Protein 8BCQ (pdb70)

Foldseek 3Di:
DWEKEKEAEPDFLLLLLLLVLLLVVVVVVPVDYDYHYHHDNVHDGWIWMDTPCDIDTGHSLPCSLVSCVVSVSCALQHPDVDPQRDPVSSVVVNVVSVVLCVVCPPHDCVVCVVVVLVVVLVCLPPALANDDPDHHSSLVVVLLVCCLLAVCPDVVSPVSCVVRVSVNNSSVVVCVVSCVRQVPVVVSVVVSVVVSD/DWEKEKEAEPEFLLLLLLLVLLLVVVVVVVVCVDHDYHYHYDNPHDGAIWMAGPGVGDIDTGHSLPCSLVSCVVSVSCALQHPVEDPDPQGYPVSSVVVNVVLVVLVVVPPPHDCVVCVPVVLVVVLVCLPPALANGDPDHHSSLVVVLLVCCLLAVCPPVVSPVSCVVRVSVNNSNVVVCVVSCVRQVPPVVSVVVSVVSND/DEKEKEAELDFLLLLLLLVLLLVVVVVVVPVDYDYHYHYDNPDDGAIWMDDDPCDIDTDHSLPCSLVSCVVSVSCALQHPDPDPCRHPVNSVVVNVVSVVLCVVPPPNDCVVCVVVVLVVVLVCQPPALANGDPDHHSSLVVVLLSCCLQQVCPDVVSPVSCVVSVSVNNSNVVVCVVSCVRQVPPVVSVVSSVVVND/DKEKEDAPDFLVLLLLLVLLLVVCCCPVPVCPDDDYHDDYDHPHDHAIWMDDDCPIDTGHSLPCSLVVCVVSVSCALDHPPDDPVDDVVSVVVNVVSVVLVVVPPPHDCVVCVVVVLVVVLVCLVPALANDDHDHHSSLVVVLLSCVVQQVCPDVVSPVSCVVRVSVNNSNVVVCVVSCVRQVPPVPSVVVSVVVD/DKEKEDAPDALLLQQLLVLLLVVVVCCVPPVVDDDYYYDYDHDDDAAMKMQPVPDTDTDHSLPCSLVSCVVSVSCAQQHPPVVCVLSVVVNVVSVVLCVVVVVDDCVVCVPVVLVVVLVCLVPALANRDPDHHSSLSVVLVSCCVQQVCPDVVNPVSCVVRVSVNSSSVVVCVVSVVRQVPPCPSVVVVVD

Nearest PDB structures (foldseek):
  8bcq-assembly1_A  TM=1.005E+00  e=3.440E-35  Plasmodium berghei ANKA
  8bcq-assembly2_B  TM=9.991E-01  e=1.972E-32  Plasmodium berghei ANKA
  8bcq-assembly2_C  TM=9.949E-01  e=1.552E-31  Plasmodium berghei ANKA
  8bhd-assembly1_C  TM=9.923E-01  e=1.843E-29  Plasmodium berghei ANKA
  8bcq-assembly3_D  TM=9.847E-01  e=3.941E-29  Plasmodium berghei ANKA

Structure (mmCIF, N/CA/C/O backbone):
data_8BCQ
#
_entry.id   8BCQ
#
_cell.length_a   129.979
_cell.length_b   88.683
_cell.length_c   169.284
_cell.angle_alpha   90.000
_cell.angle_beta   106.130
_cell.angle_gamma   90.000
#
_symmetry.space_group_name_H-M   'C 1 2 1'
#
loop_
_entity.id
_entity.type
_entity.pdbx_description
1 polymer 'Glutamate--tRNA ligase'
2 non-polymer 'SULFATE ION'
3 non-polymer GLYCEROL
4 water water
#
loop_
_atom_site.group_PDB
_atom_site.id
_atom_site.type_symbol
_atom_site.label_atom_id
_atom_site.label_alt_id
_atom_site.label_comp_id
_atom_site.label_asym_id
_atom_site.label_entity_id
_atom_site.label_seq_id
_atom_site.pdbx_PDB_ins_code
_atom_site.Cartn_x
_atom_site.Cartn_y
_atom_site.Cartn_z
_atom_site.occupancy
_atom_site.B_iso_or_equiv
_atom_site.auth_seq_id
_atom_site.auth_comp_id
_atom_site.auth_asym_id
_atom_site.auth_atom_id
_atom_site.pdbx_PDB_model_num
ATOM 1 N N . ASP A 1 5 ? 51.32472 10.49987 99.77550 1.000 149.02034 5 ASP A N 1
ATOM 2 C CA . ASP A 1 5 ? 52.68431 10.39621 99.25814 1.000 162.06582 5 ASP A CA 1
ATOM 3 C C . ASP A 1 5 ? 53.09987 11.67175 98.53256 1.000 162.95340 5 ASP A C 1
ATOM 4 O O . ASP A 1 5 ? 54.15505 12.24089 98.81224 1.000 170.45809 5 ASP A O 1
ATOM 9 N N . SER A 1 6 ? 52.26342 12.11372 97.59778 1.000 149.70285 6 SER A N 1
ATOM 10 C CA . SER A 1 6 ? 52.55581 13.30725 96.81805 1.000 127.06277 6 SER A CA 1
ATOM 11 C C . SER A 1 6 ? 52.14937 14.55929 97.58320 1.000 116.61849 6 SER A C 1
ATOM 12 O O . SER A 1 6 ? 51.10278 14.59345 98.23685 1.000 114.60844 6 SER A O 1
ATOM 15 N N . LYS A 1 7 ? 52.98245 15.59362 97.49220 1.000 103.19681 7 LYS A N 1
ATOM 16 C CA . LYS A 1 7 ? 52.79889 16.82463 98.24839 1.000 96.72749 7 LYS A CA 1
ATOM 17 C C . LYS A 1 7 ? 52.63587 17.99684 97.29002 1.000 88.88381 7 LYS A C 1
ATOM 18 O O . LYS A 1 7 ? 53.46994 18.19930 96.40060 1.000 87.89001 7 LYS A O 1
ATOM 24 N N . ILE A 1 8 ? 51.56000 18.76081 97.47250 1.000 89.96612 8 ILE A N 1
ATOM 25 C CA . ILE A 1 8 ? 51.28738 19.96411 96.69463 1.000 77.82490 8 ILE A CA 1
ATOM 26 C C . ILE A 1 8 ? 50.98705 21.09790 97.66426 1.000 73.00617 8 ILE A C 1
ATOM 27 O O . ILE A 1 8 ? 50.11002 20.96765 98.52504 1.000 73.33740 8 ILE A O 1
ATOM 32 N N . ASN A 1 9 ? 51.70856 22.20586 97.52480 1.000 73.71107 9 ASN A N 1
ATOM 33 C CA . ASN A 1 9 ? 51.55524 23.36043 98.39906 1.000 70.27484 9 ASN A CA 1
ATOM 34 C C . ASN A 1 9 ? 50.89112 24.49441 97.63424 1.000 65.42361 9 ASN A C 1
ATOM 35 O O . ASN A 1 9 ? 51.39068 24.91613 96.58585 1.000 73.04536 9 ASN A O 1
ATOM 40 N N . ILE A 1 10 ? 49.77736 24.98888 98.16541 1.000 58.56776 10 ILE A N 1
ATOM 41 C CA . ILE A 1 10 ? 49.06186 26.12535 97.60041 1.000 61.28699 10 ILE A CA 1
ATOM 42 C C . ILE A 1 10 ? 49.28380 27.30572 98.53458 1.000 66.97236 10 ILE A C 1
ATOM 43 O O . ILE A 1 10 ? 48.82488 27.29386 99.68402 1.000 62.14538 10 ILE A O 1
ATOM 48 N N . TYR A 1 11 ? 49.98273 28.32730 98.04350 1.000 63.66025 11 TYR A N 1
ATOM 49 C CA . TYR A 1 11 ? 50.28868 29.52346 98.81779 1.000 59.92180 11 TYR A CA 1
ATOM 50 C C . TYR A 1 11 ? 49.29325 30.61548 98.44908 1.000 69.63911 11 TYR A C 1
ATOM 51 O O . TYR A 1 11 ? 49.16089 30.96560 97.27157 1.000 61.15984 11 TYR A O 1
ATOM 60 N N . TYR A 1 12 ? 48.60647 31.15763 99.45146 1.000 67.30570 12 TYR A N 1
ATOM 61 C CA . TYR A 1 12 ? 47.59240 32.17654 99.23397 1.000 56.43581 12 TYR A CA 1
ATOM 62 C C . TYR A 1 12 ? 47.88342 33.38725 100.10755 1.000 69.62368 12 TYR A C 1
ATOM 63 O O . TYR A 1 12 ? 48.55347 33.29185 101.13960 1.000 70.44262 12 TYR A O 1
ATOM 72 N N . GLY A 1 13 ? 47.37229 34.53537 99.67093 1.000 73.66801 13 GLY A N 1
ATOM 73 C CA . GLY A 1 13 ? 47.50420 35.76430 100.42640 1.000 62.70802 13 GLY A CA 1
ATOM 74 C C . GLY A 1 13 ? 46.16943 36.33801 100.85494 1.000 66.01273 13 GLY A C 1
ATOM 75 O O . GLY A 1 13 ? 45.49535 35.78550 101.72980 1.000 80.94000 13 GLY A O 1
ATOM 76 N N . LYS A 1 14 ? 45.77467 37.44873 100.22849 1.000 72.51609 14 LYS A N 1
ATOM 77 C CA . LYS A 1 14 ? 44.52343 38.10840 100.59037 1.000 84.46922 14 LYS A CA 1
ATOM 78 C C . LYS A 1 14 ? 43.31935 37.21328 100.32208 1.000 75.88577 14 LYS A C 1
ATOM 79 O O . LYS A 1 14 ? 42.38398 37.16263 101.12937 1.000 86.92449 14 LYS A O 1
ATOM 85 N N . ASN A 1 15 ? 43.32677 36.49217 99.20235 1.000 79.25003 15 ASN A N 1
ATOM 86 C CA . ASN A 1 15 ? 42.17001 35.72360 98.75302 1.000 65.22482 15 ASN A CA 1
ATOM 87 C C . ASN A 1 15 ? 42.38451 34.24418 99.05774 1.000 69.26210 15 ASN A C 1
ATOM 88 O O . ASN A 1 15 ? 43.24163 33.59288 98.45126 1.000 76.50593 15 ASN A O 1
ATOM 93 N N . TYR A 1 16 ? 41.59440 33.71770 99.98728 1.000 70.87184 16 TYR A N 1
ATOM 94 C CA . TYR A 1 16 ? 41.66248 32.30229 100.31693 1.000 58.32685 16 TYR A CA 1
ATOM 95 C C . TYR A 1 16 ? 41.04854 31.46980 99.19196 1.000 73.04375 16 TYR A C 1
ATOM 96 O O . TYR A 1 16 ? 39.98063 31.81379 98.67451 1.000 74.02280 16 TYR A O 1
ATOM 105 N N . PRO A 1 17 ? 41.69662 30.37379 98.78887 1.000 69.32229 17 PRO A N 1
ATOM 106 C CA . PRO A 1 17 ? 41.18184 29.54176 97.67752 1.000 67.31766 17 PRO A CA 1
ATOM 107 C C . PRO A 1 17 ? 40.05758 28.59581 98.09874 1.000 65.51170 17 PRO A C 1
ATOM 108 O O . PRO A 1 17 ? 40.24244 27.40411 98.35009 1.000 67.62349 17 PRO A O 1
ATOM 112 N N . PHE A 1 18 ? 38.84186 29.14779 98.17375 1.000 66.50183 18 PHE A N 1
ATOM 113 C CA . PHE A 1 18 ? 37.69178 28.36180 98.61605 1.000 66.95350 18 PHE A CA 1
ATOM 114 C C . PHE A 1 18 ? 37.38982 27.22305 97.65250 1.000 62.73930 18 PHE A C 1
ATOM 115 O O . PHE A 1 18 ? 37.02599 26.12021 98.07695 1.000 65.55240 18 PHE A O 1
ATOM 123 N N . LEU A 1 19 ? 37.51322 27.47726 96.34963 1.000 65.55849 19 LEU A N 1
ATOM 124 C CA . LEU A 1 19 ? 37.20849 26.44695 95.36385 1.000 62.38355 19 LEU A CA 1
ATOM 125 C C . LEU A 1 19 ? 38.17999 25.27705 95.47488 1.000 54.05920 19 LEU A C 1
ATOM 126 O O . LEU A 1 19 ? 37.76052 24.11887 95.58737 1.000 73.46834 19 LEU A O 1
ATOM 131 N N . CYS A 1 20 ? 39.48422 25.56147 95.47576 1.000 78.26142 20 CYS A N 1
ATOM 132 C CA . CYS A 1 20 ? 40.46998 24.49170 95.59804 1.000 66.30120 20 CYS A CA 1
ATOM 133 C C . CYS A 1 20 ? 40.33839 23.77046 96.93351 1.000 74.76025 20 CYS A C 1
ATOM 134 O O . CYS A 1 20 ? 40.50297 22.54698 97.00644 1.000 76.97233 20 CYS A O 1
ATOM 137 N N . ARG A 1 21 ? 40.05893 24.51488 98.00530 1.000 72.11083 21 ARG A N 1
ATOM 138 C CA . ARG A 1 21 ? 39.85825 23.88827 99.30743 1.000 64.53537 21 ARG A CA 1
ATOM 139 C C . ARG A 1 21 ? 38.64904 22.96193 99.29228 1.000 68.15319 21 ARG A C 1
ATOM 140 O O . ARG A 1 21 ? 38.70497 21.84712 99.82508 1.000 66.74258 21 ARG A O 1
ATOM 148 N N . THR A 1 22 ? 37.54573 23.40467 98.68201 1.000 68.64691 22 THR A N 1
ATOM 149 C CA . THR A 1 22 ? 36.35074 22.56899 98.61925 1.000 59.36076 22 THR A CA 1
ATOM 150 C C . THR A 1 22 ? 36.59354 21.31593 97.78649 1.000 65.37212 22 THR A C 1
ATOM 151 O O . THR A 1 22 ? 36.15723 20.22186 98.16259 1.000 72.26842 22 THR A O 1
ATOM 155 N N . VAL A 1 23 ? 37.29395 21.45313 96.65735 1.000 67.77788 23 VAL A N 1
ATOM 156 C CA . VAL A 1 23 ? 37.60310 20.29047 95.82783 1.000 60.36087 23 VAL A CA 1
ATOM 157 C C . VAL A 1 23 ? 38.44203 19.28834 96.60825 1.000 59.09835 23 VAL A C 1
ATOM 158 O O . VAL A 1 23 ? 38.18704 18.07849 96.57127 1.000 75.30926 23 VAL A O 1
ATOM 162 N N . PHE A 1 24 ? 39.45311 19.77402 97.32937 1.000 68.38956 24 PHE A N 1
ATOM 163 C CA . PHE A 1 24 ? 40.31631 18.87463 98.08833 1.000 66.03042 24 PHE A CA 1
ATOM 164 C C . PHE A 1 24 ? 39.55895 18.20694 99.22994 1.000 70.03904 24 PHE A C 1
ATOM 165 O O . PHE A 1 24 ? 39.79938 17.03324 99.53635 1.000 74.21974 24 PHE A O 1
ATOM 173 N N . ASN A 1 25 ? 38.64557 18.93840 99.87493 1.000 67.91548 25 ASN A N 1
ATOM 174 C CA . ASN A 1 25 ? 37.83376 18.33981 100.93018 1.000 60.58945 25 ASN A CA 1
ATOM 175 C C . ASN A 1 25 ? 36.97366 17.20695 100.38713 1.000 77.18850 25 ASN A C 1
ATOM 176 O O . ASN A 1 25 ? 36.85593 16.15036 101.01839 1.000 78.64257 25 ASN A O 1
ATOM 181 N N . ILE A 1 26 ? 36.36676 17.40864 99.21486 1.000 67.03670 26 ILE A N 1
ATOM 182 C CA . ILE A 1 26 ? 35.56328 16.35686 98.59786 1.000 71.04132 26 ILE A CA 1
ATOM 183 C C . ILE A 1 26 ? 36.43280 15.14940 98.27144 1.000 67.31760 26 ILE A C 1
ATOM 184 O O . ILE A 1 26 ? 36.01238 13.99845 98.43948 1.000 82.04910 26 ILE A O 1
ATOM 189 N N . TYR A 1 27 ? 37.66281 15.39247 97.81293 1.000 71.43707 27 TYR A N 1
ATOM 190 C CA . TYR A 1 27 ? 38.58651 14.29618 97.53553 1.000 80.52635 27 TYR A CA 1
ATOM 191 C C . TYR A 1 27 ? 38.89137 13.49248 98.79346 1.000 87.65635 27 TYR A C 1
ATOM 192 O O . TYR A 1 27 ? 38.93488 12.25718 98.75385 1.000 101.43526 27 TYR A O 1
ATOM 201 N N . GLN A 1 28 ? 39.11828 14.17510 99.91795 1.000 73.59717 28 GLN A N 1
ATOM 202 C CA . GLN A 1 28 ? 39.39112 13.46722 101.16463 1.000 75.47620 28 GLN A CA 1
ATOM 203 C C . GLN A 1 28 ? 38.18504 12.65609 101.62075 1.000 82.15592 28 GLN A C 1
ATOM 204 O O . GLN A 1 28 ? 38.33645 11.52377 102.09264 1.000 93.27420 28 GLN A O 1
ATOM 210 N N . ASN A 1 29 ? 36.98039 13.21824 101.49331 1.000 85.14469 29 ASN A N 1
ATOM 211 C CA . ASN A 1 29 ? 35.78160 12.49174 101.89905 1.000 98.79784 29 ASN A CA 1
ATOM 212 C C . ASN A 1 29 ? 35.51822 11.28750 101.00354 1.000 94.79479 29 ASN A C 1
ATOM 213 O O . ASN A 1 29 ? 34.98266 10.27709 101.47261 1.000 98.73870 29 ASN A O 1
ATOM 218 N N . ASN A 1 30 ? 35.87480 11.37467 99.71942 1.000 85.76193 30 ASN A N 1
ATOM 219 C CA . ASN A 1 30 ? 35.69660 10.23298 98.82741 1.000 91.23599 30 ASN A CA 1
ATOM 220 C C . ASN A 1 30 ? 36.58392 9.06469 99.23766 1.000 101.49181 30 ASN A C 1
ATOM 221 O O . ASN A 1 30 ? 36.15670 7.90619 99.18098 1.000 116.73814 30 ASN A O 1
ATOM 226 N N . ILE A 1 31 ? 37.82133 9.34863 99.65150 1.000 105.87453 31 ILE A N 1
ATOM 227 C CA . ILE A 1 31 ? 38.73314 8.28571 100.06825 1.000 101.76985 31 ILE A CA 1
ATOM 228 C C . ILE A 1 31 ? 38.18999 7.56501 101.29566 1.000 107.22541 31 ILE A C 1
ATOM 229 O O . ILE A 1 31 ? 38.30474 6.33846 101.41553 1.000 122.56353 31 ILE A O 1
ATOM 234 N N . LYS A 1 32 ? 37.58445 8.31115 102.22291 1.000 103.23950 32 LYS A N 1
ATOM 235 C CA . LYS A 1 32 ? 36.97223 7.68361 103.38985 1.000 111.32778 32 LYS A CA 1
ATOM 236 C C . LYS A 1 32 ? 35.86163 6.72456 102.97683 1.000 129.13863 32 LYS A C 1
ATOM 237 O O . LYS A 1 32 ? 35.72426 5.63752 103.55048 1.000 137.89590 32 LYS A O 1
ATOM 243 N N . LYS A 1 33 ? 35.05709 7.11057 101.98195 1.000 138.65640 33 LYS A N 1
ATOM 244 C CA . LYS A 1 33 ? 34.04076 6.20397 101.45743 1.000 136.81034 33 LYS A CA 1
ATOM 245 C C . LYS A 1 33 ? 34.66433 4.98847 100.78224 1.000 140.83943 33 LYS A C 1
ATOM 246 O O . LYS A 1 33 ? 34.03089 3.92938 100.71016 1.000 148.33089 33 LYS A O 1
ATOM 252 N N . LYS A 1 34 ? 35.89027 5.11941 100.28336 1.000 154.53201 34 LYS A N 1
ATOM 253 C CA . LYS A 1 34 ? 36.57199 4.02350 99.60229 1.000 158.20234 34 LYS A CA 1
ATOM 254 C C . LYS A 1 34 ? 37.40749 3.20178 100.57967 1.000 164.14190 34 LYS A C 1
ATOM 255 O O . LYS A 1 34 ? 36.88406 2.64300 101.54374 1.000 161.75688 34 LYS A O 1
ATOM 261 N N . LYS A 1 45 ? 48.24710 5.21387 96.70062 1.000 121.02906 45 LYS A N 1
ATOM 262 C CA . LYS A 1 45 ? 48.89739 6.34815 97.34658 1.000 133.74453 45 LYS A CA 1
ATOM 263 C C . LYS A 1 45 ? 48.06175 7.61146 97.18378 1.000 114.27946 45 LYS A C 1
ATOM 264 O O . LYS A 1 45 ? 47.76781 8.02921 96.06413 1.000 115.02562 45 LYS A O 1
ATOM 270 N N . GLU A 1 46 ? 47.68311 8.21940 98.30506 1.000 105.93388 46 GLU A N 1
ATOM 271 C CA . GLU A 1 46 ? 46.85934 9.41592 98.27008 1.000 103.10967 46 GLU A CA 1
ATOM 272 C C . GLU A 1 46 ? 47.72993 10.65669 98.07753 1.000 86.19646 46 GLU A C 1
ATOM 273 O O . GLU A 1 46 ? 48.95950 10.58701 98.00221 1.000 109.37317 46 GLU A O 1
ATOM 279 N N . ILE A 1 47 ? 47.07620 11.81240 97.99266 1.000 93.44671 47 ILE A N 1
ATOM 280 C CA . ILE A 1 47 ? 47.72478 13.07408 97.65950 1.000 92.87793 47 ILE A CA 1
ATOM 281 C C . ILE A 1 47 ? 47.36459 14.10048 98.72259 1.000 88.02541 47 ILE A C 1
ATOM 282 O O . ILE A 1 47 ? 46.18739 14.26031 99.06353 1.000 89.69105 47 ILE A O 1
ATOM 287 N N . CYS A 1 48 ? 48.37307 14.79326 99.24269 1.000 83.56735 48 CYS A N 1
ATOM 288 C CA . CYS A 1 48 ? 48.18551 15.81112 100.26653 1.000 83.86688 48 CYS A CA 1
ATOM 289 C C . CYS A 1 48 ? 48.34182 17.19254 99.64691 1.000 82.42640 48 CYS A C 1
ATOM 290 O O . CYS A 1 48 ? 49.32278 17.45558 98.94341 1.000 81.82880 48 CYS A O 1
ATOM 293 N N . VAL A 1 49 ? 47.37231 18.06591 99.90540 1.000 72.53220 49 VAL A N 1
ATOM 294 C CA . VAL A 1 49 ? 47.39094 19.44429 99.43297 1.000 71.35649 49 VAL A CA 1
ATOM 295 C C . VAL A 1 49 ? 47.40765 20.35824 100.65010 1.000 77.15381 49 VAL A C 1
ATOM 296 O O . VAL A 1 49 ? 46.53990 20.25127 101.52474 1.000 80.32030 49 VAL A O 1
ATOM 300 N N . ASN A 1 50 ? 48.39210 21.25011 100.70604 1.000 66.06939 50 ASN A N 1
ATOM 301 C CA . ASN A 1 50 ? 48.55921 22.17507 101.81753 1.000 69.78915 50 ASN A CA 1
ATOM 302 C C . ASN A 1 50 ? 48.16678 23.58252 101.38984 1.000 74.98385 50 ASN A C 1
ATOM 303 O O . ASN A 1 50 ? 48.48261 24.01581 100.27670 1.000 80.88471 50 ASN A O 1
ATOM 308 N N . PHE A 1 51 ? 47.47760 24.29260 102.27992 1.000 66.55002 51 PHE A N 1
ATOM 309 C CA . PHE A 1 51 ? 47.04459 25.66558 102.03963 1.000 72.12701 51 PHE A CA 1
ATOM 310 C C . PHE A 1 51 ? 47.76345 26.56429 103.03646 1.000 77.79273 51 PHE A C 1
ATOM 311 O O . PHE A 1 51 ? 47.49318 26.50453 104.24091 1.000 70.74191 51 PHE A O 1
ATOM 319 N N . ILE A 1 52 ? 48.66993 27.39852 102.53330 1.000 72.06946 52 ILE A N 1
ATOM 320 C CA . ILE A 1 52 ? 49.61176 28.14502 103.35850 1.000 61.77603 52 ILE A CA 1
ATOM 321 C C . ILE A 1 52 ? 49.34921 29.63510 103.18918 1.000 73.52882 52 ILE A C 1
ATOM 322 O O . ILE A 1 52 ? 49.31007 30.14070 102.06081 1.000 74.33472 52 ILE A O 1
ATOM 327 N N . ASN A 1 53 ? 49.17436 30.33343 104.31033 1.000 61.32537 53 ASN A N 1
ATOM 328 C CA . ASN A 1 53 ? 48.97728 31.78233 104.31015 1.000 72.92922 53 ASN A CA 1
ATOM 329 C C . ASN A 1 53 ? 50.33964 32.44656 104.14423 1.000 65.65599 53 ASN A C 1
ATOM 330 O O . ASN A 1 53 ? 51.11226 32.55681 105.09790 1.000 71.00736 53 ASN A O 1
ATOM 335 N N . ASP A 1 54 ? 50.63234 32.89803 102.92802 1.000 74.15095 54 ASP A N 1
ATOM 336 C CA . ASP A 1 54 ? 51.89243 33.55462 102.60450 1.000 68.23542 54 ASP A CA 1
ATOM 337 C C . ASP A 1 54 ? 51.66043 35.06085 102.55082 1.000 73.96613 54 ASP A C 1
ATOM 338 O O . ASP A 1 54 ? 50.86780 35.54163 101.73382 1.000 85.10314 54 ASP A O 1
ATOM 343 N N . LYS A 1 55 ? 52.36291 35.80325 103.40958 1.000 74.11547 55 LYS A N 1
ATOM 344 C CA . LYS A 1 55 ? 52.19019 37.25013 103.45962 1.000 69.31998 55 LYS A CA 1
ATOM 345 C C . LYS A 1 55 ? 52.75840 37.96207 102.23822 1.000 80.01503 55 LYS A C 1
ATOM 346 O O . LYS A 1 55 ? 52.46518 39.14648 102.04641 1.000 65.43717 55 LYS A O 1
ATOM 352 N N . THR A 1 56 ? 53.55806 37.28434 101.41578 1.000 75.77358 56 THR A N 1
ATOM 353 C CA . THR A 1 56 ? 54.11772 37.89650 100.21825 1.000 63.00946 56 THR A CA 1
ATOM 354 C C . THR A 1 56 ? 53.23037 37.74179 98.98994 1.000 69.68830 56 THR A C 1
ATOM 355 O O . THR A 1 56 ? 53.52059 38.35680 97.95799 1.000 75.07973 56 THR A O 1
ATOM 359 N N . VAL A 1 57 ? 52.17115 36.93891 99.06903 1.000 68.26165 57 VAL A N 1
ATOM 360 C CA . VAL A 1 57 ? 51.23152 36.76299 97.96670 1.000 70.66292 57 VAL A CA 1
ATOM 361 C C . VAL A 1 57 ? 50.16674 37.84388 98.06509 1.000 70.92841 57 VAL A C 1
ATOM 362 O O . VAL A 1 57 ? 49.69870 38.17279 99.16142 1.000 78.31556 57 VAL A O 1
ATOM 366 N N . VAL A 1 58 ? 49.77778 38.40791 96.92296 1.000 70.85461 58 VAL A N 1
ATOM 367 C CA . VAL A 1 58 ? 48.85463 39.53591 96.95170 1.000 85.57921 58 VAL A CA 1
ATOM 368 C C . VAL A 1 58 ? 47.41281 39.07185 96.77364 1.000 84.92305 58 VAL A C 1
ATOM 369 O O . VAL A 1 58 ? 46.60378 39.17008 97.70188 1.000 96.18830 58 VAL A O 1
ATOM 373 N N . GLU A 1 59 ? 47.08020 38.53813 95.59858 1.000 67.50181 59 GLU A N 1
ATOM 374 C CA . GLU A 1 59 ? 45.69723 38.15458 95.31898 1.000 89.61324 59 GLU A CA 1
ATOM 375 C C . GLU A 1 59 ? 45.56070 36.87216 94.51865 1.000 83.79304 59 GLU A C 1
ATOM 376 O O . GLU A 1 59 ? 44.45922 36.31753 94.47039 1.000 78.64519 59 GLU A O 1
ATOM 382 N N . ASP A 1 60 ? 46.62279 36.38582 93.89500 1.000 83.51285 60 ASP A N 1
ATOM 383 C CA . ASP A 1 60 ? 46.57724 35.18415 93.07905 1.000 61.23782 60 ASP A CA 1
ATOM 384 C C . ASP A 1 60 ? 46.89256 33.97588 93.96222 1.000 70.50224 60 ASP A C 1
ATOM 385 O O . ASP A 1 60 ? 46.82868 34.05464 95.19187 1.000 67.94097 60 ASP A O 1
ATOM 390 N N . ILE A 1 61 ? 47.19240 32.83858 93.34727 1.000 66.61712 61 ILE A N 1
ATOM 391 C CA . ILE A 1 61 ? 47.58034 31.62793 94.05636 1.000 63.72406 61 ILE A CA 1
ATOM 392 C C . ILE A 1 61 ? 48.93884 31.18763 93.52631 1.000 66.30033 61 ILE A C 1
ATOM 393 O O . ILE A 1 61 ? 49.24444 31.37835 92.34359 1.000 68.01167 61 ILE A O 1
ATOM 398 N N . LYS A 1 62 ? 49.77179 30.64325 94.41036 1.000 54.07099 62 LYS A N 1
ATOM 399 C CA . LYS A 1 62 ? 51.09092 30.14334 94.04123 1.000 66.43720 62 LYS A CA 1
ATOM 400 C C . LYS A 1 62 ? 51.16725 28.67793 94.43833 1.000 65.87602 62 LYS A C 1
ATOM 401 O O . LYS A 1 62 ? 50.98174 28.34137 95.61271 1.000 69.93439 62 LYS A O 1
ATOM 407 N N . VAL A 1 63 ? 51.44157 27.81199 93.46575 1.000 62.21521 63 VAL A N 1
ATOM 408 C CA . VAL A 1 63 ? 51.38534 26.36740 93.65525 1.000 67.21287 63 VAL A CA 1
ATOM 409 C C . VAL A 1 63 ? 52.78466 25.79585 93.49260 1.000 63.10599 63 VAL A C 1
ATOM 410 O O . VAL A 1 63 ? 53.43972 26.02403 92.46967 1.000 68.83931 63 VAL A O 1
ATOM 414 N N . GLU A 1 64 ? 53.23023 25.04197 94.49212 1.000 68.12658 64 GLU A N 1
ATOM 415 C CA . GLU A 1 64 ? 54.54622 24.42079 94.49119 1.000 73.45010 64 GLU A CA 1
ATOM 416 C C . GLU A 1 64 ? 54.38401 22.90850 94.46907 1.000 69.64671 64 GLU A C 1
ATOM 417 O O . GLU A 1 64 ? 53.64847 22.34617 95.28834 1.000 67.59744 64 GLU A O 1
ATOM 423 N N . PHE A 1 65 ? 55.06775 22.25612 93.53446 1.000 67.50662 65 PHE A N 1
ATOM 424 C CA . PHE A 1 65 ? 55.02592 20.80619 93.39823 1.000 75.69076 65 PHE A CA 1
ATOM 425 C C . PHE A 1 65 ? 56.28271 20.21493 94.02539 1.000 82.80421 65 PHE A C 1
ATOM 426 O O . PHE A 1 65 ? 57.40105 20.54609 93.61690 1.000 81.37322 65 PHE A O 1
ATOM 434 N N . VAL A 1 66 ? 56.09583 19.34224 95.01160 1.000 99.31514 66 VAL A N 1
ATOM 435 C CA . VAL A 1 66 ? 57.19060 18.73590 95.76002 1.000 95.36411 66 VAL A CA 1
ATOM 436 C C . VAL A 1 66 ? 57.29456 17.27205 95.35823 1.000 106.54698 66 VAL A C 1
ATOM 437 O O . VAL A 1 66 ? 56.31017 16.52680 95.44020 1.000 117.44663 66 VAL A O 1
ATOM 441 N N . ARG A 1 67 ? 58.48257 16.86327 94.92358 1.000 123.73362 67 ARG A N 1
ATOM 442 C CA . ARG A 1 67 ? 58.70953 15.49130 94.48119 1.000 135.58644 67 ARG A CA 1
ATOM 443 C C . ARG A 1 67 ? 59.94834 14.89774 95.14354 1.000 116.66613 67 ARG A C 1
ATOM 444 O O . ARG A 1 67 ? 60.64779 15.57673 95.89554 1.000 135.93544 67 ARG A O 1
ATOM 452 N N . ASN A 1 82 ? 59.67147 23.09380 91.80741 1.000 75.21447 82 ASN A N 1
ATOM 453 C CA . ASN A 1 82 ? 58.96747 23.69821 90.68066 1.000 86.15880 82 ASN A CA 1
ATOM 454 C C . ASN A 1 82 ? 57.63644 24.30490 91.11281 1.000 80.90979 82 ASN A C 1
ATOM 455 O O . ASN A 1 82 ? 56.80536 23.63598 91.72819 1.000 69.24843 82 ASN A O 1
ATOM 460 N N . SER A 1 83 ? 57.43621 25.57600 90.77765 1.000 76.02698 83 SER A N 1
ATOM 461 C CA . SER A 1 83 ? 56.24707 26.30551 91.18182 1.000 80.98618 83 SER A CA 1
ATOM 462 C C . SER A 1 83 ? 55.60115 26.96007 89.96850 1.000 76.75581 83 SER A C 1
ATOM 463 O O . SER A 1 83 ? 56.24550 27.20043 88.94420 1.000 84.96096 83 SER A O 1
ATOM 466 N N . VAL A 1 84 ? 54.30314 27.23556 90.09579 1.000 66.52367 84 VAL A N 1
ATOM 467 C CA . VAL A 1 84 ? 53.53855 27.92878 89.06947 1.000 67.54610 84 VAL A CA 1
ATOM 468 C C . VAL A 1 84 ? 52.70286 29.01348 89.73246 1.000 64.52014 84 VAL A C 1
ATOM 469 O O . VAL A 1 84 ? 52.45960 28.99827 90.94185 1.000 63.72172 84 VAL A O 1
ATOM 473 N N . THR A 1 85 ? 52.26439 29.96391 88.91498 1.000 60.56414 85 THR A N 1
ATOM 474 C CA . THR A 1 85 ? 51.32055 30.99250 89.32534 1.000 59.14737 85 THR A CA 1
ATOM 475 C C . THR A 1 85 ? 49.96889 30.68714 88.69753 1.000 65.44416 85 THR A C 1
ATOM 476 O O . THR A 1 85 ? 49.87698 30.47953 87.48268 1.000 64.31640 85 THR A O 1
ATOM 480 N N . SER A 1 86 ? 48.92913 30.64740 89.52335 1.000 54.94917 86 SER A N 1
ATOM 481 C CA . SER A 1 86 ? 47.58924 30.33556 89.04974 1.000 64.48193 86 SER A CA 1
ATOM 482 C C . SER A 1 86 ? 46.58731 31.11089 89.89909 1.000 67.69299 86 SER A C 1
ATOM 483 O O . SER A 1 86 ? 46.95795 31.99931 90.67282 1.000 62.91201 86 SER A O 1
ATOM 486 N N . SER A 1 87 ? 45.30826 30.78234 89.73890 1.000 67.16814 87 SER A N 1
ATOM 487 C CA . SER A 1 87 ? 44.23923 31.35178 90.54348 1.000 51.58888 87 SER A CA 1
ATOM 488 C C . SER A 1 87 ? 43.32345 30.22900 91.00657 1.000 64.82737 87 SER A C 1
ATOM 489 O O . SER A 1 87 ? 43.33195 29.12582 90.45248 1.000 68.61791 87 SER A O 1
ATOM 492 N N . ASP A 1 88 ? 42.53692 30.52301 92.04441 1.000 67.37161 88 ASP A N 1
ATOM 493 C CA . ASP A 1 88 ? 41.66451 29.50945 92.62981 1.000 59.83218 88 ASP A CA 1
ATOM 494 C C . ASP A 1 88 ? 40.70961 28.93639 91.59037 1.000 65.79261 88 ASP A C 1
ATOM 495 O O . ASP A 1 88 ? 40.58279 27.71389 91.45439 1.000 57.54505 88 ASP A O 1
ATOM 500 N N . LYS A 1 89 ? 40.04607 29.81086 90.82855 1.000 56.28903 89 LYS A N 1
ATOM 501 C CA . LYS A 1 89 ? 39.05327 29.37095 89.85505 1.000 65.05009 89 LYS A CA 1
ATOM 502 C C . LYS A 1 89 ? 39.65519 28.53552 88.73387 1.000 69.61725 89 LYS A C 1
ATOM 503 O O . LYS A 1 89 ? 38.93422 27.74945 88.11111 1.000 68.82736 89 LYS A O 1
ATOM 509 N N . ILE A 1 90 ? 40.94769 28.68315 88.46252 1.000 60.06488 90 ILE A N 1
ATOM 510 C CA . ILE A 1 90 ? 41.59135 27.99367 87.35433 1.000 57.42919 90 ILE A CA 1
ATOM 511 C C . ILE A 1 90 ? 42.32743 26.74255 87.81484 1.000 58.40956 90 ILE A C 1
ATOM 512 O O . ILE A 1 90 ? 42.23755 25.69741 87.16996 1.000 67.64101 90 ILE A O 1
ATOM 517 N N . PHE A 1 91 ? 43.05993 26.82288 88.92657 1.000 58.67227 91 PHE A N 1
ATOM 518 C CA . PHE A 1 91 ? 43.79990 25.65363 89.38694 1.000 69.34548 91 PHE A CA 1
ATOM 519 C C . PHE A 1 91 ? 42.88173 24.57678 89.95188 1.000 60.82040 91 PHE A C 1
ATOM 520 O O . PHE A 1 91 ? 43.29406 23.41479 90.03851 1.000 77.99740 91 PHE A O 1
ATOM 528 N N . ALA A 1 92 ? 41.64980 24.92835 90.33155 1.000 66.86253 92 ALA A N 1
ATOM 529 C CA . ALA A 1 92 ? 40.71100 23.91147 90.79667 1.000 70.12674 92 ALA A CA 1
ATOM 530 C C . ALA A 1 92 ? 40.38304 22.91511 89.69328 1.000 67.08358 92 ALA A C 1
ATOM 531 O O . ALA A 1 92 ? 40.03710 21.76201 89.97709 1.000 64.94102 92 ALA A O 1
ATOM 533 N N . ILE A 1 93 ? 40.47868 23.34468 88.43314 1.000 56.78097 93 ILE A N 1
ATOM 534 C CA . ILE A 1 93 ? 40.36076 22.41758 87.31346 1.000 62.51734 93 ILE A CA 1
ATOM 535 C C . ILE A 1 93 ? 41.46562 21.37264 87.37717 1.000 63.71490 93 ILE A C 1
ATOM 536 O O . ILE A 1 93 ? 41.22576 20.17859 87.16026 1.000 71.33033 93 ILE A O 1
ATOM 541 N N . ASN A 1 94 ? 42.69478 21.80672 87.67064 1.000 72.89710 94 ASN A N 1
ATOM 542 C CA . ASN A 1 94 ? 43.80413 20.86863 87.79893 1.000 53.18907 94 ASN A CA 1
ATOM 543 C C . ASN A 1 94 ? 43.57840 19.90261 88.95373 1.000 65.67708 94 ASN A C 1
ATOM 544 O O . ASN A 1 94 ? 43.84058 18.70023 88.82674 1.000 65.91280 94 ASN A O 1
ATOM 549 N N . LEU A 1 95 ? 43.09312 20.40929 90.09102 1.000 61.42733 95 LEU A N 1
ATOM 550 C CA . LEU A 1 95 ? 42.84179 19.53814 91.23559 1.000 61.90076 95 LEU A CA 1
ATOM 551 C C . LEU A 1 95 ? 41.77849 18.49319 90.91546 1.000 66.62818 95 LEU A C 1
ATOM 552 O O . LEU A 1 95 ? 41.92457 17.31991 91.27633 1.000 69.64347 95 LEU A O 1
ATOM 557 N N . ASP A 1 96 ? 40.70243 18.89748 90.23590 1.000 64.70712 96 ASP A N 1
ATOM 558 C CA . ASP A 1 96 ? 39.67509 17.93556 89.84737 1.000 66.08789 96 ASP A CA 1
ATOM 559 C C . ASP A 1 96 ? 40.25009 16.86595 88.92758 1.000 62.75484 96 ASP A C 1
ATOM 560 O O . ASP A 1 96 ? 39.90350 15.68472 89.04135 1.000 74.97020 96 ASP A O 1
ATOM 565 N N . PHE A 1 97 ? 41.13517 17.26489 88.01145 1.000 67.64745 97 PHE A N 1
ATOM 566 C CA . PHE A 1 97 ? 41.82829 16.30077 87.16302 1.000 63.48937 97 PHE A CA 1
ATOM 567 C C . PHE A 1 97 ? 42.68571 15.35434 87.99378 1.000 69.81073 97 PHE A C 1
ATOM 568 O O . PHE A 1 97 ? 42.66940 14.13598 87.78632 1.000 76.52829 97 PHE A O 1
ATOM 576 N N . LEU A 1 98 ? 43.44508 15.90328 88.94448 1.000 72.93969 98 LEU A N 1
ATOM 577 C CA . LEU A 1 98 ? 44.35647 15.08285 89.73624 1.000 66.98031 98 LEU A CA 1
ATOM 578 C C . LEU A 1 98 ? 43.60793 14.24905 90.76951 1.000 68.70199 98 LEU A C 1
ATOM 579 O O . LEU A 1 98 ? 43.91406 13.06661 90.96015 1.000 66.93779 98 LEU A O 1
ATOM 584 N N . LEU A 1 99 ? 42.62447 14.84309 91.44316 1.000 70.30233 99 LEU A N 1
ATOM 585 C CA . LEU A 1 99 ? 41.93379 14.18025 92.54072 1.000 69.09428 99 LEU A CA 1
ATOM 586 C C . LEU A 1 99 ? 40.70528 13.39360 92.09801 1.000 79.32902 99 LEU A C 1
ATOM 587 O O . LEU A 1 99 ? 40.10132 12.70761 92.93042 1.000 70.92345 99 LEU A O 1
ATOM 592 N N . LYS A 1 100 ? 40.32811 13.47226 90.82090 1.000 74.41227 100 LYS A N 1
ATOM 593 C CA . LYS A 1 100 ? 39.19121 12.72810 90.27743 1.000 73.46093 100 LYS A CA 1
ATOM 594 C C . LYS A 1 100 ? 37.92411 12.97569 91.09474 1.000 73.89091 100 LYS A C 1
ATOM 595 O O . LYS A 1 100 ? 37.19188 12.05235 91.45598 1.000 78.04952 100 LYS A O 1
ATOM 601 N N . THR A 1 101 ? 37.67032 14.24757 91.39507 1.000 71.46435 101 THR A N 1
ATOM 602 C CA . THR A 1 101 ? 36.51198 14.61210 92.19984 1.000 78.01508 101 THR A CA 1
ATOM 603 C C . THR A 1 101 ? 35.21704 14.67138 91.39794 1.000 83.51444 101 THR A C 1
ATOM 604 O O . THR A 1 101 ? 34.15463 14.88010 91.99467 1.000 79.98015 101 THR A O 1
ATOM 608 N N . ASN A 1 102 ? 35.28040 14.50093 90.07443 1.000 79.46161 102 ASN A N 1
ATOM 609 C CA . ASN A 1 102 ? 34.09060 14.39115 89.22506 1.000 72.03632 102 ASN A CA 1
ATOM 610 C C . ASN A 1 102 ? 33.25655 15.67327 89.26688 1.000 74.62655 102 ASN A C 1
ATOM 611 O O . ASN A 1 102 ? 32.04875 15.65223 89.51125 1.000 84.16451 102 ASN A O 1
ATOM 616 N N . LEU A 1 103 ? 33.91803 16.80486 89.02404 1.000 71.23933 103 LEU A N 1
ATOM 617 C CA . LEU A 1 103 ? 33.24101 18.09648 89.00686 1.000 54.50405 103 LEU A CA 1
ATOM 618 C C . LEU A 1 103 ? 33.54611 18.84415 87.71613 1.000 61.64176 103 LEU A C 1
ATOM 619 O O . LEU A 1 103 ? 32.76927 19.70408 87.28724 1.000 59.86091 103 LEU A O 1
ATOM 624 N N . TYR A 1 104 ? 34.69201 18.54827 87.11548 1.000 63.30035 104 TYR A N 1
ATOM 625 C CA . TYR A 1 104 ? 35.08036 19.08593 85.81765 1.000 66.03878 104 TYR A CA 1
ATOM 626 C C . TYR A 1 104 ? 35.42956 17.99820 84.81962 1.000 61.98802 104 TYR A C 1
ATOM 627 O O . TYR A 1 104 ? 35.02160 18.07523 83.65785 1.000 75.57677 104 TYR A O 1
ATOM 636 N N . TYR A 1 105 ? 36.17132 16.98277 85.24945 1.000 69.10050 105 TYR A N 1
ATOM 637 C CA . TYR A 1 105 ? 36.45240 15.80645 84.43986 1.000 68.19608 105 TYR A CA 1
ATOM 638 C C . TYR A 1 105 ? 35.56175 14.67670 84.93825 1.000 62.72761 105 TYR A C 1
ATOM 639 O O . TYR A 1 105 ? 35.65560 14.27495 86.10292 1.000 80.43512 105 TYR A O 1
ATOM 648 N N . PHE A 1 106 ? 34.69800 14.17495 84.06114 1.000 75.89808 106 PHE A N 1
ATOM 649 C CA . PHE A 1 106 ? 33.62808 13.26906 84.46523 1.000 79.26195 106 PHE A CA 1
ATOM 650 C C . PHE A 1 106 ? 34.16951 11.84929 84.57047 1.000 86.00104 106 PHE A C 1
ATOM 651 O O . PHE A 1 106 ? 34.50472 11.22497 83.55848 1.000 79.91229 106 PHE A O 1
ATOM 659 N N . THR A 1 107 ? 34.25144 11.33943 85.79703 1.000 102.92501 107 THR A N 1
ATOM 660 C CA . THR A 1 107 ? 34.68173 9.97284 86.05554 1.000 111.06030 107 THR A CA 1
ATOM 661 C C . THR A 1 107 ? 33.52527 8.98134 86.05541 1.000 125.28603 107 THR A C 1
ATOM 662 O O . THR A 1 107 ? 33.76203 7.77558 86.17943 1.000 134.52264 107 THR A O 1
ATOM 666 N N . SER A 1 108 ? 32.29073 9.45513 85.91772 1.000 157.98025 108 SER A N 1
ATOM 667 C CA . SER A 1 108 ? 31.12437 8.57993 85.90221 1.000 177.33929 108 SER A CA 1
ATOM 668 C C . SER A 1 108 ? 31.02080 7.81982 84.58379 1.000 180.58643 108 SER A C 1
ATOM 669 O O . SER A 1 108 ? 31.63757 8.19755 83.58783 1.000 181.16015 108 SER A O 1
ATOM 672 N N . GLU A 1 111 ? 27.74108 5.90059 79.53737 1.000 154.34541 111 GLU A N 1
ATOM 673 C CA . GLU A 1 111 ? 26.54889 6.04099 78.70941 1.000 161.21695 111 GLU A CA 1
ATOM 674 C C . GLU A 1 111 ? 25.38941 6.63997 79.49721 1.000 162.83988 111 GLU A C 1
ATOM 675 O O . GLU A 1 111 ? 24.22440 6.38505 79.19122 1.000 164.24603 111 GLU A O 1
ATOM 681 N N . ASN A 1 112 ? 25.71246 7.44029 80.51034 1.000 161.04091 112 ASN A N 1
ATOM 682 C CA . ASN A 1 112 ? 24.68700 8.12380 81.28258 1.000 154.25228 112 ASN A CA 1
ATOM 683 C C . ASN A 1 112 ? 24.00855 9.19114 80.42379 1.000 167.71262 112 ASN A C 1
ATOM 684 O O . ASN A 1 112 ? 24.34998 9.40593 79.25669 1.000 177.38763 112 ASN A O 1
ATOM 689 N N . ILE A 1 113 ? 23.02528 9.86941 81.01860 1.000 181.73373 113 ILE A N 1
ATOM 690 C CA . ILE A 1 113 ? 22.20903 10.81783 80.26376 1.000 172.48864 113 ILE A CA 1
ATOM 691 C C . ILE A 1 113 ? 23.06405 11.96639 79.73757 1.000 173.48150 113 ILE A C 1
ATOM 692 O O . ILE A 1 113 ? 22.96610 12.34872 78.56535 1.000 184.94241 113 ILE A O 1
ATOM 697 N N . ASN A 1 114 ? 23.92250 12.52443 80.58733 1.000 145.16046 114 ASN A N 1
ATOM 698 C CA . ASN A 1 114 ? 24.75523 13.66631 80.21479 1.000 138.52379 114 ASN A CA 1
ATOM 699 C C . ASN A 1 114 ? 26.18880 13.46250 80.69708 1.000 137.31622 114 ASN A C 1
ATOM 700 O O . ASN A 1 114 ? 26.79641 14.34627 81.30228 1.000 119.11986 114 ASN A O 1
ATOM 705 N N . ARG A 1 115 ? 26.75200 12.27846 80.43333 1.000 155.79783 115 ARG A N 1
ATOM 706 C CA . ARG A 1 115 ? 28.11670 11.97940 80.85532 1.000 147.76904 115 ARG A CA 1
ATOM 707 C C . ARG A 1 115 ? 28.98593 11.48563 79.70180 1.000 152.20706 115 ARG A C 1
ATOM 708 O O . ARG A 1 115 ? 29.97670 10.78588 79.93536 1.000 152.42889 115 ARG A O 1
ATOM 716 N N . ASN A 1 116 ? 28.64159 11.84092 78.46707 1.000 148.58899 116 ASN A N 1
ATOM 717 C CA . ASN A 1 116 ? 29.44972 11.48159 77.31201 1.000 122.43493 116 ASN A CA 1
ATOM 718 C C . ASN A 1 116 ? 30.72968 12.31949 77.27581 1.000 110.70278 116 ASN A C 1
ATOM 719 O O . ASN A 1 116 ? 30.84159 13.36119 77.92854 1.000 109.69658 116 ASN A O 1
ATOM 724 N N . ILE A 1 117 ? 31.71465 11.83663 76.51271 1.000 89.75085 117 ILE A N 1
ATOM 725 C CA . ILE A 1 117 ? 32.97402 12.56516 76.36563 1.000 79.09740 117 ILE A CA 1
ATOM 726 C C . ILE A 1 117 ? 32.73003 13.92864 75.72757 1.000 77.82482 117 ILE A C 1
ATOM 727 O O . ILE A 1 117 ? 33.23440 14.95450 76.19887 1.000 79.77475 117 ILE A O 1
ATOM 732 N N . ILE A 1 118 ? 31.94912 13.95978 74.64592 1.000 81.38447 118 ILE A N 1
ATOM 733 C CA . ILE A 1 118 ? 31.59537 15.22926 74.01690 1.000 72.75571 118 ILE A CA 1
ATOM 734 C C . ILE A 1 118 ? 30.72296 16.05982 74.94876 1.000 74.27156 118 ILE A C 1
ATOM 735 O O . ILE A 1 118 ? 30.81733 17.29288 74.97897 1.000 71.59099 118 ILE A O 1
ATOM 740 N N . THR A 1 119 ? 29.85467 15.40295 75.71768 1.000 78.86064 119 THR A N 1
ATOM 741 C CA . THR A 1 119 ? 29.10460 16.11873 76.74169 1.000 81.77598 119 THR A CA 1
ATOM 742 C C . THR A 1 119 ? 30.04412 16.69494 77.79192 1.000 72.37119 119 THR A C 1
ATOM 743 O O . THR A 1 119 ? 29.84612 17.82119 78.26342 1.000 79.69674 119 THR A O 1
ATOM 747 N N . ASN A 1 120 ? 31.07914 15.93570 78.16385 1.000 80.78110 120 ASN A N 1
ATOM 748 C CA . ASN A 1 120 ? 32.08425 16.43820 79.09600 1.000 76.40473 120 ASN A CA 1
ATOM 749 C C . ASN A 1 120 ? 32.78939 17.66359 78.52783 1.000 70.06189 120 ASN A C 1
ATOM 750 O O . ASN A 1 120 ? 32.94770 18.67855 79.21591 1.000 64.46408 120 ASN A O 1
ATOM 755 N N . VAL A 1 121 ? 33.20972 17.58744 77.26249 1.000 61.92197 121 VAL A N 1
ATOM 756 C CA . VAL A 1 121 ? 33.88234 18.71588 76.62495 1.000 58.82084 121 VAL A CA 1
ATOM 757 C C . VAL A 1 121 ? 32.96731 19.93228 76.58956 1.000 63.96019 121 VAL A C 1
ATOM 758 O O . VAL A 1 121 ? 33.40063 21.06224 76.84749 1.000 66.34872 121 VAL A O 1
ATOM 762 N N . PHE A 1 122 ? 31.68628 19.71933 76.27920 1.000 68.92294 122 PHE A N 1
ATOM 763 C CA . PHE A 1 122 ? 30.73950 20.82810 76.22503 1.000 62.47373 122 PHE A CA 1
ATOM 764 C C . PHE A 1 122 ? 30.62043 21.52121 77.57738 1.000 67.18257 122 PHE A C 1
ATOM 765 O O . PHE A 1 122 ? 30.56126 22.75454 77.64554 1.000 64.46546 122 PHE A O 1
ATOM 773 N N . PHE A 1 123 ? 30.58750 20.74805 78.66704 1.000 65.22520 123 PHE A N 1
ATOM 774 C CA . PHE A 1 123 ? 30.51993 21.35961 79.99088 1.000 75.91124 123 PHE A CA 1
ATOM 775 C C . PHE A 1 123 ? 31.75523 22.20158 80.28029 1.000 70.72268 123 PHE A C 1
ATOM 776 O O . PHE A 1 123 ? 31.65306 23.28504 80.86802 1.000 75.17560 123 PHE A O 1
ATOM 784 N N . GLN A 1 124 ? 32.93434 21.70746 79.89749 1.000 63.20213 124 GLN A N 1
ATOM 785 C CA . GLN A 1 124 ? 34.16670 22.43186 80.18611 1.000 60.50050 124 GLN A CA 1
ATOM 786 C C . GLN A 1 124 ? 34.15522 23.80938 79.53773 1.000 64.67628 124 GLN A C 1
ATOM 787 O O . GLN A 1 124 ? 34.56140 24.79880 80.15840 1.000 72.49610 124 GLN A O 1
ATOM 793 N N . ALA A 1 125 ? 33.67217 23.89842 78.29539 1.000 61.16888 125 ALA A N 1
ATOM 794 C CA . ALA A 1 125 ? 33.53606 25.20269 77.65703 1.000 62.98980 125 ALA A CA 1
ATOM 795 C C . ALA A 1 125 ? 32.51408 26.07442 78.37580 1.000 55.04117 125 ALA A C 1
ATOM 796 O O . ALA A 1 125 ? 32.62876 27.30545 78.35765 1.000 63.87364 125 ALA A O 1
ATOM 798 N N . GLN A 1 126 ? 31.51331 25.46109 79.01117 1.000 60.70638 126 GLN A N 1
ATOM 799 C CA . GLN A 1 126 ? 30.54486 26.23762 79.77683 1.000 66.49326 126 GLN A CA 1
ATOM 800 C C . GLN A 1 126 ? 31.16152 26.79352 81.05298 1.000 55.55469 126 GLN A C 1
ATOM 801 O O . GLN A 1 126 ? 30.84517 27.91795 81.45939 1.000 67.16707 126 GLN A O 1
ATOM 807 N N . TYR A 1 127 ? 32.03526 26.02126 81.70525 1.000 67.27724 127 TYR A N 1
ATOM 808 C CA . TYR A 1 127 ? 32.74424 26.54482 82.86896 1.000 52.07898 127 TYR A CA 1
ATOM 809 C C . TYR A 1 127 ? 33.61562 27.73082 82.48029 1.000 62.78803 127 TYR A C 1
ATOM 810 O O . TYR A 1 127 ? 33.68247 28.72922 83.20783 1.000 56.10942 127 TYR A O 1
ATOM 819 N N . ASN A 1 128 ? 34.28208 27.64278 81.32616 1.000 55.30140 128 ASN A N 1
ATOM 820 C CA . ASN A 1 128 ? 35.08215 28.76241 80.84451 1.000 58.13336 128 ASN A CA 1
ATOM 821 C C . ASN A 1 128 ? 34.22297 29.99238 80.58146 1.000 49.83764 128 ASN A C 1
ATOM 822 O O . ASN A 1 128 ? 34.70509 31.12321 80.70816 1.000 63.74671 128 ASN A O 1
ATOM 827 N N . GLU A 1 129 ? 32.95488 29.79786 80.21174 1.000 61.97975 129 GLU A N 1
ATOM 828 C CA . GLU A 1 129 ? 32.06706 30.93898 80.00813 1.000 65.00050 129 GLU A CA 1
ATOM 829 C C . GLU A 1 129 ? 31.80175 31.67798 81.31327 1.000 63.88050 129 GLU A C 1
ATOM 830 O O . GLU A 1 129 ? 31.78585 32.91421 81.33985 1.000 66.33532 129 GLU A O 1
ATOM 836 N N . TRP A 1 130 ? 31.58754 30.94127 82.40533 1.000 52.30973 130 TRP A N 1
ATOM 837 C CA . TRP A 1 130 ? 31.41279 31.58982 83.70007 1.000 60.94252 130 TRP A CA 1
ATOM 838 C C . TRP A 1 130 ? 32.67912 32.32675 84.11680 1.000 68.29385 130 TRP A C 1
ATOM 839 O O . TRP A 1 130 ? 32.61024 33.40578 84.71781 1.000 66.75085 130 TRP A O 1
ATOM 850 N N . ILE A 1 131 ? 33.84624 31.75977 83.80379 1.000 55.85393 131 ILE A N 1
ATOM 851 C CA . ILE A 1 131 ? 35.10369 32.44862 84.07797 1.000 64.58261 131 ILE A CA 1
ATOM 852 C C . ILE A 1 131 ? 35.17450 33.75237 83.29096 1.000 63.34243 131 ILE A C 1
ATOM 853 O O . ILE A 1 131 ? 35.51198 34.80976 83.83582 1.000 67.90697 131 ILE A O 1
ATOM 858 N N . ASP A 1 132 ? 34.84144 33.69919 81.99810 1.000 63.74895 132 ASP A N 1
ATOM 859 C CA . ASP A 1 132 ? 34.86292 34.90823 81.17991 1.000 74.93342 132 ASP A CA 1
ATOM 860 C C . ASP A 1 132 ? 33.80389 35.90758 81.62270 1.000 58.78434 132 ASP A C 1
ATOM 861 O O . ASP A 1 132 ? 34.00740 37.12020 81.49645 1.000 60.81095 132 ASP A O 1
ATOM 866 N N . PHE A 1 133 ? 32.67565 35.42122 82.14339 1.000 55.23084 133 PHE A N 1
ATOM 867 C CA . PHE A 1 133 ? 31.60122 36.31621 82.55869 1.000 69.93071 133 PHE A CA 1
ATOM 868 C C . PHE A 1 133 ? 31.99781 37.15498 83.76737 1.000 69.50373 133 PHE A C 1
ATOM 869 O O . PHE A 1 133 ? 31.52070 38.28534 83.91665 1.000 80.39081 133 PHE A O 1
ATOM 877 N N . LEU A 1 134 ? 32.85748 36.62731 84.63743 1.000 63.89713 134 LEU A N 1
ATOM 878 C CA . LEU A 1 134 ? 33.32269 37.35788 85.80795 1.000 57.49457 134 LEU A CA 1
ATOM 879 C C . LEU A 1 134 ? 34.77465 37.80139 85.69700 1.000 65.54822 134 LEU A C 1
ATOM 880 O O . LEU A 1 134 ? 35.30705 38.37253 86.65429 1.000 68.95478 134 LEU A O 1
ATOM 885 N N . ARG A 1 135 ? 35.42514 37.56185 84.56093 1.000 69.53553 135 ARG A N 1
ATOM 886 C CA . ARG A 1 135 ? 36.82819 37.92215 84.40503 1.000 63.04233 135 ARG A CA 1
ATOM 887 C C . ARG A 1 135 ? 36.98449 39.43629 84.33194 1.000 75.18540 135 ARG A C 1
ATOM 888 O O . ARG A 1 135 ? 36.30990 40.10202 83.54007 1.000 80.29662 135 ARG A O 1
ATOM 896 N N . ASN A 1 136 ? 37.88187 39.97468 85.16136 1.000 84.83214 136 ASN A N 1
ATOM 897 C CA . ASN A 1 136 ? 38.19588 41.40607 85.17889 1.000 83.36843 136 ASN A CA 1
ATOM 898 C C . ASN A 1 136 ? 36.93976 42.25097 85.37356 1.000 91.51436 136 ASN A C 1
ATOM 899 O O . ASN A 1 136 ? 36.77986 43.31654 84.77434 1.000 102.44645 136 ASN A O 1
ATOM 904 N N . LYS A 1 137 ? 36.03598 41.76985 86.22305 1.000 90.81603 137 LYS A N 1
ATOM 905 C CA . LYS A 1 137 ? 34.76338 42.43598 86.46996 1.000 89.81770 137 LYS A CA 1
ATOM 906 C C . LYS A 1 137 ? 34.59702 42.64014 87.96674 1.000 77.39770 137 LYS A C 1
ATOM 907 O O . LYS A 1 137 ? 34.65045 41.67529 88.73597 1.000 97.26457 137 LYS A O 1
ATOM 913 N N . ASP A 1 138 ? 34.40100 43.89036 88.37748 1.000 81.91734 138 ASP A N 1
ATOM 914 C CA . ASP A 1 138 ? 34.12851 44.19359 89.77778 1.000 84.95980 138 ASP A CA 1
ATOM 915 C C . ASP A 1 138 ? 32.76135 43.62891 90.14142 1.000 88.16267 138 ASP A C 1
ATOM 916 O O . ASP A 1 138 ? 31.72880 44.15325 89.71094 1.000 85.97460 138 ASP A O 1
ATOM 921 N N . ILE A 1 139 ? 32.75414 42.55328 90.93030 1.000 81.64383 139 ILE A N 1
ATOM 922 C CA . ILE A 1 139 ? 31.50303 41.87345 91.24822 1.000 81.42120 139 ILE A CA 1
ATOM 923 C C . ILE A 1 139 ? 30.60760 42.76153 92.10393 1.000 73.89661 139 ILE A C 1
ATOM 924 O O . ILE A 1 139 ? 29.38525 42.78669 91.92273 1.000 94.23856 139 ILE A O 1
ATOM 929 N N . GLU A 1 140 ? 31.19475 43.50618 93.04398 1.000 83.98377 140 GLU A N 1
ATOM 930 C CA . GLU A 1 140 ? 30.40082 44.41992 93.86050 1.000 76.91385 140 GLU A CA 1
ATOM 931 C C . GLU A 1 140 ? 29.76125 45.50731 93.00658 1.000 82.53955 140 GLU A C 1
ATOM 932 O O . GLU A 1 140 ? 28.62469 45.92223 93.26335 1.000 80.08184 140 GLU A O 1
ATOM 938 N N . LYS A 1 141 ? 30.47972 45.98439 91.98777 1.000 82.82650 141 LYS A N 1
ATOM 939 C CA . LYS A 1 141 ? 29.94477 47.03424 91.12678 1.000 76.89795 141 LYS A CA 1
ATOM 940 C C . LYS A 1 141 ? 28.87357 46.49395 90.18441 1.000 81.96782 141 LYS A C 1
ATOM 941 O O . LYS A 1 141 ? 27.89481 47.18846 89.88640 1.000 95.70177 141 LYS A O 1
ATOM 947 N N . ASN A 1 142 ? 29.03216 45.25648 89.71296 1.000 80.78606 142 ASN A N 1
ATOM 948 C CA . ASN A 1 142 ? 28.12918 44.66496 88.73176 1.000 75.72353 142 ASN A CA 1
ATOM 949 C C . ASN A 1 142 ? 27.24136 43.57957 89.33490 1.000 78.79569 142 ASN A C 1
ATOM 950 O O . ASN A 1 142 ? 26.78193 42.68414 88.62340 1.000 75.01138 142 ASN A O 1
ATOM 955 N N . ILE A 1 143 ? 26.97765 43.65179 90.64047 1.000 77.18320 143 ILE A N 1
ATOM 956 C CA . ILE A 1 143 ? 26.24674 42.57177 91.29923 1.000 66.33501 143 ILE A CA 1
ATOM 957 C C . ILE A 1 143 ? 24.83586 42.45131 90.73986 1.000 80.46524 143 ILE A C 1
ATOM 958 O O . ILE A 1 143 ? 24.33033 41.33922 90.53484 1.000 70.55298 143 ILE A O 1
ATOM 963 N N . ILE A 1 144 ? 24.17372 43.58554 90.49092 1.000 80.93418 144 ILE A N 1
ATOM 964 C CA . ILE A 1 144 ? 22.81631 43.53982 89.94019 1.000 67.81768 144 ILE A CA 1
ATOM 965 C C . ILE A 1 144 ? 22.79705 42.91159 88.55077 1.000 67.86715 144 ILE A C 1
ATOM 966 O O . ILE A 1 144 ? 22.06236 41.92916 88.35286 1.000 74.28922 144 ILE A O 1
ATOM 971 N N . PRO A 1 145 ? 23.58143 43.37839 87.56964 1.000 62.81276 145 PRO A N 1
ATOM 972 C CA . PRO A 1 145 ? 23.56567 42.70192 86.26252 1.000 65.16841 145 PRO A CA 1
ATOM 973 C C . PRO A 1 145 ? 23.96889 41.24082 86.32870 1.000 67.59626 145 PRO A C 1
ATOM 974 O O . PRO A 1 145 ? 23.43663 40.43047 85.56068 1.000 80.35968 145 PRO A O 1
ATOM 978 N N . ILE A 1 146 ? 24.90432 40.88017 87.20992 1.000 76.98887 146 ILE A N 1
ATOM 979 C CA . ILE A 1 146 ? 25.26899 39.47464 87.37312 1.000 75.75542 146 ILE A CA 1
ATOM 980 C C . ILE A 1 146 ? 24.07519 38.67625 87.88346 1.000 62.18593 146 ILE A C 1
ATOM 981 O O . ILE A 1 146 ? 23.76535 37.59311 87.37376 1.000 74.08365 146 ILE A O 1
ATOM 986 N N . CYS A 1 147 ? 23.37516 39.20837 88.88933 1.000 71.19657 147 CYS A N 1
ATOM 987 C CA . CYS A 1 147 ? 22.18874 38.52705 89.40136 1.000 74.09964 147 CYS A CA 1
ATOM 988 C C . CYS A 1 147 ? 21.05525 38.51901 88.38350 1.000 76.09469 147 CYS A C 1
ATOM 989 O O . CYS A 1 147 ? 20.27116 37.56451 88.34186 1.000 73.83244 147 CYS A O 1
ATOM 992 N N . GLU A 1 148 ? 20.94894 39.56663 87.56140 1.000 73.93140 148 GLU A N 1
ATOM 993 C CA . GLU A 1 148 ? 19.90650 39.60183 86.54115 1.000 59.08732 148 GLU A CA 1
ATOM 994 C C . GLU A 1 148 ? 20.04553 38.45107 85.55417 1.000 69.54162 148 GLU A C 1
ATOM 995 O O . GLU A 1 148 ? 19.04700 38.00925 84.97459 1.000 80.14595 148 GLU A O 1
ATOM 1001 N N . HIS A 1 149 ? 21.26423 37.95160 85.34691 1.000 69.44508 149 HIS A N 1
ATOM 1002 C CA . HIS A 1 149 ? 21.45297 36.82415 84.44276 1.000 68.72597 149 HIS A CA 1
ATOM 1003 C C . HIS A 1 149 ? 21.30630 35.48601 85.15667 1.000 63.47828 149 HIS A C 1
ATOM 1004 O O . HIS A 1 149 ? 20.63505 34.58044 84.65206 1.000 72.68552 149 HIS A O 1
ATOM 1011 N N . ILE A 1 150 ? 21.93412 35.34670 86.32491 1.000 65.92980 150 ILE A N 1
ATOM 1012 C CA . ILE A 1 150 ? 21.92180 34.06774 87.02769 1.000 64.94946 150 ILE A CA 1
ATOM 1013 C C . ILE A 1 150 ? 20.50782 33.71374 87.47197 1.000 68.57288 150 ILE A C 1
ATOM 1014 O O . ILE A 1 150 ? 20.09032 32.55228 87.39121 1.000 76.75532 150 ILE A O 1
ATOM 1019 N N . ASN A 1 151 ? 19.74381 34.70699 87.93347 1.000 76.34839 151 ASN A N 1
ATOM 1020 C CA . ASN A 1 151 ? 18.37407 34.44643 88.36495 1.000 69.79327 151 ASN A CA 1
ATOM 1021 C C . ASN A 1 151 ? 17.49807 34.00319 87.19830 1.000 69.33991 151 ASN A C 1
ATOM 1022 O O . ASN A 1 151 ? 16.63947 33.12824 87.35884 1.000 75.66444 151 ASN A O 1
ATOM 1027 N N . LYS A 1 152 ? 17.68941 34.59973 86.01910 1.000 65.75752 152 LYS A N 1
ATOM 1028 C CA . LYS A 1 152 ? 16.95410 34.14324 84.84394 1.000 63.13285 152 LYS A CA 1
ATOM 1029 C C . LYS A 1 152 ? 17.47625 32.80436 84.33920 1.000 74.31816 152 LYS A C 1
ATOM 1030 O O . LYS A 1 152 ? 16.69810 31.99339 83.82435 1.000 73.56879 152 LYS A O 1
ATOM 1036 N N . HIS A 1 153 ? 18.78235 32.55640 84.46983 1.000 70.48453 153 HIS A N 1
ATOM 1037 C CA . HIS A 1 153 ? 19.33015 31.26282 84.07258 1.000 61.44618 153 HIS A CA 1
ATOM 1038 C C . HIS A 1 153 ? 18.78529 30.14411 84.94968 1.000 68.07862 153 HIS A C 1
ATOM 1039 O O . HIS A 1 153 ? 18.54554 29.02866 84.47274 1.000 69.35437 153 HIS A O 1
ATOM 1046 N N . LEU A 1 154 ? 18.58801 30.42214 86.23543 1.000 60.22056 154 LEU A N 1
ATOM 1047 C CA . LEU A 1 154 ? 18.07632 29.43167 87.17089 1.000 68.40064 154 LEU A CA 1
ATOM 1048 C C . LEU A 1 154 ? 16.55873 29.32613 87.15085 1.000 72.50571 154 LEU A C 1
ATOM 1049 O O . LEU A 1 154 ? 16.00046 28.52556 87.90961 1.000 73.79101 154 LEU A O 1
ATOM 1054 N N . TYR A 1 155 ? 15.88340 30.11351 86.31053 1.000 80.81025 155 TYR A N 1
ATOM 1055 C CA . TYR A 1 155 ? 14.42920 30.03466 86.22689 1.000 75.43688 155 TYR A CA 1
ATOM 1056 C C . TYR A 1 155 ? 13.98088 28.65067 85.77501 1.000 73.06291 155 TYR A C 1
ATOM 1057 O O . TYR A 1 155 ? 13.03659 28.08162 86.33495 1.000 70.75870 155 TYR A O 1
ATOM 1066 N N . LEU A 1 156 ? 14.65793 28.08322 84.77649 1.000 78.96925 156 LEU A N 1
ATOM 1067 C CA . LEU A 1 156 ? 14.32196 26.75769 84.27287 1.000 79.26973 156 LEU A CA 1
ATOM 1068 C C . LEU A 1 156 ? 15.45539 25.75240 84.44497 1.000 82.06858 156 LEU A C 1
ATOM 1069 O O . LEU A 1 156 ? 15.40026 24.66819 83.85221 1.000 94.52396 156 LEU A O 1
ATOM 1074 N N . ASN A 1 157 ? 16.47774 26.07447 85.23612 1.000 78.58482 157 ASN A N 1
ATOM 1075 C CA . ASN A 1 157 ? 17.58199 25.16092 85.49487 1.000 63.41962 157 ASN A CA 1
ATOM 1076 C C . ASN A 1 157 ? 17.76265 24.97662 86.99391 1.000 63.41139 157 ASN A C 1
ATOM 1077 O O . ASN A 1 157 ? 17.69103 25.94025 87.76262 1.000 70.03249 157 ASN A O 1
ATOM 1082 N N . THR A 1 158 ? 17.99174 23.72831 87.40321 1.000 72.79893 158 THR A N 1
ATOM 1083 C CA . THR A 1 158 ? 18.26504 23.43663 88.80581 1.000 71.96219 158 THR A CA 1
ATOM 1084 C C . THR A 1 158 ? 19.72655 23.70662 89.14576 1.000 75.17727 158 THR A C 1
ATOM 1085 O O . THR A 1 158 ? 20.03012 24.35243 90.15419 1.000 71.67083 158 THR A O 1
ATOM 1089 N N . PHE A 1 159 ? 20.64042 23.22004 88.31383 1.000 78.49422 159 PHE A N 1
ATOM 1090 C CA . PHE A 1 159 ? 22.06121 23.50389 88.42786 1.000 58.40412 159 PHE A CA 1
ATOM 1091 C C . PHE A 1 159 ? 22.49517 24.37919 87.26064 1.000 64.16310 159 PHE A C 1
ATOM 1092 O O . PHE A 1 159 ? 21.79455 24.49444 86.25132 1.000 71.28945 159 PHE A O 1
ATOM 1100 N N . LEU A 1 160 ? 23.66577 25.00376 87.40792 1.000 67.45978 160 LEU A N 1
ATOM 1101 C CA . LEU A 1 160 ? 24.14909 25.89349 86.35695 1.000 66.86962 160 LEU A CA 1
ATOM 1102 C C . LEU A 1 160 ? 24.39168 25.13311 85.05964 1.000 63.34248 160 LEU A C 1
ATOM 1103 O O . LEU A 1 160 ? 24.10611 25.64362 83.97025 1.000 68.62905 160 LEU A O 1
ATOM 1108 N N . SER A 1 161 ? 24.91834 23.91410 85.15381 1.000 65.01286 161 SER A N 1
ATOM 1109 C CA . SER A 1 161 ? 25.14768 23.06927 83.98975 1.000 61.49709 161 SER A CA 1
ATOM 1110 C C . SER A 1 161 ? 24.49168 21.71636 84.21602 1.000 74.29573 161 SER A C 1
ATOM 1111 O O . SER A 1 161 ? 24.67771 21.10179 85.27155 1.000 84.77124 161 SER A O 1
ATOM 1114 N N . PHE A 1 162 ? 23.72125 21.26867 83.23164 1.000 82.43111 162 PHE A N 1
ATOM 1115 C CA . PHE A 1 162 ? 23.10319 19.93116 83.21508 1.000 81.34775 162 PHE A CA 1
ATOM 1116 C C . PHE A 1 162 ? 22.17783 19.81301 84.43082 1.000 79.35856 162 PHE A C 1
ATOM 1117 O O . PHE A 1 162 ? 21.41255 20.74569 84.71996 1.000 81.88275 162 PHE A O 1
ATOM 1125 N N . HIS A 1 163 ? 22.22124 18.69567 85.15672 1.000 73.27434 163 HIS A N 1
ATOM 1126 C CA . HIS A 1 163 ? 21.28738 18.41889 86.24106 1.000 69.53747 163 HIS A CA 1
ATOM 1127 C C . HIS A 1 163 ? 22.00982 17.87514 87.46785 1.000 75.17708 163 HIS A C 1
ATOM 1128 O O . HIS A 1 163 ? 21.43133 17.11821 88.25224 1.000 76.29084 163 HIS A O 1
ATOM 1135 N N . TYR A 1 164 ? 23.27198 18.25072 87.65271 1.000 79.55718 164 TYR A N 1
ATOM 1136 C CA . TYR A 1 164 ? 24.04346 17.74813 88.77815 1.000 85.53181 164 TYR A CA 1
ATOM 1137 C C . TYR A 1 164 ? 25.08971 18.77629 89.17818 1.000 75.07508 164 TYR A C 1
ATOM 1138 O O . TYR A 1 164 ? 25.41386 19.69294 88.41911 1.000 78.85588 164 TYR A O 1
ATOM 1147 N N . LEU A 1 165 ? 25.60537 18.61086 90.39436 1.000 78.22229 165 LEU A N 1
ATOM 1148 C CA . LEU A 1 165 ? 26.64042 19.49660 90.90743 1.000 72.19283 165 LEU A CA 1
ATOM 1149 C C . LEU A 1 165 ? 27.87915 19.43788 90.02393 1.000 71.78200 165 LEU A C 1
ATOM 1150 O O . LEU A 1 165 ? 28.33938 18.35532 89.65010 1.000 64.90397 165 LEU A O 1
ATOM 1155 N N . THR A 1 166 ? 28.41326 20.61146 89.68525 1.000 74.20138 166 THR A N 1
ATOM 1156 C CA . THR A 1 166 ? 29.61989 20.72882 88.87855 1.000 71.95832 166 THR A CA 1
ATOM 1157 C C . THR A 1 166 ? 30.48938 21.84043 89.45362 1.000 67.22992 166 THR A C 1
ATOM 1158 O O . THR A 1 166 ? 30.09463 22.55213 90.38399 1.000 67.02642 166 THR A O 1
ATOM 1162 N N . LEU A 1 167 ? 31.68755 21.99421 88.88230 1.000 70.41144 167 LEU A N 1
ATOM 1163 C CA . LEU A 1 167 ? 32.59366 23.04561 89.33491 1.000 55.17467 167 LEU A CA 1
ATOM 1164 C C . LEU A 1 167 ? 32.01718 24.43199 89.07910 1.000 62.59658 167 LEU A C 1
ATOM 1165 O O . LEU A 1 167 ? 32.38049 25.39153 89.76853 1.000 62.82608 167 LEU A O 1
ATOM 1170 N N . SER A 1 168 ? 31.12604 24.55901 88.09186 1.000 72.17303 168 SER A N 1
ATOM 1171 C CA . SER A 1 168 ? 30.46589 25.83728 87.84780 1.000 58.01452 168 SER A CA 1
ATOM 1172 C C . SER A 1 168 ? 29.60142 26.24807 89.03371 1.000 68.07477 168 SER A C 1
ATOM 1173 O O . SER A 1 168 ? 29.59620 27.41884 89.43173 1.000 58.34719 168 SER A O 1
ATOM 1176 N N . ASP A 1 169 ? 28.86139 25.29825 89.60993 1.000 56.32407 169 ASP A N 1
ATOM 1177 C CA . ASP A 1 169 ? 28.01970 25.60986 90.76092 1.000 59.74847 169 ASP A CA 1
ATOM 1178 C C . ASP A 1 169 ? 28.85732 26.09003 91.93879 1.000 67.69768 169 ASP A C 1
ATOM 1179 O O . ASP A 1 169 ? 28.53816 27.10412 92.56965 1.000 60.01795 169 ASP A O 1
ATOM 1184 N N . ILE A 1 170 ? 29.94474 25.37548 92.24169 1.000 64.82706 170 ILE A N 1
ATOM 1185 C CA . ILE A 1 170 ? 30.74688 25.69411 93.41996 1.000 55.05622 170 ILE A CA 1
ATOM 1186 C C . ILE A 1 170 ? 31.50243 27.00338 93.22527 1.000 63.15618 170 ILE A C 1
ATOM 1187 O O . ILE A 1 170 ? 31.63887 27.80062 94.16242 1.000 63.27861 170 ILE A O 1
ATOM 1192 N N . TYR A 1 171 ? 32.01678 27.24314 92.01562 1.000 60.55801 171 TYR A N 1
ATOM 1193 C CA . TYR A 1 171 ? 32.72758 28.49108 91.74853 1.000 50.06249 171 TYR A CA 1
ATOM 1194 C C . TYR A 1 171 ? 31.81443 29.69545 91.93778 1.000 59.87881 171 TYR A C 1
ATOM 1195 O O . TYR A 1 171 ? 32.15730 30.64243 92.65486 1.000 65.12969 171 TYR A O 1
ATOM 1204 N N . ILE A 1 172 ? 30.64014 29.67360 91.30233 1.000 60.71861 172 ILE A N 1
ATOM 1205 C CA . ILE A 1 172 ? 29.69933 30.78120 91.43849 1.000 63.59167 172 ILE A CA 1
ATOM 1206 C C . ILE A 1 172 ? 29.15352 30.85693 92.86246 1.000 73.07568 172 ILE A C 1
ATOM 1207 O O . ILE A 1 172 ? 28.80256 31.94284 93.34402 1.000 63.11032 172 ILE A O 1
ATOM 1212 N N . TYR A 1 173 ? 29.08840 29.72023 93.56394 1.000 59.20714 173 TYR A N 1
ATOM 1213 C CA . TYR A 1 173 ? 28.58254 29.71702 94.93464 1.000 63.48702 173 TYR A CA 1
ATOM 1214 C C . TYR A 1 173 ? 29.43074 30.59859 95.84601 1.000 69.85637 173 TYR A C 1
ATOM 1215 O O . TYR A 1 173 ? 28.89444 31.38067 96.64131 1.000 62.92539 173 TYR A O 1
ATOM 1224 N N . TYR A 1 174 ? 30.75735 30.49129 95.74682 1.000 57.26239 174 TYR A N 1
ATOM 1225 C CA . TYR A 1 174 ? 31.61575 31.30039 96.60524 1.000 65.12604 174 TYR A CA 1
ATOM 1226 C C . TYR A 1 174 ? 31.69742 32.74716 96.13533 1.000 63.56440 174 TYR A C 1
ATOM 1227 O O . TYR A 1 174 ? 31.93161 33.64438 96.95199 1.000 66.65268 174 TYR A O 1
ATOM 1236 N N . GLU A 1 175 ? 31.50759 32.99864 94.83836 1.000 62.11424 175 GLU A N 1
ATOM 1237 C CA . GLU A 1 175 ? 31.43779 34.37842 94.36974 1.000 67.90177 175 GLU A CA 1
ATOM 1238 C C . GLU A 1 175 ? 30.16398 35.06885 94.84239 1.000 66.09837 175 GLU A C 1
ATOM 1239 O O . GLU A 1 175 ? 30.16400 36.28631 95.05520 1.000 81.32765 175 GLU A O 1
ATOM 1245 N N . MET A 1 176 ? 29.07484 34.31759 95.00475 1.000 62.82190 176 MET A N 1
ATOM 1246 C CA . MET A 1 176 ? 27.80698 34.86426 95.47086 1.000 70.02816 176 MET A CA 1
ATOM 1247 C C . MET A 1 176 ? 27.63030 34.77237 96.97998 1.000 67.35059 176 MET A C 1
ATOM 1248 O O . MET A 1 176 ? 26.64763 35.30973 97.50326 1.000 66.99058 176 MET A O 1
ATOM 1253 N N . HIS A 1 177 ? 28.56160 34.12545 97.68602 1.000 66.04290 177 HIS A N 1
ATOM 1254 C CA . HIS A 1 177 ? 28.32082 33.75207 99.07691 1.000 65.61652 177 HIS A CA 1
ATOM 1255 C C . HIS A 1 177 ? 28.06641 34.97084 99.95541 1.000 70.54011 177 HIS A C 1
ATOM 1256 O O . HIS A 1 177 ? 27.15999 34.95752 100.79498 1.000 80.47793 177 HIS A O 1
ATOM 1263 N N . LYS A 1 178 ? 28.84925 36.03626 99.77485 1.000 71.26066 178 LYS A N 1
ATOM 1264 C CA . LYS A 1 178 ? 28.69019 37.21734 100.61733 1.000 69.00452 178 LYS A CA 1
ATOM 1265 C C . LYS A 1 178 ? 27.33014 37.87486 100.41984 1.000 73.91107 178 LYS A C 1
ATOM 1266 O O . LYS A 1 178 ? 26.82178 38.53476 101.33346 1.000 82.58293 178 LYS A O 1
ATOM 1272 N N . TYR A 1 179 ? 26.72341 37.70397 99.24600 1.000 78.40664 179 TYR A N 1
ATOM 1273 C CA . TYR A 1 179 ? 25.45889 38.35838 98.94242 1.000 70.35318 179 TYR A CA 1
ATOM 1274 C C . TYR A 1 179 ? 24.24146 37.52519 99.31703 1.000 79.83460 179 TYR A C 1
ATOM 1275 O O . TYR A 1 179 ? 23.14944 38.08562 99.46712 1.000 83.38764 179 TYR A O 1
ATOM 1284 N N . PHE A 1 180 ? 24.39689 36.21140 99.48279 1.000 75.03175 180 PHE A N 1
ATOM 1285 C CA . PHE A 1 180 ? 23.25822 35.33711 99.71744 1.000 76.98873 180 PHE A CA 1
ATOM 1286 C C . PHE A 1 180 ? 23.36960 34.48511 100.97498 1.000 75.67776 180 PHE A C 1
ATOM 1287 O O . PHE A 1 180 ? 22.42602 33.75023 101.28379 1.000 86.41801 180 PHE A O 1
ATOM 1295 N N . SER A 1 181 ? 24.48184 34.55793 101.70924 1.000 83.28767 181 SER A N 1
ATOM 1296 C CA . SER A 1 181 ? 24.60347 33.76603 102.92906 1.000 75.77641 181 SER A CA 1
ATOM 1297 C C . SER A 1 181 ? 23.70254 34.29241 104.03673 1.000 83.81539 181 SER A C 1
ATOM 1298 O O . SER A 1 181 ? 23.26148 33.51870 104.89393 1.000 88.96479 181 SER A O 1
ATOM 1301 N N . GLY A 1 182 ? 23.41902 35.59256 104.03764 1.000 97.72303 182 GLY A N 1
ATOM 1302 C CA . GLY A 1 182 ? 22.66897 36.21244 105.10633 1.000 93.77668 182 GLY A CA 1
ATOM 1303 C C . GLY A 1 182 ? 23.50372 36.73721 106.25375 1.000 103.77281 182 GLY A C 1
ATOM 1304 O O . GLY A 1 182 ? 22.94394 37.35054 107.17210 1.000 111.33151 182 GLY A O 1
ATOM 1305 N N . ASN A 1 183 ? 24.82142 36.51211 106.23764 1.000 101.11954 183 ASN A N 1
ATOM 1306 C CA . ASN A 1 183 ? 25.67685 37.04299 107.29534 1.000 106.07335 183 ASN A CA 1
ATOM 1307 C C . ASN A 1 183 ? 25.66398 38.56539 107.30064 1.000 107.68490 183 ASN A C 1
ATOM 1308 O O . ASN A 1 183 ? 25.57605 39.19071 108.36387 1.000 115.16459 183 ASN A O 1
ATOM 1313 N N . ILE A 1 184 ? 25.75013 39.17722 106.12402 1.000 107.92074 184 ILE A N 1
ATOM 1314 C CA . ILE A 1 184 ? 25.71883 40.62849 105.99174 1.000 104.54165 184 ILE A CA 1
ATOM 1315 C C . ILE A 1 184 ? 24.25734 41.04948 105.89329 1.000 119.26355 184 ILE A C 1
ATOM 1316 O O . ILE A 1 184 ? 23.58131 40.75447 104.90392 1.000 113.51554 184 ILE A O 1
ATOM 1321 N N . THR A 1 185 ? 23.76679 41.73951 106.92579 1.000 134.01757 185 THR A N 1
ATOM 1322 C CA . THR A 1 185 ? 22.36250 42.13485 106.94857 1.000 140.00273 185 THR A CA 1
ATOM 1323 C C . THR A 1 185 ? 22.04089 43.15227 105.86083 1.000 133.13613 185 THR A C 1
ATOM 1324 O O . THR A 1 185 ? 20.88873 43.24212 105.42222 1.000 136.32345 185 THR A O 1
ATOM 1328 N N . THR A 1 186 ? 23.03446 43.92163 105.41160 1.000 123.62570 186 THR A N 1
ATOM 1329 C CA . THR A 1 186 ? 22.80563 44.87591 104.33361 1.000 117.86881 186 THR A CA 1
ATOM 1330 C C . THR A 1 186 ? 22.65717 44.20207 102.97595 1.000 113.87326 186 THR A C 1
ATOM 1331 O O . THR A 1 186 ? 22.22939 44.86006 102.02142 1.000 108.40938 186 THR A O 1
ATOM 1335 N N . ASN A 1 187 ? 22.99981 42.91943 102.86617 1.000 109.30809 187 ASN A N 1
ATOM 1336 C CA . ASN A 1 187 ? 22.87724 42.17121 101.62381 1.000 94.73646 187 ASN A CA 1
ATOM 1337 C C . ASN A 1 187 ? 21.66353 41.25085 101.60937 1.000 99.19510 187 ASN A C 1
ATOM 1338 O O . ASN A 1 187 ? 21.56579 40.38533 100.73365 1.000 90.77643 187 ASN A O 1
ATOM 1343 N N . LEU A 1 188 ? 20.73953 41.41162 102.55977 1.000 104.41760 188 LEU A N 1
ATOM 1344 C CA . LEU A 1 188 ? 19.54261 40.57949 102.57642 1.000 96.70041 188 LEU A CA 1
ATOM 1345 C C . LEU A 1 188 ? 18.59913 40.89988 101.42495 1.000 91.93734 188 LEU A C 1
ATOM 1346 O O . LEU A 1 188 ? 17.69331 40.10741 101.14443 1.000 100.84834 188 LEU A O 1
ATOM 1351 N N . LYS A 1 189 ? 18.78536 42.04120 100.75698 1.000 89.14243 189 LYS A N 1
ATOM 1352 C CA . LYS A 1 189 ? 17.93510 42.39244 99.62607 1.000 87.27620 189 LYS A CA 1
ATOM 1353 C C . LYS A 1 189 ? 18.15852 41.48210 98.42496 1.000 94.49697 189 LYS A C 1
ATOM 1354 O O . LYS A 1 189 ? 17.25811 41.34781 97.58881 1.000 98.56056 189 LYS A O 1
ATOM 1360 N N . TYR A 1 190 ? 19.33515 40.85452 98.31962 1.000 89.20017 190 TYR A N 1
ATOM 1361 C CA . TYR A 1 190 ? 19.60746 40.00823 97.15826 1.000 84.88790 190 TYR A CA 1
ATOM 1362 C C . TYR A 1 190 ? 18.82265 38.70231 97.19782 1.000 84.35994 190 TYR A C 1
ATOM 1363 O O . TYR A 1 190 ? 18.24126 38.32857 96.16335 1.000 80.62279 190 TYR A O 1
ATOM 1372 N N . PRO A 1 191 ? 18.76570 37.95801 98.31088 1.000 84.14667 191 PRO A N 1
ATOM 1373 C CA . PRO A 1 191 ? 17.85526 36.80074 98.34793 1.000 82.88267 191 PRO A CA 1
ATOM 1374 C C . PRO A 1 191 ? 16.39858 37.18034 98.14962 1.000 91.53782 191 PRO A C 1
ATOM 1375 O O . PRO A 1 191 ? 15.63315 36.39324 97.57885 1.000 90.34393 191 PRO A O 1
ATOM 1379 N N . LYS A 1 192 ? 15.99020 38.36342 98.61386 1.000 94.12706 192 LYS A N 1
ATOM 1380 C CA . LYS A 1 192 ? 14.61459 38.80916 98.41673 1.000 90.08715 192 LYS A CA 1
ATOM 1381 C C . LYS A 1 192 ? 14.32490 39.07360 96.94403 1.000 94.05215 192 LYS A C 1
ATOM 1382 O O . LYS A 1 192 ? 13.31274 38.60918 96.40632 1.000 88.54021 192 LYS A O 1
ATOM 1388 N N . GLN A 1 193 ? 15.21268 39.81066 96.27259 1.000 94.70406 193 GLN A N 1
ATOM 1389 C CA . GLN A 1 193 ? 14.97593 40.20808 94.88890 1.000 88.30833 193 GLN A CA 1
ATOM 1390 C C . GLN A 1 193 ? 15.16242 39.05562 93.90991 1.000 81.89722 193 GLN A C 1
ATOM 1391 O O . GLN A 1 193 ? 14.48888 39.01580 92.87435 1.000 85.36203 193 GLN A O 1
ATOM 1397 N N . TYR A 1 194 ? 16.05370 38.11477 94.21120 1.000 77.80067 194 TYR A N 1
ATOM 1398 C CA . TYR A 1 194 ? 16.40189 37.03456 93.29032 1.000 76.04389 194 TYR A CA 1
ATOM 1399 C C . TYR A 1 194 ? 16.10495 35.69714 93.96553 1.000 77.89133 194 TYR A C 1
ATOM 1400 O O . TYR A 1 194 ? 16.98408 35.08202 94.57405 1.000 81.43547 194 TYR A O 1
ATOM 1409 N N . LYS A 1 195 ? 14.85340 35.24605 93.83729 1.000 86.86988 195 LYS A N 1
ATOM 1410 C CA . LYS A 1 195 ? 14.43193 34.00454 94.47851 1.000 69.38655 195 LYS A CA 1
ATOM 1411 C C . LYS A 1 195 ? 15.12349 32.79399 93.86359 1.000 77.16739 195 LYS A C 1
ATOM 1412 O O . LYS A 1 195 ? 15.48160 31.84885 94.57650 1.000 71.34334 195 LYS A O 1
ATOM 1418 N N . ASN A 1 196 ? 15.30055 32.79453 92.53970 1.000 67.13764 196 ASN A N 1
ATOM 1419 C CA . ASN A 1 196 ? 15.88129 31.63418 91.87134 1.000 68.84847 196 ASN A CA 1
ATOM 1420 C C . ASN A 1 196 ? 17.31445 31.39232 92.32303 1.000 75.45963 196 ASN A C 1
ATOM 1421 O O . ASN A 1 196 ? 17.71105 30.24503 92.55843 1.000 73.93445 196 ASN A O 1
ATOM 1426 N N . ILE A 1 197 ? 18.10898 32.45924 92.44491 1.000 77.23782 197 ILE A N 1
ATOM 1427 C CA . ILE A 1 197 ? 19.46500 32.31149 92.96570 1.000 60.43916 197 ILE A CA 1
ATOM 1428 C C . ILE A 1 197 ? 19.42507 31.81851 94.40423 1.000 69.29811 197 ILE A C 1
ATOM 1429 O O . ILE A 1 197 ? 20.19379 30.93175 94.79435 1.000 67.82231 197 ILE A O 1
ATOM 1434 N N . ASN A 1 198 ? 18.51873 32.37605 95.21087 1.000 67.62652 198 ASN A N 1
ATOM 1435 C CA . ASN A 1 198 ? 18.40861 31.96066 96.60488 1.000 69.31132 198 ASN A CA 1
ATOM 1436 C C . ASN A 1 198 ? 18.06801 30.47930 96.71368 1.000 69.21556 198 ASN A C 1
ATOM 1437 O O . ASN A 1 198 ? 18.61978 29.76900 97.56219 1.000 76.87537 198 ASN A O 1
ATOM 1442 N N . ARG A 1 199 ? 17.15940 29.99508 95.86400 1.000 68.15613 199 ARG A N 1
ATOM 1443 C CA . ARG A 1 199 ? 16.81910 28.57589 95.87420 1.000 73.91612 199 ARG A CA 1
ATOM 1444 C C . ARG A 1 199 ? 18.02617 27.72026 95.50879 1.000 66.53119 199 ARG A C 1
ATOM 1445 O O . ARG A 1 199 ? 18.32675 26.72628 96.18045 1.000 60.50072 199 ARG A O 1
ATOM 1453 N N . TRP A 1 200 ? 18.73123 28.09510 94.43986 1.000 66.40967 200 TRP A N 1
ATOM 1454 C CA . TRP A 1 200 ? 19.91693 27.35011 94.02979 1.000 67.97335 200 TRP A CA 1
ATOM 1455 C C . TRP A 1 200 ? 21.02626 27.45768 95.06826 1.000 66.30234 200 TRP A C 1
ATOM 1456 O O . TRP A 1 200 ? 21.72005 26.47314 95.34552 1.000 62.43260 200 TRP A O 1
ATOM 1467 N N . PHE A 1 201 ? 21.20303 28.64422 95.65584 1.000 64.49066 201 PHE A N 1
ATOM 1468 C CA . PHE A 1 201 ? 22.23695 28.82864 96.66976 1.000 62.60570 201 PHE A CA 1
ATOM 1469 C C . PHE A 1 201 ? 21.99026 27.93164 97.87597 1.000 72.72370 201 PHE A C 1
ATOM 1470 O O . PHE A 1 201 ? 22.92887 27.34040 98.42367 1.000 69.83425 201 PHE A O 1
ATOM 1478 N N . ARG A 1 202 ? 20.73222 27.82043 98.30759 1.000 64.97176 202 ARG A N 1
ATOM 1479 C CA . ARG A 1 202 ? 20.41322 26.93285 99.41971 1.000 69.27911 202 ARG A CA 1
ATOM 1480 C C . ARG A 1 202 ? 20.63829 25.47115 99.05085 1.000 71.00878 202 ARG A C 1
ATOM 1481 O O . ARG A 1 202 ? 20.97968 24.65944 99.91929 1.000 67.45221 202 ARG A O 1
ATOM 1489 N N . LEU A 1 203 ? 20.46219 25.11933 97.77536 1.000 61.43045 203 LEU A N 1
ATOM 1490 C CA . LEU A 1 203 ? 20.74129 23.75549 97.33724 1.000 63.02839 203 LEU A CA 1
ATOM 1491 C C . LEU A 1 203 ? 22.23139 23.44618 97.41268 1.000 62.31906 203 LEU A C 1
ATOM 1492 O O . LEU A 1 203 ? 22.63555 22.42067 97.97311 1.000 74.46390 203 LEU A O 1
ATOM 1497 N N . ILE A 1 204 ? 23.06517 24.32833 96.85657 1.000 67.18194 204 ILE A N 1
ATOM 1498 C CA . ILE A 1 204 ? 24.50384 24.08471 96.83779 1.000 64.85820 204 ILE A CA 1
ATOM 1499 C C . ILE A 1 204 ? 25.05978 24.06409 98.25460 1.000 64.76919 204 ILE A C 1
ATOM 1500 O O . ILE A 1 204 ? 25.95866 23.27611 98.57229 1.000 72.19584 204 ILE A O 1
ATOM 1505 N N . LYS A 1 205 ? 24.53007 24.92271 99.12888 1.000 69.34393 205 LYS A N 1
ATOM 1506 C CA . LYS A 1 205 ? 24.97752 24.93967 100.51727 1.000 63.65926 205 LYS A CA 1
ATOM 1507 C C . LYS A 1 205 ? 24.73829 23.59219 101.18582 1.000 77.03370 205 LYS A C 1
ATOM 1508 O O . LYS A 1 205 ? 25.61451 23.07470 101.88880 1.000 78.55291 205 LYS A O 1
ATOM 1514 N N . ALA A 1 206 ? 23.55802 23.00491 100.96969 1.000 69.93928 206 ALA A N 1
ATOM 1515 C CA . ALA A 1 206 ? 23.25840 21.70028 101.55053 1.000 69.91122 206 ALA A CA 1
ATOM 1516 C C . ALA A 1 206 ? 24.12816 20.60675 100.94140 1.000 69.36741 206 ALA A C 1
ATOM 1517 O O . ALA A 1 206 ? 24.57822 19.69827 101.64921 1.000 67.91082 206 ALA A O 1
ATOM 1519 N N . LEU A 1 207 ? 24.36976 20.67355 99.62957 1.000 63.97244 207 LEU A N 1
ATOM 1520 C CA . LEU A 1 207 ? 25.20079 19.66768 98.97465 1.000 57.50252 207 LEU A CA 1
ATOM 1521 C C . LEU A 1 207 ? 26.63930 19.72232 99.47326 1.000 68.69673 207 LEU A C 1
ATOM 1522 O O . LEU A 1 207 ? 27.29356 18.68249 99.61043 1.000 76.71580 207 LEU A O 1
ATOM 1527 N N . LEU A 1 208 ? 27.14928 20.92191 99.74000 1.000 62.03159 208 LEU A N 1
ATOM 1528 C CA . LEU A 1 208 ? 28.50773 21.11013 100.22660 1.000 65.62924 208 LEU A CA 1
ATOM 1529 C C . LEU A 1 208 ? 28.61817 21.01923 101.74224 1.000 70.40623 208 LEU A C 1
ATOM 1530 O O . LEU A 1 208 ? 29.72848 21.12941 102.27151 1.000 81.10946 208 LEU A O 1
ATOM 1535 N N . HIS A 1 209 ? 27.50351 20.81947 102.44936 1.000 69.13507 209 HIS A N 1
ATOM 1536 C CA . HIS A 1 209 ? 27.53380 20.86475 103.90808 1.000 75.14587 209 HIS A CA 1
ATOM 1537 C C . HIS A 1 209 ? 28.43657 19.78145 104.48379 1.000 82.17515 209 HIS A C 1
ATOM 1538 O O . HIS A 1 209 ? 29.21707 20.03940 105.40605 1.000 85.72571 209 HIS A O 1
ATOM 1545 N N . ASP A 1 210 ? 28.35791 18.56550 103.94722 1.000 91.35481 210 ASP A N 1
ATOM 1546 C CA . ASP A 1 210 ? 29.17620 17.48052 104.47201 1.000 92.59196 210 ASP A CA 1
ATOM 1547 C C . ASP A 1 210 ? 30.66047 17.65687 104.17272 1.000 86.86814 210 ASP A C 1
ATOM 1548 O O . ASP A 1 210 ? 31.47696 16.91505 104.72787 1.000 88.96141 210 ASP A O 1
ATOM 1553 N N . HIS A 1 211 ? 31.03314 18.61784 103.32558 1.000 81.35286 211 HIS A N 1
ATOM 1554 C CA . HIS A 1 211 ? 32.41854 18.77996 102.91372 1.000 74.17585 211 HIS A CA 1
ATOM 1555 C C . HIS A 1 211 ? 33.09464 20.03060 103.45778 1.000 77.24011 211 HIS A C 1
ATOM 1556 O O . HIS A 1 211 ? 34.32509 20.05148 103.54096 1.000 87.81482 211 HIS A O 1
ATOM 1563 N N . VAL A 1 212 ? 32.34135 21.07024 103.81879 1.000 75.76242 212 VAL A N 1
ATOM 1564 C CA . VAL A 1 212 ? 32.95362 22.34700 104.17444 1.000 78.35182 212 VAL A CA 1
ATOM 1565 C C . VAL A 1 212 ? 32.49050 22.84068 105.54096 1.000 87.80309 212 VAL A C 1
ATOM 1566 O O . VAL A 1 212 ? 33.09741 23.75381 106.11092 1.000 91.77510 212 VAL A O 1
ATOM 1570 N N . ALA A 1 213 ? 31.41635 22.25628 106.08033 1.000 86.52711 213 ALA A N 1
ATOM 1571 C CA . ALA A 1 213 ? 30.86664 22.77290 107.33204 1.000 93.96177 213 ALA A CA 1
ATOM 1572 C C . ALA A 1 213 ? 31.77829 22.48772 108.51835 1.000 98.13445 213 ALA A C 1
ATOM 1573 O O . ALA A 1 213 ? 31.80257 23.26748 109.47655 1.000 108.01903 213 ALA A O 1
ATOM 1575 N N . THR A 1 214 ? 32.52549 21.38649 108.48196 1.000 102.72000 214 THR A N 1
ATOM 1576 C CA . THR A 1 214 ? 33.41373 21.01230 109.57398 1.000 104.24357 214 THR A CA 1
ATOM 1577 C C . THR A 1 214 ? 34.85660 21.44114 109.33642 1.000 102.61817 214 THR A C 1
ATOM 1578 O O . THR A 1 214 ? 35.73601 21.07493 110.12219 1.000 124.23037 214 THR A O 1
ATOM 1582 N N . ASP A 1 215 ? 35.11990 22.19957 108.26959 1.000 99.33630 215 ASP A N 1
ATOM 1583 C CA . ASP A 1 215 ? 36.48866 22.59785 107.95283 1.000 96.71802 215 ASP A CA 1
ATOM 1584 C C . ASP A 1 215 ? 37.05799 23.52137 109.02420 1.000 107.75732 215 ASP A C 1
ATOM 1585 O O . ASP A 1 215 ? 38.20223 23.34742 109.46258 1.000 119.86729 215 ASP A O 1
ATOM 1590 N N . ALA A 1 216 ? 36.28521 24.53558 109.42109 1.000 87.50471 216 ALA A N 1
ATOM 1591 C CA . ALA A 1 216 ? 36.61794 25.47444 110.49198 1.000 96.76926 216 ALA A CA 1
ATOM 1592 C C . ALA A 1 216 ? 37.74019 26.42485 110.09047 1.000 75.55914 216 ALA A C 1
ATOM 1593 O O . ALA A 1 216 ? 38.01009 27.40134 110.79532 1.000 118.43871 216 ALA A O 1
ATOM 1595 N N . GLU A 1 217 ? 38.38148 26.16715 108.95423 1.000 87.81261 217 GLU A N 1
ATOM 1596 C CA . GLU A 1 217 ? 39.29965 27.11383 108.33423 1.000 78.40581 217 GLU A CA 1
ATOM 1597 C C . GLU A 1 217 ? 38.69661 27.76376 107.10606 1.000 78.80862 217 GLU A C 1
ATOM 1598 O O . GLU A 1 217 ? 38.83913 28.97323 106.91573 1.000 84.06949 217 GLU A O 1
ATOM 1604 N N . LEU A 1 218 ? 38.01981 26.97275 106.27180 1.000 82.53899 218 LEU A N 1
ATOM 1605 C CA . LEU A 1 218 ? 37.16666 27.54331 105.23893 1.000 80.85347 218 LEU A CA 1
ATOM 1606 C C . LEU A 1 218 ? 36.05005 28.36816 105.86558 1.000 72.70974 218 LEU A C 1
ATOM 1607 O O . LEU A 1 218 ? 35.74916 29.47545 105.40399 1.000 82.41891 218 LEU A O 1
ATOM 1612 N N . ILE A 1 219 ? 35.43497 27.84670 106.93043 1.000 73.44577 219 ILE A N 1
ATOM 1613 C CA . ILE A 1 219 ? 34.37151 28.57453 107.61754 1.000 78.88722 219 ILE A CA 1
ATOM 1614 C C . ILE A 1 219 ? 34.90815 29.87162 108.20707 1.000 80.68186 219 ILE A C 1
ATOM 1615 O O . ILE A 1 219 ? 34.27605 30.92935 108.09599 1.000 84.16419 219 ILE A O 1
ATOM 1620 N N . GLN A 1 220 ? 36.08234 29.81250 108.84157 1.000 91.61321 220 GLN A N 1
ATOM 1621 C CA . GLN A 1 220 ? 36.66721 31.01389 109.42877 1.000 88.87021 220 GLN A CA 1
ATOM 1622 C C . GLN A 1 220 ? 36.98945 32.05228 108.36147 1.000 88.51006 220 GLN A C 1
ATOM 1623 O O . GLN A 1 220 ? 36.71484 33.24471 108.54248 1.000 86.10197 220 GLN A O 1
ATOM 1629 N N . ASN A 1 221 ? 37.56288 31.61908 107.23616 1.000 77.60367 221 ASN A N 1
ATOM 1630 C CA . ASN A 1 221 ? 37.91122 32.56670 106.18290 1.000 83.23415 221 ASN A CA 1
ATOM 1631 C C . ASN A 1 221 ? 36.67286 33.16534 105.52787 1.000 79.74522 221 ASN A C 1
ATOM 1632 O O . ASN A 1 221 ? 36.71501 34.30890 105.05951 1.000 82.87183 221 ASN A O 1
ATOM 1637 N N . LEU A 1 222 ? 35.56779 32.41744 105.48034 1.000 77.49839 222 LEU A N 1
ATOM 1638 C CA . LEU A 1 222 ? 34.31326 33.00328 105.02033 1.000 78.54917 222 LEU A CA 1
ATOM 1639 C C . LEU A 1 222 ? 33.88670 34.15156 105.92435 1.000 79.75872 222 LEU A C 1
ATOM 1640 O O . LEU A 1 222 ? 33.46005 35.20741 105.44236 1.000 82.79968 222 LEU A O 1
ATOM 1645 N N . LYS A 1 223 ? 34.00294 33.96502 107.24101 1.000 83.25250 223 LYS A N 1
ATOM 1646 C CA . LYS A 1 223 ? 33.63221 35.02137 108.17642 1.000 85.84033 223 LYS A CA 1
ATOM 1647 C C . LYS A 1 223 ? 34.58701 36.20411 108.08215 1.000 93.65071 223 LYS A C 1
ATOM 1648 O O . LYS A 1 223 ? 34.16106 37.36072 108.17950 1.000 100.58754 223 LYS A O 1
ATOM 1654 N N . VAL A 1 224 ? 35.88106 35.93536 107.89799 1.000 91.67968 224 VAL A N 1
ATOM 1655 C CA . VAL A 1 224 ? 36.85318 37.01676 107.75477 1.000 88.77262 224 VAL A CA 1
ATOM 1656 C C . VAL A 1 224 ? 36.56926 37.81938 106.49109 1.000 84.93980 224 VAL A C 1
ATOM 1657 O O . VAL A 1 224 ? 36.57569 39.05628 106.50376 1.000 95.78756 224 VAL A O 1
ATOM 1661 N N . LYS A 1 225 ? 36.31255 37.12475 105.37956 1.000 83.56174 225 LYS A N 1
ATOM 1662 C CA . LYS A 1 225 ? 35.99546 37.81406 104.13262 1.000 90.68011 225 LYS A CA 1
ATOM 1663 C C . LYS A 1 225 ? 34.69707 38.60273 104.25607 1.000 104.81572 225 LYS A C 1
ATOM 1664 O O . LYS A 1 225 ? 34.58973 39.72297 103.74301 1.000 102.66974 225 LYS A O 1
ATOM 1670 N N . GLU A 1 226 ? 33.69956 38.03385 104.93406 1.000 103.00026 226 GLU A N 1
ATOM 1671 C CA . GLU A 1 226 ? 32.44175 38.72590 105.18044 1.000 95.27786 226 GLU A CA 1
ATOM 1672 C C . GLU A 1 226 ? 32.52561 39.72587 106.32626 1.000 109.03759 226 GLU A C 1
ATOM 1673 O O . GLU A 1 226 ? 31.57969 40.49923 106.51420 1.000 122.52278 226 GLU A O 1
ATOM 1679 N N . LYS A 1 227 ? 33.62090 39.72677 107.08457 1.000 95.21974 227 LYS A N 1
ATOM 1680 C CA . LYS A 1 227 ? 33.78133 40.58756 108.25846 1.000 112.14259 227 LYS A CA 1
ATOM 1681 C C . LYS A 1 227 ? 32.64905 40.38202 109.26262 1.000 109.99728 227 LYS A C 1
ATOM 1682 O O . LYS A 1 227 ? 32.61614 39.38197 109.98145 1.000 103.47003 227 LYS A O 1
ATOM 1688 N N . ASP B 1 5 ? 2.20738 27.52233 68.09884 1.000 134.37862 5 ASP B N 1
ATOM 1689 C CA . ASP B 1 5 ? 2.54365 28.92408 67.87803 1.000 145.52115 5 ASP B CA 1
ATOM 1690 C C . ASP B 1 5 ? 3.98357 29.07339 67.39818 1.000 147.41198 5 ASP B C 1
ATOM 1691 O O . ASP B 1 5 ? 4.86241 28.31393 67.80548 1.000 150.40480 5 ASP B O 1
ATOM 1696 N N . SER B 1 6 ? 4.21835 30.05389 66.52951 1.000 139.81800 6 SER B N 1
ATOM 1697 C CA . SER B 1 6 ? 5.56900 30.32674 66.05896 1.000 126.76824 6 SER B CA 1
ATOM 1698 C C . SER B 1 6 ? 6.43421 30.83306 67.20578 1.000 124.26354 6 SER B C 1
ATOM 1699 O O . SER B 1 6 ? 5.96726 31.56820 68.08054 1.000 127.85339 6 SER B O 1
ATOM 1702 N N . LYS B 1 7 ? 7.70378 30.43342 67.20005 1.000 105.30678 7 LYS B N 1
ATOM 1703 C CA . LYS B 1 7 ? 8.62979 30.73968 68.28313 1.000 93.46939 7 LYS B CA 1
ATOM 1704 C C . LYS B 1 7 ? 9.83267 31.48619 67.72380 1.000 95.15051 7 LYS B C 1
ATOM 1705 O O . LYS B 1 7 ? 10.50836 30.99221 66.81459 1.000 95.07703 7 LYS B O 1
ATOM 1711 N N . ILE B 1 8 ? 10.09438 32.67300 68.26638 1.000 94.50886 8 ILE B N 1
ATOM 1712 C CA . ILE B 1 8 ? 11.27296 33.46343 67.93195 1.000 79.90792 8 ILE B CA 1
ATOM 1713 C C . ILE B 1 8 ? 11.97745 33.82833 69.23002 1.000 76.53819 8 ILE B C 1
ATOM 1714 O O . ILE B 1 8 ? 11.34959 34.35860 70.15292 1.000 81.35958 8 ILE B O 1
ATOM 1719 N N . ASN B 1 9 ? 13.27388 33.54258 69.30332 1.000 80.05862 9 ASN B N 1
ATOM 1720 C CA . ASN B 1 9 ? 14.06526 33.77148 70.50517 1.000 69.29918 9 ASN B CA 1
ATOM 1721 C C . ASN B 1 9 ? 15.01852 34.93466 70.26625 1.000 75.66281 9 ASN B C 1
ATOM 1722 O O . ASN B 1 9 ? 15.82041 34.90230 69.32612 1.000 66.00072 9 ASN B O 1
ATOM 1727 N N . ILE B 1 10 ? 14.93097 35.95305 71.11754 1.000 67.99176 10 ILE B N 1
ATOM 1728 C CA . ILE B 1 10 ? 15.80408 37.11937 71.05924 1.000 74.42859 10 ILE B CA 1
ATOM 1729 C C . ILE B 1 10 ? 16.77524 37.02164 72.22705 1.000 74.20895 10 ILE B C 1
ATOM 1730 O O . ILE B 1 10 ? 16.37141 37.10561 73.39401 1.000 75.39678 10 ILE B O 1
ATOM 1735 N N . TYR B 1 11 ? 18.05532 36.84613 71.91698 1.000 75.42898 11 TYR B N 1
ATOM 1736 C CA . TYR B 1 11 ? 19.10331 36.75353 72.92300 1.000 65.81158 11 TYR B CA 1
ATOM 1737 C C . TYR B 1 11 ? 19.77808 38.10990 73.06791 1.000 65.89670 11 TYR B C 1
ATOM 1738 O O . TYR B 1 11 ? 20.19403 38.71121 72.07200 1.000 67.75595 11 TYR B O 1
ATOM 1747 N N . TYR B 1 12 ? 19.88186 38.58714 74.30509 1.000 57.37747 12 TYR B N 1
ATOM 1748 C CA . TYR B 1 12 ? 20.44301 39.89685 74.59165 1.000 64.14594 12 TYR B CA 1
ATOM 1749 C C . TYR B 1 12 ? 21.43502 39.78811 75.73920 1.000 67.51604 12 TYR B C 1
ATOM 1750 O O . TYR B 1 12 ? 21.36052 38.87996 76.57098 1.000 66.18893 12 TYR B O 1
ATOM 1759 N N . GLY B 1 13 ? 22.36702 40.73624 75.77300 1.000 76.34061 13 GLY B N 1
ATOM 1760 C CA . GLY B 1 13 ? 23.26942 40.88247 76.89709 1.000 64.26923 13 GLY B CA 1
ATOM 1761 C C . GLY B 1 13 ? 23.60109 42.33628 77.16289 1.000 78.84466 13 GLY B C 1
ATOM 1762 O O . GLY B 1 13 ? 24.03962 43.05057 76.25703 1.000 107.78006 13 GLY B O 1
ATOM 1763 N N . LYS B 1 14 ? 23.33701 42.79463 78.38787 1.000 68.39184 14 LYS B N 1
ATOM 1764 C CA . LYS B 1 14 ? 23.71202 44.12104 78.88037 1.000 95.55619 14 LYS B CA 1
ATOM 1765 C C . LYS B 1 14 ? 22.96049 45.24585 78.17090 1.000 62.94442 14 LYS B C 1
ATOM 1766 O O . LYS B 1 14 ? 23.03774 46.40619 78.58765 1.000 89.26284 14 LYS B O 1
ATOM 1772 N N . ASN B 1 15 ? 22.18836 44.91347 77.13541 1.000 82.08874 15 ASN B N 1
ATOM 1773 C CA . ASN B 1 15 ? 21.36541 45.88996 76.41276 1.000 75.96277 15 ASN B CA 1
ATOM 1774 C C . ASN B 1 15 ? 20.00388 45.23917 76.18458 1.000 77.64193 15 ASN B C 1
ATOM 1775 O O . ASN B 1 15 ? 19.79261 44.54885 75.18382 1.000 84.81966 15 ASN B O 1
ATOM 1780 N N . TYR B 1 16 ? 19.08932 45.46006 77.11724 1.000 75.53465 16 TYR B N 1
ATOM 1781 C CA . TYR B 1 16 ? 17.75528 44.89982 76.98380 1.000 68.52051 16 TYR B CA 1
ATOM 1782 C C . TYR B 1 16 ? 17.07165 45.51100 75.76446 1.000 66.00086 16 TYR B C 1
ATOM 1783 O O . TYR B 1 16 ? 17.06889 46.74132 75.61265 1.000 65.96449 16 TYR B O 1
ATOM 1792 N N . PRO B 1 17 ? 16.50342 44.70235 74.87228 1.000 60.16917 17 PRO B N 1
ATOM 1793 C CA . PRO B 1 17 ? 15.85382 45.24841 73.66166 1.000 67.60515 17 PRO B CA 1
ATOM 1794 C C . PRO B 1 17 ? 14.48336 45.85144 73.96415 1.000 68.19998 17 PRO B C 1
ATOM 1795 O O . PRO B 1 17 ? 13.42865 45.24452 73.77686 1.000 65.55123 17 PRO B O 1
ATOM 1799 N N . PHE B 1 18 ? 14.50495 47.09595 74.45268 1.000 63.10855 18 PHE B N 1
ATOM 1800 C CA . PHE B 1 18 ? 13.26958 47.75825 74.86271 1.000 70.43364 18 PHE B CA 1
ATOM 1801 C C . PHE B 1 18 ? 12.31614 47.93595 73.68825 1.000 70.18889 18 PHE B C 1
ATOM 1802 O O . PHE B 1 18 ? 11.10427 47.73537 73.82737 1.000 80.09406 18 PHE B O 1
ATOM 1810 N N . LEU B 1 19 ? 12.84462 48.31898 72.52458 1.000 69.09980 19 LEU B N 1
ATOM 1811 C CA . LEU B 1 19 ? 11.99134 48.57236 71.36901 1.000 64.83698 19 LEU B CA 1
ATOM 1812 C C . LEU B 1 19 ? 11.26898 47.30358 70.92908 1.000 67.79020 19 LEU B C 1
ATOM 1813 O O . LEU B 1 19 ? 10.04992 47.30974 70.72298 1.000 81.44523 19 LEU B O 1
ATOM 1818 N N . CYS B 1 20 ? 12.00543 46.19870 70.79089 1.000 68.43076 20 CYS B N 1
ATOM 1819 C CA . CYS B 1 20 ? 11.37899 44.93755 70.40388 1.000 72.57913 20 CYS B CA 1
ATOM 1820 C C . CYS B 1 20 ? 10.40994 44.45005 71.47336 1.000 67.03871 20 CYS B C 1
ATOM 1821 O O . CYS B 1 20 ? 9.33671 43.92572 71.15399 1.000 77.52067 20 CYS B O 1
ATOM 1824 N N . ARG B 1 21 ? 10.77500 44.60600 72.74738 1.000 67.25188 21 ARG B N 1
ATOM 1825 C CA . ARG B 1 21 ? 9.88257 44.20118 73.82803 1.000 67.66824 21 ARG B CA 1
ATOM 1826 C C . ARG B 1 21 ? 8.58911 45.00581 73.80149 1.000 72.51566 21 ARG B C 1
ATOM 1827 O O . ARG B 1 21 ? 7.49879 44.45111 73.98836 1.000 67.95048 21 ARG B O 1
ATOM 1835 N N . THR B 1 22 ? 8.69138 46.31702 73.56709 1.000 66.42647 22 THR B N 1
ATOM 1836 C CA . THR B 1 22 ? 7.49887 47.15607 73.50141 1.000 67.60647 22 THR B CA 1
ATOM 1837 C C . THR B 1 22 ? 6.61667 46.77696 72.31631 1.000 68.08522 22 THR B C 1
ATOM 1838 O O . THR B 1 22 ? 5.38968 46.70444 72.44676 1.000 68.83960 22 THR B O 1
ATOM 1842 N N . VAL B 1 23 ? 7.22423 46.52070 71.15443 1.000 72.53004 23 VAL B N 1
ATOM 1843 C CA . VAL B 1 23 ? 6.45137 46.12455 69.97941 1.000 60.20642 23 VAL B CA 1
ATOM 1844 C C . VAL B 1 23 ? 5.71293 44.81978 70.24339 1.000 69.81659 23 VAL B C 1
ATOM 1845 O O . VAL B 1 23 ? 4.53759 44.67066 69.88774 1.000 74.45016 23 VAL B O 1
ATOM 1849 N N . PHE B 1 24 ? 6.38868 43.85405 70.86865 1.000 69.53859 24 PHE B N 1
ATOM 1850 C CA . PHE B 1 24 ? 5.74787 42.57603 71.16078 1.000 70.76936 24 PHE B CA 1
ATOM 1851 C C . PHE B 1 24 ? 4.60920 42.74061 72.16029 1.000 75.97688 24 PHE B C 1
ATOM 1852 O O . PHE B 1 24 ? 3.57407 42.07484 72.04288 1.000 74.34676 24 PHE B O 1
ATOM 1860 N N . ASN B 1 25 ? 4.78714 43.60964 73.15918 1.000 70.77835 25 ASN B N 1
ATOM 1861 C CA . ASN B 1 25 ? 3.71785 43.85703 74.12226 1.000 71.50241 25 ASN B CA 1
ATOM 1862 C C . ASN B 1 25 ? 2.50141 44.48226 73.45128 1.000 81.50505 25 ASN B C 1
ATOM 1863 O O . ASN B 1 25 ? 1.35948 44.11649 73.75484 1.000 81.34290 25 ASN B O 1
ATOM 1868 N N . ILE B 1 26 ? 2.72651 45.43035 72.53843 1.000 76.19250 26 ILE B N 1
ATOM 1869 C CA . ILE B 1 26 ? 1.62101 46.02739 71.79483 1.000 69.61516 26 ILE B CA 1
ATOM 1870 C C . ILE B 1 26 ? 0.91187 44.96763 70.96344 1.000 75.76904 26 ILE B C 1
ATOM 1871 O O . ILE B 1 26 ? -0.32187 44.94187 70.88170 1.000 79.75405 26 ILE B O 1
ATOM 1876 N N . TYR B 1 27 ? 1.68102 44.07432 70.33737 1.000 74.64858 27 TYR B N 1
ATOM 1877 C CA . TYR B 1 27 ? 1.08552 42.98790 69.56727 1.000 75.11831 27 TYR B CA 1
ATOM 1878 C C . TYR B 1 27 ? 0.22899 42.08871 70.44967 1.000 83.48938 27 TYR B C 1
ATOM 1879 O O . TYR B 1 27 ? -0.87413 41.69135 70.05730 1.000 92.74951 27 TYR B O 1
ATOM 1888 N N . GLN B 1 28 ? 0.72018 41.75588 71.64547 1.000 82.47146 28 GLN B N 1
ATOM 1889 C CA . GLN B 1 28 ? -0.05278 40.91391 72.55284 1.000 81.22967 28 GLN B CA 1
ATOM 1890 C C . GLN B 1 28 ? -1.32306 41.61353 73.01938 1.000 93.04624 28 GLN B C 1
ATOM 1891 O O . GLN B 1 28 ? -2.38197 40.98349 73.12183 1.000 105.36641 28 GLN B O 1
ATOM 1897 N N . ASN B 1 29 ? -1.23702 42.91124 73.31937 1.000 80.94892 29 ASN B N 1
ATOM 1898 C CA . ASN B 1 29 ? -2.42775 43.64632 73.72954 1.000 90.67280 29 ASN B CA 1
ATOM 1899 C C . ASN B 1 29 ? -3.42673 43.78143 72.58740 1.000 94.40056 29 ASN B C 1
ATOM 1900 O O . ASN B 1 29 ? -4.63472 43.87000 72.83310 1.000 87.62956 29 ASN B O 1
ATOM 1905 N N . ASN B 1 30 ? -2.94920 43.80163 71.34032 1.000 89.35030 30 ASN B N 1
ATOM 1906 C CA . ASN B 1 30 ? -3.86490 43.76524 70.20483 1.000 95.82222 30 ASN B CA 1
ATOM 1907 C C . ASN B 1 30 ? -4.59962 42.43267 70.13670 1.000 110.73883 30 ASN B C 1
ATOM 1908 O O . ASN B 1 30 ? -5.78140 42.38751 69.77739 1.000 132.61774 30 ASN B O 1
ATOM 1913 N N . ILE B 1 31 ? -3.91380 41.33706 70.47288 1.000 110.28847 31 ILE B N 1
ATOM 1914 C CA . ILE B 1 31 ? -4.55204 40.02313 70.46608 1.000 110.52556 31 ILE B CA 1
ATOM 1915 C C . ILE B 1 31 ? -5.66638 39.96391 71.50379 1.000 119.96540 31 ILE B C 1
ATOM 1916 O O . ILE B 1 31 ? -6.75265 39.43522 71.23787 1.000 147.05540 31 ILE B O 1
ATOM 1921 N N . LYS B 1 32 ? -5.41896 40.50650 72.70026 1.000 111.50660 32 LYS B N 1
ATOM 1922 C CA . LYS B 1 32 ? -6.44205 40.49656 73.74284 1.000 117.20040 32 LYS B CA 1
ATOM 1923 C C . LYS B 1 32 ? -7.67125 41.29281 73.32140 1.000 135.73640 32 LYS B C 1
ATOM 1924 O O . LYS B 1 32 ? -8.80676 40.87925 73.58310 1.000 153.22923 32 LYS B O 1
ATOM 1930 N N . LYS B 1 33 ? -7.46451 42.44496 72.67823 1.000 129.70560 33 LYS B N 1
ATOM 1931 C CA . LYS B 1 33 ? -8.59187 43.24129 72.20230 1.000 137.43485 33 LYS B CA 1
ATOM 1932 C C . LYS B 1 33 ? -9.40334 42.48466 71.15775 1.000 145.47349 33 LYS B C 1
ATOM 1933 O O . LYS B 1 33 ? -10.63929 42.49686 71.19197 1.000 148.36982 33 LYS B O 1
ATOM 1939 N N . LYS B 1 34 ? -8.72481 41.82160 70.21841 1.000 156.29529 34 LYS B N 1
ATOM 1940 C CA . LYS B 1 34 ? -9.43054 41.11122 69.15653 1.000 164.88000 34 LYS B CA 1
ATOM 1941 C C . LYS B 1 34 ? -10.16177 39.88551 69.69243 1.000 179.45879 34 LYS B C 1
ATOM 1942 O O . LYS B 1 34 ? -11.31356 39.63263 69.32001 1.000 194.17915 34 LYS B O 1
ATOM 1948 N N . THR B 1 35 ? -9.51396 39.11325 70.56899 1.000 168.19186 35 THR B N 1
ATOM 1949 C CA . THR B 1 35 ? -10.12318 37.88350 71.06426 1.000 171.88325 35 THR B CA 1
ATOM 1950 C C . THR B 1 35 ? -11.24567 38.14740 72.05976 1.000 180.41579 35 THR B C 1
ATOM 1951 O O . THR B 1 35 ? -12.05417 37.24753 72.31301 1.000 190.03867 35 THR B O 1
ATOM 1955 N N . ALA B 1 36 ? -11.31771 39.34981 72.62266 1.000 174.74692 36 ALA B N 1
ATOM 1956 C CA . ALA B 1 36 ? -12.35425 39.67858 73.59385 1.000 177.04297 36 ALA B CA 1
ATOM 1957 C C . ALA B 1 36 ? -13.70507 39.86308 72.91008 1.000 174.20308 36 ALA B C 1
ATOM 1958 O O . ALA B 1 36 ? -14.71477 39.31372 73.35164 1.000 177.18296 36 ALA B O 1
ATOM 1960 N N . LYS B 1 45 ? -3.30995 32.67018 64.82138 1.000 152.17459 45 LYS B N 1
ATOM 1961 C CA . LYS B 1 45 ? -1.98238 32.17583 64.47373 1.000 144.40024 45 LYS B CA 1
ATOM 1962 C C . LYS B 1 45 ? -0.91602 32.91457 65.27852 1.000 132.02301 45 LYS B C 1
ATOM 1963 O O . LYS B 1 45 ? -0.09908 33.65029 64.72343 1.000 139.96315 45 LYS B O 1
ATOM 1969 N N . GLU B 1 46 ? -0.93012 32.69780 66.59162 1.000 119.08288 46 GLU B N 1
ATOM 1970 C CA . GLU B 1 46 ? -0.10007 33.47427 67.50088 1.000 121.46905 46 GLU B CA 1
ATOM 1971 C C . GLU B 1 46 ? 1.38373 33.18850 67.29905 1.000 114.05766 46 GLU B C 1
ATOM 1972 O O . GLU B 1 46 ? 1.78815 32.09304 66.89978 1.000 110.01724 46 GLU B O 1
ATOM 1978 N N . ILE B 1 47 ? 2.19520 34.19976 67.59163 1.000 94.61084 47 ILE B N 1
ATOM 1979 C CA . ILE B 1 47 ? 3.64747 34.11234 67.53434 1.000 95.72891 47 ILE B CA 1
ATOM 1980 C C . ILE B 1 47 ? 4.18305 34.52254 68.89713 1.000 80.95675 47 ILE B C 1
ATOM 1981 O O . ILE B 1 47 ? 3.88687 35.62251 69.37984 1.000 86.16775 47 ILE B O 1
ATOM 1986 N N . CYS B 1 48 ? 4.96047 33.64422 69.51971 1.000 85.81070 48 CYS B N 1
ATOM 1987 C CA . CYS B 1 48 ? 5.55188 33.92389 70.81994 1.000 101.63961 48 CYS B CA 1
ATOM 1988 C C . CYS B 1 48 ? 7.00884 34.32269 70.63811 1.000 87.93265 48 CYS B C 1
ATOM 1989 O O . CYS B 1 48 ? 7.78465 33.59407 70.01080 1.000 88.39490 48 CYS B O 1
ATOM 1992 N N . VAL B 1 49 ? 7.37148 35.47962 71.18271 1.000 76.66341 49 VAL B N 1
ATOM 1993 C CA . VAL B 1 49 ? 8.72963 36.00293 71.11195 1.000 76.50982 49 VAL B CA 1
ATOM 1994 C C . VAL B 1 49 ? 9.30928 35.98082 72.51931 1.000 77.97855 49 VAL B C 1
ATOM 1995 O O . VAL B 1 49 ? 8.75086 36.59320 73.43851 1.000 90.50735 49 VAL B O 1
ATOM 1999 N N . ASN B 1 50 ? 10.42286 35.27464 72.68939 1.000 69.05631 50 ASN B N 1
ATOM 2000 C CA . ASN B 1 50 ? 11.07962 35.14470 73.98228 1.000 76.90685 50 ASN B CA 1
ATOM 2001 C C . ASN B 1 50 ? 12.31441 36.03278 74.03991 1.000 69.35738 50 ASN B C 1
ATOM 2002 O O . ASN B 1 50 ? 13.03805 36.17661 73.04995 1.000 81.26511 50 ASN B O 1
ATOM 2007 N N . PHE B 1 51 ? 12.55092 36.62279 75.20763 1.000 70.00164 51 PHE B N 1
ATOM 2008 C CA . PHE B 1 51 ? 13.70239 37.48594 75.44774 1.000 69.15485 51 PHE B CA 1
ATOM 2009 C C . PHE B 1 51 ? 14.59059 36.80115 76.47905 1.000 72.03904 51 PHE B C 1
ATOM 2010 O O . PHE B 1 51 ? 14.21204 36.67598 77.64889 1.000 72.30464 51 PHE B O 1
ATOM 2018 N N . ILE B 1 52 ? 15.76904 36.36190 76.04465 1.000 68.32460 52 ILE B N 1
ATOM 2019 C CA . ILE B 1 52 ? 16.64181 35.50748 76.84012 1.000 65.44323 52 ILE B CA 1
ATOM 2020 C C . ILE B 1 52 ? 17.92685 36.26267 77.15180 1.000 69.65249 52 ILE B C 1
ATOM 2021 O O . ILE B 1 52 ? 18.61385 36.73687 76.23884 1.000 67.99131 52 ILE B O 1
ATOM 2026 N N . ASN B 1 53 ? 18.24920 36.36634 78.44011 1.000 66.31968 53 ASN B N 1
ATOM 2027 C CA . ASN B 1 53 ? 19.48279 37.00414 78.89066 1.000 63.20908 53 ASN B CA 1
ATOM 2028 C C . ASN B 1 53 ? 20.63983 36.04043 78.65432 1.000 69.52261 53 ASN B C 1
ATOM 2029 O O . ASN B 1 53 ? 20.75852 35.01968 79.34063 1.000 62.16543 53 ASN B O 1
ATOM 2034 N N . ASP B 1 54 ? 21.49404 36.36672 77.68801 1.000 66.40369 54 ASP B N 1
ATOM 2035 C CA . ASP B 1 54 ? 22.63497 35.54098 77.31256 1.000 64.59533 54 ASP B CA 1
ATOM 2036 C C . ASP B 1 54 ? 23.90983 36.24514 77.75804 1.000 67.87499 54 ASP B C 1
ATOM 2037 O O . ASP B 1 54 ? 24.21453 37.34412 77.28133 1.000 71.01424 54 ASP B O 1
ATOM 2042 N N . LYS B 1 55 ? 24.66140 35.60503 78.65581 1.000 56.61023 55 LYS B N 1
ATOM 2043 C CA . LYS B 1 55 ? 25.87822 36.21980 79.17078 1.000 56.20682 55 LYS B CA 1
ATOM 2044 C C . LYS B 1 55 ? 26.98779 36.30208 78.12962 1.000 64.66873 55 LYS B C 1
ATOM 2045 O O . LYS B 1 55 ? 27.96431 37.02422 78.35273 1.000 70.05080 55 LYS B O 1
ATOM 2051 N N . THR B 1 56 ? 26.86485 35.59779 77.00421 1.000 71.32076 56 THR B N 1
ATOM 2052 C CA . THR B 1 56 ? 27.87530 35.67002 75.95536 1.000 62.00154 56 THR B CA 1
ATOM 2053 C C . THR B 1 56 ? 27.63643 36.81314 74.97850 1.000 80.55401 56 THR B C 1
ATOM 2054 O O . THR B 1 56 ? 28.59438 37.30523 74.37133 1.000 75.52823 56 THR B O 1
ATOM 2058 N N . VAL B 1 57 ? 26.38374 37.23780 74.80166 1.000 71.80492 57 VAL B N 1
ATOM 2059 C CA . VAL B 1 57 ? 26.08429 38.35483 73.91219 1.000 65.32054 57 VAL B CA 1
ATOM 2060 C C . VAL B 1 57 ? 26.62510 39.63965 74.52336 1.000 65.27503 57 VAL B C 1
ATOM 2061 O O . VAL B 1 57 ? 26.45870 39.89198 75.72366 1.000 66.09682 57 VAL B O 1
ATOM 2065 N N . VAL B 1 58 ? 27.28362 40.46052 73.70608 1.000 67.23515 58 VAL B N 1
ATOM 2066 C CA . VAL B 1 58 ? 27.96107 41.62759 74.25734 1.000 81.57393 58 VAL B CA 1
ATOM 2067 C C . VAL B 1 58 ? 27.02592 42.83302 74.29646 1.000 82.42711 58 VAL B C 1
ATOM 2068 O O . VAL B 1 58 ? 26.64619 43.29377 75.37798 1.000 93.69976 58 VAL B O 1
ATOM 2072 N N . GLU B 1 59 ? 26.61519 43.33086 73.12535 1.000 72.48975 59 GLU B N 1
ATOM 2073 C CA . GLU B 1 59 ? 25.81644 44.55546 73.03789 1.000 80.76035 59 GLU B CA 1
ATOM 2074 C C . GLU B 1 59 ? 24.72357 44.52839 71.97955 1.000 85.60766 59 GLU B C 1
ATOM 2075 O O . GLU B 1 59 ? 23.72602 45.24180 72.13999 1.000 82.46301 59 GLU B O 1
ATOM 2081 N N . ASP B 1 60 ? 24.86669 43.73655 70.92019 1.000 72.55322 60 ASP B N 1
ATOM 2082 C CA . ASP B 1 60 ? 23.81393 43.55749 69.93253 1.000 62.64403 60 ASP B CA 1
ATOM 2083 C C . ASP B 1 60 ? 22.81448 42.53503 70.44385 1.000 66.03689 60 ASP B C 1
ATOM 2084 O O . ASP B 1 60 ? 22.79264 42.22679 71.63740 1.000 77.80769 60 ASP B O 1
ATOM 2089 N N . ILE B 1 61 ? 21.95351 42.04107 69.56433 1.000 62.68121 61 ILE B N 1
ATOM 2090 C CA . ILE B 1 61 ? 21.06486 40.93680 69.89181 1.000 68.70471 61 ILE B CA 1
ATOM 2091 C C . ILE B 1 61 ? 21.28441 39.81968 68.88360 1.000 64.94941 61 ILE B C 1
ATOM 2092 O O . ILE B 1 61 ? 21.69453 40.05438 67.74184 1.000 66.13937 61 ILE B O 1
ATOM 2097 N N . LYS B 1 62 ? 21.02397 38.59293 69.32339 1.000 60.13258 62 LYS B N 1
ATOM 2098 C CA . LYS B 1 62 ? 21.01379 37.42277 68.45754 1.000 73.62294 62 LYS B CA 1
ATOM 2099 C C . LYS B 1 62 ? 19.59071 36.89103 68.39501 1.000 71.16691 62 LYS B C 1
ATOM 2100 O O . LYS B 1 62 ? 18.97652 36.63233 69.43580 1.000 83.94038 62 LYS B O 1
ATOM 2106 N N . VAL B 1 63 ? 19.06781 36.73618 67.18348 1.000 69.48350 63 VAL B N 1
ATOM 2107 C CA . VAL B 1 63 ? 17.69335 36.30145 66.97062 1.000 74.94240 63 VAL B CA 1
ATOM 2108 C C . VAL B 1 63 ? 17.72233 34.90405 66.37165 1.000 71.58724 63 VAL B C 1
ATOM 2109 O O . VAL B 1 63 ? 18.35808 34.67645 65.33513 1.000 67.11745 63 VAL B O 1
ATOM 2113 N N . GLU B 1 64 ? 17.02975 33.97396 67.01989 1.000 73.81668 64 GLU B N 1
ATOM 2114 C CA . GLU B 1 64 ? 16.95155 32.58875 66.58209 1.000 76.29471 64 GLU B CA 1
ATOM 2115 C C . GLU B 1 64 ? 15.51635 32.27210 66.18992 1.000 77.59351 64 GLU B C 1
ATOM 2116 O O . GLU B 1 64 ? 14.58751 32.53365 66.96148 1.000 84.97125 64 GLU B O 1
ATOM 2122 N N . PHE B 1 65 ? 15.33774 31.71722 64.99381 1.000 84.97829 65 PHE B N 1
ATOM 2123 C CA . PHE B 1 65 ? 14.01848 31.37017 64.47555 1.000 91.89492 65 PHE B CA 1
ATOM 2124 C C . PHE B 1 65 ? 13.79567 29.87616 64.67634 1.000 94.45318 65 PHE B C 1
ATOM 2125 O O . PHE B 1 65 ? 14.39577 29.05318 63.97838 1.000 108.87200 65 PHE B O 1
ATOM 2133 N N . VAL B 1 66 ? 12.92938 29.52657 65.62500 1.000 105.72492 66 VAL B N 1
ATOM 2134 C CA . VAL B 1 66 ? 12.61101 28.12663 65.88105 1.000 99.28557 66 VAL B CA 1
ATOM 2135 C C . VAL B 1 66 ? 11.39910 27.72761 65.04936 1.000 118.82864 66 VAL B C 1
ATOM 2136 O O . VAL B 1 66 ? 11.48035 26.81827 64.21473 1.000 137.86843 66 VAL B O 1
ATOM 2140 N N . ARG B 1 67 ? 10.26626 28.39599 65.28113 1.000 141.06767 67 ARG B N 1
ATOM 2141 C CA . ARG B 1 67 ? 9.00626 28.17788 64.56918 1.000 149.72830 67 ARG B CA 1
ATOM 2142 C C . ARG B 1 67 ? 8.46214 26.76147 64.75692 1.000 174.20116 67 ARG B C 1
ATOM 2143 O O . ARG B 1 67 ? 7.44038 26.40896 64.15552 1.000 177.09764 67 ARG B O 1
ATOM 2151 N N . ASN B 1 68 ? 9.11044 25.95205 65.59527 1.000 169.37580 68 ASN B N 1
ATOM 2152 C CA . ASN B 1 68 ? 8.72053 24.55958 65.83181 1.000 172.83245 68 ASN B CA 1
ATOM 2153 C C . ASN B 1 68 ? 8.61929 23.75458 64.53271 1.000 160.54827 68 ASN B C 1
ATOM 2154 O O . ASN B 1 68 ? 7.52315 23.45499 64.05337 1.000 167.93533 68 ASN B O 1
ATOM 2159 N N . ASN B 1 81 ? 18.96100 25.81719 63.11252 1.000 137.06281 81 ASN B N 1
ATOM 2160 C CA . ASN B 1 81 ? 18.40487 26.84705 63.98273 1.000 125.23659 81 ASN B CA 1
ATOM 2161 C C . ASN B 1 81 ? 18.26540 28.17388 63.24190 1.000 115.90865 81 ASN B C 1
ATOM 2162 O O . ASN B 1 81 ? 17.28442 28.89397 63.42948 1.000 114.87576 81 ASN B O 1
ATOM 2167 N N . ASN B 1 82 ? 19.25536 28.48832 62.40308 1.000 123.10737 82 ASN B N 1
ATOM 2168 C CA . ASN B 1 82 ? 19.23463 29.66753 61.53601 1.000 115.43026 82 ASN B CA 1
ATOM 2169 C C . ASN B 1 82 ? 19.05873 30.95199 62.35380 1.000 100.34773 82 ASN B C 1
ATOM 2170 O O . ASN B 1 82 ? 18.03641 31.63544 62.29644 1.000 100.97081 82 ASN B O 1
ATOM 2175 N N . SER B 1 83 ? 20.08541 31.24391 63.14477 1.000 107.54265 83 SER B N 1
ATOM 2176 C CA . SER B 1 83 ? 20.11489 32.48738 63.89540 1.000 89.01611 83 SER B CA 1
ATOM 2177 C C . SER B 1 83 ? 20.64945 33.62719 63.03005 1.000 85.33287 83 SER B C 1
ATOM 2178 O O . SER B 1 83 ? 21.31168 33.41376 62.01110 1.000 93.24299 83 SER B O 1
ATOM 2181 N N . VAL B 1 84 ? 20.34257 34.85688 63.44818 1.000 76.77339 84 VAL B N 1
ATOM 2182 C CA . VAL B 1 84 ? 20.83946 36.05809 62.79172 1.000 67.73965 84 VAL B CA 1
ATOM 2183 C C . VAL B 1 84 ? 21.36204 37.01894 63.84946 1.000 76.31746 84 VAL B C 1
ATOM 2184 O O . VAL B 1 84 ? 21.00904 36.93900 65.02825 1.000 69.65867 84 VAL B O 1
ATOM 2188 N N . THR B 1 85 ? 22.21279 37.94035 63.40587 1.000 65.31703 85 THR B N 1
ATOM 2189 C CA . THR B 1 85 ? 22.75487 38.99546 64.25048 1.000 65.35737 85 THR B CA 1
ATOM 2190 C C . THR B 1 85 ? 22.13775 40.32475 63.83887 1.000 77.09050 85 THR B C 1
ATOM 2191 O O . THR B 1 85 ? 22.19833 40.70542 62.66503 1.000 81.99676 85 THR B O 1
ATOM 2195 N N . SER B 1 86 ? 21.55094 41.02670 64.80227 1.000 66.20496 86 SER B N 1
ATOM 2196 C CA . SER B 1 86 ? 20.88095 42.29001 64.53206 1.000 73.18053 86 SER B CA 1
ATOM 2197 C C . SER B 1 86 ? 21.04613 43.19287 65.74970 1.000 74.16154 86 SER B C 1
ATOM 2198 O O . SER B 1 86 ? 21.87698 42.93755 66.62694 1.000 71.47105 86 SER B O 1
ATOM 2201 N N . SER B 1 87 ? 20.25637 44.26311 65.79427 1.000 68.01388 87 SER B N 1
ATOM 2202 C CA . SER B 1 87 ? 20.22178 45.16153 66.93801 1.000 62.01517 87 SER B CA 1
ATOM 2203 C C . SER B 1 87 ? 18.77441 45.52073 67.23406 1.000 72.61539 87 SER B C 1
ATOM 2204 O O . SER B 1 87 ? 17.88775 45.36289 66.39002 1.000 71.98565 87 SER B O 1
ATOM 2207 N N . ASP B 1 88 ? 18.54897 46.01226 68.45436 1.000 75.83533 88 ASP B N 1
ATOM 2208 C CA . ASP B 1 88 ? 17.18919 46.28559 68.90900 1.000 66.72520 88 ASP B CA 1
ATOM 2209 C C . ASP B 1 88 ? 16.49522 47.30937 68.01918 1.000 62.90565 88 ASP B C 1
ATOM 2210 O O . ASP B 1 88 ? 15.33074 47.12751 67.64662 1.000 64.23750 88 ASP B O 1
ATOM 2215 N N . LYS B 1 89 ? 17.19876 48.38329 67.65211 1.000 67.35647 89 LYS B N 1
ATOM 2216 C CA . LYS B 1 89 ? 16.59229 49.43633 66.84537 1.000 70.35073 89 LYS B CA 1
ATOM 2217 C C . LYS B 1 89 ? 16.30954 48.99825 65.41323 1.000 70.24046 89 LYS B C 1
ATOM 2218 O O . LYS B 1 89 ? 15.50764 49.64397 64.73098 1.000 74.68864 89 LYS B O 1
ATOM 2224 N N . ILE B 1 90 ? 16.94310 47.92935 64.94162 1.000 72.92594 90 ILE B N 1
ATOM 2225 C CA . ILE B 1 90 ? 16.78226 47.47368 63.56759 1.000 55.96284 90 ILE B CA 1
ATOM 2226 C C . ILE B 1 90 ? 15.82929 46.28824 63.47208 1.000 73.95598 90 ILE B C 1
ATOM 2227 O O . ILE B 1 90 ? 14.98041 46.24352 62.58108 1.000 78.80465 90 ILE B O 1
ATOM 2232 N N . PHE B 1 91 ? 15.95054 45.31556 64.37837 1.000 65.35086 91 PHE B N 1
ATOM 2233 C CA . PHE B 1 91 ? 15.08219 44.14591 64.31067 1.000 65.93407 91 PHE B CA 1
ATOM 2234 C C . PHE B 1 91 ? 13.64270 44.46810 64.69529 1.000 68.65178 91 PHE B C 1
ATOM 2235 O O . PHE B 1 91 ? 12.73486 43.70575 64.34497 1.000 79.01086 91 PHE B O 1
ATOM 2243 N N . ALA B 1 92 ? 13.41055 45.57829 65.39921 1.000 65.11559 92 ALA B N 1
ATOM 2244 C CA . ALA B 1 92 ? 12.04269 45.96958 65.72278 1.000 72.79385 92 ALA B CA 1
ATOM 2245 C C . ALA B 1 92 ? 11.23516 46.26575 64.46672 1.000 68.64393 92 ALA B C 1
ATOM 2246 O O . ALA B 1 92 ? 10.00293 46.16897 64.48318 1.000 73.60829 92 ALA B O 1
ATOM 2248 N N . ILE B 1 93 ? 11.90876 46.63884 63.37643 1.000 75.48849 93 ILE B N 1
ATOM 2249 C CA . ILE B 1 93 ? 11.23376 46.77750 62.09008 1.000 62.20886 93 ILE B CA 1
ATOM 2250 C C . ILE B 1 93 ? 10.68560 45.43209 61.63521 1.000 72.31008 93 ILE B C 1
ATOM 2251 O O . ILE B 1 93 ? 9.54709 45.33530 61.16157 1.000 81.52272 93 ILE B O 1
ATOM 2256 N N . ASN B 1 94 ? 11.48600 44.37194 61.77784 1.000 71.88676 94 ASN B N 1
ATOM 2257 C CA . ASN B 1 94 ? 11.03630 43.03855 61.39089 1.000 65.77495 94 ASN B CA 1
ATOM 2258 C C . ASN B 1 94 ? 9.83190 42.60222 62.21465 1.000 76.20104 94 ASN B C 1
ATOM 2259 O O . ASN B 1 94 ? 8.87788 42.02661 61.67780 1.000 77.77844 94 ASN B O 1
ATOM 2264 N N . LEU B 1 95 ? 9.86047 42.86336 63.52386 1.000 80.64165 95 LEU B N 1
ATOM 2265 C CA . LEU B 1 95 ? 8.74299 42.47672 64.37885 1.000 73.25122 95 LEU B CA 1
ATOM 2266 C C . LEU B 1 95 ? 7.46737 43.21137 63.99102 1.000 72.65139 95 LEU B C 1
ATOM 2267 O O . LEU B 1 95 ? 6.38470 42.61482 63.96558 1.000 83.98015 95 LEU B O 1
ATOM 2272 N N . ASP B 1 96 ? 7.57243 44.50796 63.68760 1.000 71.12193 96 ASP B N 1
ATOM 2273 C CA . ASP B 1 96 ? 6.39843 45.25519 63.24788 1.000 70.47428 96 ASP B CA 1
ATOM 2274 C C . ASP B 1 96 ? 5.83773 44.67737 61.95562 1.000 65.31916 96 ASP B C 1
ATOM 2275 O O . ASP B 1 96 ? 4.61870 44.55657 61.79771 1.000 78.94029 96 ASP B O 1
ATOM 2280 N N . PHE B 1 97 ? 6.71640 44.30889 61.02242 1.000 74.17402 97 PHE B N 1
ATOM 2281 C CA . PHE B 1 97 ? 6.27945 43.62908 59.80819 1.000 66.94771 97 PHE B CA 1
ATOM 2282 C C . PHE B 1 97 ? 5.59493 42.30854 60.13754 1.000 66.72446 97 PHE B C 1
ATOM 2283 O O . PHE B 1 97 ? 4.53498 41.98952 59.58791 1.000 79.47432 97 PHE B O 1
ATOM 2291 N N . LEU B 1 98 ? 6.19172 41.52648 61.03937 1.000 78.78073 98 LEU B N 1
ATOM 2292 C CA . LEU B 1 98 ? 5.65305 40.20877 61.35882 1.000 66.58274 98 LEU B CA 1
ATOM 2293 C C . LEU B 1 98 ? 4.37902 40.30716 62.18923 1.000 70.02531 98 LEU B C 1
ATOM 2294 O O . LEU B 1 98 ? 3.39729 39.60823 61.91408 1.000 86.47796 98 LEU B O 1
ATOM 2299 N N . LEU B 1 99 ? 4.37196 41.16653 63.20362 1.000 80.13137 99 LEU B N 1
ATOM 2300 C CA . LEU B 1 99 ? 3.27481 41.22610 64.15908 1.000 75.37934 99 LEU B CA 1
ATOM 2301 C C . LEU B 1 99 ? 2.17990 42.20753 63.76296 1.000 77.62296 99 LEU B C 1
ATOM 2302 O O . LEU B 1 99 ? 1.15293 42.26572 64.44721 1.000 80.95264 99 LEU B O 1
ATOM 2307 N N . LYS B 1 100 ? 2.36968 42.96826 62.68389 1.000 85.75152 100 LYS B N 1
ATOM 2308 C CA . LYS B 1 100 ? 1.36506 43.91027 62.18523 1.000 83.30698 100 LYS B CA 1
ATOM 2309 C C . LYS B 1 100 ? 0.92726 44.88568 63.27682 1.000 82.17767 100 LYS B C 1
ATOM 2310 O O . LYS B 1 100 ? -0.26171 45.07242 63.54166 1.000 81.98157 100 LYS B O 1
ATOM 2316 N N . THR B 1 101 ? 1.90762 45.51136 63.92136 1.000 77.47069 101 THR B N 1
ATOM 2317 C CA . THR B 1 101 ? 1.63363 46.43952 65.00950 1.000 80.79477 101 THR B CA 1
ATOM 2318 C C . THR B 1 101 ? 1.36925 47.86229 64.53243 1.000 76.82762 101 THR B C 1
ATOM 2319 O O . THR B 1 101 ? 1.08465 48.73091 65.36329 1.000 85.78225 101 THR B O 1
ATOM 2323 N N . ASN B 1 102 ? 1.45414 48.11713 63.22456 1.000 78.62571 102 ASN B N 1
ATOM 2324 C CA . ASN B 1 102 ? 1.09802 49.41039 62.63563 1.000 82.13626 102 ASN B CA 1
ATOM 2325 C C . ASN B 1 102 ? 1.99942 50.53920 63.13538 1.000 79.51106 102 ASN B C 1
ATOM 2326 O O . ASN B 1 102 ? 1.55855 51.68074 63.28980 1.000 92.66827 102 ASN B O 1
ATOM 2331 N N . LEU B 1 103 ? 3.27043 50.23655 63.39442 1.000 79.42343 103 LEU B N 1
ATOM 2332 C CA . LEU B 1 103 ? 4.22743 51.24476 63.83182 1.000 75.94454 103 LEU B CA 1
ATOM 2333 C C . LEU B 1 103 ? 5.27279 51.58673 62.78349 1.000 70.94358 103 LEU B C 1
ATOM 2334 O O . LEU B 1 103 ? 5.82898 52.68573 62.82145 1.000 66.76007 103 LEU B O 1
ATOM 2339 N N . TYR B 1 104 ? 5.56914 50.67280 61.87583 1.000 75.50066 104 TYR B N 1
ATOM 2340 C CA . TYR B 1 104 ? 6.46614 50.93567 60.75711 1.000 80.96740 104 TYR B CA 1
ATOM 2341 C C . TYR B 1 104 ? 5.82971 50.61822 59.41371 1.000 81.47490 104 TYR B C 1
ATOM 2342 O O . TYR B 1 104 ? 5.95941 51.40904 58.47504 1.000 77.64974 104 TYR B O 1
ATOM 2351 N N . TYR B 1 105 ? 5.12856 49.49171 59.30489 1.000 77.40517 105 TYR B N 1
ATOM 2352 C CA . TYR B 1 105 ? 4.37506 49.13381 58.10832 1.000 84.36309 105 TYR B CA 1
ATOM 2353 C C . TYR B 1 105 ? 2.90701 49.43210 58.38071 1.000 85.19245 105 TYR B C 1
ATOM 2354 O O . TYR B 1 105 ? 2.28408 48.79104 59.23327 1.000 79.59988 105 TYR B O 1
ATOM 2363 N N . PHE B 1 106 ? 2.35591 50.39715 57.65165 1.000 96.21127 106 PHE B N 1
ATOM 2364 C CA . PHE B 1 106 ? 1.02503 50.91109 57.95501 1.000 92.10618 106 PHE B CA 1
ATOM 2365 C C . PHE B 1 106 ? -0.02978 49.89391 57.54099 1.000 96.55684 106 PHE B C 1
ATOM 2366 O O . PHE B 1 106 ? -0.20362 49.61464 56.35056 1.000 105.40101 106 PHE B O 1
ATOM 2374 N N . THR B 1 107 ? -0.72806 49.33263 58.52478 1.000 115.49508 107 THR B N 1
ATOM 2375 C CA . THR B 1 107 ? -1.86665 48.46037 58.27586 1.000 130.97728 107 THR B CA 1
ATOM 2376 C C . THR B 1 107 ? -3.18780 49.21641 58.25997 1.000 149.07732 107 THR B C 1
ATOM 2377 O O . THR B 1 107 ? -4.23090 48.60870 57.99783 1.000 160.23648 107 THR B O 1
ATOM 2381 N N . SER B 1 108 ? -3.16714 50.52354 58.53477 1.000 154.32479 108 SER B N 1
ATOM 2382 C CA . SER B 1 108 ? -4.37717 51.33175 58.44958 1.000 156.48168 108 SER B CA 1
ATOM 2383 C C . SER B 1 108 ? -4.84900 51.50583 57.01348 1.000 188.96653 108 SER B C 1
ATOM 2384 O O . SER B 1 108 ? -5.98926 51.93225 56.79727 1.000 189.60795 108 SER B O 1
ATOM 2387 N N . TYR B 1 109 ? -3.98800 51.20502 56.03822 1.000 232.04526 109 TYR B N 1
ATOM 2388 C CA . TYR B 1 109 ? -4.31921 51.23178 54.61706 1.000 246.63041 109 TYR B CA 1
ATOM 2389 C C . TYR B 1 109 ? -4.65374 52.64386 54.14990 1.000 237.81952 109 TYR B C 1
ATOM 2390 O O . TYR B 1 109 ? -4.59847 53.59616 54.93344 1.000 235.71129 109 TYR B O 1
ATOM 2399 N N . ARG B 1 110 ? -5.01501 52.78449 52.87926 1.000 213.47799 110 ARG B N 1
ATOM 2400 C CA . ARG B 1 110 ? -5.13827 54.09086 52.24676 1.000 199.32778 110 ARG B CA 1
ATOM 2401 C C . ARG B 1 110 ? -6.44220 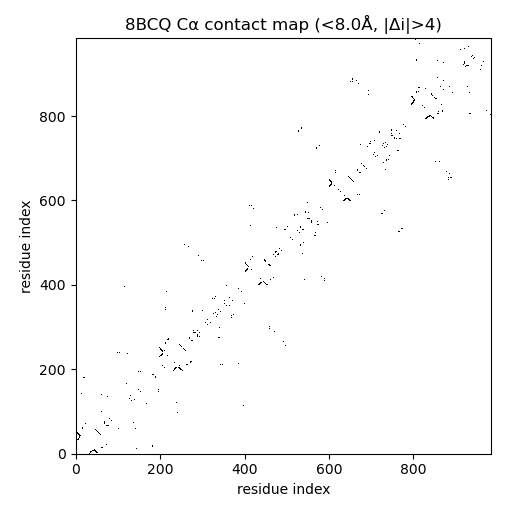54.76760 52.67031 1.000 198.46616 110 ARG B C 1
ATOM 2402 O O . ARG B 1 110 ? -7.10739 54.35654 53.62571 1.000 199.73198 110 ARG B O 1
ATOM 2410 N N . GLU B 1 111 ? -6.79522 55.84357 51.96116 1.000 191.98204 111 GLU B N 1
ATOM 2411 C CA . GLU B 1 111 ? -8.00327 56.66561 52.11456 1.000 183.08210 111 GLU B CA 1
ATOM 2412 C C . GLU B 1 111 ? -7.92240 57.61498 53.30320 1.000 178.93338 111 GLU B C 1
ATOM 2413 O O . GLU B 1 111 ? -8.92616 58.27327 53.61902 1.000 179.70372 111 GLU B O 1
ATOM 2419 N N . ASN B 1 112 ? -6.77675 57.71749 53.96827 1.000 181.99847 112 ASN B N 1
ATOM 2420 C CA . ASN B 1 112 ? -6.57763 58.66125 55.05754 1.000 171.96536 112 ASN B CA 1
ATOM 2421 C C . ASN B 1 112 ? -5.69919 59.81710 54.58528 1.000 177.31145 112 ASN B C 1
ATOM 2422 O O . ASN B 1 112 ? -5.22300 59.84573 53.44689 1.000 185.38138 112 ASN B O 1
ATOM 2427 N N . ILE B 1 113 ? -5.48660 60.78494 55.47991 1.000 185.77298 113 ILE B N 1
ATOM 2428 C CA . ILE B 1 113 ? -4.71768 61.97184 55.11392 1.000 176.42704 113 ILE B CA 1
ATOM 2429 C C . ILE B 1 113 ? -3.25755 61.60861 54.84040 1.000 176.37720 113 ILE B C 1
ATOM 2430 O O . ILE B 1 113 ? -2.69577 61.98635 53.80667 1.000 181.40108 113 ILE B O 1
ATOM 2435 N N . ASN B 1 114 ? -2.61703 60.86220 55.75495 1.000 155.09273 114 ASN B N 1
ATOM 2436 C CA . ASN B 1 114 ? -1.24962 60.36053 55.55594 1.000 150.15737 114 ASN B CA 1
ATOM 2437 C C . ASN B 1 114 ? -1.22868 58.87216 55.90383 1.000 162.66469 114 ASN B C 1
ATOM 2438 O O . ASN B 1 114 ? -0.86873 58.49211 57.02150 1.000 157.40429 114 ASN B O 1
ATOM 2443 N N . ARG B 1 115 ? -1.59770 58.03076 54.93594 1.000 169.18519 115 ARG B N 1
ATOM 2444 C CA . ARG B 1 115 ? -1.55021 56.58521 55.12121 1.000 158.18828 115 ARG B CA 1
ATOM 2445 C C . ARG B 1 115 ? -1.23052 55.81503 53.84866 1.000 160.24163 115 ARG B C 1
ATOM 2446 O O . ARG B 1 115 ? -1.11243 54.58768 53.91152 1.000 165.31724 115 ARG B O 1
ATOM 2454 N N . ASN B 1 116 ? -1.09191 56.48238 52.70548 1.000 146.81525 116 ASN B N 1
ATOM 2455 C CA . ASN B 1 116 ? -0.86968 55.77996 51.45358 1.000 134.13388 116 ASN B CA 1
ATOM 2456 C C . ASN B 1 116 ? 0.53689 55.18428 51.41824 1.000 121.77209 116 ASN B C 1
ATOM 2457 O O . ASN B 1 116 ? 1.38595 55.45976 52.27153 1.000 106.32710 116 ASN B O 1
ATOM 2462 N N . ILE B 1 117 ? 0.77003 54.34620 50.40548 1.000 126.28220 117 ILE B N 1
ATOM 2463 C CA . ILE B 1 117 ? 2.02380 53.60236 50.31490 1.000 100.39422 117 ILE B CA 1
ATOM 2464 C C . ILE B 1 117 ? 3.20426 54.55125 50.15577 1.000 98.54907 117 ILE B C 1
ATOM 2465 O O . ILE B 1 117 ? 4.25251 54.37295 50.78863 1.000 104.32808 117 ILE B O 1
ATOM 2470 N N . ILE B 1 118 ? 3.05804 55.56990 49.30629 1.000 103.35136 118 ILE B N 1
ATOM 2471 C CA . ILE B 1 118 ? 4.12227 56.55652 49.14593 1.000 91.09354 118 ILE B CA 1
ATOM 2472 C C . ILE B 1 118 ? 4.35643 57.29367 50.45686 1.000 94.08586 118 ILE B C 1
ATOM 2473 O O . ILE B 1 118 ? 5.50174 57.54516 50.85082 1.000 110.81226 118 ILE B O 1
ATOM 2478 N N . THR B 1 119 ? 3.27571 57.65496 51.15108 1.000 99.01709 119 THR B N 1
ATOM 2479 C CA . THR B 1 119 ? 3.41427 58.25801 52.47207 1.000 107.19105 119 THR B CA 1
ATOM 2480 C C . THR B 1 119 ? 4.05527 57.28525 53.45471 1.000 95.82237 119 THR B C 1
ATOM 2481 O O . THR B 1 119 ? 4.90001 57.67897 54.26787 1.000 101.36457 119 THR B O 1
ATOM 2485 N N . ASN B 1 120 ? 3.66680 56.00812 53.39316 1.000 92.36550 120 ASN B N 1
ATOM 2486 C CA . ASN B 1 120 ? 4.27195 55.00538 54.26502 1.000 93.39330 120 ASN B CA 1
ATOM 2487 C C . ASN B 1 120 ? 5.76341 54.86559 53.98649 1.000 89.45989 120 ASN B C 1
ATOM 2488 O O . ASN B 1 120 ? 6.57034 54.77868 54.91869 1.000 95.25814 120 ASN B O 1
ATOM 2493 N N . VAL B 1 121 ? 6.14764 54.84862 52.70828 1.000 81.24793 121 VAL B N 1
ATOM 2494 C CA . VAL B 1 121 ? 7.56162 54.76755 52.35226 1.000 75.45867 121 VAL B CA 1
ATOM 2495 C C . VAL B 1 121 ? 8.31232 55.98837 52.86861 1.000 88.73183 121 VAL B C 1
ATOM 2496 O O . VAL B 1 121 ? 9.45259 55.88259 53.33936 1.000 92.37161 121 VAL B O 1
ATOM 2500 N N . PHE B 1 122 ? 7.68235 57.16381 52.80018 1.000 81.72600 122 PHE B N 1
ATOM 2501 C CA . PHE B 1 122 ? 8.34059 58.38349 53.25706 1.000 90.38463 122 PHE B CA 1
ATOM 2502 C C . PHE B 1 122 ? 8.65918 58.32071 54.74543 1.000 85.29221 122 PHE B C 1
ATOM 2503 O O . PHE B 1 122 ? 9.73746 58.75011 55.17271 1.000 85.12202 122 PHE B O 1
ATOM 2511 N N . PHE B 1 123 ? 7.73144 57.79976 55.55420 1.000 77.21592 123 PHE B N 1
ATOM 2512 C CA . PHE B 1 123 ? 8.00906 57.65484 56.97981 1.000 82.63177 123 PHE B CA 1
ATOM 2513 C C . PHE B 1 123 ? 9.16101 56.68976 57.22232 1.000 87.76660 123 PHE B C 1
ATOM 2514 O O . PHE B 1 123 ? 10.00183 56.92148 58.09941 1.000 91.25776 123 PHE B O 1
ATOM 2522 N N . GLN B 1 124 ? 9.20326 55.59112 56.46641 1.000 82.48188 124 GLN B N 1
ATOM 2523 C CA . GLN B 1 124 ? 10.23580 54.58396 56.67780 1.000 76.76097 124 GLN B CA 1
ATOM 2524 C C . GLN B 1 124 ? 11.62683 55.16836 56.46956 1.000 82.21406 124 GLN B C 1
ATOM 2525 O O . GLN B 1 124 ? 12.55645 54.86335 57.22585 1.000 80.99532 124 GLN B O 1
ATOM 2531 N N . ALA B 1 125 ? 11.78768 56.01622 55.45176 1.000 72.69355 125 ALA B N 1
ATOM 2532 C CA . ALA B 1 125 ? 13.06114 56.70086 55.25952 1.000 82.76695 125 ALA B CA 1
ATOM 2533 C C . ALA B 1 125 ? 13.36047 57.64296 56.42002 1.000 78.28435 125 ALA B C 1
ATOM 2534 O O . ALA B 1 125 ? 14.52076 57.79971 56.81977 1.000 77.07956 125 ALA B O 1
ATOM 2536 N N . GLN B 1 126 ? 12.32577 58.28385 56.97137 1.000 74.41559 126 GLN B N 1
ATOM 2537 C CA . GLN B 1 126 ? 12.52417 59.15940 58.12257 1.000 79.73764 126 GLN B CA 1
ATOM 2538 C C . GLN B 1 126 ? 12.95638 58.38312 59.35826 1.000 80.08950 126 GLN B C 1
ATOM 2539 O O . GLN B 1 126 ? 13.72994 58.90053 60.17217 1.000 79.93499 126 GLN B O 1
ATOM 2545 N N . TYR B 1 127 ? 12.45996 57.15593 59.52752 1.000 79.61738 127 TYR B N 1
ATOM 2546 C CA . TYR B 1 127 ? 12.91071 56.33707 60.64708 1.000 72.03250 127 TYR B CA 1
ATOM 2547 C C . TYR B 1 127 ? 14.40040 56.03829 60.53670 1.000 86.68444 127 TYR B C 1
ATOM 2548 O O . TYR B 1 127 ? 15.12886 56.09933 61.53378 1.000 86.64265 127 TYR B O 1
ATOM 2557 N N . ASN B 1 128 ? 14.87317 55.72052 59.32804 1.000 73.84724 128 ASN B N 1
ATOM 2558 C CA . ASN B 1 128 ? 16.29813 55.48086 59.13200 1.000 69.57602 128 ASN B CA 1
ATOM 2559 C C . ASN B 1 128 ? 17.11775 56.74718 59.35188 1.000 76.49794 128 ASN B C 1
ATOM 2560 O O . ASN B 1 128 ? 18.30776 56.66282 59.67688 1.000 97.60056 128 ASN B O 1
ATOM 2565 N N . GLU B 1 129 ? 16.51113 57.92378 59.16946 1.000 84.99517 129 GLU B N 1
ATOM 2566 C CA . GLU B 1 129 ? 17.20549 59.16639 59.49244 1.000 75.18234 129 GLU B CA 1
ATOM 2567 C C . GLU B 1 129 ? 17.49866 59.25865 60.98435 1.000 79.09274 129 GLU B C 1
ATOM 2568 O O . GLU B 1 129 ? 18.58953 59.68167 61.38492 1.000 89.08244 129 GLU B O 1
ATOM 2574 N N . TRP B 1 130 ? 16.53708 58.86458 61.82417 1.000 76.86230 130 TRP B N 1
ATOM 2575 C CA . TRP B 1 130 ? 16.78387 58.84009 63.26243 1.000 84.95147 130 TRP B CA 1
ATOM 2576 C C . TRP B 1 130 ? 17.83000 57.79342 63.62132 1.000 84.65933 130 TRP B C 1
ATOM 2577 O O . TRP B 1 130 ? 18.62936 57.99723 64.54216 1.000 85.25066 130 TRP B O 1
ATOM 2588 N N . ILE B 1 131 ? 17.83638 56.66464 62.90955 1.000 86.09115 131 ILE B N 1
ATOM 2589 C CA . ILE B 1 131 ? 18.87449 55.66101 63.12067 1.000 78.27216 131 ILE B CA 1
ATOM 2590 C C . ILE B 1 131 ? 20.24049 56.23564 62.76732 1.000 92.73663 131 ILE B C 1
ATOM 2591 O O . ILE B 1 131 ? 21.20482 56.10744 63.53080 1.000 83.48914 131 ILE B O 1
ATOM 2596 N N . ASP B 1 132 ? 20.33662 56.89518 61.60827 1.000 79.58579 132 ASP B N 1
ATOM 2597 C CA . ASP B 1 132 ? 21.60198 57.49432 61.19462 1.000 88.94667 132 ASP B CA 1
ATOM 2598 C C . ASP B 1 132 ? 21.99603 58.66083 62.08957 1.000 85.22591 132 ASP B C 1
ATOM 2599 O O . ASP B 1 132 ? 23.18970 58.88417 62.32255 1.000 93.25258 132 ASP B O 1
ATOM 2604 N N . PHE B 1 133 ? 21.01526 59.41187 62.59427 1.000 82.95811 133 PHE B N 1
ATOM 2605 C CA . PHE B 1 133 ? 21.30657 60.52816 63.48405 1.000 80.32385 133 PHE B CA 1
ATOM 2606 C C . PHE B 1 133 ? 21.95370 60.07738 64.78612 1.000 83.51602 133 PHE B C 1
ATOM 2607 O O . PHE B 1 133 ? 22.67431 60.86421 65.40828 1.000 79.65630 133 PHE B O 1
ATOM 2615 N N . LEU B 1 134 ? 21.72399 58.83381 65.20802 1.000 84.19404 134 LEU B N 1
ATOM 2616 C CA . LEU B 1 134 ? 22.32486 58.31068 66.42590 1.000 80.77938 134 LEU B CA 1
ATOM 2617 C C . LEU B 1 134 ? 23.32943 57.19328 66.18237 1.000 81.07955 134 LEU B C 1
ATOM 2618 O O . LEU B 1 134 ? 23.95999 56.73942 67.14228 1.000 94.63560 134 LEU B O 1
ATOM 2623 N N . ARG B 1 135 ? 23.49556 56.73650 64.94211 1.000 76.17658 135 ARG B N 1
ATOM 2624 C CA . ARG B 1 135 ? 24.49371 55.71498 64.65399 1.000 84.22807 135 ARG B CA 1
ATOM 2625 C C . ARG B 1 135 ? 25.89790 56.26112 64.86988 1.000 99.51659 135 ARG B C 1
ATOM 2626 O O . ARG B 1 135 ? 26.21764 57.37730 64.45061 1.000 96.42668 135 ARG B O 1
ATOM 2634 N N . ASN B 1 136 ? 26.73733 55.45711 65.52700 1.000 114.54661 136 ASN B N 1
ATOM 2635 C CA . ASN B 1 136 ? 28.14623 55.78743 65.75265 1.000 119.20224 136 ASN B CA 1
ATOM 2636 C C . ASN B 1 136 ? 28.29598 57.13605 66.45293 1.000 116.15944 136 ASN B C 1
ATOM 2637 O O . ASN B 1 136 ? 29.23473 57.89156 66.19371 1.000 135.34790 136 ASN B O 1
ATOM 2642 N N . LYS B 1 137 ? 27.36008 57.44252 67.34789 1.000 113.31563 137 LYS B N 1
ATOM 2643 C CA . LYS B 1 137 ? 27.34273 58.71455 68.05507 1.000 100.91523 137 LYS B CA 1
ATOM 2644 C C . LYS B 1 137 ? 27.23059 58.45751 69.54909 1.000 103.63828 137 LYS B C 1
ATOM 2645 O O . LYS B 1 137 ? 26.38319 57.67206 69.98597 1.000 100.42691 137 LYS B O 1
ATOM 2651 N N . ASP B 1 138 ? 28.08860 59.11477 70.32561 1.000 107.28578 138 ASP B N 1
ATOM 2652 C CA . ASP B 1 138 ? 28.05689 59.00503 71.77982 1.000 109.55706 138 ASP B CA 1
ATOM 2653 C C . ASP B 1 138 ? 26.91394 59.86755 72.30050 1.000 110.02118 138 ASP B C 1
ATOM 2654 O O . ASP B 1 138 ? 26.95954 61.09822 72.19967 1.000 103.13792 138 ASP B O 1
ATOM 2659 N N . ILE B 1 139 ? 25.88385 59.22199 72.85173 1.000 106.34360 139 ILE B N 1
ATOM 2660 C CA . ILE B 1 139 ? 24.70385 59.95255 73.30895 1.000 100.57881 139 ILE B CA 1
ATOM 2661 C C . ILE B 1 139 ? 25.06816 60.89443 74.45088 1.000 101.06638 139 ILE B C 1
ATOM 2662 O O . ILE B 1 139 ? 24.65461 62.05908 74.47330 1.000 110.38606 139 ILE B O 1
ATOM 2667 N N . GLU B 1 140 ? 25.84970 60.40348 75.41694 1.000 103.93843 140 GLU B N 1
ATOM 2668 C CA . GLU B 1 140 ? 26.19680 61.21989 76.57775 1.000 103.36917 140 GLU B CA 1
ATOM 2669 C C . GLU B 1 140 ? 27.03987 62.42721 76.18487 1.000 103.68932 140 GLU B C 1
ATOM 2670 O O . GLU B 1 140 ? 26.82225 63.53516 76.68885 1.000 100.17413 140 GLU B O 1
ATOM 2676 N N . LYS B 1 141 ? 28.01440 62.23315 75.29441 1.000 109.33783 141 LYS B N 1
ATOM 2677 C CA . LYS B 1 141 ? 28.88561 63.33899 74.91025 1.000 104.72697 141 LYS B CA 1
ATOM 2678 C C . LYS B 1 141 ? 28.13673 64.38238 74.08988 1.000 96.08118 141 LYS B C 1
ATOM 2679 O O . LYS B 1 141 ? 28.29744 65.58737 74.31451 1.000 110.06701 141 LYS B O 1
ATOM 2685 N N . ASN B 1 142 ? 27.30972 63.94390 73.14075 1.000 107.41001 142 ASN B N 1
ATOM 2686 C CA . ASN B 1 142 ? 26.57133 64.84708 72.26667 1.000 105.43639 142 ASN B CA 1
ATOM 2687 C C . ASN B 1 142 ? 25.13119 65.05042 72.72228 1.000 95.67037 142 ASN B C 1
ATOM 2688 O O . ASN B 1 142 ? 24.24808 65.27630 71.88978 1.000 96.41564 142 ASN B O 1
ATOM 2693 N N . ILE B 1 143 ? 24.87389 64.98186 74.02956 1.000 92.14876 143 ILE B N 1
ATOM 2694 C CA . ILE B 1 143 ? 23.49627 65.05267 74.50688 1.000 86.52870 143 ILE B CA 1
ATOM 2695 C C . ILE B 1 143 ? 22.89172 66.42160 74.21538 1.000 92.77501 143 ILE B C 1
ATOM 2696 O O . ILE B 1 143 ? 21.70999 66.52795 73.86547 1.000 101.83241 143 ILE B O 1
ATOM 2701 N N . ILE B 1 144 ? 23.68290 67.48343 74.34112 1.000 84.95340 144 ILE B N 1
ATOM 2702 C CA . ILE B 1 144 ? 23.18730 68.84062 74.12011 1.000 84.67866 144 ILE B CA 1
ATOM 2703 C C . ILE B 1 144 ? 22.80611 69.04162 72.65415 1.000 95.50041 144 ILE B C 1
ATOM 2704 O O . ILE B 1 144 ? 21.66069 69.43132 72.38304 1.000 93.32665 144 ILE B O 1
ATOM 2709 N N . PRO B 1 145 ? 23.69172 68.79926 71.67550 1.000 94.64408 145 PRO B N 1
ATOM 2710 C CA . PRO B 1 145 ? 23.25670 68.95326 70.27581 1.000 93.34216 145 PRO B CA 1
ATOM 2711 C C . PRO B 1 145 ? 22.14179 68.00112 69.87851 1.000 93.05890 145 PRO B C 1
ATOM 2712 O O . PRO B 1 145 ? 21.29968 68.36557 69.04799 1.000 94.62771 145 PRO B O 1
ATOM 2716 N N . ILE B 1 146 ? 22.11082 66.79003 70.44070 1.000 98.55150 146 ILE B N 1
ATOM 2717 C CA . ILE B 1 146 ? 21.04178 65.84810 70.11774 1.000 94.46545 146 ILE B CA 1
ATOM 2718 C C . ILE B 1 146 ? 19.69910 66.37695 70.60647 1.000 85.25158 146 ILE B C 1
ATOM 2719 O O . ILE B 1 146 ? 18.70237 66.35388 69.87506 1.000 90.39860 146 ILE B O 1
ATOM 2724 N N . CYS B 1 147 ? 19.65468 66.87048 71.84714 1.000 88.20711 147 CYS B N 1
ATOM 2725 C CA . CYS B 1 147 ? 18.40066 67.38169 72.39231 1.000 88.46629 147 CYS B CA 1
ATOM 2726 C C . CYS B 1 147 ? 17.91325 68.59656 71.61482 1.000 89.65811 147 CYS B C 1
ATOM 2727 O O . CYS B 1 147 ? 16.71362 68.72956 71.34835 1.000 94.73884 147 CYS B O 1
ATOM 2730 N N . GLU B 1 148 ? 18.82885 69.49122 71.23634 1.000 87.75638 148 GLU B N 1
ATOM 2731 C CA . GLU B 1 148 ? 18.43421 70.66963 70.47123 1.000 92.57334 148 GLU B CA 1
ATOM 2732 C C . GLU B 1 148 ? 17.82027 70.27745 69.13316 1.000 94.03672 148 GLU B C 1
ATOM 2733 O O . GLU B 1 148 ? 16.82676 70.87250 68.69904 1.000 100.90949 148 GLU B O 1
ATOM 2739 N N . HIS B 1 149 ? 18.39742 69.27552 68.46644 1.000 85.50348 149 HIS B N 1
ATOM 2740 C CA . HIS B 1 149 ? 17.83116 68.79682 67.20967 1.000 83.71730 149 HIS B CA 1
ATOM 2741 C C . HIS B 1 149 ? 16.43606 68.21865 67.41587 1.000 86.28991 149 HIS B C 1
ATOM 2742 O O . HIS B 1 149 ? 15.52332 68.48019 66.62333 1.000 89.68493 149 HIS B O 1
ATOM 2749 N N . ILE B 1 150 ? 16.25262 67.42757 68.47511 1.000 86.51139 150 ILE B N 1
ATOM 2750 C CA . ILE B 1 150 ? 14.94220 66.84924 68.75795 1.000 78.62622 150 ILE B CA 1
ATOM 2751 C C . ILE B 1 150 ? 13.97088 67.92300 69.23526 1.000 86.21084 150 ILE B C 1
ATOM 2752 O O . ILE B 1 150 ? 12.79424 67.92850 68.85297 1.000 86.54871 150 ILE B O 1
ATOM 2757 N N . ASN B 1 151 ? 14.44454 68.84678 70.07682 1.000 89.48928 151 ASN B N 1
ATOM 2758 C CA . ASN B 1 151 ? 13.56469 69.87422 70.62706 1.000 84.50080 151 ASN B CA 1
ATOM 2759 C C . ASN B 1 151 ? 12.99602 70.76527 69.53010 1.000 86.02154 151 ASN B C 1
ATOM 2760 O O . ASN B 1 151 ? 11.80520 71.09831 69.54539 1.000 89.12924 151 ASN B O 1
ATOM 2765 N N . LYS B 1 152 ? 13.83258 71.16314 68.56909 1.000 76.29929 152 LYS B N 1
ATOM 2766 C CA . LYS B 1 152 ? 13.35485 72.00813 67.48052 1.000 89.27255 152 LYS B CA 1
ATOM 2767 C C . LYS B 1 152 ? 12.42888 71.24555 66.54235 1.000 90.98625 152 LYS B C 1
ATOM 2768 O O . LYS B 1 152 ? 11.51383 71.83861 65.96013 1.000 95.60738 152 LYS B O 1
ATOM 2774 N N . HIS B 1 153 ? 12.64550 69.93812 66.38579 1.000 92.52702 153 HIS B N 1
ATOM 2775 C CA . HIS B 1 153 ? 11.74516 69.13416 65.56681 1.000 78.68290 153 HIS B CA 1
ATOM 2776 C C . HIS B 1 153 ? 10.35048 69.08239 66.17522 1.000 87.33452 153 HIS B C 1
ATOM 2777 O O . HIS B 1 153 ? 9.34642 69.09458 65.45302 1.000 88.41887 153 HIS B O 1
ATOM 2784 N N . LEU B 1 154 ? 10.27002 69.02514 67.50127 1.000 83.05284 154 LEU B N 1
ATOM 2785 C CA . LEU B 1 154 ? 9.00623 68.90715 68.21379 1.000 84.01538 154 LEU B CA 1
ATOM 2786 C C . LEU B 1 154 ? 8.34086 70.25160 68.48202 1.000 89.87986 154 LEU B C 1
ATOM 2787 O O . LEU B 1 154 ? 7.25876 70.28158 69.07869 1.000 80.23844 154 LEU B O 1
ATOM 2792 N N . TYR B 1 155 ? 8.95799 71.36038 68.06716 1.000 82.98826 155 TYR B N 1
ATOM 2793 C CA . TYR B 1 155 ? 8.35465 72.66673 68.30805 1.000 87.79821 155 TYR B CA 1
ATOM 2794 C C . TYR B 1 155 ? 7.03844 72.81233 67.55564 1.000 84.07202 155 TYR B C 1
ATOM 2795 O O . TYR B 1 155 ? 6.06116 73.34421 68.09605 1.000 92.30784 155 TYR B O 1
ATOM 2804 N N . LEU B 1 156 ? 6.98981 72.34379 66.30938 1.000 75.36833 156 LEU B N 1
ATOM 2805 C CA . LEU B 1 156 ? 5.78577 72.43743 65.49434 1.000 95.90608 156 LEU B CA 1
ATOM 2806 C C . LEU B 1 156 ? 5.18537 71.07245 65.17792 1.000 84.44471 156 LEU B C 1
ATOM 2807 O O . LEU B 1 156 ? 4.22839 70.99151 64.40140 1.000 87.95083 156 LEU B O 1
ATOM 2812 N N . ASN B 1 157 ? 5.71415 70.00161 65.76371 1.000 77.17300 157 ASN B N 1
ATOM 2813 C CA . ASN B 1 157 ? 5.21347 68.65383 65.53932 1.000 71.63938 157 ASN B CA 1
ATOM 2814 C C . ASN B 1 157 ? 4.81873 68.01595 66.86292 1.000 77.11243 157 ASN B C 1
ATOM 2815 O O . ASN B 1 157 ? 5.52958 68.14657 67.86537 1.000 71.46008 157 ASN B O 1
ATOM 2820 N N . THR B 1 158 ? 3.67620 67.32771 66.85693 1.000 75.54141 158 THR B N 1
ATOM 2821 C CA . THR B 1 158 ? 3.23321 66.58990 68.03426 1.000 71.60624 158 THR B CA 1
ATOM 2822 C C . THR B 1 158 ? 4.00099 65.28154 68.18068 1.000 74.55235 158 THR B C 1
ATOM 2823 O O . THR B 1 158 ? 4.55354 64.99063 69.24692 1.000 70.96344 158 THR B O 1
ATOM 2827 N N . PHE B 1 159 ? 4.04115 64.48367 67.12069 1.000 84.04568 159 PHE B N 1
ATOM 2828 C CA . PHE B 1 159 ? 4.85241 63.27910 67.06498 1.000 66.25027 159 PHE B CA 1
ATOM 2829 C C . PHE B 1 159 ? 6.08363 63.52982 66.20363 1.000 72.89436 159 PHE B C 1
ATOM 2830 O O . PHE B 1 159 ? 6.17796 64.52490 65.48167 1.000 84.07554 159 PHE B O 1
ATOM 2838 N N . LEU B 1 160 ? 7.04074 62.60423 66.28769 1.000 76.27492 160 LEU B N 1
ATOM 2839 C CA . LEU B 1 160 ? 8.24672 62.73182 65.47802 1.000 70.87296 160 LEU B CA 1
ATOM 2840 C C . LEU B 1 160 ? 7.92257 62.64482 63.99271 1.000 75.19342 160 LEU B C 1
ATOM 2841 O O . LEU B 1 160 ? 8.51508 63.36145 63.17816 1.000 89.21341 160 LEU B O 1
ATOM 2846 N N . SER B 1 161 ? 6.98524 61.77712 63.61938 1.000 82.35321 161 SER B N 1
ATOM 2847 C CA . SER B 1 161 ? 6.59204 61.61406 62.22697 1.000 88.96756 161 SER B CA 1
ATOM 2848 C C . SER B 1 161 ? 5.07812 61.71648 62.10508 1.000 82.80059 161 SER B C 1
ATOM 2849 O O . SER B 1 161 ? 4.34636 60.99776 62.79346 1.000 85.61277 161 SER B O 1
ATOM 2852 N N . PHE B 1 162 ? 4.62056 62.60998 61.23523 1.000 96.72937 162 PHE B N 1
ATOM 2853 C CA . PHE B 1 162 ? 3.19481 62.78857 60.89686 1.000 83.53913 162 PHE B CA 1
ATOM 2854 C C . PHE B 1 162 ? 2.44409 63.18958 62.17114 1.000 91.04434 162 PHE B C 1
ATOM 2855 O O . PHE B 1 162 ? 2.94119 64.02093 62.94671 1.000 84.07422 162 PHE B O 1
ATOM 2863 N N . HIS B 1 163 ? 1.25687 62.62482 62.41374 1.000 81.84227 163 HIS B N 1
ATOM 2864 C CA . HIS B 1 163 ? 0.40502 63.02478 63.52811 1.000 74.29757 163 HIS B CA 1
ATOM 2865 C C . HIS B 1 163 ? -0.04512 61.83199 64.36427 1.000 78.88570 163 HIS B C 1
ATOM 2866 O O . HIS B 1 163 ? -1.06198 61.91889 65.06023 1.000 76.35789 163 HIS B O 1
ATOM 2873 N N . TYR B 1 164 ? 0.68860 60.72297 64.31608 1.000 82.54844 164 TYR B N 1
ATOM 2874 C CA . TYR B 1 164 ? 0.31872 59.53298 65.06711 1.000 84.46572 164 TYR B CA 1
ATOM 2875 C C . TYR B 1 164 ? 1.57948 58.82616 65.53946 1.000 79.11866 164 TYR B C 1
ATOM 2876 O O . TYR B 1 164 ? 2.67345 59.04478 65.01320 1.000 79.01695 164 TYR B O 1
ATOM 2885 N N . LEU B 1 165 ? 1.40673 57.97490 66.54837 1.000 82.16617 165 LEU B N 1
ATOM 2886 C CA . LEU B 1 165 ? 2.52095 57.22010 67.10597 1.000 67.85302 165 LEU B CA 1
ATOM 2887 C C . LEU B 1 165 ? 3.15068 56.32826 66.04370 1.000 72.04030 165 LEU B C 1
ATOM 2888 O O . LEU B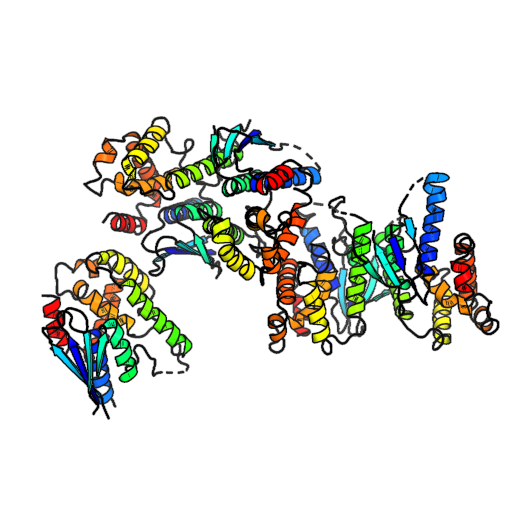 1 165 ? 2.44929 55.66379 65.27627 1.000 77.86466 165 LEU B O 1
ATOM 2893 N N . THR B 1 166 ? 4.48090 56.32510 65.99504 1.000 71.93709 166 THR B N 1
ATOM 2894 C CA . THR B 1 166 ? 5.22974 55.50038 65.05760 1.000 75.17978 166 THR B CA 1
ATOM 2895 C C . THR B 1 166 ? 6.42403 54.89099 65.77729 1.000 77.06154 166 THR B C 1
ATOM 2896 O O . THR B 1 166 ? 6.71486 55.21608 66.93179 1.000 69.39996 166 THR B O 1
ATOM 2900 N N . LEU B 1 167 ? 7.12286 53.99402 65.07592 1.000 78.68035 167 LEU B N 1
ATOM 2901 C CA . LEU B 1 167 ? 8.29989 53.35611 65.65895 1.000 61.71179 167 LEU B CA 1
ATOM 2902 C C . LEU B 1 167 ? 9.39305 54.37191 65.96380 1.000 58.70417 167 LEU B C 1
ATOM 2903 O O . LEU B 1 167 ? 10.19379 54.16353 66.88217 1.000 77.82594 167 LEU B O 1
ATOM 2908 N N . SER B 1 168 ? 9.44214 55.47388 65.20959 1.000 79.57701 168 SER B N 1
ATOM 2909 C CA . SER B 1 168 ? 10.41760 56.52309 65.48979 1.000 65.39841 168 SER B CA 1
ATOM 2910 C C . SER B 1 168 ? 10.19842 57.12261 66.87171 1.000 77.36609 168 SER B C 1
ATOM 2911 O O . SER B 1 168 ? 11.16153 57.39765 67.59653 1.000 76.47439 168 SER B O 1
ATOM 2914 N N . ASP B 1 169 ? 8.93642 57.33917 67.24988 1.000 66.24391 169 ASP B N 1
ATOM 2915 C CA . ASP B 1 169 ? 8.63700 57.88681 68.56924 1.000 70.87506 169 ASP B CA 1
ATOM 2916 C C . ASP B 1 169 ? 9.15127 56.97159 69.67211 1.000 64.02401 169 ASP B C 1
ATOM 2917 O O . ASP B 1 169 ? 9.79468 57.42680 70.62400 1.000 68.72679 169 ASP B O 1
ATOM 2922 N N . ILE B 1 170 ? 8.88231 55.67054 69.55363 1.000 64.28911 170 ILE B N 1
ATOM 2923 C CA . ILE B 1 170 ? 9.24340 54.73618 70.61475 1.000 76.20342 170 ILE B CA 1
ATOM 2924 C C . ILE B 1 170 ? 10.75539 54.55751 70.68654 1.000 74.88102 170 ILE B C 1
ATOM 2925 O O . ILE B 1 170 ? 11.32641 54.43629 71.77714 1.000 78.46117 170 ILE B O 1
ATOM 2930 N N . TYR B 1 171 ? 11.42707 54.52775 69.53221 1.000 74.78312 171 TYR B N 1
ATOM 2931 C CA . TYR B 1 171 ? 12.87818 54.36260 69.52501 1.000 56.52501 171 TYR B CA 1
ATOM 2932 C C . TYR B 1 171 ? 13.57101 55.53285 70.21309 1.000 68.29977 171 TYR B C 1
ATOM 2933 O O . TYR B 1 171 ? 14.42913 55.33789 71.08189 1.000 75.11892 171 TYR B O 1
ATOM 2942 N N . ILE B 1 172 ? 13.20941 56.76165 69.83707 1.000 63.45362 172 ILE B N 1
ATOM 2943 C CA . ILE B 1 172 ? 13.81597 57.93184 70.46362 1.000 66.68907 172 ILE B CA 1
ATOM 2944 C C . ILE B 1 172 ? 13.39654 58.04014 71.92428 1.000 73.59036 172 ILE B C 1
ATOM 2945 O O . ILE B 1 172 ? 14.16212 58.53287 72.76328 1.000 79.63180 172 ILE B O 1
ATOM 2950 N N . TYR B 1 173 ? 12.19017 57.57303 72.25615 1.000 70.84386 173 TYR B N 1
ATOM 2951 C CA . TYR B 1 173 ? 11.72185 57.62670 73.63783 1.000 70.65445 173 TYR B CA 1
ATOM 2952 C C . TYR B 1 173 ? 12.65949 56.87106 74.57146 1.000 67.38387 173 TYR B C 1
ATOM 2953 O O . TYR B 1 173 ? 13.00750 57.36739 75.64939 1.000 70.93828 173 TYR B O 1
ATOM 2962 N N . TYR B 1 174 ? 13.08809 55.67301 74.17285 1.000 66.27264 174 TYR B N 1
ATOM 2963 C CA . TYR B 1 174 ? 13.96667 54.88531 75.02995 1.000 70.49540 174 TYR B CA 1
ATOM 2964 C C . TYR B 1 174 ? 15.40008 55.40317 75.02494 1.000 68.71700 174 TYR B C 1
ATOM 2965 O O . TYR B 1 174 ? 16.11641 55.22839 76.01617 1.000 73.32820 174 TYR B O 1
ATOM 2974 N N . GLU B 1 175 ? 15.83959 56.03166 73.93134 1.000 77.84494 175 GLU B N 1
ATOM 2975 C CA . GLU B 1 175 ? 17.16606 56.64046 73.92213 1.000 72.48783 175 GLU B CA 1
ATOM 2976 C C . GLU B 1 175 ? 17.22076 57.87393 74.81391 1.000 67.30334 175 GLU B C 1
ATOM 2977 O O . GLU B 1 175 ? 18.26243 58.15685 75.41569 1.000 95.89223 175 GLU B O 1
ATOM 2983 N N . MET B 1 176 ? 16.11955 58.61372 74.90944 1.000 82.06454 176 MET B N 1
ATOM 2984 C CA . MET B 1 176 ? 16.02837 59.79923 75.74995 1.000 70.46838 176 MET B CA 1
ATOM 2985 C C . MET B 1 176 ? 15.52047 59.49803 77.15229 1.000 67.70020 176 MET B C 1
ATOM 2986 O O . MET B 1 176 ? 15.45465 60.41447 77.97797 1.000 83.03250 176 MET B O 1
ATOM 2991 N N . HIS B 1 177 ? 15.16184 58.24452 77.43948 1.000 63.70035 177 HIS B N 1
ATOM 2992 C CA . HIS B 1 177 ? 14.43841 57.94205 78.67113 1.000 68.07138 177 HIS B CA 1
ATOM 2993 C C . HIS B 1 177 ? 15.24828 58.32259 79.90616 1.000 78.96499 177 HIS B C 1
ATOM 2994 O O . HIS B 1 177 ? 14.72905 58.96695 80.82398 1.000 86.67856 177 HIS B O 1
ATOM 3001 N N . LYS B 1 178 ? 16.53195 57.95362 79.94059 1.000 88.68653 178 LYS B N 1
ATOM 3002 C CA . LYS B 1 178 ? 17.34003 58.24527 81.12021 1.000 82.78472 178 LYS B CA 1
ATOM 3003 C C . LYS B 1 178 ? 17.56061 59.73928 81.32221 1.000 83.57686 178 LYS B C 1
ATOM 3004 O O . LYS B 1 178 ? 17.89846 60.15594 82.43505 1.000 86.81991 178 LYS B O 1
ATOM 3010 N N . TYR B 1 179 ? 17.36911 60.55315 80.28409 1.000 84.24467 179 TYR B N 1
ATOM 3011 C CA . TYR B 1 179 ? 17.53309 61.99481 80.41123 1.000 80.95834 179 TYR B CA 1
ATOM 3012 C C . TYR B 1 179 ? 16.23826 62.71901 80.75407 1.000 85.22850 179 TYR B C 1
ATOM 3013 O O . TYR B 1 179 ? 16.28888 63.88132 81.17178 1.000 84.34316 179 TYR B O 1
ATOM 3022 N N . PHE B 1 180 ? 15.08432 62.06747 80.59764 1.000 82.39479 180 PHE B N 1
ATOM 3023 C CA . PHE B 1 180 ? 13.80463 62.72815 80.80512 1.000 84.32701 180 PHE B CA 1
ATOM 3024 C C . PHE B 1 180 ? 12.85423 61.97595 81.72750 1.000 82.69850 180 PHE B C 1
ATOM 3025 O O . PHE B 1 180 ? 11.76631 62.48812 82.01017 1.000 81.75367 180 PHE B O 1
ATOM 3033 N N . SER B 1 181 ? 13.22313 60.78578 82.20566 1.000 81.92187 181 SER B N 1
ATOM 3034 C CA . SER B 1 181 ? 12.34079 60.05349 83.10657 1.000 84.82261 181 SER B CA 1
ATOM 3035 C C . SER B 1 181 ? 12.25385 60.69702 84.48341 1.000 94.32554 181 SER B C 1
ATOM 3036 O O . SER B 1 181 ? 11.27013 60.47299 85.19673 1.000 103.02823 181 SER B O 1
ATOM 3039 N N . GLY B 1 182 ? 13.25149 61.48843 84.87045 1.000 101.19110 182 GLY B N 1
ATOM 3040 C CA . GLY B 1 182 ? 13.28983 62.07703 86.19020 1.000 103.01718 182 GLY B CA 1
ATOM 3041 C C . GLY B 1 182 ? 13.84280 61.18123 87.27581 1.000 113.88353 182 GLY B C 1
ATOM 3042 O O . GLY B 1 182 ? 13.85678 61.59073 88.44370 1.000 134.96608 182 GLY B O 1
ATOM 3043 N N . ASN B 1 183 ? 14.29604 59.97299 86.93496 1.000 111.50649 183 ASN B N 1
ATOM 3044 C CA . ASN B 1 183 ? 14.85516 59.07206 87.93738 1.000 131.04746 183 ASN B CA 1
ATOM 3045 C C . ASN B 1 183 ? 16.26236 59.49603 88.34156 1.000 130.19984 183 ASN B C 1
ATOM 3046 O O . ASN B 1 183 ? 16.56929 59.59888 89.53455 1.000 140.16033 183 ASN B O 1
ATOM 3051 N N . ILE B 1 184 ? 17.12572 59.74998 87.36254 1.000 132.02843 184 ILE B N 1
ATOM 3052 C CA . ILE B 1 184 ? 18.48868 60.19175 87.63615 1.000 123.41498 184 ILE B CA 1
ATOM 3053 C C . ILE B 1 184 ? 18.44467 61.66864 88.00793 1.000 132.61609 184 ILE B C 1
ATOM 3054 O O . ILE B 1 184 ? 18.08768 62.51678 87.18372 1.000 125.61909 184 ILE B O 1
ATOM 3059 N N . THR B 1 185 ? 18.80828 61.97888 89.25469 1.000 137.31097 185 THR B N 1
ATOM 3060 C CA . THR B 1 185 ? 18.67434 63.34144 89.75762 1.000 140.61434 185 THR B CA 1
ATOM 3061 C C . THR B 1 185 ? 19.64683 64.31257 89.10033 1.000 142.59964 185 THR B C 1
ATOM 3062 O O . THR B 1 185 ? 19.43146 65.52621 89.17803 1.000 150.90446 185 THR B O 1
ATOM 3066 N N . THR B 1 186 ? 20.70603 63.81738 88.45922 1.000 132.85964 186 THR B N 1
ATOM 3067 C CA . THR B 1 186 ? 21.64049 64.70257 87.77616 1.000 125.50861 186 THR B CA 1
ATOM 3068 C C . THR B 1 186 ? 21.18414 65.07390 86.37057 1.000 123.18439 186 THR B C 1
ATOM 3069 O O . THR B 1 186 ? 21.77493 65.97426 85.76441 1.000 120.99681 186 THR B O 1
ATOM 3073 N N . ASN B 1 187 ? 20.15481 64.41252 85.84212 1.000 125.95798 187 ASN B N 1
ATOM 3074 C CA . ASN B 1 187 ? 19.62217 64.70891 84.51909 1.000 118.77261 187 ASN B CA 1
ATOM 3075 C C . ASN B 1 187 ? 18.31949 65.49880 84.56865 1.000 107.09263 187 ASN B C 1
ATOM 3076 O O . ASN B 1 187 ? 17.64319 65.62130 83.54233 1.000 105.16501 187 ASN B O 1
ATOM 3081 N N . LEU B 1 188 ? 17.95290 66.03763 85.73381 1.000 111.01963 188 LEU B N 1
ATOM 3082 C CA . LEU B 1 188 ? 16.71913 66.80529 85.85937 1.000 103.00182 188 LEU B CA 1
ATOM 3083 C C . LEU B 1 188 ? 16.75978 68.12286 85.09736 1.000 97.61422 188 LEU B C 1
ATOM 3084 O O . LEU B 1 188 ? 15.70374 68.73096 84.89291 1.000 110.81428 188 LEU B O 1
ATOM 3089 N N . LYS B 1 189 ? 17.94202 68.57370 84.67281 1.000 107.05451 189 LYS B N 1
ATOM 3090 C CA . LYS B 1 189 ? 18.03848 69.82968 83.93763 1.000 114.48142 189 LYS B CA 1
ATOM 3091 C C . LYS B 1 189 ? 17.48668 69.70444 82.52309 1.000 114.87730 189 LYS B C 1
ATOM 3092 O O . LYS B 1 189 ? 17.02485 70.69854 81.95182 1.000 111.31312 189 LYS B O 1
ATOM 3098 N N . TYR B 1 190 ? 17.53748 68.50139 81.93995 1.000 107.51061 190 TYR B N 1
ATOM 3099 C CA . TYR B 1 190 ? 17.09032 68.33242 80.55722 1.000 93.07204 190 TYR B CA 1
ATOM 3100 C C . TYR B 1 190 ? 15.59558 68.57773 80.37780 1.000 103.13490 190 TYR B C 1
ATOM 3101 O O . TYR B 1 190 ? 15.22114 69.27192 79.41560 1.000 92.10133 190 TYR B O 1
ATOM 3110 N N . PRO B 1 191 ? 14.69448 68.04114 81.21525 1.000 95.56780 191 PRO B N 1
ATOM 3111 C CA . PRO B 1 191 ? 13.26597 68.33675 81.00381 1.000 90.05179 191 PRO B CA 1
ATOM 3112 C C . PRO B 1 191 ? 12.93796 69.81807 81.05585 1.000 106.65537 191 PRO B C 1
ATOM 3113 O O . PRO B 1 191 ? 12.05756 70.27920 80.31900 1.000 121.88969 191 PRO B O 1
ATOM 3117 N N . LYS B 1 192 ? 13.62303 70.58078 81.90775 1.000 103.85901 192 LYS B N 1
ATOM 3118 C CA . LYS B 1 192 ? 13.35977 72.01154 81.99805 1.000 104.89062 192 LYS B CA 1
ATOM 3119 C C . LYS B 1 192 ? 13.95688 72.78354 80.82772 1.000 101.67161 192 LYS B C 1
ATOM 3120 O O . LYS B 1 192 ? 13.38694 73.79540 80.40401 1.000 103.33163 192 LYS B O 1
ATOM 3126 N N . GLN B 1 193 ? 15.09003 72.32683 80.29227 1.000 104.85256 193 GLN B N 1
ATOM 3127 C CA . GLN B 1 193 ? 15.76418 73.05105 79.22189 1.000 110.57560 193 GLN B CA 1
ATOM 3128 C C . GLN B 1 193 ? 15.17369 72.77565 77.84594 1.000 98.10015 193 GLN B C 1
ATOM 3129 O O . GLN B 1 193 ? 15.32264 73.61197 76.94887 1.000 103.58192 193 GLN B O 1
ATOM 3135 N N . TYR B 1 194 ? 14.51620 71.63219 77.65277 1.000 104.50180 194 TYR B N 1
ATOM 3136 C CA . TYR B 1 194 ? 13.93167 71.26183 76.36209 1.000 100.42782 194 TYR B CA 1
ATOM 3137 C C . TYR B 1 194 ? 12.47482 70.87166 76.60372 1.000 95.59366 194 TYR B C 1
ATOM 3138 O O . TYR B 1 194 ? 12.15277 69.69177 76.76786 1.000 86.51136 194 TYR B O 1
ATOM 3147 N N . LYS B 1 195 ? 11.59025 71.87258 76.60938 1.000 89.99790 195 LYS B N 1
ATOM 3148 C CA . LYS B 1 195 ? 10.19685 71.62284 76.96214 1.000 99.10133 195 LYS B CA 1
ATOM 3149 C C . LYS B 1 195 ? 9.44237 70.90895 75.84776 1.000 91.43207 195 LYS B C 1
ATOM 3150 O O . LYS B 1 195 ? 8.49589 70.16432 76.12671 1.000 87.96164 195 LYS B O 1
ATOM 3156 N N . ASN B 1 196 ? 9.83401 71.12017 74.58850 1.000 86.68389 196 ASN B N 1
ATOM 3157 C CA . ASN B 1 196 ? 9.18878 70.40035 73.49481 1.000 78.49025 196 ASN B CA 1
ATOM 3158 C C . ASN B 1 196 ? 9.43134 68.90012 73.60751 1.000 87.21957 196 ASN B C 1
ATOM 3159 O O . ASN B 1 196 ? 8.51822 68.09754 73.37930 1.000 79.56005 196 ASN B O 1
ATOM 3164 N N . ILE B 1 197 ? 10.65697 68.50071 73.95636 1.000 78.28075 197 ILE B N 1
ATOM 3165 C CA . ILE B 1 197 ? 10.92625 67.08743 74.20000 1.000 67.24354 197 ILE B CA 1
ATOM 3166 C C . ILE B 1 197 ? 10.15079 66.60196 75.41602 1.000 79.62011 197 ILE B C 1
ATOM 3167 O O . ILE B 1 197 ? 9.57361 65.50818 75.40528 1.000 85.72407 197 ILE B O 1
ATOM 3172 N N . ASN B 1 198 ? 10.12620 67.40542 76.48251 1.000 83.58632 198 ASN B N 1
ATOM 3173 C CA . ASN B 1 198 ? 9.45158 66.99387 77.70919 1.000 86.57981 198 ASN B CA 1
ATOM 3174 C C . ASN B 1 198 ? 7.96494 66.76174 77.47086 1.000 91.26131 198 ASN B C 1
ATOM 3175 O O . ASN B 1 198 ? 7.39683 65.78122 77.96582 1.000 92.81510 198 ASN B O 1
ATOM 3180 N N . ARG B 1 199 ? 7.31764 67.65210 76.71410 1.000 79.13639 199 ARG B N 1
ATOM 3181 C CA . ARG B 1 199 ? 5.91543 67.44508 76.36573 1.000 75.53404 199 ARG B CA 1
ATOM 3182 C C . ARG B 1 199 ? 5.73545 66.15935 75.56927 1.000 67.91708 199 ARG B C 1
ATOM 3183 O O . ARG B 1 199 ? 4.86836 65.33492 75.88106 1.000 73.80122 199 ARG B O 1
ATOM 3191 N N . TRP B 1 200 ? 6.55743 65.97088 74.53568 1.000 76.15509 200 TRP B N 1
ATOM 3192 C CA . TRP B 1 200 ? 6.46669 64.76468 73.72030 1.000 67.31415 200 TRP B CA 1
ATOM 3193 C C . TRP B 1 200 ? 6.78578 63.52061 74.53860 1.000 75.97643 200 TRP B C 1
ATOM 3194 O O . TRP B 1 200 ? 6.13542 62.48107 74.37891 1.000 77.62009 200 TRP B O 1
ATOM 3205 N N . PHE B 1 201 ? 7.78060 63.61110 75.42650 1.000 78.21596 201 PHE B N 1
ATOM 3206 C CA . PHE B 1 201 ? 8.12295 62.47748 76.28045 1.000 69.31033 201 PHE B CA 1
ATOM 3207 C C . PHE B 1 201 ? 6.95040 62.08439 77.17309 1.000 70.44996 201 PHE B C 1
ATOM 3208 O O . PHE B 1 201 ? 6.64595 60.89510 77.32416 1.000 77.17744 201 PHE B O 1
ATOM 3216 N N . ARG B 1 202 ? 6.27362 63.07170 77.76568 1.000 78.70259 202 ARG B N 1
ATOM 3217 C CA . ARG B 1 202 ? 5.10034 62.78169 78.58461 1.000 76.48555 202 ARG B CA 1
ATOM 3218 C C . ARG B 1 202 ? 3.98864 62.14253 77.76360 1.000 83.56356 202 ARG B C 1
ATOM 3219 O O . ARG B 1 202 ? 3.24529 61.29628 78.27549 1.000 71.41731 202 ARG B O 1
ATOM 3227 N N . LEU B 1 203 ? 3.85201 62.54019 76.49703 1.000 63.01620 203 LEU B N 1
ATOM 3228 C CA . LEU B 1 203 ? 2.84016 61.93753 75.63568 1.000 65.73115 203 LEU B CA 1
ATOM 3229 C C . LEU B 1 203 ? 3.15785 60.47456 75.35421 1.000 69.08899 203 LEU B C 1
ATOM 3230 O O . LEU B 1 203 ? 2.30092 59.59933 75.52457 1.000 74.75997 203 LEU B O 1
ATOM 3235 N N . ILE B 1 204 ? 4.39237 60.18779 74.93273 1.000 75.58250 204 ILE B N 1
ATOM 3236 C CA . ILE B 1 204 ? 4.75535 58.81677 74.58376 1.000 65.97273 204 ILE B CA 1
ATOM 3237 C C . ILE B 1 204 ? 4.67094 57.91807 75.80986 1.000 68.85412 204 ILE B C 1
ATOM 3238 O O . ILE B 1 204 ? 4.27676 56.74917 75.71590 1.000 69.32387 204 ILE B O 1
ATOM 3243 N N . LYS B 1 205 ? 5.02985 58.45010 76.98059 1.000 66.53833 205 LYS B N 1
ATOM 3244 C CA . LYS B 1 205 ? 4.89120 57.67930 78.21137 1.000 67.83909 205 LYS B CA 1
ATOM 3245 C C . LYS B 1 205 ? 3.43459 57.30946 78.46798 1.000 71.40754 205 LYS B C 1
ATOM 3246 O O . LYS B 1 205 ? 3.13158 56.16790 78.83438 1.000 86.85809 205 LYS B O 1
ATOM 3252 N N . ALA B 1 206 ? 2.51716 58.26013 78.27066 1.000 72.26761 206 ALA B N 1
ATOM 3253 C CA . ALA B 1 206 ? 1.09978 57.98296 78.48642 1.000 72.19336 206 ALA B CA 1
ATOM 3254 C C . ALA B 1 206 ? 0.55497 57.00608 77.45002 1.000 71.50573 206 ALA B C 1
ATOM 3255 O O . ALA B 1 206 ? -0.27607 56.14944 77.77373 1.000 72.32281 206 ALA B O 1
ATOM 3257 N N . LEU B 1 207 ? 0.99658 57.12795 76.19596 1.000 67.19373 207 LEU B N 1
ATOM 3258 C CA . LEU B 1 207 ? 0.52244 56.22013 75.15511 1.000 65.34502 207 LEU B CA 1
ATOM 3259 C C . LEU B 1 207 ? 0.99959 54.79280 75.39800 1.000 74.64727 207 LEU B C 1
ATOM 3260 O O . LEU B 1 207 ? 0.25219 53.83584 75.16489 1.000 85.38976 207 LEU B O 1
ATOM 3265 N N . LEU B 1 208 ? 2.23500 54.62904 75.86679 1.000 67.60463 208 LEU B N 1
ATOM 3266 C CA . LEU B 1 208 ? 2.81892 53.31451 76.09712 1.000 69.03160 208 LEU B CA 1
ATOM 3267 C C . LEU B 1 208 ? 2.49321 52.74455 77.47086 1.000 63.72393 208 LEU B C 1
ATOM 3268 O O . LEU B 1 208 ? 2.92190 51.62676 77.77263 1.000 88.44232 208 LEU B O 1
ATOM 3273 N N . HIS B 1 209 ? 1.74302 53.47440 78.30119 1.000 67.05337 209 HIS B N 1
ATOM 3274 C CA . HIS B 1 209 ? 1.54030 53.05546 79.68607 1.000 77.09777 209 HIS B CA 1
ATOM 3275 C C . HIS B 1 209 ? 0.84682 51.70121 79.77126 1.000 83.64157 209 HIS B C 1
ATOM 3276 O O . HIS B 1 209 ? 1.23447 50.84800 80.57771 1.000 93.76524 209 HIS B O 1
ATOM 3283 N N . ASP B 1 210 ? -0.17830 51.48134 78.94811 1.000 91.29520 210 ASP B N 1
ATOM 3284 C CA . ASP B 1 210 ? -0.91889 50.22665 79.00513 1.000 101.24860 210 ASP B CA 1
ATOM 3285 C C . ASP B 1 210 ? -0.13746 49.04611 78.44026 1.000 86.35085 210 ASP B C 1
ATOM 3286 O O . ASP B 1 210 ? -0.55273 47.89955 78.64050 1.000 94.19239 210 ASP B O 1
ATOM 3291 N N . HIS B 1 211 ? 0.97427 49.29010 77.74740 1.000 81.64723 211 HIS B N 1
ATOM 3292 C CA . HIS B 1 211 ? 1.78148 48.22110 77.17975 1.000 86.57666 211 HIS B CA 1
ATOM 3293 C C . HIS B 1 211 ? 3.10454 48.01018 77.90169 1.000 89.36543 211 HIS B C 1
ATOM 3294 O O . HIS B 1 211 ? 3.76941 46.99850 77.65464 1.000 80.53860 211 HIS B O 1
ATOM 3301 N N . VAL B 1 212 ? 3.50507 48.93212 78.77881 1.000 93.12464 212 VAL B N 1
ATOM 3302 C CA . VAL B 1 212 ? 4.82279 48.91662 79.39451 1.000 78.17543 212 VAL B CA 1
ATOM 3303 C C . VAL B 1 212 ? 4.74363 48.85637 80.91411 1.000 88.27485 212 VAL B C 1
ATOM 3304 O O . VAL B 1 212 ? 5.49813 48.11163 81.54910 1.000 94.15363 212 VAL B O 1
ATOM 3308 N N . ALA B 1 213 ? 3.83163 49.62161 81.51898 1.000 90.05214 213 ALA B N 1
ATOM 3309 C CA . ALA B 1 213 ? 3.82841 49.78317 82.96954 1.000 86.54920 213 ALA B CA 1
ATOM 3310 C C . ALA B 1 213 ? 3.52861 48.48806 83.71361 1.000 89.64814 213 ALA B C 1
ATOM 3311 O O . ALA B 1 213 ? 3.75218 48.42341 84.92739 1.000 97.97408 213 ALA B O 1
ATOM 3313 N N . THR B 1 214 ? 3.01982 47.46441 83.02985 1.000 87.69585 214 THR B N 1
ATOM 3314 C CA . THR B 1 214 ? 2.72942 46.18369 83.65991 1.000 104.81052 214 THR B CA 1
ATOM 3315 C C . THR B 1 214 ? 3.71854 45.08554 83.29063 1.000 91.37653 214 THR B C 1
ATOM 3316 O O . THR B 1 214 ? 3.53052 43.93849 83.71098 1.000 108.05862 214 THR B O 1
ATOM 3320 N N . ASP B 1 215 ? 4.76137 45.39806 82.51798 1.000 87.61674 215 ASP B N 1
ATOM 3321 C CA . ASP B 1 215 ? 5.72504 44.37390 82.12417 1.000 89.11056 215 ASP B CA 1
ATOM 3322 C C . ASP B 1 215 ? 6.52146 43.87691 83.32634 1.000 104.36397 215 ASP B C 1
ATOM 3323 O O . ASP B 1 215 ? 6.72006 42.66687 83.49408 1.000 107.67972 215 ASP B O 1
ATOM 3328 N N . ALA B 1 216 ? 7.02091 44.80540 84.14691 1.000 93.99950 216 ALA B N 1
ATOM 3329 C CA . ALA B 1 216 ? 7.73736 44.52850 85.39164 1.000 101.17169 216 ALA B CA 1
ATOM 3330 C C . ALA B 1 216 ? 9.11720 43.93888 85.12577 1.000 83.28827 216 ALA B C 1
ATOM 3331 O O . ALA B 1 216 ? 9.93352 43.81887 86.04384 1.000 102.89741 216 ALA B O 1
ATOM 3333 N N . GLU B 1 217 ? 9.39354 43.59117 83.87340 1.000 83.41554 217 GLU B N 1
ATOM 3334 C CA . GLU B 1 217 ? 10.73209 43.24203 83.41921 1.000 71.01503 217 GLU B CA 1
ATOM 3335 C C . GLU B 1 217 ? 11.34479 44.33141 82.56127 1.000 85.26396 217 GLU B C 1
ATOM 3336 O O . GLU B 1 217 ? 12.52179 44.66071 82.72910 1.000 87.01507 217 GLU B O 1
ATOM 3342 N N . LEU B 1 218 ? 10.55626 44.90480 81.65093 1.000 85.12789 218 LEU B N 1
ATOM 3343 C CA . LEU B 1 218 ? 10.96527 46.13777 80.99317 1.000 87.85519 218 LEU B CA 1
ATOM 3344 C C . LEU B 1 218 ? 11.16854 47.24490 82.01975 1.000 80.70323 218 LEU B C 1
ATOM 3345 O O . LEU B 1 218 ? 12.10368 48.04571 81.90722 1.000 77.07495 218 LEU B O 1
ATOM 3350 N N . ILE B 1 219 ? 10.30125 47.29958 83.03208 1.000 79.15180 219 ILE B N 1
ATOM 3351 C CA . ILE B 1 219 ? 10.44236 48.29413 84.09079 1.000 78.14952 219 ILE B CA 1
ATOM 3352 C C . ILE B 1 219 ? 11.71811 48.04909 84.88683 1.000 87.62973 219 ILE B C 1
ATOM 3353 O O . ILE B 1 219 ? 12.47426 48.98257 85.18165 1.000 86.82947 219 ILE B O 1
ATOM 3358 N N . GLN B 1 220 ? 11.97627 46.78833 85.24595 1.000 93.15190 220 GLN B N 1
ATOM 3359 C CA . GLN B 1 220 ? 13.17672 46.46721 86.01246 1.000 86.40843 220 GLN B CA 1
ATOM 3360 C C . GLN B 1 220 ? 14.43986 46.77683 85.21892 1.000 80.20157 220 GLN B C 1
ATOM 3361 O O . GLN B 1 220 ? 15.41036 47.31195 85.76761 1.000 83.45310 220 GLN B O 1
ATOM 3367 N N . ASN B 1 221 ? 14.44518 46.45301 83.92304 1.000 77.37281 221 ASN B N 1
ATOM 3368 C CA . ASN B 1 221 ? 15.61377 46.73842 83.09719 1.000 81.25176 221 ASN B CA 1
ATOM 3369 C C . ASN B 1 221 ? 15.83689 48.23517 82.92835 1.000 81.86891 221 ASN B C 1
ATOM 3370 O O . ASN B 1 221 ? 16.98328 48.67339 82.78081 1.000 81.18602 221 ASN B O 1
ATOM 3375 N N . LEU B 1 222 ? 14.76563 49.03158 82.93714 1.000 67.75576 222 LEU B N 1
ATOM 3376 C CA . LEU B 1 222 ? 14.93472 50.48079 82.93424 1.000 68.88800 222 LEU B CA 1
ATOM 3377 C C . LEU B 1 222 ? 15.64330 50.95094 84.19845 1.000 83.65002 222 LEU B C 1
ATOM 3378 O O . LEU B 1 222 ? 16.51821 51.82302 84.14130 1.000 88.73050 222 LEU B O 1
ATOM 3383 N N . LYS B 1 223 ? 15.27861 50.38394 85.35170 1.000 81.59888 223 LYS B N 1
ATOM 3384 C CA . LYS B 1 223 ? 15.94872 50.74401 86.59771 1.000 78.44399 223 LYS B CA 1
ATOM 3385 C C . LYS B 1 223 ? 17.40418 50.29128 86.59714 1.000 88.17542 223 LYS B C 1
ATOM 3386 O O . LYS B 1 223 ? 18.28803 51.02868 87.04871 1.000 97.94486 223 LYS B O 1
ATOM 3392 N N . VAL B 1 224 ? 17.67193 49.08233 86.09554 1.000 80.16134 224 VAL B N 1
ATOM 3393 C CA . VAL B 1 224 ? 19.04120 48.57366 86.05991 1.000 85.27384 224 VAL B CA 1
ATOM 3394 C C . VAL B 1 224 ? 19.90757 49.43263 85.14755 1.000 80.13226 224 VAL B C 1
ATOM 3395 O O . VAL B 1 224 ? 21.05377 49.75776 85.48049 1.000 108.12102 224 VAL B O 1
ATOM 3399 N N . LYS B 1 225 ? 19.37448 49.81518 83.98455 1.000 90.56638 225 LYS B N 1
ATOM 3400 C CA . LYS B 1 225 ? 20.13486 50.64491 83.05465 1.000 90.05005 225 LYS B CA 1
ATOM 3401 C C . LYS B 1 225 ? 20.45846 52.00481 83.66178 1.000 97.96413 225 LYS B C 1
ATOM 3402 O O . LYS B 1 225 ? 21.53993 52.55687 83.42727 1.000 105.34773 225 LYS B O 1
ATOM 3408 N N . GLU B 1 226 ? 19.53573 52.56142 84.44112 1.000 86.30797 226 GLU B N 1
ATOM 3409 C CA . GLU B 1 226 ? 19.72167 53.87213 85.04766 1.000 104.43925 226 GLU B CA 1
ATOM 3410 C C . GLU B 1 226 ? 20.32352 53.80659 86.44664 1.000 115.26054 226 GLU B C 1
ATOM 3411 O O . GLU B 1 226 ? 20.52716 54.85823 87.06287 1.000 123.84001 226 GLU B O 1
ATOM 3417 N N . LYS B 1 227 ? 20.61870 52.60894 86.94992 1.000 119.42488 227 LYS B N 1
ATOM 3418 C CA . LYS B 1 227 ? 21.20118 52.41513 88.28079 1.000 110.20875 227 LYS B CA 1
ATOM 3419 C C . LYS B 1 227 ? 20.38450 53.09951 89.37591 1.000 107.85549 227 LYS B C 1
ATOM 3420 O O . LYS B 1 227 ? 19.15372 53.05872 89.36612 1.000 112.67658 227 LYS B O 1
ATOM 3426 N N . SER C 1 6 ? 2.69267 59.50588 40.24050 1.000 155.87171 6 SER C N 1
ATOM 3427 C CA . SER C 1 6 ? 3.59913 59.46748 41.38201 1.000 140.14998 6 SER C CA 1
ATOM 3428 C C . SER C 1 6 ? 5.02135 59.81935 40.95585 1.000 136.52335 6 SER C C 1
ATOM 3429 O O . SER C 1 6 ? 5.59142 59.17973 40.07175 1.000 133.10899 6 SER C O 1
ATOM 3432 N N . LYS C 1 7 ? 5.58898 60.84094 41.59278 1.000 133.87473 7 LYS C N 1
ATOM 3433 C CA . LYS C 1 7 ? 6.90802 61.35904 41.25030 1.000 132.81548 7 LYS C CA 1
ATOM 3434 C C . LYS C 1 7 ? 7.82607 61.21115 42.45520 1.000 128.80456 7 LYS C C 1
ATOM 3435 O O . LYS C 1 7 ? 7.54091 61.75624 43.52696 1.000 123.05755 7 LYS C O 1
ATOM 3441 N N . ILE C 1 8 ? 8.92042 60.47353 42.28099 1.000 126.84034 8 ILE C N 1
ATOM 3442 C CA . ILE C 1 8 ? 9.94301 60.31815 43.30980 1.000 118.80630 8 ILE C CA 1
ATOM 3443 C C . ILE C 1 8 ? 11.28897 60.65662 42.68793 1.000 111.31472 8 ILE C C 1
ATOM 3444 O O . ILE C 1 8 ? 11.69919 60.02494 41.70688 1.000 113.88250 8 ILE C O 1
ATOM 3449 N N . ASN C 1 9 ? 11.97428 61.64277 43.25760 1.000 107.13380 9 ASN C N 1
ATOM 3450 C CA . ASN C 1 9 ? 13.26129 62.10521 42.75895 1.000 106.93440 9 ASN C CA 1
ATOM 3451 C C . ASN C 1 9 ? 14.36415 61.63063 43.69261 1.000 109.06240 9 ASN C C 1
ATOM 3452 O O . ASN C 1 9 ? 14.28461 61.83693 44.90803 1.000 111.56420 9 ASN C O 1
ATOM 3457 N N . ILE C 1 10 ? 15.38582 60.99842 43.12439 1.000 108.94778 10 ILE C N 1
ATOM 3458 C CA . ILE C 1 10 ? 16.54869 60.53438 43.87125 1.000 97.45389 10 ILE C CA 1
ATOM 3459 C C . ILE C 1 10 ? 17.74155 61.35581 43.40423 1.000 105.11280 10 ILE C C 1
ATOM 3460 O O . ILE C 1 10 ? 18.21938 61.18909 42.27500 1.000 109.96734 10 ILE C O 1
ATOM 3465 N N . TYR C 1 11 ? 18.22294 62.24571 44.26727 1.000 105.59406 11 TYR C N 1
ATOM 3466 C CA . TYR C 1 11 ? 19.34943 63.11008 43.94162 1.000 105.30545 11 TYR C CA 1
ATOM 3467 C C . TYR C 1 11 ? 20.63664 62.46173 44.43447 1.000 112.50715 11 TYR C C 1
ATOM 3468 O O . TYR C 1 11 ? 20.81384 62.25963 45.64063 1.000 120.65501 11 TYR C O 1
ATOM 3477 N N . TYR C 1 12 ? 21.53014 62.13975 43.50368 1.000 112.25195 12 TYR C N 1
ATOM 3478 C CA . TYR C 1 12 ? 22.79095 61.48695 43.81560 1.000 113.67584 12 TYR C CA 1
ATOM 3479 C C . TYR C 1 12 ? 23.95443 62.38200 43.41428 1.000 120.62795 12 TYR C C 1
ATOM 3480 O O . TYR C 1 12 ? 23.84489 63.19810 42.49435 1.000 113.94774 12 TYR C O 1
ATOM 3489 N N . GLY C 1 13 ? 25.07319 62.21806 44.11363 1.000 124.23536 13 GLY C N 1
ATOM 3490 C CA . GLY C 1 13 ? 26.26485 62.98505 43.81595 1.000 123.78158 13 GLY C CA 1
ATOM 3491 C C . GLY C 1 13 ? 27.35842 62.15335 43.18123 1.000 131.63639 13 GLY C C 1
ATOM 3492 O O . GLY C 1 13 ? 27.27863 61.80321 42.00004 1.000 131.45739 13 GLY C O 1
ATOM 3493 N N . LYS C 1 14 ? 28.39007 61.82967 43.96228 1.000 131.79149 14 LYS C N 1
ATOM 3494 C CA . LYS C 1 14 ? 29.50188 61.04968 43.43063 1.000 120.72425 14 LYS C CA 1
ATOM 3495 C C . LYS C 1 14 ? 29.11835 59.58652 43.24680 1.000 124.89350 14 LYS C C 1
ATOM 3496 O O . LYS C 1 14 ? 29.54848 58.94340 42.28220 1.000 132.10191 14 LYS C O 1
ATOM 3502 N N . ASN C 1 15 ? 28.31032 59.04427 44.15534 1.000 127.06336 15 ASN C N 1
ATOM 3503 C CA . ASN C 1 15 ? 27.95918 57.62794 44.15321 1.000 127.78902 15 ASN C CA 1
ATOM 3504 C C . ASN C 1 15 ? 26.61957 57.44482 43.44952 1.000 108.33716 15 ASN C C 1
ATOM 3505 O O . ASN C 1 15 ? 25.57149 57.81701 43.98691 1.000 111.16766 15 ASN C O 1
ATOM 3510 N N . TYR C 1 16 ? 26.65798 56.87049 42.25469 1.000 99.83941 16 TYR C N 1
ATOM 3511 C CA . TYR C 1 16 ? 25.43051 56.56927 41.53026 1.000 103.78818 16 TYR C CA 1
ATOM 3512 C C . TYR C 1 16 ? 24.68482 55.44082 42.23409 1.000 108.23072 16 TYR C C 1
ATOM 3513 O O . TYR C 1 16 ? 25.30005 54.43268 42.59953 1.000 113.45848 16 TYR C O 1
ATOM 3522 N N . PRO C 1 17 ? 23.37563 55.56778 42.44922 1.000 103.08223 17 PRO C N 1
ATOM 3523 C CA . PRO C 1 17 ? 22.61626 54.49816 43.13195 1.000 94.91299 17 PRO C CA 1
ATOM 3524 C C . PRO C 1 17 ? 22.32409 53.30961 42.21808 1.000 100.53859 17 PRO C C 1
ATOM 3525 O O . PRO C 1 17 ? 21.23913 53.14452 41.66027 1.000 109.07360 17 PRO C O 1
ATOM 3529 N N . PHE C 1 18 ? 23.33241 52.44705 42.05953 1.000 91.64752 18 PHE C N 1
ATOM 3530 C CA . PHE C 1 18 ? 23.18535 51.28836 41.18329 1.000 90.86121 18 PHE C CA 1
ATOM 3531 C C . PHE C 1 18 ? 22.09367 50.34960 41.68056 1.000 96.77717 18 PHE C C 1
ATOM 3532 O O . PHE C 1 18 ? 21.29264 49.84112 40.88692 1.000 93.11611 18 PHE C O 1
ATOM 3540 N N . LEU C 1 19 ? 22.05012 50.10148 42.99131 1.000 92.58066 19 LEU C N 1
ATOM 3541 C CA . LEU C 1 19 ? 21.05938 49.17748 43.53270 1.000 94.19376 19 LEU C CA 1
ATOM 3542 C C . LEU C 1 19 ? 19.64228 49.71104 43.35063 1.000 90.80417 19 LEU C C 1
ATOM 3543 O O . LEU C 1 19 ? 18.74176 48.96523 42.94850 1.000 89.73250 19 LEU C O 1
ATOM 3548 N N . CYS C 1 20 ? 19.42448 50.99820 43.63682 1.000 77.74992 20 CYS C N 1
ATOM 3549 C CA . CYS C 1 20 ? 18.10230 51.58488 43.43431 1.000 90.58113 20 CYS C CA 1
ATOM 3550 C C . CYS C 1 20 ? 17.72236 51.60177 41.95835 1.000 97.55444 20 CYS C C 1
ATOM 3551 O O . CYS C 1 20 ? 16.57486 51.30685 41.60359 1.000 97.30359 20 CYS C O 1
ATOM 3554 N N . ARG C 1 21 ? 18.67266 51.94526 41.08540 1.000 92.29491 21 ARG C N 1
ATOM 3555 C CA . ARG C 1 21 ? 18.39366 51.97655 39.65318 1.000 88.59768 21 ARG C CA 1
ATOM 3556 C C . ARG C 1 21 ? 18.01785 50.59537 39.13316 1.000 99.77398 21 ARG C C 1
ATOM 3557 O O . ARG C 1 21 ? 17.08326 50.45691 38.33497 1.000 104.26166 21 ARG C O 1
ATOM 3565 N N . THR C 1 22 ? 18.73593 49.56028 39.57661 1.000 98.24373 22 THR C N 1
ATOM 3566 C CA . THR C 1 22 ? 18.45047 48.20527 39.11554 1.000 95.34730 22 THR C CA 1
ATOM 3567 C C . THR C 1 22 ? 17.06571 47.75081 39.55901 1.000 93.49296 22 THR C C 1
ATOM 3568 O O . THR C 1 22 ? 16.34637 47.09484 38.79660 1.000 97.20480 22 THR C O 1
ATOM 3572 N N . VAL C 1 23 ? 16.67424 48.09128 40.78931 1.000 89.31473 23 VAL C N 1
ATOM 3573 C CA . VAL C 1 23 ? 15.33710 47.74761 41.26697 1.000 96.54165 23 VAL C CA 1
ATOM 3574 C C . VAL C 1 23 ? 14.27568 48.43560 40.41760 1.000 97.19032 23 VAL C C 1
ATOM 3575 O O . VAL C 1 23 ? 13.26049 47.82933 40.05276 1.000 93.86983 23 VAL C O 1
ATOM 3579 N N . PHE C 1 24 ? 14.49319 49.71094 40.08770 1.000 101.46639 24 PHE C N 1
ATOM 3580 C CA . PHE C 1 24 ? 13.53959 50.43196 39.25086 1.000 96.01031 24 PHE C CA 1
ATOM 3581 C C . PHE C 1 24 ? 13.46198 49.83013 37.85294 1.000 100.70484 24 PHE C C 1
ATOM 3582 O O . PHE C 1 24 ? 12.37506 49.73445 37.27093 1.000 100.78384 24 PHE C O 1
ATOM 3590 N N . ASN C 1 25 ? 14.60544 49.42202 37.29556 1.000 96.41294 25 ASN C N 1
ATOM 3591 C CA . ASN C 1 25 ? 14.60370 48.80444 35.97239 1.000 95.64839 25 ASN C CA 1
ATOM 3592 C C . ASN C 1 25 ? 13.84044 47.48590 35.97933 1.000 102.80155 25 ASN C C 1
ATOM 3593 O O . ASN C 1 25 ? 13.12927 47.16682 35.01894 1.000 106.93475 25 ASN C O 1
ATOM 3598 N N . ILE C 1 26 ? 13.98189 46.70242 37.05143 1.000 97.67624 26 ILE C N 1
ATOM 3599 C CA . ILE C 1 26 ? 13.21609 45.46472 37.17513 1.000 101.48983 26 ILE C CA 1
ATOM 3600 C C . ILE C 1 26 ? 11.72422 45.76856 37.22354 1.000 103.25560 26 ILE C C 1
ATOM 3601 O O . ILE C 1 26 ? 10.91136 45.06839 36.60701 1.000 104.75347 26 ILE C O 1
ATOM 3606 N N . TYR C 1 27 ? 11.34170 46.81871 37.95535 1.000 101.83126 27 TYR C N 1
ATOM 3607 C CA . TYR C 1 27 ? 9.93558 47.20277 38.02770 1.000 97.73802 27 TYR C CA 1
ATOM 3608 C C . TYR C 1 27 ? 9.40080 47.61740 36.66270 1.000 104.46563 27 TYR C C 1
ATOM 3609 O O . TYR C 1 27 ? 8.27377 47.26288 36.29744 1.000 101.83400 27 TYR C O 1
ATOM 3618 N N . GLN C 1 28 ? 10.19032 48.37573 35.89701 1.000 102.69763 28 GLN C N 1
ATOM 3619 C CA . GLN C 1 28 ? 9.74193 48.79721 34.57356 1.000 106.46019 28 GLN C CA 1
ATOM 3620 C C . GLN C 1 28 ? 9.53392 47.60133 33.65349 1.000 115.79636 28 GLN C C 1
ATOM 3621 O O . GLN C 1 28 ? 8.53026 47.53006 32.93542 1.000 112.88297 28 GLN C O 1
ATOM 3627 N N . ASN C 1 29 ? 10.46584 46.64491 33.66764 1.000 116.99961 29 ASN C N 1
ATOM 3628 C CA . ASN C 1 29 ? 10.30089 45.45204 32.84386 1.000 122.37738 29 ASN C CA 1
ATOM 3629 C C . ASN C 1 29 ? 9.15365 44.58172 33.33886 1.000 125.42426 29 ASN C C 1
ATOM 3630 O O . ASN C 1 29 ? 8.55300 43.84480 32.54849 1.000 137.39385 29 ASN C O 1
ATOM 3635 N N . ASN C 1 30 ? 8.84044 44.64428 34.63545 1.000 112.02734 30 ASN C N 1
ATOM 3636 C CA . ASN C 1 30 ? 7.66127 43.94875 35.14008 1.000 115.59587 30 ASN C CA 1
ATOM 3637 C C . ASN C 1 30 ? 6.38727 44.51009 34.52186 1.000 130.57529 30 ASN C C 1
ATOM 3638 O O . ASN C 1 30 ? 5.48494 43.75331 34.14583 1.000 133.79024 30 ASN C O 1
ATOM 3643 N N . ILE C 1 31 ? 6.29613 45.83704 34.40901 1.000 125.18989 31 ILE C N 1
ATOM 3644 C CA . ILE C 1 31 ? 5.10891 46.45586 33.82807 1.000 123.54945 31 ILE C CA 1
ATOM 3645 C C . ILE C 1 31 ? 5.02986 46.17258 32.33245 1.000 129.98000 31 ILE C C 1
ATOM 3646 O O . ILE C 1 31 ? 3.95419 45.87030 31.80205 1.000 136.33433 31 ILE C O 1
ATOM 3651 N N . LYS C 1 32 ? 6.16242 46.26649 31.62882 1.000 130.65304 32 LYS C N 1
ATOM 3652 C CA . LYS C 1 32 ? 6.16011 46.04593 30.18485 1.000 125.65144 32 LYS C CA 1
ATOM 3653 C C . LYS C 1 32 ? 5.73796 44.62295 29.84073 1.000 144.50135 32 LYS C C 1
ATOM 3654 O O . LYS C 1 32 ? 4.96353 44.40741 28.90091 1.000 165.22387 32 LYS C O 1
ATOM 3660 N N . LYS C 1 33 ? 6.23535 43.63796 30.58832 1.000 148.50744 33 LYS C N 1
ATOM 3661 C CA . LYS C 1 33 ? 5.85008 42.25179 30.36030 1.000 158.00741 33 LYS C CA 1
ATOM 3662 C C . LYS C 1 33 ? 4.49046 41.91048 30.95625 1.000 167.85953 33 LYS C C 1
ATOM 3663 O O . LYS C 1 33 ? 3.98067 40.81345 30.70360 1.000 177.97519 33 LYS C O 1
ATOM 3669 N N . LYS C 1 34 ? 3.89810 42.81252 31.73887 1.000 172.30122 34 LYS C N 1
ATOM 3670 C CA . LYS C 1 34 ? 2.52239 42.66350 32.19375 1.000 171.87794 34 LYS C CA 1
ATOM 3671 C C . LYS C 1 34 ? 1.50883 43.21892 31.20268 1.000 178.67946 34 LYS C C 1
ATOM 3672 O O . LYS C 1 34 ? 0.30521 43.01042 31.38922 1.000 189.27831 34 LYS C O 1
ATOM 3678 N N . THR C 1 35 ? 1.96059 43.91516 30.16426 1.000 167.80456 35 THR C N 1
ATOM 3679 C CA . THR C 1 35 ? 1.06071 44.49359 29.17367 1.000 179.04783 35 THR C CA 1
ATOM 3680 C C . THR C 1 35 ? 0.47811 43.41628 28.26540 1.000 179.69197 35 THR C C 1
ATOM 3681 O O . THR C 1 35 ? -0.71370 43.11553 28.32974 1.000 178.07522 35 THR C O 1
ATOM 3685 N N . LYS C 1 45 ? -2.24019 52.71056 38.22246 1.000 137.35675 45 LYS C N 1
ATOM 3686 C CA . LYS C 1 45 ? -1.31872 53.75326 37.78680 1.000 141.14073 45 LYS C CA 1
ATOM 3687 C C . LYS C 1 45 ? 0.11695 53.37496 38.13650 1.000 146.95893 45 LYS C C 1
ATOM 3688 O O . LYS C 1 45 ? 0.36962 52.75863 39.17203 1.000 142.15909 45 LYS C O 1
ATOM 3694 N N . GLU C 1 46 ? 1.05382 53.74474 37.26938 1.000 139.68280 46 GLU C N 1
ATOM 3695 C CA . GLU C 1 46 ? 2.45803 53.42068 37.46771 1.000 125.92644 46 GLU C CA 1
ATOM 3696 C C . GLU C 1 46 ? 3.17282 54.53823 38.21938 1.000 126.04374 46 GLU C C 1
ATOM 3697 O O . GLU C 1 46 ? 2.78053 55.70652 38.16089 1.000 125.81649 46 GLU C O 1
ATOM 3703 N N . ILE C 1 47 ? 4.23327 54.16213 38.93065 1.000 126.67930 47 ILE C N 1
ATOM 3704 C CA . ILE C 1 47 ? 5.03067 55.08219 39.73491 1.000 113.04124 47 ILE C CA 1
ATOM 3705 C C . ILE C 1 47 ? 6.34038 55.34467 39.00402 1.000 103.56032 47 ILE C C 1
ATOM 3706 O O . ILE C 1 47 ? 6.98813 54.40858 38.52002 1.000 118.25597 47 ILE C O 1
ATOM 3711 N N . CYS C 1 48 ? 6.71921 56.61679 38.91229 1.000 108.88933 48 CYS C N 1
ATOM 3712 C CA . CYS C 1 48 ? 7.91572 57.04384 38.19942 1.000 117.87106 48 CYS C CA 1
ATOM 3713 C C . CYS C 1 48 ? 8.99404 57.44448 39.19693 1.000 125.22638 48 CYS C C 1
ATOM 3714 O O . CYS C 1 48 ? 8.72790 58.20391 40.13477 1.000 129.97780 48 CYS C O 1
ATOM 3717 N N . VAL C 1 49 ? 10.20478 56.93156 38.99317 1.000 118.39898 49 VAL C N 1
ATOM 3718 C CA . VAL C 1 49 ? 11.35981 57.25533 39.82329 1.000 111.19068 49 VAL C CA 1
ATOM 3719 C C . VAL C 1 49 ? 12.39844 57.92797 38.93715 1.000 111.07788 49 VAL C C 1
ATOM 3720 O O . VAL C 1 49 ? 12.83227 57.35084 37.93196 1.000 108.90993 49 VAL C O 1
ATOM 3724 N N . ASN C 1 50 ? 12.80174 59.13800 39.31206 1.000 110.24752 50 ASN C N 1
ATOM 3725 C CA . ASN C 1 50 ? 13.75460 59.92601 38.54478 1.000 109.63833 50 ASN C CA 1
ATOM 3726 C C . ASN C 1 50 ? 15.08861 59.99274 39.27499 1.000 115.02335 50 ASN C C 1
ATOM 3727 O O . ASN C 1 50 ? 15.13334 60.19061 40.49358 1.000 111.08801 50 ASN C O 1
ATOM 3732 N N . PHE C 1 51 ? 16.17242 59.82308 38.52272 1.000 112.11901 51 PHE C N 1
ATOM 3733 C CA . PHE C 1 51 ? 17.52995 59.89018 39.05194 1.000 106.68732 51 PHE C CA 1
ATOM 3734 C C . PHE C 1 51 ? 18.19080 61.14404 38.49370 1.000 117.48654 51 PHE C C 1
ATOM 3735 O O . PHE C 1 51 ? 18.43416 61.23918 37.28583 1.000 128.20352 51 PHE C O 1
ATOM 3743 N N . ILE C 1 52 ? 18.48109 62.10044 39.37150 1.000 114.56662 52 ILE C N 1
ATOM 3744 C CA . ILE C 1 52 ? 19.04569 63.38811 38.98722 1.000 116.09908 52 ILE C CA 1
ATOM 3745 C C . ILE C 1 52 ? 20.40858 63.52930 39.64695 1.000 119.79144 52 ILE C C 1
ATOM 3746 O O . ILE C 1 52 ? 20.53958 63.32931 40.86011 1.000 118.79860 52 ILE C O 1
ATOM 3751 N N . ASN C 1 53 ? 21.41856 63.86905 38.84994 1.000 121.33399 53 ASN C N 1
ATOM 3752 C CA . ASN C 1 53 ? 22.75736 64.10216 39.37499 1.000 127.45874 53 ASN C CA 1
ATOM 3753 C C . ASN C 1 53 ? 22.81651 65.48847 40.00338 1.000 131.58105 53 ASN C C 1
ATOM 3754 O O . ASN C 1 53 ? 22.52341 66.49024 39.34199 1.000 135.17886 53 ASN C O 1
ATOM 3759 N N . ASP C 1 54 ? 23.19082 65.54493 41.27786 1.000 139.73413 54 ASP C N 1
ATOM 3760 C CA . ASP C 1 54 ? 23.31272 66.79467 42.01403 1.000 133.42363 54 ASP C CA 1
ATOM 3761 C C . ASP C 1 54 ? 24.73314 66.91190 42.54510 1.000 146.18444 54 ASP C C 1
ATOM 3762 O O . ASP C 1 54 ? 25.22285 66.00339 43.22364 1.000 151.76693 54 ASP C O 1
ATOM 3767 N N . LYS C 1 55 ? 25.39213 68.02670 42.23419 1.000 144.47626 55 LYS C N 1
ATOM 3768 C CA . LYS C 1 55 ? 26.74700 68.25540 42.71618 1.000 145.90017 55 LYS C CA 1
ATOM 3769 C C . LYS C 1 55 ? 26.78876 68.71583 44.16702 1.000 143.61178 55 LYS C C 1
ATOM 3770 O O . LYS C 1 55 ? 27.87626 68.76165 44.75237 1.000 138.04850 55 LYS C O 1
ATOM 3776 N N . THR C 1 56 ? 25.64214 69.05240 44.75822 1.000 144.19696 56 THR C N 1
ATOM 3777 C CA . THR C 1 56 ? 25.59345 69.56186 46.12204 1.000 142.29065 56 THR C CA 1
ATOM 3778 C C . THR C 1 56 ? 25.42963 68.47013 47.17226 1.000 139.95438 56 THR C C 1
ATOM 3779 O O . THR C 1 56 ? 25.51002 68.77108 48.36815 1.000 138.32817 56 THR C O 1
ATOM 3783 N N . VAL C 1 57 ? 25.20084 67.22286 46.76709 1.000 139.69588 57 VAL C N 1
ATOM 3784 C CA . VAL C 1 57 ? 25.14909 66.09229 47.68847 1.000 140.67762 57 VAL C CA 1
ATOM 3785 C C . VAL C 1 57 ? 26.48889 65.37133 47.63014 1.000 141.69190 57 VAL C C 1
ATOM 3786 O O . VAL C 1 57 ? 26.99359 65.06445 46.54218 1.000 141.32169 57 VAL C O 1
ATOM 3790 N N . VAL C 1 58 ? 27.07067 65.10861 48.79934 1.000 147.26511 58 VAL C N 1
ATOM 3791 C CA . VAL C 1 58 ? 28.47183 64.69980 48.86210 1.000 155.26029 58 VAL C CA 1
ATOM 3792 C C . VAL C 1 58 ? 28.63553 63.23481 48.47389 1.000 158.69291 58 VAL C C 1
ATOM 3793 O O . VAL C 1 58 ? 29.27717 62.91111 47.46768 1.000 154.76605 58 VAL C O 1
ATOM 3797 N N . GLU C 1 59 ? 28.05689 62.32614 49.26081 1.000 171.52199 59 GLU C N 1
ATOM 3798 C CA . GLU C 1 59 ? 28.31785 60.90480 49.05891 1.000 176.18863 59 GLU C CA 1
ATOM 3799 C C . GLU C 1 59 ? 27.08673 60.01426 49.10984 1.000 163.63214 59 GLU C C 1
ATOM 3800 O O . GLU C 1 59 ? 27.19032 58.84848 48.71667 1.000 165.38064 59 GLU C O 1
ATOM 3806 N N . ASP C 1 60 ? 25.94157 60.49812 49.57168 1.000 132.64938 60 ASP C N 1
ATOM 3807 C CA . ASP C 1 60 ? 24.73636 59.68900 49.67434 1.000 117.64300 60 ASP C CA 1
ATOM 3808 C C . ASP C 1 60 ? 23.66150 60.26190 48.75336 1.000 114.46888 60 ASP C C 1
ATOM 3809 O O . ASP C 1 60 ? 23.91016 61.18015 47.96711 1.000 137.83299 60 ASP C O 1
ATOM 3814 N N . ILE C 1 61 ? 22.45795 59.70573 48.85154 1.000 94.21320 61 ILE C N 1
ATOM 3815 C CA . ILE C 1 61 ? 21.33343 60.10786 48.01830 1.000 103.04937 61 ILE C CA 1
ATOM 3816 C C . ILE C 1 61 ? 20.34022 60.88720 48.86741 1.000 108.19657 61 ILE C C 1
ATOM 3817 O O . ILE C 1 61 ? 20.10660 60.55688 50.03635 1.000 110.44781 61 ILE C O 1
ATOM 3822 N N . LYS C 1 62 ? 19.77830 61.93994 48.28295 1.000 105.88736 62 LYS C N 1
ATOM 3823 C CA . LYS C 1 62 ? 18.65447 62.66395 48.85832 1.000 102.84436 62 LYS C CA 1
ATOM 3824 C C . LYS C 1 62 ? 17.42034 62.37839 48.01639 1.000 108.77734 62 LYS C C 1
ATOM 3825 O O . LYS C 1 62 ? 17.43661 62.58142 46.79760 1.000 116.46653 62 LYS C O 1
ATOM 3831 N N . VAL C 1 63 ? 16.35896 61.90402 48.66285 1.000 101.43169 63 VAL C N 1
ATOM 3832 C CA . VAL C 1 63 ? 15.14171 61.47805 47.98261 1.000 101.82566 63 VAL C CA 1
ATOM 3833 C C . VAL C 1 63 ? 14.05495 62.51354 48.23032 1.000 106.71924 63 VAL C C 1
ATOM 3834 O O . VAL C 1 63 ? 13.79697 62.88906 49.37989 1.000 103.71272 63 VAL C O 1
ATOM 3838 N N . GLU C 1 64 ? 13.41896 62.96845 47.15376 1.000 107.08037 64 GLU C N 1
ATOM 3839 C CA . GLU C 1 64 ? 12.33466 63.93966 47.21399 1.000 103.35811 64 GLU C CA 1
ATOM 3840 C C . GLU C 1 64 ? 11.02325 63.24801 46.86782 1.000 100.97461 64 GLU C C 1
ATOM 3841 O O . GLU C 1 64 ? 10.95102 62.50588 45.88248 1.000 109.97380 64 GLU C O 1
ATOM 3847 N N . PHE C 1 65 ? 9.99230 63.49277 47.67280 1.000 103.48061 65 PHE C N 1
ATOM 3848 C CA . PHE C 1 65 ? 8.70001 62.83385 47.52352 1.000 111.67607 65 PHE C CA 1
ATOM 3849 C C . PHE C 1 65 ? 7.64896 63.83927 47.06882 1.000 122.16152 65 PHE C C 1
ATOM 3850 O O . PHE C 1 65 ? 7.44838 64.87233 47.71730 1.000 117.32197 65 PHE C O 1
ATOM 3858 N N . VAL C 1 66 ? 6.98987 63.53693 45.95125 1.000 134.82870 66 VAL C N 1
ATOM 3859 C CA . VAL C 1 66 ? 5.75948 64.21441 45.55525 1.000 144.78523 66 VAL C CA 1
ATOM 3860 C C . VAL C 1 66 ? 4.77954 63.15632 45.06446 1.000 157.12388 66 VAL C C 1
ATOM 3861 O O . VAL C 1 66 ? 4.82136 62.74803 43.89814 1.000 155.11183 66 VAL C O 1
ATOM 3865 N N . ARG C 1 67 ? 3.89051 62.70600 45.95475 1.000 172.02612 67 ARG C N 1
ATOM 3866 C CA . ARG C 1 67 ? 3.02569 61.57329 45.63401 1.000 167.36697 67 ARG C CA 1
ATOM 3867 C C . ARG C 1 67 ? 2.02861 61.91926 44.53314 1.000 183.49072 67 ARG C C 1
ATOM 3868 O O . ARG C 1 67 ? 1.83927 61.13602 43.59491 1.000 177.84844 67 ARG C O 1
ATOM 3876 N N . ASN C 1 68 ? 1.39507 63.08555 44.62160 1.000 193.04937 68 ASN C N 1
ATOM 3877 C CA . ASN C 1 68 ? 0.39564 63.50785 43.64502 1.000 187.23705 68 ASN C CA 1
ATOM 3878 C C . ASN C 1 68 ? 0.03200 64.97570 43.83995 1.000 192.07318 68 ASN C C 1
ATOM 3879 O O . ASN C 1 68 ? -1.03972 65.41928 43.42804 1.000 199.18646 68 ASN C O 1
ATOM 3884 N N . ASN C 1 82 ? 8.56425 67.35565 50.65686 1.000 115.29826 82 ASN C N 1
ATOM 3885 C CA . ASN C 1 82 ? 9.48664 66.93057 51.70335 1.000 114.69950 82 ASN C CA 1
ATOM 3886 C C . ASN C 1 82 ? 10.54312 65.97890 51.15449 1.000 127.38700 82 ASN C C 1
ATOM 3887 O O . ASN C 1 82 ? 10.28651 65.22228 50.21727 1.000 116.27082 82 ASN C O 1
ATOM 3892 N N . SER C 1 83 ? 11.73215 66.01794 51.75043 1.000 117.12348 83 SER C N 1
ATOM 3893 C CA . SER C 1 83 ? 12.85654 65.21452 51.30097 1.000 112.68502 83 SER C CA 1
ATOM 3894 C C . SER C 1 83 ? 13.49202 64.50267 52.48699 1.000 120.05492 83 SER C C 1
ATOM 3895 O O . SER C 1 83 ? 13.36673 64.92891 53.63779 1.000 120.94967 83 SER C O 1
ATOM 3898 N N . VAL C 1 84 ? 14.17914 63.39965 52.18758 1.000 112.37866 84 VAL C N 1
ATOM 3899 C CA . VAL C 1 84 ? 14.88542 62.61464 53.18906 1.000 105.69716 84 VAL C CA 1
ATOM 3900 C C . VAL C 1 84 ? 16.30276 62.35578 52.70211 1.000 98.76437 84 VAL C C 1
ATOM 3901 O O . VAL C 1 84 ? 16.60691 62.44789 51.51089 1.000 108.94396 84 VAL C O 1
ATOM 3905 N N . THR C 1 85 ? 17.17213 62.02731 53.65047 1.000 95.68694 85 THR C N 1
ATOM 3906 C CA . THR C 1 85 ? 18.53379 61.60277 53.36578 1.000 90.26857 85 THR C CA 1
ATOM 3907 C C . THR C 1 85 ? 18.62146 60.09935 53.57946 1.000 87.42591 85 THR C C 1
ATOM 3908 O O . THR C 1 85 ? 18.22656 59.59508 54.63633 1.000 91.26004 85 THR C O 1
ATOM 3912 N N . SER C 1 86 ? 19.12257 59.38760 52.57595 1.000 84.43632 86 SER C N 1
ATOM 3913 C CA . SER C 1 86 ? 19.20719 57.93584 52.63861 1.000 94.18962 86 SER C CA 1
ATOM 3914 C C . SER C 1 86 ? 20.45429 57.49296 51.88230 1.000 97.38568 86 SER C C 1
ATOM 3915 O O . SER C 1 86 ? 21.29814 58.31190 51.50621 1.000 102.12067 86 SER C O 1
ATOM 3918 N N . SER C 1 87 ? 20.57041 56.18593 51.66270 1.000 98.40632 87 SER C N 1
ATOM 3919 C CA . SER C 1 87 ? 21.67318 55.61818 50.90348 1.000 92.04525 87 SER C CA 1
ATOM 3920 C C . SER C 1 87 ? 21.12014 54.58698 49.93171 1.000 95.24247 87 SER C C 1
ATOM 3921 O O . SER C 1 87 ? 19.99534 54.10287 50.08156 1.000 98.06348 87 SER C O 1
ATOM 3924 N N . ASP C 1 88 ? 21.92867 54.26257 48.92042 1.000 89.67655 88 ASP C N 1
ATOM 3925 C CA . ASP C 1 88 ? 21.49728 53.30720 47.90520 1.000 95.94343 88 ASP C CA 1
ATOM 3926 C C . ASP C 1 88 ? 21.19994 51.94469 48.51918 1.000 98.96732 88 ASP C C 1
ATOM 3927 O O . ASP C 1 88 ? 20.21488 51.29146 48.15428 1.000 92.22448 88 ASP C O 1
ATOM 3932 N N . LYS C 1 89 ? 22.03992 51.50201 49.45767 1.000 95.09949 89 LYS C N 1
ATOM 3933 C CA . LYS C 1 89 ? 21.86016 50.18450 50.05661 1.000 91.00900 89 LYS C CA 1
ATOM 3934 C C . LYS C 1 89 ? 20.59084 50.10940 50.89686 1.000 83.15340 89 LYS C C 1
ATOM 3935 O O . LYS C 1 89 ? 20.00160 49.03065 51.02745 1.000 83.70863 89 LYS C O 1
ATOM 3941 N N . ILE C 1 90 ? 20.15409 51.22761 51.46609 1.000 87.91933 90 ILE C N 1
ATOM 3942 C CA . ILE C 1 90 ? 19.02155 51.24754 52.38634 1.000 85.95415 90 ILE C CA 1
ATOM 3943 C C . ILE C 1 90 ? 17.72876 51.63083 51.68027 1.000 81.70100 90 ILE C C 1
ATOM 3944 O O . ILE C 1 90 ? 16.69226 50.99992 51.88653 1.000 90.69857 90 ILE C O 1
ATOM 3949 N N . PHE C 1 91 ? 17.76673 52.66701 50.83882 1.000 84.18321 91 PHE C N 1
ATOM 3950 C CA . PHE C 1 91 ? 16.54249 53.11793 50.18737 1.000 81.19885 91 PHE C CA 1
ATOM 3951 C C . PHE C 1 91 ? 16.03194 52.12448 49.15142 1.000 89.21824 91 PHE C C 1
ATOM 3952 O O . PHE C 1 91 ? 14.84472 52.16348 48.80934 1.000 84.46592 91 PHE C O 1
ATOM 3960 N N . ALA C 1 92 ? 16.89353 51.23760 48.64598 1.000 86.54599 92 ALA C N 1
ATOM 3961 C CA . ALA C 1 92 ? 16.42736 50.20907 47.72227 1.000 79.23052 92 ALA C CA 1
ATOM 3962 C C . ALA C 1 92 ? 15.42264 49.28114 48.38908 1.000 90.52413 92 ALA C C 1
ATOM 3963 O O . ALA C 1 92 ? 14.56569 48.70135 47.71095 1.000 91.24764 92 ALA C O 1
ATOM 3965 N N . ILE C 1 93 ? 15.51445 49.12713 49.71199 1.000 84.03539 93 ILE C N 1
ATOM 3966 C CA . ILE C 1 93 ? 14.49899 48.38352 50.45090 1.000 83.45331 93 ILE C CA 1
ATOM 3967 C C . ILE C 1 93 ? 13.14197 49.06081 50.31034 1.000 91.24147 93 ILE C C 1
ATOM 3968 O O . ILE C 1 93 ? 12.11642 48.39809 50.10854 1.000 91.12939 93 ILE C O 1
ATOM 3973 N N . ASN C 1 94 ? 13.11467 50.39200 50.41919 1.000 79.20437 94 ASN C N 1
ATOM 3974 C CA . ASN C 1 94 ? 11.86385 51.12586 50.25909 1.000 81.33155 94 ASN C CA 1
ATOM 3975 C C . ASN C 1 94 ? 11.30569 50.96482 48.85126 1.000 86.66857 94 ASN C C 1
ATOM 3976 O O . ASN C 1 94 ? 10.09126 50.81602 48.67108 1.000 87.14019 94 ASN C O 1
ATOM 3981 N N . LEU C 1 95 ? 12.17732 51.00539 47.83888 1.000 86.69934 95 LEU C N 1
ATOM 3982 C CA . LEU C 1 95 ? 11.72164 50.84583 46.46104 1.000 87.80803 95 LEU C CA 1
ATOM 3983 C C . LEU C 1 95 ? 11.12283 49.46406 46.23090 1.000 87.24624 95 LEU C C 1
ATOM 3984 O O . LEU C 1 95 ? 10.08381 49.33236 45.57374 1.000 95.02311 95 LEU C O 1
ATOM 3989 N N . ASP C 1 96 ? 11.76207 48.42116 46.76593 1.000 89.06695 96 ASP C N 1
ATOM 3990 C CA . ASP C 1 96 ? 11.21805 47.07454 46.62500 1.000 86.10586 96 ASP C CA 1
ATOM 3991 C C . ASP C 1 96 ? 9.85272 46.96524 47.29022 1.000 87.51024 96 ASP C C 1
ATOM 3992 O O . ASP C 1 96 ? 8.96900 46.25291 46.79949 1.000 100.05909 96 ASP C O 1
ATOM 3997 N N . PHE C 1 97 ? 9.66545 47.65993 48.41463 1.000 85.59233 97 PHE C N 1
ATOM 3998 C CA . PHE C 1 97 ? 8.35073 47.71848 49.04514 1.000 86.66723 97 PHE C CA 1
ATOM 3999 C C . PHE C 1 97 ? 7.34695 48.42588 48.14438 1.000 88.10088 97 PHE C C 1
ATOM 4000 O O . PHE C 1 97 ? 6.22401 47.94872 47.94652 1.000 97.13556 97 PHE C O 1
ATOM 4008 N N . LEU C 1 98 ? 7.74415 49.56854 47.58140 1.000 95.06475 98 LEU C N 1
ATOM 4009 C CA . LEU C 1 98 ? 6.82629 50.36703 46.77604 1.000 99.01567 98 LEU C CA 1
ATOM 4010 C C . LEU C 1 98 ? 6.58648 49.73935 45.40811 1.000 94.06425 98 LEU C C 1
ATOM 4011 O O . LEU C 1 98 ? 5.44972 49.71287 44.92278 1.000 94.60478 98 LEU C O 1
ATOM 4016 N N . LEU C 1 99 ? 7.64066 49.23018 44.77178 1.000 99.86466 99 LEU C N 1
ATOM 4017 C CA . LEU C 1 99 ? 7.54484 48.71771 43.41168 1.000 91.26038 99 LEU C CA 1
ATOM 4018 C C . LEU C 1 99 ? 7.21879 47.23097 43.34236 1.000 92.35384 99 LEU C C 1
ATOM 4019 O O . LEU C 1 99 ? 6.98688 46.72055 42.24070 1.000 103.41107 99 LEU C O 1
ATOM 4024 N N . LYS C 1 100 ? 7.19086 46.53275 44.47800 1.000 92.77436 100 LYS C N 1
ATOM 4025 C CA . LYS C 1 100 ? 6.85624 45.10805 44.52857 1.000 94.45916 100 LYS C CA 1
ATOM 4026 C C . LYS C 1 100 ? 7.72902 44.29587 43.57228 1.000 96.67066 100 LYS C C 1
ATOM 4027 O O . LYS C 1 100 ? 7.24767 43.46076 42.80361 1.000 92.01016 100 LYS C O 1
ATOM 4033 N N . THR C 1 101 ? 9.03703 44.54944 43.62883 1.000 94.06334 101 THR C N 1
ATOM 4034 C CA . THR C 1 101 ? 9.98499 43.87716 42.74936 1.000 87.19203 101 THR C CA 1
ATOM 4035 C C . THR C 1 101 ? 10.32442 42.46286 43.20199 1.000 90.27105 101 THR C C 1
ATOM 4036 O O . THR C 1 101 ? 11.03895 41.76029 42.47855 1.000 98.95777 101 THR C O 1
ATOM 4040 N N . ASN C 1 102 ? 9.83921 42.03846 44.37180 1.000 97.04933 102 ASN C N 1
ATOM 4041 C CA . ASN C 1 102 ? 10.03660 40.67565 44.87331 1.000 99.36527 102 ASN C CA 1
ATOM 4042 C C . ASN C 1 102 ? 11.51640 40.37520 45.11221 1.000 91.87807 102 ASN C C 1
ATOM 4043 O O . ASN C 1 102 ? 12.01357 39.29750 44.78101 1.000 103.85947 102 ASN C O 1
ATOM 4048 N N . LEU C 1 103 ? 12.22700 41.33517 45.69414 1.000 91.19380 103 LEU C N 1
ATOM 4049 C CA . LEU C 1 103 ? 13.63146 41.16566 46.05130 1.000 87.31757 103 LEU C CA 1
ATOM 4050 C C . LEU C 1 103 ? 13.87399 41.22249 47.54958 1.000 86.83837 103 LEU C C 1
ATOM 4051 O O . LEU C 1 103 ? 14.70246 40.46895 48.06655 1.000 88.72729 103 LEU C O 1
ATOM 4056 N N . TYR C 1 104 ? 13.17648 42.10334 48.25931 1.000 85.08399 104 TYR C N 1
ATOM 4057 C CA . TYR C 1 104 ? 13.25701 42.21189 49.71042 1.000 80.76302 104 TYR C CA 1
ATOM 4058 C C . TYR C 1 104 ? 11.95904 41.82773 50.40048 1.000 89.66164 104 TYR C C 1
ATOM 4059 O O . TYR C 1 104 ? 11.99091 41.21286 51.46926 1.000 85.02731 104 TYR C O 1
ATOM 4068 N N . TYR C 1 105 ? 10.81724 42.17981 49.81317 1.000 80.96222 105 TYR C N 1
ATOM 4069 C CA . TYR C 1 105 ? 9.50692 41.75406 50.28824 1.000 78.42670 105 TYR C CA 1
ATOM 4070 C C . TYR C 1 105 ? 8.95142 40.74244 49.29479 1.000 79.88025 105 TYR C C 1
ATOM 4071 O O . TYR C 1 105 ? 8.80995 41.04879 48.10583 1.000 98.65807 105 TYR C O 1
ATOM 4080 N N . PHE C 1 106 ? 8.63993 39.54442 49.78045 1.000 78.54834 106 PHE C N 1
ATOM 4081 C CA . PHE C 1 106 ? 8.24096 38.44058 48.91791 1.000 97.23744 106 PHE C CA 1
ATOM 4082 C C . PHE C 1 106 ? 6.74784 38.50821 48.62769 1.000 101.97665 106 PHE C C 1
ATOM 4083 O O . PHE C 1 106 ? 5.92843 38.55611 49.55108 1.000 96.41195 106 PHE C O 1
ATOM 4091 N N . THR C 1 107 ? 6.40363 38.50542 47.34386 1.000 119.36543 107 THR C N 1
ATOM 4092 C CA . THR C 1 107 ? 5.01473 38.59000 46.90970 1.000 128.31890 107 THR C CA 1
ATOM 4093 C C . THR C 1 107 ? 4.53086 37.25628 46.34916 1.000 123.60491 107 THR C C 1
ATOM 4094 O O . THR C 1 107 ? 3.84785 36.49433 47.03351 1.000 126.13733 107 THR C O 1
ATOM 4098 N N . ARG C 1 110 ? 2.65042 33.30176 51.94799 1.000 186.98278 110 ARG C N 1
ATOM 4099 C CA . ARG C 1 110 ? 2.32763 32.24616 52.90097 1.000 197.52744 110 ARG C CA 1
ATOM 4100 C C . ARG C 1 110 ? 1.96360 30.94502 52.19340 1.000 219.36033 110 ARG C C 1
ATOM 4101 O O . ARG C 1 110 ? 1.90487 30.88992 50.96406 1.000 225.47245 110 ARG C O 1
ATOM 4109 N N . GLU C 1 111 ? 1.73271 29.90044 52.98770 1.000 225.48745 111 GLU C N 1
ATOM 4110 C CA . GLU C 1 111 ? 1.39793 28.55380 52.53086 1.000 225.38908 111 GLU C CA 1
ATOM 4111 C C . GLU C 1 111 ? 2.49185 27.93071 51.67284 1.000 218.16163 111 GLU C C 1
ATOM 4112 O O . GLU C 1 111 ? 2.24536 26.92806 50.99128 1.000 217.90615 111 GLU C O 1
ATOM 4118 N N . ASN C 1 112 ? 3.69248 28.50021 51.68754 1.000 211.72365 112 ASN C N 1
ATOM 4119 C CA . ASN C 1 112 ? 4.87143 27.89871 51.08624 1.000 209.60654 112 ASN C CA 1
ATOM 4120 C C . ASN C 1 112 ? 5.90675 27.68988 52.18090 1.000 207.20730 112 ASN C C 1
ATOM 4121 O O . ASN C 1 112 ? 6.11782 28.57144 53.02015 1.000 203.69592 112 ASN C O 1
ATOM 4126 N N . ILE C 1 113 ? 6.54141 26.51555 52.17604 1.000 208.61801 113 ILE C N 1
ATOM 4127 C CA . ILE C 1 113 ? 7.44675 26.15343 53.26494 1.000 206.95019 113 ILE C CA 1
ATOM 4128 C C . ILE C 1 113 ? 8.61426 27.13104 53.34454 1.000 195.22902 113 ILE C C 1
ATOM 4129 O O . ILE C 1 113 ? 9.05953 27.50092 54.43856 1.000 179.42052 113 ILE C O 1
ATOM 4134 N N . ASN C 1 114 ? 9.11595 27.58017 52.19488 1.000 198.93305 114 ASN C N 1
ATOM 4135 C CA . ASN C 1 114 ? 10.25306 28.48961 52.14705 1.000 186.47557 114 ASN C CA 1
ATOM 4136 C C . ASN C 1 114 ? 9.86050 29.90821 51.74636 1.000 178.93594 114 ASN C C 1
ATOM 4137 O O . ASN C 1 114 ? 10.74264 30.73795 51.50317 1.000 169.67253 114 ASN C O 1
ATOM 4142 N N . ARG C 1 115 ? 8.56641 30.21032 51.66468 1.000 178.66005 115 ARG C N 1
ATOM 4143 C CA . ARG C 1 115 ? 8.10537 31.52350 51.21580 1.000 173.70947 115 ARG C CA 1
ATOM 4144 C C . ARG C 1 115 ? 6.94423 32.01597 52.07854 1.000 168.24891 115 ARG C C 1
ATOM 4145 O O . ARG C 1 115 ? 5.93481 32.51138 51.57605 1.000 172.49752 115 ARG C O 1
ATOM 4153 N N . ASN C 1 116 ? 7.07044 31.88346 53.39655 1.000 151.20555 116 ASN C N 1
ATOM 4154 C CA . ASN C 1 116 ? 6.08231 32.42421 54.32131 1.000 136.22858 116 ASN C CA 1
ATOM 4155 C C . ASN C 1 116 ? 6.63242 33.68326 54.99113 1.000 114.63721 116 ASN C C 1
ATOM 4156 O O . ASN C 1 116 ? 7.72648 34.15985 54.67514 1.000 112.19859 116 ASN C O 1
ATOM 4161 N N . ILE C 1 117 ? 5.84923 34.23046 55.92348 1.000 95.11412 117 ILE C N 1
ATOM 4162 C CA . ILE C 1 117 ? 6.21006 35.50373 56.54088 1.000 92.16302 117 ILE C CA 1
ATOM 4163 C C . ILE C 1 117 ? 7.44025 35.34773 57.42877 1.000 101.80889 117 ILE C C 1
ATOM 4164 O O . ILE C 1 117 ? 8.31967 36.21737 57.44693 1.000 95.37071 117 ILE C O 1
ATOM 4169 N N . ILE C 1 118 ? 7.52460 34.24429 58.17836 1.000 101.81394 118 ILE C N 1
ATOM 4170 C CA . ILE C 1 118 ? 8.67558 34.02581 59.05287 1.000 88.00249 118 ILE C CA 1
ATOM 4171 C C . ILE C 1 118 ? 9.95665 33.93475 58.23376 1.000 92.65184 118 ILE C C 1
ATOM 4172 O O . ILE C 1 118 ? 10.99172 34.50106 58.60592 1.000 90.90531 118 ILE C O 1
ATOM 4177 N N . THR C 1 119 ? 9.91033 33.21546 57.11022 1.000 93.02640 119 THR C N 1
ATOM 4178 C CA . THR C 1 119 ? 11.07367 33.13592 56.23273 1.000 91.57401 119 THR C CA 1
ATOM 4179 C C . THR C 1 119 ? 11.42137 34.50159 55.65352 1.000 97.08120 119 THR C C 1
ATOM 4180 O O . THR C 1 119 ? 12.60117 34.86170 55.55752 1.000 94.44360 119 THR C O 1
ATOM 4184 N N . ASN C 1 120 ? 10.40610 35.27626 55.26182 1.000 94.12925 120 ASN C N 1
ATOM 4185 C CA . ASN C 1 120 ? 10.65269 36.61954 54.74679 1.000 83.44451 120 ASN C CA 1
ATOM 4186 C C . ASN C 1 120 ? 11.33550 37.48400 55.79879 1.000 81.94589 120 ASN C C 1
ATOM 4187 O O . ASN C 1 120 ? 12.31637 38.17741 55.50777 1.000 76.99817 120 ASN C O 1
ATOM 4192 N N . VAL C 1 121 ? 10.83425 37.44250 57.03580 1.000 74.98426 121 VAL C N 1
ATOM 4193 C CA . VAL C 1 121 ? 11.45967 38.19101 58.12244 1.000 74.88257 121 VAL C CA 1
ATOM 4194 C C . VAL C 1 121 ? 12.88961 37.71407 58.33817 1.000 81.76188 121 VAL C C 1
ATOM 4195 O O . VAL C 1 121 ? 13.79808 38.51512 58.59282 1.000 77.78876 121 VAL C O 1
ATOM 4199 N N . PHE C 1 122 ? 13.11369 36.40319 58.22511 1.000 83.80182 122 PHE C N 1
ATOM 4200 C CA . PHE C 1 122 ? 14.46068 35.86389 58.37369 1.000 80.96075 122 PHE C CA 1
ATOM 4201 C C . PHE C 1 122 ? 15.39374 36.40346 57.29668 1.000 83.40824 122 PHE C C 1
ATOM 4202 O O . PHE C 1 122 ? 16.55693 36.71817 57.57518 1.000 82.28562 122 PHE C O 1
ATOM 4210 N N . PHE C 1 123 ? 14.90496 36.51518 56.05841 1.000 77.64261 123 PHE C N 1
ATOM 4211 C CA . PHE C 1 123 ? 15.73164 37.07846 54.99545 1.000 81.14182 123 PHE C CA 1
ATOM 4212 C C . PHE C 1 123 ? 16.09167 38.53041 55.27659 1.000 82.69189 123 PHE C C 1
ATOM 4213 O O . PHE C 1 123 ? 17.23444 38.94760 55.05610 1.000 86.65483 123 PHE C O 1
ATOM 4221 N N . GLN C 1 124 ? 15.12095 39.32151 55.73867 1.000 82.42084 124 GLN C N 1
ATOM 4222 C CA . GLN C 1 124 ? 15.35917 40.74636 55.93932 1.000 77.56220 124 GLN C CA 1
ATOM 4223 C C . GLN C 1 124 ? 16.46985 40.97833 56.95393 1.000 86.05767 124 GLN C C 1
ATOM 4224 O O . GLN C 1 124 ? 17.26525 41.91552 56.81427 1.000 85.08190 124 GLN C O 1
ATOM 4230 N N . ALA C 1 125 ? 16.54418 40.12824 57.97963 1.000 80.61319 125 ALA C N 1
ATOM 4231 C CA . ALA C 1 125 ? 17.66188 40.19657 58.91079 1.000 64.77904 125 ALA C CA 1
ATOM 4232 C C . ALA C 1 125 ? 18.96650 39.77759 58.24557 1.000 74.07690 125 ALA C C 1
ATOM 4233 O O . ALA C 1 125 ? 20.03222 40.30513 58.58671 1.000 76.19802 125 ALA C O 1
ATOM 4235 N N . GLN C 1 126 ? 18.90569 38.82955 57.30612 1.000 62.94224 126 GLN C N 1
ATOM 4236 C CA . GLN C 1 126 ? 20.10841 38.42708 56.58494 1.000 73.41985 126 GLN C CA 1
ATOM 4237 C C . GLN C 1 126 ? 20.65311 39.56763 55.73568 1.000 73.82201 126 GLN C C 1
ATOM 4238 O O . GLN C 1 126 ? 21.87130 39.77136 55.67006 1.000 90.10606 126 GLN C O 1
ATOM 4244 N N . TYR C 1 127 ? 19.77030 40.31821 55.07348 1.000 79.56510 127 TYR C N 1
ATOM 4245 C CA . TYR C 1 127 ? 20.22469 41.46767 54.29800 1.000 82.63045 127 TYR C CA 1
ATOM 4246 C C . TYR C 1 127 ? 20.86487 42.51390 55.20137 1.000 78.88102 127 TYR C C 1
ATOM 4247 O O . TYR C 1 127 ? 21.84907 43.15801 54.81977 1.000 71.69806 127 TYR C O 1
ATOM 4256 N N . ASN C 1 128 ? 20.31802 42.69593 56.40598 1.000 72.95095 128 ASN C N 1
ATOM 4257 C CA . ASN C 1 128 ? 20.91940 43.61956 57.36094 1.000 80.43619 128 ASN C CA 1
ATOM 4258 C C . ASN C 1 128 ? 22.31606 43.16816 57.77076 1.000 74.20206 128 ASN C C 1
ATOM 4259 O O . ASN C 1 128 ? 23.18463 44.00691 58.03569 1.000 80.42790 128 ASN C O 1
ATOM 4264 N N . GLU C 1 129 ? 22.55029 41.85371 57.83367 1.000 76.15846 129 GLU C N 1
ATOM 4265 C CA . GLU C 1 129 ? 23.88794 41.35347 58.13833 1.000 77.48171 129 GLU C CA 1
ATOM 4266 C C . GLU C 1 129 ? 24.87837 41.72846 57.04432 1.000 78.63115 129 GLU C C 1
ATOM 4267 O O . GLU C 1 129 ? 26.02111 42.10285 57.33288 1.000 80.40252 129 GLU C O 1
ATOM 4273 N N . TRP C 1 130 ? 24.46027 41.62951 55.78041 1.000 66.94825 130 TRP C N 1
ATOM 4274 C CA . TRP C 1 130 ? 25.32303 42.05797 54.68469 1.000 81.66709 130 TRP C CA 1
ATOM 4275 C C . TRP C 1 130 ? 25.56976 43.56099 54.73424 1.000 82.88360 130 TRP C C 1
ATOM 4276 O O . TRP C 1 130 ? 26.67663 44.02366 54.43374 1.000 86.74477 130 TRP C O 1
ATOM 4287 N N . ILE C 1 131 ? 24.55178 44.33903 55.11003 1.000 82.59375 131 ILE C N 1
ATOM 4288 C CA . ILE C 1 131 ? 24.75160 45.77102 55.31574 1.000 71.27369 131 ILE C CA 1
ATOM 4289 C C . ILE C 1 131 ? 25.73558 46.00781 56.45335 1.000 79.62270 131 ILE C C 1
ATOM 4290 O O . ILE C 1 131 ? 26.63294 46.85328 56.35282 1.000 88.63102 131 ILE C O 1
ATOM 4295 N N . ASP C 1 132 ? 25.58667 45.25871 57.55009 1.000 78.49491 132 ASP C N 1
ATOM 4296 C CA . ASP C 1 132 ? 26.50216 45.39094 58.67953 1.000 77.16691 132 ASP C CA 1
ATOM 4297 C C . ASP C 1 132 ? 27.92550 45.01436 58.28994 1.000 78.95577 132 ASP C C 1
ATOM 4298 O O . ASP C 1 132 ? 28.88924 45.63281 58.75673 1.000 75.45094 132 ASP C O 1
ATOM 4303 N N . PHE C 1 133 ? 28.07633 43.99319 57.44402 1.000 75.34829 133 PHE C N 1
ATOM 4304 C CA . PHE C 1 133 ? 29.40517 43.48515 57.11950 1.000 74.44114 133 PHE C CA 1
ATOM 4305 C C . PHE C 1 133 ? 30.24953 44.53446 56.40362 1.000 83.36600 133 PHE C C 1
ATOM 4306 O O . PHE C 1 133 ? 31.43432 44.70205 56.71399 1.000 90.43358 133 PHE C O 1
ATOM 4314 N N . LEU C 1 134 ? 29.66144 45.25573 55.45078 1.000 71.49189 134 LEU C N 1
ATOM 4315 C CA . LEU C 1 134 ? 30.39540 46.23674 54.66139 1.000 78.56138 134 LEU C CA 1
ATOM 4316 C C . LEU C 1 134 ? 30.24345 47.66385 55.17224 1.000 75.23915 134 LEU C C 1
ATOM 4317 O O . LEU C 1 134 ? 30.80340 48.58239 54.56623 1.000 78.69797 134 LEU C O 1
ATOM 4322 N N . ARG C 1 135 ? 29.50897 47.87677 56.26163 1.000 75.94432 135 ARG C N 1
ATOM 4323 C CA . ARG C 1 135 ? 29.27584 49.23088 56.74745 1.000 82.38075 135 ARG C CA 1
ATOM 4324 C C . ARG C 1 135 ? 30.53876 49.80075 57.38023 1.000 96.81821 135 ARG C C 1
ATOM 4325 O O . ARG C 1 135 ? 31.16685 49.15727 58.22727 1.000 111.51314 135 ARG C O 1
ATOM 4333 N N . ASN C 1 136 ? 30.90239 51.01774 56.96654 1.000 126.17765 136 ASN C N 1
ATOM 4334 C CA . ASN C 1 136 ? 32.07989 51.72206 57.47765 1.000 124.60734 136 ASN C CA 1
ATOM 4335 C C . ASN C 1 136 ? 33.34886 50.89048 57.32018 1.000 112.93886 136 ASN C C 1
ATOM 4336 O O . ASN C 1 136 ? 34.27412 50.98657 58.13004 1.000 119.43494 136 ASN C O 1
ATOM 4341 N N . LYS C 1 137 ? 33.39652 50.06569 56.27811 1.000 102.40505 137 LYS C N 1
ATOM 4342 C CA . LYS C 1 137 ? 34.53537 49.20135 55.99959 1.000 107.72986 137 LYS C CA 1
ATOM 4343 C C . LYS C 1 137 ? 35.08530 49.55864 54.62724 1.000 114.05670 137 LYS C C 1
ATOM 4344 O O . LYS C 1 137 ? 34.34605 49.54580 53.63619 1.000 113.73273 137 LYS C O 1
ATOM 4350 N N . ASP C 1 138 ? 36.37451 49.88255 54.57198 1.000 110.04777 138 ASP C N 1
ATOM 4351 C CA . ASP C 1 138 ? 37.02061 50.21165 53.30694 1.000 106.28226 138 ASP C CA 1
ATOM 4352 C C . ASP C 1 138 ? 37.04524 48.96577 52.42894 1.000 109.74056 138 ASP C C 1
ATOM 4353 O O . ASP C 1 138 ? 37.73694 47.98983 52.73962 1.000 110.63371 138 ASP C O 1
ATOM 4358 N N . ILE C 1 139 ? 36.28172 48.99474 51.33463 1.000 115.60889 139 ILE C N 1
ATOM 4359 C CA . ILE C 1 139 ? 36.12754 47.80747 50.49764 1.000 114.13922 139 ILE C CA 1
ATOM 4360 C C . ILE C 1 139 ? 37.46316 47.40893 49.88298 1.000 114.71094 139 ILE C C 1
ATOM 4361 O O . ILE C 1 139 ? 37.83723 46.23047 49.87903 1.000 118.87821 139 ILE C O 1
ATOM 4366 N N . GLU C 1 140 ? 38.20498 48.38571 49.35626 1.000 111.22615 140 GLU C N 1
ATOM 4367 C CA . GLU C 1 140 ? 39.46177 48.06488 48.68778 1.000 110.98575 140 GLU C CA 1
ATOM 4368 C C . GLU C 1 140 ? 40.52093 47.60881 49.68394 1.000 108.30579 140 GLU C C 1
ATOM 4369 O O . GLU C 1 140 ? 41.31407 46.70932 49.38362 1.000 118.82782 140 GLU C O 1
ATOM 4375 N N . LYS C 1 141 ? 40.55256 48.21315 50.87254 1.000 105.53051 141 LYS C N 1
ATOM 4376 C CA . LYS C 1 141 ? 41.51970 47.81947 51.88941 1.000 102.42398 141 LYS C CA 1
ATOM 4377 C C . LYS C 1 141 ? 41.13655 46.53315 52.60796 1.000 109.84767 141 LYS C C 1
ATOM 4378 O O . LYS C 1 141 ? 41.98651 45.94638 53.28616 1.000 117.80901 141 LYS C O 1
ATOM 4384 N N . ASN C 1 142 ? 39.88800 46.08232 52.47831 1.000 102.85634 142 ASN C N 1
ATOM 4385 C CA . ASN C 1 142 ? 39.43859 44.83237 53.08000 1.000 95.54825 142 ASN C CA 1
ATOM 4386 C C . ASN C 1 142 ? 38.93726 43.84461 52.03328 1.000 96.32562 142 ASN C C 1
ATOM 4387 O O . ASN C 1 142 ? 38.18157 42.92759 52.36638 1.000 92.93246 142 ASN C O 1
ATOM 4392 N N . ILE C 1 143 ? 39.35409 44.00619 50.77497 1.000 99.45414 143 ILE C N 1
ATOM 4393 C CA . ILE C 1 143 ? 38.82448 43.17026 49.70037 1.000 98.41315 143 ILE C CA 1
ATOM 4394 C C . ILE C 1 143 ? 39.17803 41.70512 49.92970 1.000 100.44317 143 ILE C C 1
ATOM 4395 O O . ILE C 1 143 ? 38.37518 40.80800 49.64337 1.000 96.34660 143 ILE C O 1
ATOM 4400 N N . ILE C 1 144 ? 40.37142 41.43619 50.45255 1.000 105.47894 144 ILE C N 1
ATOM 4401 C CA . ILE C 1 144 ? 40.80523 40.05890 50.67770 1.000 100.45238 144 ILE C CA 1
ATOM 4402 C C . ILE C 1 144 ? 39.94883 39.41900 51.76985 1.000 97.19356 144 ILE C C 1
ATOM 4403 O O . ILE C 1 144 ? 39.33237 38.37586 51.50911 1.000 92.60109 144 ILE C O 1
ATOM 4408 N N . PRO C 1 145 ? 39.84881 39.98350 52.98365 1.000 88.21296 145 PRO C N 1
ATOM 4409 C CA . PRO C 1 145 ? 38.97559 39.35038 53.98838 1.000 90.67939 145 PRO C CA 1
ATOM 4410 C C . PRO C 1 145 ? 37.52239 39.25735 53.55690 1.000 91.56430 145 PRO C C 1
ATOM 4411 O O . PRO C 1 145 ? 36.84008 38.29066 53.91944 1.000 89.56157 145 PRO C O 1
ATOM 4415 N N . ILE C 1 146 ? 37.02503 40.23477 52.79612 1.000 93.55698 146 ILE C N 1
ATOM 4416 C CA . ILE C 1 146 ? 35.65299 40.16444 52.29838 1.000 85.10748 146 ILE C CA 1
ATOM 4417 C C . ILE C 1 146 ? 35.49871 38.99009 51.33982 1.000 89.03383 146 ILE C C 1
ATOM 4418 O O . ILE C 1 146 ? 34.53931 38.21427 51.42680 1.000 94.61090 146 ILE C O 1
ATOM 4423 N N . CYS C 1 147 ? 36.45204 38.83368 50.41799 1.000 93.72851 147 CYS C N 1
ATOM 4424 C CA . CYS C 1 147 ? 36.38182 37.73086 49.46558 1.000 94.37322 147 CYS C CA 1
ATOM 4425 C C . CYS C 1 147 ? 36.58517 36.38238 50.14380 1.000 92.54678 147 CYS C C 1
ATOM 4426 O O . CYS C 1 147 ? 36.04108 35.37310 49.68165 1.000 96.71168 147 CYS C O 1
ATOM 4429 N N . GLU C 1 148 ? 37.36290 36.34141 51.22900 1.000 87.77940 148 GLU C N 1
ATOM 4430 C CA . GLU C 1 148 ? 37.56143 35.08542 51.94594 1.000 93.72790 148 GLU C CA 1
ATOM 4431 C C . GLU C 1 148 ? 36.24471 34.54813 52.49129 1.000 94.60963 148 GLU C C 1
ATOM 4432 O O . GLU C 1 148 ? 35.96479 33.34809 52.38851 1.000 87.94440 148 GLU C O 1
ATOM 4438 N N . HIS C 1 149 ? 35.42023 35.42168 53.07230 1.000 85.45912 149 HIS C N 1
ATOM 4439 C CA . HIS C 1 149 ? 34.14357 34.97460 53.61792 1.000 87.03875 149 HIS C CA 1
ATOM 4440 C C . HIS C 1 149 ? 33.15344 34.64248 52.50959 1.000 91.19659 149 HIS C C 1
ATOM 4441 O O . HIS C 1 149 ? 32.47720 33.60835 52.55791 1.000 95.00754 149 HIS C O 1
ATOM 4448 N N . ILE C 1 150 ? 33.05315 35.51227 51.50194 1.000 92.65832 150 ILE C N 1
ATOM 4449 C CA . ILE C 1 150 ? 32.04585 35.33239 50.46083 1.000 93.72168 150 ILE C CA 1
ATOM 4450 C C . ILE C 1 150 ? 32.31817 34.06619 49.65830 1.000 99.87790 150 ILE C C 1
ATOM 4451 O O . ILE C 1 150 ? 31.39479 33.30367 49.34763 1.000 90.30396 150 ILE C O 1
ATOM 4456 N N . ASN C 1 151 ? 33.58471 33.81728 49.31377 1.000 99.80345 151 ASN C N 1
ATOM 4457 C CA . ASN C 1 151 ? 33.91530 32.62641 48.53671 1.000 91.76328 151 ASN C CA 1
ATOM 4458 C C . ASN C 1 151 ? 33.59435 31.35389 49.31008 1.000 93.20157 151 ASN C C 1
ATOM 4459 O O . ASN C 1 151 ? 33.07902 30.38542 48.73959 1.000 88.68859 151 ASN C O 1
ATOM 4464 N N . LYS C 1 152 ? 33.89127 31.33450 50.61108 1.000 85.33073 152 LYS C N 1
ATOM 4465 C CA . LYS C 1 152 ? 33.54434 30.17098 51.41988 1.000 102.07205 152 LYS C CA 1
ATOM 4466 C C . LYS C 1 152 ? 32.03847 30.05953 51.62499 1.000 99.97182 152 LYS C C 1
ATOM 4467 O O . LYS C 1 152 ? 31.51126 28.94720 51.73986 1.000 106.21368 152 LYS C O 1
ATOM 4473 N N . HIS C 1 153 ? 31.33190 31.19169 51.67133 1.000 91.03427 153 HIS C N 1
ATOM 4474 C CA . HIS C 1 153 ? 29.87872 31.14915 51.79320 1.000 92.78316 153 HIS C CA 1
ATOM 4475 C C . HIS C 1 153 ? 29.22801 30.57382 50.54258 1.000 93.71109 153 HIS C C 1
ATOM 4476 O O . HIS C 1 153 ? 28.15131 29.97282 50.62614 1.000 98.74235 153 HIS C O 1
ATOM 4483 N N . LEU C 1 154 ? 29.86292 30.73986 49.38438 1.000 100.17575 154 LEU C N 1
ATOM 4484 C CA . LEU C 1 154 ? 29.32167 30.28222 48.11296 1.000 96.17875 154 LEU C CA 1
ATOM 4485 C C . LEU C 1 154 ? 29.83673 28.90617 47.70961 1.000 105.07692 154 LEU C C 1
ATOM 4486 O O . LEU C 1 154 ? 29.57849 28.46758 46.58440 1.000 120.70881 154 LEU C O 1
ATOM 4491 N N . TYR C 1 155 ? 30.56860 28.22153 48.59348 1.000 121.62675 155 TYR C N 1
ATOM 4492 C CA . TYR C 1 155 ? 31.04850 26.88115 48.27017 1.000 120.31848 155 TYR C CA 1
ATOM 4493 C C . TYR C 1 155 ? 29.88852 25.91875 48.05016 1.000 112.52529 155 TYR C C 1
ATOM 4494 O O . TYR C 1 155 ? 29.90259 25.12273 47.10389 1.000 118.64329 155 TYR C O 1
ATOM 4503 N N . LEU C 1 156 ? 28.87134 25.98080 48.90945 1.000 103.43168 156 LEU C N 1
ATOM 4504 C CA . LEU C 1 156 ? 27.69825 25.12383 48.79177 1.000 104.79840 156 LEU C CA 1
ATOM 4505 C C . LEU C 1 156 ? 26.40770 25.91573 48.62515 1.000 110.69506 156 LEU C C 1
ATOM 4506 O O . LEU C 1 156 ? 25.32381 25.32022 48.63548 1.000 119.90525 156 LEU C O 1
ATOM 4511 N N . ASN C 1 157 ? 26.48987 27.23456 48.47255 1.000 102.87747 157 ASN C N 1
ATOM 4512 C CA . ASN C 1 157 ? 25.32131 28.08295 48.28051 1.000 93.13859 157 ASN C CA 1
ATOM 4513 C C . ASN C 1 157 ? 25.36450 28.70692 46.89356 1.000 104.97643 157 ASN C C 1
ATOM 4514 O O . ASN C 1 157 ? 26.35407 29.35016 46.52681 1.000 107.06389 157 ASN C O 1
ATOM 4519 N N . THR C 1 158 ? 24.29218 28.50791 46.12537 1.000 105.48276 158 THR C N 1
ATOM 4520 C CA . THR C 1 158 ? 24.19243 29.13640 44.81267 1.000 102.90922 158 THR C CA 1
ATOM 4521 C C . THR C 1 158 ? 23.99339 30.64264 44.93927 1.000 94.79787 158 THR C C 1
ATOM 4522 O O . THR C 1 158 ? 24.69798 31.43022 44.29616 1.000 88.55764 158 THR C O 1
ATOM 4526 N N . PHE C 1 159 ? 23.04626 31.05998 45.77364 1.000 88.47219 159 PHE C N 1
ATOM 4527 C CA . PHE C 1 159 ? 22.77276 32.46435 46.03281 1.000 92.28401 159 PHE C CA 1
ATOM 4528 C C . PHE C 1 159 ? 23.20621 32.82652 47.44665 1.000 84.66919 159 PHE C C 1
ATOM 4529 O O . PHE C 1 159 ? 23.37646 31.96111 48.30956 1.000 97.35589 159 PHE C O 1
ATOM 4537 N N . LEU C 1 160 ? 23.37874 34.13037 47.67524 1.000 81.80650 160 LEU C N 1
ATOM 4538 C CA . LEU C 1 160 ? 23.77216 34.60056 48.99928 1.000 80.82074 160 LEU C CA 1
ATOM 4539 C C . LEU C 1 160 ? 22.71483 34.26267 50.04221 1.000 88.99499 160 LEU C C 1
ATOM 4540 O O . LEU C 1 160 ? 23.04442 33.85048 51.16093 1.000 91.28192 160 LEU C O 1
ATOM 4545 N N . SER C 1 161 ? 21.44100 34.43000 49.69646 1.000 90.57866 161 SER C N 1
ATOM 4546 C CA . SER C 1 161 ? 20.33334 34.12157 50.58926 1.000 82.98115 161 SER C CA 1
ATOM 4547 C C . SER C 1 161 ? 19.38965 33.14704 49.90111 1.000 94.39827 161 SER C C 1
ATOM 4548 O O . SER C 1 161 ? 18.93974 33.40109 48.77829 1.000 95.66520 161 SER C O 1
ATOM 4551 N N . PHE C 1 162 ? 19.10225 32.03977 50.57552 1.000 94.11763 162 PHE C N 1
ATOM 4552 C CA . PHE C 1 162 ? 18.15242 31.00785 50.12028 1.000 97.52859 162 PHE C CA 1
ATOM 4553 C C . PHE C 1 162 ? 18.63584 30.47130 48.76941 1.000 99.00500 162 PHE C C 1
ATOM 4554 O O . PHE C 1 162 ? 19.84749 30.29034 48.57364 1.000 104.89551 162 PHE C O 1
ATOM 4562 N N . HIS C 1 163 ? 17.72591 30.20652 47.83041 1.000 100.63218 163 HIS C N 1
ATOM 4563 C CA . HIS C 1 163 ? 18.05302 29.57766 46.55668 1.000 100.06320 163 HIS C CA 1
ATOM 4564 C C . HIS C 1 163 ? 17.48408 30.37146 45.38682 1.000 104.36954 163 HIS C C 1
ATOM 4565 O O . HIS C 1 163 ? 17.17667 29.80503 44.33461 1.000 101.72828 163 HIS C O 1
ATOM 4572 N N . TYR C 1 164 ? 17.33599 31.68302 45.55374 1.000 103.28616 164 TYR C N 1
ATOM 4573 C CA . TYR C 1 164 ? 16.80081 32.52713 44.49738 1.000 92.66279 164 TYR C CA 1
ATOM 4574 C C . TYR C 1 164 ? 17.40999 33.91593 44.60824 1.000 91.49620 164 TYR C C 1
ATOM 4575 O O . TYR C 1 164 ? 17.96047 34.29483 45.64511 1.000 103.93863 164 TYR C O 1
ATOM 4584 N N . LEU C 1 165 ? 17.31255 34.66654 43.51318 1.000 96.78522 165 LEU C N 1
ATOM 4585 C CA . LEU C 1 165 ? 17.82639 36.02879 43.48301 1.000 90.72684 165 LEU C CA 1
ATOM 4586 C C . LEU C 1 165 ? 17.11480 36.89011 44.51826 1.000 90.30276 165 LEU C C 1
ATOM 4587 O O . LEU C 1 165 ? 15.88598 36.86077 44.63131 1.000 90.44008 165 LEU C O 1
ATOM 4592 N N . THR C 1 166 ? 17.89584 37.65315 45.28220 1.000 89.41468 166 THR C N 1
ATOM 4593 C CA . THR C 1 166 ? 17.36948 38.53837 46.31123 1.000 76.25559 166 THR C CA 1
ATOM 4594 C C . THR C 1 166 ? 18.09829 39.87283 46.23107 1.000 83.52025 166 THR C C 1
ATOM 4595 O O . THR C 1 166 ? 18.97613 40.07766 45.38649 1.000 83.92979 166 THR C O 1
ATOM 4599 N N . LEU C 1 167 ? 17.72637 40.79087 47.12659 1.000 83.29656 167 LEU C N 1
ATOM 4600 C CA . LEU C 1 167 ? 18.39767 42.08489 47.17698 1.000 79.15583 167 LEU C CA 1
ATOM 4601 C C . LEU C 1 167 ? 19.83359 41.95002 47.66774 1.000 91.49153 167 LEU C C 1
ATOM 4602 O O . LEU C 1 167 ? 20.68396 42.77986 47.32573 1.000 90.98336 167 LEU C O 1
ATOM 4607 N N . SER C 1 168 ? 20.12178 40.91815 48.46657 1.000 87.98438 168 SER C N 1
ATOM 4608 C CA . SER C 1 168 ? 21.49007 40.69606 48.92347 1.000 74.39111 168 SER C CA 1
ATOM 4609 C C . SER C 1 168 ? 22.42144 40.40990 47.75247 1.000 87.62672 168 SER C C 1
ATOM 4610 O O . SER C 1 168 ? 23.55160 40.91115 47.71035 1.000 81.46010 168 SER C O 1
ATOM 4613 N N . ASP C 1 169 ? 21.96454 39.60393 46.79181 1.000 81.87350 169 ASP C N 1
ATOM 4614 C CA . ASP C 1 169 ? 22.79565 39.28052 45.63688 1.000 84.34633 169 ASP C CA 1
ATOM 4615 C C . ASP C 1 169 ? 23.14059 40.53297 44.84121 1.000 89.56513 169 ASP C C 1
ATOM 4616 O O . ASP C 1 169 ? 24.29703 40.74001 44.45712 1.000 82.16443 169 ASP C O 1
ATOM 4621 N N . ILE C 1 170 ? 22.14613 41.38846 44.59359 1.000 93.06565 170 ILE C N 1
ATOM 4622 C CA . ILE C 1 170 ? 22.36939 42.56079 43.75311 1.000 95.88902 170 ILE C CA 1
ATOM 4623 C C . ILE C 1 170 ? 23.24451 43.58265 44.46992 1.000 85.03042 170 ILE C C 1
ATOM 4624 O O . ILE C 1 170 ? 24.11233 44.21389 43.85422 1.000 88.73790 170 ILE C O 1
ATOM 4629 N N . TYR C 1 171 ? 23.03183 43.76816 45.77541 1.000 81.56439 171 TYR C N 1
ATOM 4630 C CA . TYR C 1 171 ? 23.83208 44.73445 46.52319 1.000 88.55939 171 TYR C CA 1
ATOM 4631 C C . TYR C 1 171 ? 25.30951 44.35809 46.51111 1.000 85.25867 171 TYR C C 1
ATOM 4632 O O . TYR C 1 171 ? 26.17233 45.19398 46.21828 1.000 87.49587 171 TYR C O 1
ATOM 4641 N N . ILE C 1 172 ? 25.61981 43.09790 46.82548 1.000 84.03004 172 ILE C N 1
ATOM 4642 C CA . ILE C 1 172 ? 27.01043 42.65285 46.82377 1.000 87.47250 172 ILE C CA 1
ATOM 4643 C C . ILE C 1 172 ? 27.56378 42.62366 45.40425 1.000 88.16200 172 ILE C C 1
ATOM 4644 O O . ILE C 1 172 ? 28.76863 42.81658 45.19494 1.000 89.07907 172 ILE C O 1
ATOM 4649 N N . TYR C 1 173 ? 26.69940 42.40110 44.40969 1.000 86.09615 173 TYR C N 1
ATOM 4650 C CA . TYR C 1 173 ? 27.15213 42.34049 43.02305 1.000 84.94870 173 TYR C CA 1
ATOM 4651 C C . TYR C 1 173 ? 27.80477 43.64863 42.59271 1.000 95.52839 173 TYR C C 1
ATOM 4652 O O . TYR C 1 173 ? 28.86929 43.64157 41.96314 1.000 95.80427 173 TYR C O 1
ATOM 4661 N N . TYR C 1 174 ? 27.18669 44.78390 42.92612 1.000 92.88038 174 TYR C N 1
ATOM 4662 C CA . TYR C 1 174 ? 27.76320 46.06555 42.53344 1.000 96.17214 174 TYR C CA 1
ATOM 4663 C C . TYR C 1 174 ? 28.97640 46.42317 43.38063 1.000 85.49641 174 TYR C C 1
ATOM 4664 O O . TYR C 1 174 ? 29.89483 47.08899 42.88999 1.000 99.83328 174 TYR C O 1
ATOM 4673 N N . GLU C 1 175 ? 28.99910 46.00191 44.64706 1.000 92.07645 175 GLU C N 1
ATOM 4674 C CA . GLU C 1 175 ? 30.19684 46.18859 45.45955 1.000 91.83205 175 GLU C CA 1
ATOM 4675 C C . GLU C 1 175 ? 31.36249 45.37549 44.91189 1.000 88.21589 175 GLU C C 1
ATOM 4676 O O . GLU C 1 175 ? 32.50436 45.84922 44.89559 1.000 96.31829 175 GLU C O 1
ATOM 4682 N N . MET C 1 176 ? 31.09403 44.15298 44.45946 1.000 85.74496 176 MET C N 1
ATOM 4683 C CA . MET C 1 176 ? 32.11277 43.28321 43.88780 1.000 95.67740 176 MET C CA 1
ATOM 4684 C C . MET C 1 176 ? 32.27619 43.46501 42.38520 1.000 105.46750 176 MET C C 1
ATOM 4685 O O . MET C 1 176 ? 33.11553 42.78634 41.78364 1.000 107.80020 176 MET C O 1
ATOM 4690 N N . HIS C 1 177 ? 31.49569 44.35592 41.76754 1.000 107.32765 177 HIS C N 1
ATOM 4691 C CA . HIS C 1 177 ? 31.58115 44.54143 40.32209 1.000 106.59160 177 HIS C CA 1
ATOM 4692 C C . HIS C 1 177 ? 32.95112 45.06353 39.90953 1.000 104.68337 177 HIS C C 1
ATOM 4693 O O . HIS C 1 177 ? 33.49870 44.64824 38.88228 1.000 108.44660 177 HIS C O 1
ATOM 4700 N N . LYS C 1 178 ? 33.52183 45.97418 40.69975 1.000 106.95293 178 LYS C N 1
ATOM 4701 C CA . LYS C 1 178 ? 34.81190 46.56253 40.36085 1.000 109.55070 178 LYS C CA 1
ATOM 4702 C C . LYS C 1 178 ? 35.94963 45.54891 40.41510 1.000 117.99013 178 LYS C C 1
ATOM 4703 O O . LYS C 1 178 ? 37.01740 45.80287 39.84666 1.000 114.59547 178 LYS C O 1
ATOM 4709 N N . TYR C 1 179 ? 35.74455 44.40321 41.06962 1.000 113.05062 179 TYR C N 1
ATOM 4710 C CA . TYR C 1 179 ? 36.80183 43.41898 41.24766 1.000 103.16487 179 TYR C CA 1
ATOM 4711 C C . TYR C 1 179 ? 36.59752 42.13099 40.46414 1.000 111.01109 179 TYR C C 1
ATOM 4712 O O . TYR C 1 179 ? 37.55564 41.36696 40.31360 1.000 113.97261 179 TYR C O 1
ATOM 4721 N N . PHE C 1 180 ? 35.39008 41.86792 39.96262 1.000 109.60109 180 PHE C N 1
ATOM 4722 C CA . PHE C 1 180 ? 35.10846 40.62052 39.26685 1.000 118.00667 180 PHE C CA 1
ATOM 4723 C C . PHE C 1 180 ? 34.53963 40.79677 37.86624 1.000 126.00462 180 PHE C C 1
ATOM 4724 O O . PHE C 1 180 ? 34.35745 39.79325 37.16732 1.000 125.84805 180 PHE C O 1
ATOM 4732 N N . SER C 1 181 ? 34.25990 42.02863 37.43243 1.000 131.02910 181 SER C N 1
ATOM 4733 C CA . SER C 1 181 ? 33.71589 42.23383 36.09335 1.000 132.00140 181 SER C CA 1
ATOM 4734 C C . SER C 1 181 ? 34.72685 41.88476 35.00933 1.000 144.16958 181 SER C C 1
ATOM 4735 O O . SER C 1 181 ? 34.34022 41.41619 33.93251 1.000 151.01344 181 SER C O 1
ATOM 4738 N N . GLY C 1 182 ? 36.01387 42.10417 35.26834 1.000 143.21943 182 GLY C N 1
ATOM 4739 C CA . GLY C 1 182 ? 37.04439 41.86577 34.28272 1.000 142.32541 182 GLY C CA 1
ATOM 4740 C C . GLY C 1 182 ? 37.42428 43.06634 33.44487 1.000 138.28869 182 GLY C C 1
ATOM 4741 O O . GLY C 1 182 ? 38.33591 42.95603 32.61474 1.000 143.22133 182 GLY C O 1
ATOM 4742 N N . ASN C 1 183 ? 36.75498 44.20745 33.62778 1.000 145.37990 183 ASN C N 1
ATOM 4743 C CA . ASN C 1 183 ? 37.12824 45.40898 32.88941 1.000 154.54318 183 ASN C CA 1
ATOM 4744 C C . ASN C 1 183 ? 38.50190 45.91743 33.30566 1.000 155.29404 183 ASN C C 1
ATOM 4745 O O . ASN C 1 183 ? 39.23620 46.46588 32.47599 1.000 163.52267 183 ASN C O 1
ATOM 4750 N N . ILE C 1 184 ? 38.86364 45.74814 34.57355 1.000 148.18647 184 ILE C N 1
ATOM 4751 C CA . ILE C 1 184 ? 40.16776 46.14944 35.08649 1.000 143.96113 184 ILE C CA 1
ATOM 4752 C C . ILE C 1 184 ? 41.06816 44.92196 35.08559 1.000 147.06824 184 ILE C C 1
ATOM 4753 O O . ILE C 1 184 ? 40.79172 43.93884 35.78388 1.000 141.99156 184 ILE C O 1
ATOM 4758 N N . THR C 1 185 ? 42.14630 44.97480 34.29901 1.000 166.95681 185 THR C N 1
ATOM 4759 C CA . THR C 1 185 ? 43.05376 43.83488 34.21413 1.000 162.46252 185 THR C CA 1
ATOM 4760 C C . THR C 1 185 ? 43.83169 43.63397 35.50871 1.000 156.50642 185 THR C C 1
ATOM 4761 O O . THR C 1 185 ? 44.26378 42.51324 35.80248 1.00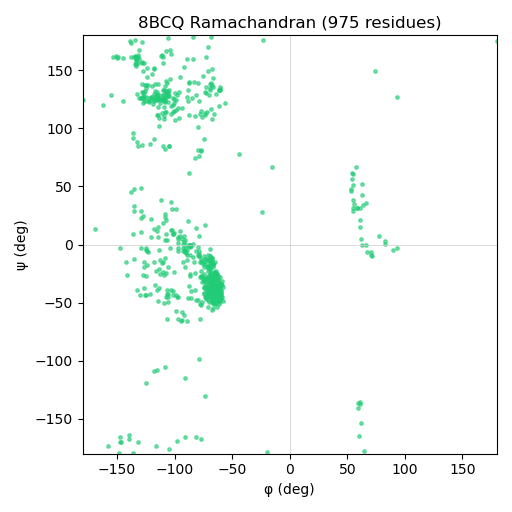0 144.73702 185 THR C O 1
ATOM 4765 N N . THR C 1 186 ? 44.02033 44.69885 36.29161 1.000 158.87750 186 THR C N 1
ATOM 4766 C CA . THR C 1 186 ? 44.72531 44.57584 37.56160 1.000 156.86259 186 THR C CA 1
ATOM 4767 C C . THR C 1 186 ? 43.92366 43.79247 38.59238 1.000 155.77992 186 THR C C 1
ATOM 4768 O O . THR C 1 186 ? 44.50329 43.29860 39.56555 1.000 153.83855 186 THR C O 1
ATOM 4772 N N . ASN C 1 187 ? 42.61126 43.66770 38.40111 1.000 161.88477 187 ASN C N 1
ATOM 4773 C CA . ASN C 1 187 ? 41.74141 42.95230 39.32357 1.000 155.90792 187 ASN C CA 1
ATOM 4774 C C . ASN C 1 187 ? 41.40318 41.54474 38.84794 1.000 150.15604 187 ASN C C 1
ATOM 4775 O O . ASN C 1 187 ? 40.52513 40.90153 39.43103 1.000 144.98492 187 ASN C O 1
ATOM 4780 N N . LEU C 1 188 ? 42.07336 41.05232 37.80353 1.000 138.27860 188 LEU C N 1
ATOM 4781 C CA . LEU C 1 188 ? 41.82644 39.69634 37.32695 1.000 132.04952 188 LEU C CA 1
ATOM 4782 C C . LEU C 1 188 ? 42.29640 38.63097 38.30768 1.000 133.19822 188 LEU C C 1
ATOM 4783 O O . LEU C 1 188 ? 41.90548 37.46753 38.16371 1.000 126.07948 188 LEU C O 1
ATOM 4788 N N . LYS C 1 189 ? 43.11865 38.99523 39.29324 1.000 128.31025 189 LYS C N 1
ATOM 4789 C CA . LYS C 1 189 ? 43.59840 38.03387 40.27636 1.000 127.03159 189 LYS C CA 1
ATOM 4790 C C . LYS C 1 189 ? 42.52767 37.62518 41.27815 1.000 126.17026 189 LYS C C 1
ATOM 4791 O O . LYS C 1 189 ? 42.71624 36.62829 41.98297 1.000 131.97408 189 LYS C O 1
ATOM 4797 N N . TYR C 1 190 ? 41.42392 38.36323 41.36630 1.000 124.07236 190 TYR C N 1
ATOM 4798 C CA . TYR C 1 190 ? 40.34677 38.01234 42.28438 1.000 115.60906 190 TYR C CA 1
ATOM 4799 C C . TYR C 1 190 ? 39.45799 36.90204 41.72128 1.000 115.12047 190 TYR C C 1
ATOM 4800 O O . TYR C 1 190 ? 39.16153 35.94340 42.44665 1.000 111.40486 190 TYR C O 1
ATOM 4809 N N . PRO C 1 191 ? 38.99571 36.97928 40.46361 1.000 115.14995 191 PRO C N 1
ATOM 4810 C CA . PRO C 1 191 ? 38.21406 35.85260 39.92322 1.000 116.96176 191 PRO C CA 1
ATOM 4811 C C . PRO C 1 191 ? 38.98255 34.54392 39.86916 1.000 122.87326 191 PRO C C 1
ATOM 4812 O O . PRO C 1 191 ? 38.37858 33.47726 40.04039 1.000 118.02440 191 PRO C O 1
ATOM 4816 N N . LYS C 1 192 ? 40.29585 34.58558 39.62861 1.000 126.86485 192 LYS C N 1
ATOM 4817 C CA . LYS C 1 192 ? 41.05555 33.34330 39.53435 1.000 130.94986 192 LYS C CA 1
ATOM 4818 C C . LYS C 1 192 ? 41.20437 32.66744 40.89223 1.000 134.18553 192 LYS C C 1
ATOM 4819 O O . LYS C 1 192 ? 41.19840 31.43374 40.97036 1.000 146.06675 192 LYS C O 1
ATOM 4825 N N . GLN C 1 193 ? 41.33087 33.44698 41.96675 1.000 118.37877 193 GLN C N 1
ATOM 4826 C CA . GLN C 1 193 ? 41.53562 32.88378 43.29619 1.000 123.82005 193 GLN C CA 1
ATOM 4827 C C . GLN C 1 193 ? 40.22738 32.51897 43.98432 1.000 118.61427 193 GLN C C 1
ATOM 4828 O O . GLN C 1 193 ? 40.14592 31.47798 44.64478 1.000 108.65429 193 GLN C O 1
ATOM 4834 N N . TYR C 1 194 ? 39.20284 33.35451 43.84415 1.000 114.50705 194 TYR C N 1
ATOM 4835 C CA . TYR C 1 194 ? 37.89735 33.11856 44.45192 1.000 105.30619 194 TYR C CA 1
ATOM 4836 C C . TYR C 1 194 ? 36.94380 32.66662 43.34880 1.000 103.08790 194 TYR C C 1
ATOM 4837 O O . TYR C 1 194 ? 36.19831 33.45733 42.77003 1.000 114.51299 194 TYR C O 1
ATOM 4846 N N . LYS C 1 195 ? 36.97263 31.36221 43.06759 1.000 112.83376 195 LYS C N 1
ATOM 4847 C CA . LYS C 1 195 ? 36.18783 30.81517 41.96595 1.000 109.86772 195 LYS C CA 1
ATOM 4848 C C . LYS C 1 195 ? 34.69586 30.85657 42.26942 1.000 106.45546 195 LYS C C 1
ATOM 4849 O O . LYS C 1 195 ? 33.88286 31.10563 41.37215 1.000 115.11195 195 LYS C O 1
ATOM 4855 N N . ASN C 1 196 ? 34.31670 30.60775 43.52568 1.000 109.36456 196 ASN C N 1
ATOM 4856 C CA . ASN C 1 196 ? 32.90128 30.58776 43.88249 1.000 103.22986 196 ASN C CA 1
ATOM 4857 C C . ASN C 1 196 ? 32.26339 31.95993 43.71035 1.000 103.19612 196 ASN C C 1
ATOM 4858 O O . ASN C 1 196 ? 31.11685 32.06316 43.25860 1.000 112.58995 196 ASN C O 1
ATOM 4863 N N . ILE C 1 197 ? 32.98225 33.02462 44.07326 1.000 101.11041 197 ILE C N 1
ATOM 4864 C CA . ILE C 1 197 ? 32.46601 34.37060 43.84073 1.000 101.97060 197 ILE C CA 1
ATOM 4865 C C . ILE C 1 197 ? 32.32910 34.63074 42.34765 1.000 106.88581 197 ILE C C 1
ATOM 4866 O O . ILE C 1 197 ? 31.33969 35.21695 41.89200 1.000 109.51179 197 ILE C O 1
ATOM 4871 N N . ASN C 1 198 ? 33.31960 34.19785 41.56300 1.000 114.55135 198 ASN C N 1
ATOM 4872 C CA . ASN C 1 198 ? 33.26622 34.39918 40.11842 1.000 122.48882 198 ASN C CA 1
ATOM 4873 C C . ASN C 1 198 ? 32.08119 33.66687 39.49955 1.000 110.12877 198 ASN C C 1
ATOM 4874 O O . ASN C 1 198 ? 31.38198 34.21800 38.64138 1.000 113.27320 198 ASN C O 1
ATOM 4879 N N . ARG C 1 199 ? 31.84023 32.42253 39.92123 1.000 104.42607 199 ARG C N 1
ATOM 4880 C CA . ARG C 1 199 ? 30.69172 31.67922 39.41203 1.000 106.65461 199 ARG C CA 1
ATOM 4881 C C . ARG C 1 199 ? 29.38193 32.35651 39.79509 1.000 109.92937 199 ARG C C 1
ATOM 4882 O O . ARG C 1 199 ? 28.47342 32.48607 38.96540 1.000 108.40803 199 ARG C O 1
ATOM 4890 N N . TRP C 1 200 ? 29.26717 32.79385 41.05066 1.000 104.11291 200 TRP C N 1
ATOM 4891 C CA . TRP C 1 200 ? 28.07823 33.52194 41.48120 1.000 101.47584 200 TRP C CA 1
ATOM 4892 C C . TRP C 1 200 ? 27.96001 34.86020 40.76217 1.000 100.47631 200 TRP C C 1
ATOM 4893 O O . TRP C 1 200 ? 26.85259 35.29248 40.42177 1.000 101.26308 200 TRP C O 1
ATOM 4904 N N . PHE C 1 201 ? 29.09118 35.52835 40.52221 1.000 97.70892 201 PHE C N 1
ATOM 4905 C CA . PHE C 1 201 ? 29.06778 36.79878 39.80401 1.000 95.17362 201 PHE C CA 1
ATOM 4906 C C . PHE C 1 201 ? 28.53707 36.61974 38.38696 1.000 100.99001 201 PHE C C 1
ATOM 4907 O O . PHE C 1 201 ? 27.79142 37.46784 37.88301 1.000 101.35286 201 PHE C O 1
ATOM 4915 N N . ARG C 1 202 ? 28.91901 35.52449 37.72515 1.000 99.96187 202 ARG C N 1
ATOM 4916 C CA . ARG C 1 202 ? 28.39895 35.24458 36.39060 1.000 94.03477 202 ARG C CA 1
ATOM 4917 C C . ARG C 1 202 ? 26.89300 35.01424 36.42162 1.000 100.65858 202 ARG C C 1
ATOM 4918 O O . ARG C 1 202 ? 26.17079 35.45654 35.52031 1.000 101.03605 202 ARG C O 1
ATOM 4926 N N . LEU C 1 203 ? 26.40270 34.31391 37.44701 1.000 103.62377 203 LEU C N 1
ATOM 4927 C CA . LEU C 1 203 ? 24.97253 34.03799 37.54439 1.000 91.77327 203 LEU C CA 1
ATOM 4928 C C . LEU C 1 203 ? 24.17256 35.32290 37.72353 1.000 104.63272 203 LEU C C 1
ATOM 4929 O O . LEU C 1 203 ? 23.14612 35.52621 37.06462 1.000 107.66942 203 LEU C O 1
ATOM 4934 N N . ILE C 1 204 ? 24.62992 36.20595 38.61409 1.000 100.39388 204 ILE C N 1
ATOM 4935 C CA . ILE C 1 204 ? 23.90552 37.44905 38.86129 1.000 102.04565 204 ILE C CA 1
ATOM 4936 C C . ILE C 1 204 ? 23.98533 38.36542 37.64712 1.000 103.02059 204 ILE C C 1
ATOM 4937 O O . ILE C 1 204 ? 23.01697 39.05773 37.31008 1.000 108.10768 204 ILE C O 1
ATOM 4942 N N . LYS C 1 205 ? 25.13648 38.38467 36.97073 1.000 105.42214 205 LYS C N 1
ATOM 4943 C CA . LYS C 1 205 ? 25.27105 39.19153 35.76230 1.000 100.28108 205 LYS C CA 1
ATOM 4944 C C . LYS C 1 205 ? 24.28825 38.73891 34.69048 1.000 101.37808 205 LYS C C 1
ATOM 4945 O O . LYS C 1 205 ? 23.66957 39.56826 34.01294 1.000 106.00095 205 LYS C O 1
ATOM 4951 N N . ALA C 1 206 ? 24.12921 37.42349 34.52693 1.000 105.51520 206 ALA C N 1
ATOM 4952 C CA . ALA C 1 206 ? 23.16893 36.90311 33.55967 1.000 108.47553 206 ALA C CA 1
ATOM 4953 C C . ALA C 1 206 ? 21.73768 37.24835 33.95358 1.000 100.01188 206 ALA C C 1
ATOM 4954 O O . ALA C 1 206 ? 20.91328 37.57324 33.09136 1.000 111.14372 206 ALA C O 1
ATOM 4956 N N . LEU C 1 207 ? 21.42119 37.17708 35.24932 1.000 97.71996 207 LEU C N 1
ATOM 4957 C CA . LEU C 1 207 ? 20.05846 37.45493 35.69394 1.000 97.12892 207 LEU C CA 1
ATOM 4958 C C . LEU C 1 207 ? 19.70340 38.92732 35.52306 1.000 100.96185 207 LEU C C 1
ATOM 4959 O O . LEU C 1 207 ? 18.55515 39.26094 35.20825 1.000 107.06793 207 LEU C O 1
ATOM 4964 N N . LEU C 1 208 ? 20.66841 39.82008 35.72699 1.000 96.54137 208 LEU C N 1
ATOM 4965 C CA . LEU C 1 208 ? 20.44165 41.25375 35.60412 1.000 102.40209 208 LEU C CA 1
ATOM 4966 C C . LEU C 1 208 ? 20.61826 41.76650 34.18124 1.000 112.70667 208 LEU C C 1
ATOM 4967 O O . LEU C 1 208 ? 20.44588 42.96766 33.94796 1.000 115.56192 208 LEU C O 1
ATOM 4972 N N . HIS C 1 209 ? 20.95785 40.89126 33.23110 1.000 116.01550 209 HIS C N 1
ATOM 4973 C CA . HIS C 1 209 ? 21.25318 41.34309 31.87440 1.000 119.43686 209 HIS C CA 1
ATOM 4974 C C . HIS C 1 209 ? 20.03838 41.98848 31.21814 1.000 120.78937 209 HIS C C 1
ATOM 4975 O O . HIS C 1 209 ? 20.15917 43.03037 30.56401 1.000 124.48661 209 HIS C O 1
ATOM 4982 N N . ASP C 1 210 ? 18.85724 41.38969 31.38364 1.000 122.75459 210 ASP C N 1
ATOM 4983 C CA . ASP C 1 210 ? 17.66188 41.92018 30.73727 1.000 121.61018 210 ASP C CA 1
ATOM 4984 C C . ASP C 1 210 ? 17.24756 43.28004 31.28361 1.000 121.17894 210 ASP C C 1
ATOM 4985 O O . ASP C 1 210 ? 16.46248 43.97892 30.63432 1.000 125.56293 210 ASP C O 1
ATOM 4990 N N . HIS C 1 211 ? 17.75326 43.67473 32.45102 1.000 116.85727 211 HIS C N 1
ATOM 4991 C CA . HIS C 1 211 ? 17.31788 44.90271 33.09636 1.000 111.39874 211 HIS C CA 1
ATOM 4992 C C . HIS C 1 211 ? 18.39353 45.97739 33.16672 1.000 104.10568 211 HIS C C 1
ATOM 4993 O O . HIS C 1 211 ? 18.06686 47.13078 33.46533 1.000 107.46950 211 HIS C O 1
ATOM 5000 N N . VAL C 1 212 ? 19.65598 45.64371 32.90165 1.000 107.51683 212 VAL C N 1
ATOM 5001 C CA . VAL C 1 212 ? 20.74790 46.57716 33.15852 1.000 115.42406 212 VAL C CA 1
ATOM 5002 C C . VAL C 1 212 ? 21.58428 46.81095 31.90432 1.000 119.38541 212 VAL C C 1
ATOM 5003 O O . VAL C 1 212 ? 22.17061 47.88645 31.73009 1.000 124.29542 212 VAL C O 1
ATOM 5007 N N . ALA C 1 213 ? 21.61104 45.82636 31.00241 1.000 117.62207 213 ALA C N 1
ATOM 5008 C CA . ALA C 1 213 ? 22.51125 45.90144 29.85396 1.000 124.42488 213 ALA C CA 1
ATOM 5009 C C . ALA C 1 213 ? 22.15611 47.06191 28.93078 1.000 137.43562 213 ALA C C 1
ATOM 5010 O O . ALA C 1 213 ? 23.04708 47.73854 28.40382 1.000 138.83139 213 ALA C O 1
ATOM 5012 N N . THR C 1 214 ? 20.86536 47.30912 28.72172 1.000 134.94520 214 THR C N 1
ATOM 5013 C CA . THR C 1 214 ? 20.40980 48.33497 27.79246 1.000 147.52046 214 THR C CA 1
ATOM 5014 C C . THR C 1 214 ? 20.19820 49.69251 28.45454 1.000 150.41252 214 THR C C 1
ATOM 5015 O O . THR C 1 214 ? 19.68288 50.60808 27.80464 1.000 156.52028 214 THR C O 1
ATOM 5019 N N . ASP C 1 215 ? 20.57551 49.84170 29.72672 1.000 142.04234 215 ASP C N 1
ATOM 5020 C CA . ASP C 1 215 ? 20.33900 51.09914 30.43116 1.000 141.64872 215 ASP C CA 1
ATOM 5021 C C . ASP C 1 215 ? 21.14828 52.23883 29.82029 1.000 153.68027 215 ASP C C 1
ATOM 5022 O O . ASP C 1 215 ? 20.60894 53.32051 29.55590 1.000 175.83020 215 ASP C O 1
ATOM 5027 N N . ALA C 1 216 ? 22.45383 52.02363 29.63052 1.000 136.42457 216 ALA C N 1
ATOM 5028 C CA . ALA C 1 216 ? 23.37551 52.97235 29.00571 1.000 142.67093 216 ALA C CA 1
ATOM 5029 C C . ALA C 1 216 ? 23.65061 54.17652 29.90156 1.000 132.35917 216 ALA C C 1
ATOM 5030 O O . ALA C 1 216 ? 24.50704 55.00796 29.58433 1.000 146.41962 216 ALA C O 1
ATOM 5032 N N . GLU C 1 217 ? 22.93932 54.27810 31.02049 1.000 128.36359 217 GLU C N 1
ATOM 5033 C CA . GLU C 1 217 ? 23.24522 55.24241 32.07019 1.000 132.93434 217 GLU C CA 1
ATOM 5034 C C . GLU C 1 217 ? 23.87928 54.58843 33.28296 1.000 134.70861 217 GLU C C 1
ATOM 5035 O O . GLU C 1 217 ? 24.86534 55.10227 33.81669 1.000 135.14328 217 GLU C O 1
ATOM 5041 N N . LEU C 1 218 ? 23.32844 53.45595 33.72184 1.000 129.07442 218 LEU C N 1
ATOM 5042 C CA . LEU C 1 218 ? 24.00848 52.63324 34.71322 1.000 129.69978 218 LEU C CA 1
ATOM 5043 C C . LEU C 1 218 ? 25.32322 52.09939 34.15948 1.000 126.04642 218 LEU C C 1
ATOM 5044 O O . LEU C 1 218 ? 26.30794 51.96419 34.89503 1.000 125.85946 218 LEU C O 1
ATOM 5049 N N . ILE C 1 219 ? 25.35428 51.79022 32.86041 1.000 130.47802 219 ILE C N 1
ATOM 5050 C CA . ILE C 1 219 ? 26.57399 51.28797 32.23330 1.000 123.51797 219 ILE C CA 1
ATOM 5051 C C . ILE C 1 219 ? 27.66532 52.35074 32.25131 1.000 131.00137 219 ILE C C 1
ATOM 5052 O O . ILE C 1 219 ? 28.83168 52.05807 32.54301 1.000 129.52793 219 ILE C O 1
ATOM 5057 N N . GLN C 1 220 ? 27.30930 53.59878 31.93334 1.000 139.48380 220 GLN C N 1
ATOM 5058 C CA . GLN C 1 220 ? 28.30193 54.66941 31.93659 1.000 145.50878 220 GLN C CA 1
ATOM 5059 C C . GLN C 1 220 ? 28.87538 54.88753 33.33059 1.000 141.95424 220 GLN C C 1
ATOM 5060 O O . GLN C 1 220 ? 30.09023 55.05288 33.49100 1.000 138.75501 220 GLN C O 1
ATOM 5066 N N . ASN C 1 221 ? 28.01644 54.88686 34.35324 1.000 139.79283 221 ASN C N 1
ATOM 5067 C CA . ASN C 1 221 ? 28.49381 55.08580 35.71741 1.000 134.24936 221 ASN C CA 1
ATOM 5068 C C . ASN C 1 221 ? 29.35278 53.92067 36.19182 1.000 129.06851 221 ASN C C 1
ATOM 5069 O O . ASN C 1 221 ? 30.25949 54.11677 37.00890 1.000 127.35312 221 ASN C O 1
ATOM 5074 N N . LEU C 1 222 ? 29.08190 52.70697 35.70463 1.000 128.14581 222 LEU C N 1
ATOM 5075 C CA . LEU C 1 222 ? 29.95045 51.57816 36.02315 1.000 126.70392 222 LEU C CA 1
ATOM 5076 C C . LEU C 1 222 ? 31.35169 51.78949 35.46514 1.000 134.52881 222 LEU C C 1
ATOM 5077 O O . LEU C 1 222 ? 32.34707 51.48558 36.13279 1.000 146.78411 222 LEU C O 1
ATOM 5082 N N . LYS C 1 223 ? 31.44956 52.30890 34.23925 1.000 136.19591 223 LYS C N 1
ATOM 5083 C CA . LYS C 1 223 ? 32.75824 52.55083 33.64239 1.000 143.14483 223 LYS C CA 1
ATOM 5084 C C . LYS C 1 223 ? 33.46227 53.73797 34.28879 1.000 150.13258 223 LYS C C 1
ATOM 5085 O O . LYS C 1 223 ? 34.69575 53.75424 34.37030 1.000 160.31633 223 LYS C O 1
ATOM 5091 N N . VAL C 1 224 ? 32.70457 54.73672 34.74748 1.000 153.62881 224 VAL C N 1
ATOM 5092 C CA . VAL C 1 224 ? 33.30727 55.85434 35.46847 1.000 159.96278 224 VAL C CA 1
ATOM 5093 C C . VAL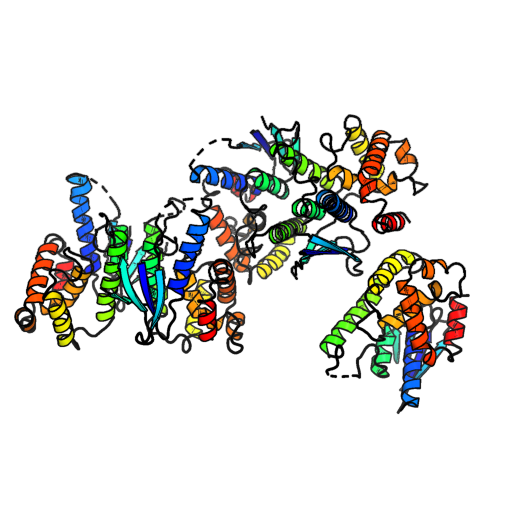 C 1 224 ? 33.82180 55.39579 36.82805 1.000 161.08089 224 VAL C C 1
ATOM 5094 O O . VAL C 1 224 ? 34.89452 55.81874 37.27720 1.000 165.34729 224 VAL C O 1
ATOM 5098 N N . LYS C 1 225 ? 33.06997 54.51890 37.50043 1.000 169.60597 225 LYS C N 1
ATOM 5099 C CA . LYS C 1 225 ? 33.48340 54.02499 38.81049 1.000 166.71379 225 LYS C CA 1
ATOM 5100 C C . LYS C 1 225 ? 34.79390 53.25298 38.73139 1.000 167.51335 225 LYS C C 1
ATOM 5101 O O . LYS C 1 225 ? 35.57128 53.24697 39.69293 1.000 165.32023 225 LYS C O 1
ATOM 5107 N N . GLU C 1 226 ? 35.05354 52.59558 37.60221 1.000 165.27199 226 GLU C N 1
ATOM 5108 C CA . GLU C 1 226 ? 36.27384 51.82764 37.40539 1.000 159.40317 226 GLU C CA 1
ATOM 5109 C C . GLU C 1 226 ? 37.35552 52.59633 36.65803 1.000 174.10545 226 GLU C C 1
ATOM 5110 O O . GLU C 1 226 ? 38.47394 52.08791 36.52711 1.000 186.59490 226 GLU C O 1
ATOM 5116 N N . LYS C 1 227 ? 37.05612 53.79568 36.16997 1.000 169.35393 227 LYS C N 1
ATOM 5117 C CA . LYS C 1 227 ? 38.03534 54.59745 35.44494 1.000 168.34547 227 LYS C CA 1
ATOM 5118 C C . LYS C 1 227 ? 39.12926 55.10708 36.37793 1.000 162.15881 227 LYS C C 1
ATOM 5119 O O . LYS C 1 227 ? 38.84682 55.60491 37.46797 1.000 156.88411 227 LYS C O 1
ATOM 5125 N N . LYS D 1 7 ? -6.65409 12.50519 28.26973 1.000 163.11246 7 LYS D N 1
ATOM 5126 C CA . LYS D 1 7 ? -6.33535 11.40685 29.17466 1.000 171.20679 7 LYS D CA 1
ATOM 5127 C C . LYS D 1 7 ? -5.17395 10.57055 28.64471 1.000 169.84992 7 LYS D C 1
ATOM 5128 O O . LYS D 1 7 ? -5.35713 9.71296 27.78204 1.000 171.86060 7 LYS D O 1
ATOM 5134 N N . ILE D 1 8 ? -3.97878 10.82295 29.17182 1.000 169.27010 8 ILE D N 1
ATOM 5135 C CA . ILE D 1 8 ? -2.76708 10.10893 28.78526 1.000 166.47605 8 ILE D CA 1
ATOM 5136 C C . ILE D 1 8 ? -2.38502 9.16406 29.91543 1.000 169.10284 8 ILE D C 1
ATOM 5137 O O . ILE D 1 8 ? -2.35642 9.56384 31.08595 1.000 172.07102 8 ILE D O 1
ATOM 5142 N N . ASN D 1 9 ? -2.10201 7.91229 29.56677 1.000 162.86544 9 ASN D N 1
ATOM 5143 C CA . ASN D 1 9 ? -1.69591 6.89477 30.52563 1.000 160.39212 9 ASN D CA 1
ATOM 5144 C C . ASN D 1 9 ? -0.23028 6.54838 30.30613 1.000 157.90909 9 ASN D C 1
ATOM 5145 O O . ASN D 1 9 ? 0.17949 6.25302 29.17866 1.000 154.78820 9 ASN D O 1
ATOM 5150 N N . ILE D 1 10 ? 0.55283 6.58787 31.38073 1.000 158.24874 10 ILE D N 1
ATOM 5151 C CA . ILE D 1 10 ? 1.95838 6.19848 31.35681 1.000 155.09302 10 ILE D CA 1
ATOM 5152 C C . ILE D 1 10 ? 2.10851 4.95942 32.22705 1.000 161.38836 10 ILE D C 1
ATOM 5153 O O . ILE D 1 10 ? 1.83276 5.00122 33.43274 1.000 160.37569 10 ILE D O 1
ATOM 5158 N N . TYR D 1 11 ? 2.54636 3.86061 31.62017 1.000 163.58872 11 TYR D N 1
ATOM 5159 C CA . TYR D 1 11 ? 2.70308 2.58609 32.30691 1.000 162.38637 11 TYR D CA 1
ATOM 5160 C C . TYR D 1 11 ? 4.18128 2.31790 32.54495 1.000 164.94583 11 TYR D C 1
ATOM 5161 O O . TYR D 1 11 ? 4.99266 2.43128 31.62130 1.000 163.85211 11 TYR D O 1
ATOM 5170 N N . TYR D 1 12 ? 4.52451 1.95880 33.77883 1.000 161.11993 12 TYR D N 1
ATOM 5171 C CA . TYR D 1 12 ? 5.90381 1.71251 34.16617 1.000 158.75661 12 TYR D CA 1
ATOM 5172 C C . TYR D 1 12 ? 5.98703 0.42967 34.98021 1.000 165.77667 12 TYR D C 1
ATOM 5173 O O . TYR D 1 12 ? 5.01138 -0.00672 35.59591 1.000 163.07673 12 TYR D O 1
ATOM 5182 N N . GLY D 1 13 ? 7.17210 -0.17473 34.96880 1.000 165.90027 13 GLY D N 1
ATOM 5183 C CA . GLY D 1 13 ? 7.40229 -1.40473 35.69900 1.000 168.72225 13 GLY D CA 1
ATOM 5184 C C . GLY D 1 13 ? 8.40462 -1.25207 36.82368 1.000 164.26311 13 GLY D C 1
ATOM 5185 O O . GLY D 1 13 ? 8.10437 -0.64364 37.85526 1.000 162.98014 13 GLY D O 1
ATOM 5186 N N . LYS D 1 14 ? 9.60452 -1.80657 36.63519 1.000 169.72150 14 LYS D N 1
ATOM 5187 C CA . LYS D 1 14 ? 10.62849 -1.72273 37.67096 1.000 165.35495 14 LYS D CA 1
ATOM 5188 C C . LYS D 1 14 ? 11.17407 -0.30781 37.81661 1.000 165.77298 14 LYS D C 1
ATOM 5189 O O . LYS D 1 14 ? 11.59937 0.07977 38.91081 1.000 161.46172 14 LYS D O 1
ATOM 5195 N N . ASN D 1 15 ? 11.17091 0.47285 36.74006 1.000 164.89037 15 ASN D N 1
ATOM 5196 C CA . ASN D 1 15 ? 11.71108 1.82556 36.75021 1.000 162.19385 15 ASN D CA 1
ATOM 5197 C C . ASN D 1 15 ? 10.57201 2.83601 36.76315 1.000 163.48604 15 ASN D C 1
ATOM 5198 O O . ASN D 1 15 ? 9.66435 2.76773 35.92749 1.000 158.65964 15 ASN D O 1
ATOM 5203 N N . TYR D 1 16 ? 10.62435 3.77083 37.71327 1.000 167.27810 16 TYR D N 1
ATOM 5204 C CA . TYR D 1 16 ? 9.61382 4.81818 37.81870 1.000 166.25648 16 TYR D CA 1
ATOM 5205 C C . TYR D 1 16 ? 10.00964 6.00801 36.95375 1.000 164.92698 16 TYR D C 1
ATOM 5206 O O . TYR D 1 16 ? 11.16450 6.44725 37.00857 1.000 153.81248 16 TYR D O 1
ATOM 5215 N N . PRO D 1 17 ? 9.09628 6.54916 36.14961 1.000 164.81595 17 PRO D N 1
ATOM 5216 C CA . PRO D 1 17 ? 9.41687 7.73459 35.32914 1.000 167.45935 17 PRO D CA 1
ATOM 5217 C C . PRO D 1 17 ? 9.38638 9.02387 36.14722 1.000 163.66517 17 PRO D C 1
ATOM 5218 O O . PRO D 1 17 ? 8.45926 9.83151 36.09105 1.000 162.71564 17 PRO D O 1
ATOM 5222 N N . PHE D 1 18 ? 10.44159 9.21991 36.94306 1.000 153.55478 18 PHE D N 1
ATOM 5223 C CA . PHE D 1 18 ? 10.50967 10.39291 37.80986 1.000 147.45057 18 PHE D CA 1
ATOM 5224 C C . PHE D 1 18 ? 10.54782 11.68295 37.00063 1.000 133.96215 18 PHE D C 1
ATOM 5225 O O . PHE D 1 18 ? 9.87697 12.66208 37.34868 1.000 133.75764 18 PHE D O 1
ATOM 5233 N N . LEU D 1 19 ? 11.33144 11.70451 35.91941 1.000 130.47491 19 LEU D N 1
ATOM 5234 C CA . LEU D 1 19 ? 11.45482 12.91868 35.11910 1.000 134.92565 19 LEU D CA 1
ATOM 5235 C C . LEU D 1 19 ? 10.11691 13.31382 34.50677 1.000 134.70915 19 LEU D C 1
ATOM 5236 O O . LEU D 1 19 ? 9.74743 14.49395 34.51181 1.000 124.24410 19 LEU D O 1
ATOM 5241 N N . CYS D 1 20 ? 9.37481 12.33921 33.97686 1.000 132.46268 20 CYS D N 1
ATOM 5242 C CA . CYS D 1 20 ? 8.03293 12.62236 33.47862 1.000 134.94735 20 CYS D CA 1
ATOM 5243 C C . CYS D 1 20 ? 7.09193 13.00152 34.61569 1.000 132.87205 20 CYS D C 1
ATOM 5244 O O . CYS D 1 20 ? 6.24747 13.89156 34.46009 1.000 131.38374 20 CYS D O 1
ATOM 5247 N N . ARG D 1 21 ? 7.22094 12.33280 35.76473 1.000 138.49678 21 ARG D N 1
ATOM 5248 C CA . ARG D 1 21 ? 6.36810 12.64207 36.90830 1.000 132.91615 21 ARG D CA 1
ATOM 5249 C C . ARG D 1 21 ? 6.59294 14.06683 37.39771 1.000 133.07944 21 ARG D C 1
ATOM 5250 O O . ARG D 1 21 ? 5.63412 14.78089 37.71471 1.000 135.64227 21 ARG D O 1
ATOM 5258 N N . THR D 1 22 ? 7.85516 14.49744 37.46607 1.000 123.94137 22 THR D N 1
ATOM 5259 C CA . THR D 1 22 ? 8.15557 15.84413 37.94213 1.000 124.27077 22 THR D CA 1
ATOM 5260 C C . THR D 1 22 ? 7.58697 16.90372 37.00586 1.000 125.57654 22 THR D C 1
ATOM 5261 O O . THR D 1 22 ? 7.04711 17.91911 37.46091 1.000 124.98570 22 THR D O 1
ATOM 5265 N N . VAL D 1 23 ? 7.69485 16.68302 35.69349 1.000 123.68079 23 VAL D N 1
ATOM 5266 C CA . VAL D 1 23 ? 7.16961 17.64704 34.72975 1.000 121.13539 23 VAL D CA 1
ATOM 5267 C C . VAL D 1 23 ? 5.65920 17.78190 34.87790 1.000 124.09583 23 VAL D C 1
ATOM 5268 O O . VAL D 1 23 ? 5.11305 18.89176 34.83932 1.000 130.33492 23 VAL D O 1
ATOM 5272 N N . PHE D 1 24 ? 4.96074 16.65713 35.05248 1.000 121.41796 24 PHE D N 1
ATOM 5273 C CA . PHE D 1 24 ? 3.51261 16.70656 35.23092 1.000 130.02633 24 PHE D CA 1
ATOM 5274 C C . PHE D 1 24 ? 3.13581 17.45379 36.50500 1.000 135.55908 24 PHE D C 1
ATOM 5275 O O . PHE D 1 24 ? 2.15697 18.20978 36.52330 1.000 132.96376 24 PHE D O 1
ATOM 5283 N N . ASN D 1 25 ? 3.89628 17.24902 37.58393 1.000 137.24917 25 ASN D N 1
ATOM 5284 C CA . ASN D 1 25 ? 3.63001 17.97163 38.82424 1.000 134.47453 25 ASN D CA 1
ATOM 5285 C C . ASN D 1 25 ? 3.86124 19.46845 38.65458 1.000 130.48530 25 ASN D C 1
ATOM 5286 O O . ASN D 1 25 ? 3.09849 20.28334 39.18733 1.000 135.85640 25 ASN D O 1
ATOM 5291 N N . ILE D 1 26 ? 4.91126 19.84859 37.92139 1.000 133.60813 26 ILE D N 1
ATOM 5292 C CA . ILE D 1 26 ? 5.17109 21.26381 37.66778 1.000 132.66138 26 ILE D CA 1
ATOM 5293 C C . ILE D 1 26 ? 4.02370 21.87955 36.87892 1.000 125.31055 26 ILE D C 1
ATOM 5294 O O . ILE D 1 26 ? 3.59077 23.00430 37.15812 1.000 128.46645 26 ILE D O 1
ATOM 5299 N N . TYR D 1 27 ? 3.50972 21.14988 35.88581 1.000 123.41363 27 TYR D N 1
ATOM 5300 C CA . TYR D 1 27 ? 2.37858 21.64439 35.10778 1.000 136.23423 27 TYR D CA 1
ATOM 5301 C C . TYR D 1 27 ? 1.15762 21.87275 35.98971 1.000 142.77803 27 TYR D C 1
ATOM 5302 O O . TYR D 1 27 ? 0.47129 22.89293 35.85984 1.000 142.25380 27 TYR D O 1
ATOM 5311 N N . GLN D 1 28 ? 0.87277 20.93625 36.89692 1.000 142.19510 28 GLN D N 1
ATOM 5312 C CA . GLN D 1 28 ? -0.28857 21.08609 37.76748 1.000 143.28680 28 GLN D CA 1
ATOM 5313 C C . GLN D 1 28 ? -0.07983 22.20014 38.78647 1.000 152.25071 28 GLN D C 1
ATOM 5314 O O . GLN D 1 28 ? -1.00352 22.97422 39.06375 1.000 155.46666 28 GLN D O 1
ATOM 5320 N N . ASN D 1 29 ? 1.12422 22.29786 39.35728 1.000 152.63200 29 ASN D N 1
ATOM 5321 C CA . ASN D 1 29 ? 1.40863 23.39113 40.28117 1.000 153.69011 29 ASN D CA 1
ATOM 5322 C C . ASN D 1 29 ? 1.43257 24.73592 39.56672 1.000 159.87695 29 ASN D C 1
ATOM 5323 O O . ASN D 1 29 ? 1.14975 25.76860 40.18474 1.000 167.04573 29 ASN D O 1
ATOM 5328 N N . ASN D 1 30 ? 1.77308 24.74800 38.27564 1.000 151.30938 30 ASN D N 1
ATOM 5329 C CA . ASN D 1 30 ? 1.63850 25.97298 37.49462 1.000 151.83152 30 ASN D CA 1
ATOM 5330 C C . ASN D 1 30 ? 0.17373 26.28179 37.20956 1.000 156.77412 30 ASN D C 1
ATOM 5331 O O . ASN D 1 30 ? -0.23779 27.44707 37.24235 1.000 161.20413 30 ASN D O 1
ATOM 5336 N N . ILE D 1 31 ? -0.62774 25.25067 36.92754 1.000 158.47336 31 ILE D N 1
ATOM 5337 C CA . ILE D 1 31 ? -2.05998 25.45378 36.72095 1.000 159.95335 31 ILE D CA 1
ATOM 5338 C C . ILE D 1 31 ? -2.71203 25.97471 37.99547 1.000 166.69987 31 ILE D C 1
ATOM 5339 O O . ILE D 1 31 ? -3.52758 26.90404 37.95900 1.000 170.04963 31 ILE D O 1
ATOM 5344 N N . LYS D 1 32 ? -2.35389 25.39753 39.14429 1.000 175.13925 32 LYS D N 1
ATOM 5345 C CA . LYS D 1 32 ? -2.87174 25.88104 40.41853 1.000 176.56709 32 LYS D CA 1
ATOM 5346 C C . LYS D 1 32 ? -2.35514 27.26789 40.77815 1.000 175.60738 32 LYS D C 1
ATOM 5347 O O . LYS D 1 32 ? -2.87231 27.87496 41.72172 1.000 177.01368 32 LYS D O 1
ATOM 5353 N N . LYS D 1 33 ? -1.35232 27.77707 40.06498 1.000 171.46780 33 LYS D N 1
ATOM 5354 C CA . LYS D 1 33 ? -0.81134 29.10796 40.30570 1.000 173.17554 33 LYS D CA 1
ATOM 5355 C C . LYS D 1 33 ? -1.16106 30.09578 39.20318 1.000 184.29886 33 LYS D C 1
ATOM 5356 O O . LYS D 1 33 ? -1.64933 31.19287 39.48970 1.000 191.41174 33 LYS D O 1
ATOM 5362 N N . LYS D 1 34 ? -0.92519 29.73472 37.94043 1.000 184.72381 34 LYS D N 1
ATOM 5363 C CA . LYS D 1 34 ? -1.16678 30.64636 36.82860 1.000 193.43081 34 LYS D CA 1
ATOM 5364 C C . LYS D 1 34 ? -2.64250 30.79949 36.48261 1.000 195.69216 34 LYS D C 1
ATOM 5365 O O . LYS D 1 34 ? -2.99220 31.72971 35.74782 1.000 200.16051 34 LYS D O 1
ATOM 5371 N N . THR D 1 35 ? -3.51339 29.92022 36.98286 1.000 196.22797 35 THR D N 1
ATOM 5372 C CA . THR D 1 35 ? -4.93294 29.98491 36.66908 1.000 203.52055 35 THR D CA 1
ATOM 5373 C C . THR D 1 35 ? -5.82464 30.25760 37.87066 1.000 208.49706 35 THR D C 1
ATOM 5374 O O . THR D 1 35 ? -6.94544 30.74138 37.68124 1.000 216.50744 35 THR D O 1
ATOM 5378 N N . ALA D 1 36 ? -5.37174 29.96510 39.09152 1.000 198.26920 36 ALA D N 1
ATOM 5379 C CA . ALA D 1 36 ? -6.19936 30.21798 40.26433 1.000 196.90928 36 ALA D CA 1
ATOM 5380 C C . ALA D 1 36 ? -6.25935 31.69611 40.62370 1.000 205.21288 36 ALA D C 1
ATOM 5381 O O . ALA D 1 36 ? -7.14606 32.10012 41.38359 1.000 204.39288 36 ALA D O 1
ATOM 5383 N N . ASN D 1 37 ? -5.34356 32.50601 40.10311 1.000 207.04972 37 ASN D N 1
ATOM 5384 C CA . ASN D 1 37 ? -5.33816 33.93409 40.39038 1.000 208.71210 37 ASN D CA 1
ATOM 5385 C C . ASN D 1 37 ? -5.88052 34.72752 39.20583 1.000 206.60617 37 ASN D C 1
ATOM 5386 O O . ASN D 1 37 ? -6.21131 35.90605 39.33434 1.000 209.56269 37 ASN D O 1
ATOM 5391 N N . LYS D 1 45 ? -8.23321 24.17965 29.67734 1.000 166.02441 45 LYS D N 1
ATOM 5392 C CA . LYS D 1 45 ? -8.62765 22.77568 29.66768 1.000 169.09546 45 LYS D CA 1
ATOM 5393 C C . LYS D 1 45 ? -7.52461 21.90665 30.26124 1.000 164.31714 45 LYS D C 1
ATOM 5394 O O . LYS D 1 45 ? -6.41971 21.84098 29.72323 1.000 163.89386 45 LYS D O 1
ATOM 5400 N N . GLU D 1 46 ? -7.82863 21.24377 31.37363 1.000 163.38248 46 GLU D N 1
ATOM 5401 C CA . GLU D 1 46 ? -6.84125 20.40394 32.03686 1.000 167.87473 46 GLU D CA 1
ATOM 5402 C C . GLU D 1 46 ? -6.52603 19.17722 31.18895 1.000 169.35228 46 GLU D C 1
ATOM 5403 O O . GLU D 1 46 ? -7.41690 18.56913 30.58902 1.000 175.43870 46 GLU D O 1
ATOM 5409 N N . ILE D 1 47 ? -5.24724 18.81820 31.13972 1.000 158.96275 47 ILE D N 1
ATOM 5410 C CA . ILE D 1 47 ? -4.77159 17.66107 30.39040 1.000 153.63629 47 ILE D CA 1
ATOM 5411 C C . ILE D 1 47 ? -4.25765 16.65415 31.41154 1.000 153.89585 47 ILE D C 1
ATOM 5412 O O . ILE D 1 47 ? -3.14931 16.79551 31.94025 1.000 160.00329 47 ILE D O 1
ATOM 5417 N N . CYS D 1 48 ? -5.06125 15.63145 31.69046 1.000 157.87501 48 CYS D N 1
ATOM 5418 C CA . CYS D 1 48 ? -4.73674 14.66983 32.73398 1.000 161.57095 48 CYS D CA 1
ATOM 5419 C C . CYS D 1 48 ? -3.72255 13.64444 32.24429 1.000 160.46564 48 CYS D C 1
ATOM 5420 O O . CYS D 1 48 ? -3.79519 13.16620 31.10862 1.000 157.52711 48 CYS D O 1
ATOM 5423 N N . VAL D 1 49 ? -2.77019 13.31337 33.11378 1.000 159.00376 49 VAL D N 1
ATOM 5424 C CA . VAL D 1 49 ? -1.79255 12.26029 32.86860 1.000 158.74291 49 VAL D CA 1
ATOM 5425 C C . VAL D 1 49 ? -1.82353 11.30677 34.05453 1.000 163.81844 49 VAL D C 1
ATOM 5426 O O . VAL D 1 49 ? -1.69038 11.73762 35.20560 1.000 162.34970 49 VAL D O 1
ATOM 5430 N N . ASN D 1 50 ? -1.99730 10.01816 33.77611 1.000 163.25543 50 ASN D N 1
ATOM 5431 C CA . ASN D 1 50 ? -2.11733 8.99639 34.80710 1.000 161.43832 50 ASN D CA 1
ATOM 5432 C C . ASN D 1 50 ? -0.84667 8.16090 34.85355 1.000 154.55626 50 ASN D C 1
ATOM 5433 O O . ASN D 1 50 ? -0.38297 7.67018 33.81897 1.000 151.84587 50 ASN D O 1
ATOM 5438 N N . PHE D 1 51 ? -0.28778 8.00508 36.05055 1.000 157.40484 51 PHE D N 1
ATOM 5439 C CA . PHE D 1 51 ? 0.89518 7.17848 36.27470 1.000 160.15742 51 PHE D CA 1
ATOM 5440 C C . PHE D 1 51 ? 0.44259 5.88944 36.95644 1.000 169.03809 51 PHE D C 1
ATOM 5441 O O . PHE D 1 51 ? 0.47685 5.75752 38.18079 1.000 167.69087 51 PHE D O 1
ATOM 5449 N N . ILE D 1 52 ? 0.01829 4.92761 36.14095 1.000 183.47523 52 ILE D N 1
ATOM 5450 C CA . ILE D 1 52 ? -0.48917 3.64312 36.60928 1.000 184.48164 52 ILE D CA 1
ATOM 5451 C C . ILE D 1 52 ? 0.52771 2.56998 36.24901 1.000 176.36955 52 ILE D C 1
ATOM 5452 O O . ILE D 1 52 ? 1.01957 2.52737 35.11471 1.000 172.77801 52 ILE D O 1
ATOM 5457 N N . ASN D 1 53 ? 0.84208 1.70778 37.21114 1.000 170.48034 53 ASN D N 1
ATOM 5458 C CA . ASN D 1 53 ? 1.88675 0.70358 37.06540 1.000 176.06893 53 ASN D CA 1
ATOM 5459 C C . ASN D 1 53 ? 1.27776 -0.68472 36.93151 1.000 186.69667 53 ASN D C 1
ATOM 5460 O O . ASN D 1 53 ? 0.39318 -1.05934 37.70884 1.000 189.70530 53 ASN D O 1
ATOM 5465 N N . ASP D 1 54 ? 1.75505 -1.44008 35.94467 1.000 185.37000 54 ASP D N 1
ATOM 5466 C CA . ASP D 1 54 ? 1.45192 -2.85625 35.81337 1.000 188.65145 54 ASP D CA 1
ATOM 5467 C C . ASP D 1 54 ? 2.75911 -3.62322 35.67378 1.000 188.54915 54 ASP D C 1
ATOM 5468 O O . ASP D 1 54 ? 3.74476 -3.10744 35.13905 1.000 184.68610 54 ASP D O 1
ATOM 5473 N N . LYS D 1 55 ? 2.76085 -4.86381 36.16446 1.000 182.90436 55 LYS D N 1
ATOM 5474 C CA . LYS D 1 55 ? 3.98201 -5.66067 36.19134 1.000 176.40524 55 LYS D CA 1
ATOM 5475 C C . LYS D 1 55 ? 4.46083 -6.07980 34.80636 1.000 179.93703 55 LYS D C 1
ATOM 5476 O O . LYS D 1 55 ? 5.59773 -6.54954 34.68579 1.000 176.50672 55 LYS D O 1
ATOM 5482 N N . THR D 1 56 ? 3.63306 -5.92815 33.76811 1.000 180.39339 56 THR D N 1
ATOM 5483 C CA . THR D 1 56 ? 4.01879 -6.39418 32.43819 1.000 178.82111 56 THR D CA 1
ATOM 5484 C C . THR D 1 56 ? 5.21583 -5.62042 31.89472 1.000 182.45137 56 THR D C 1
ATOM 5485 O O . THR D 1 56 ? 6.12671 -6.21364 31.30456 1.000 179.92493 56 THR D O 1
ATOM 5489 N N . VAL D 1 57 ? 5.23236 -4.29854 32.07775 1.000 187.61506 57 VAL D N 1
ATOM 5490 C CA . VAL D 1 57 ? 6.32798 -3.48540 31.56337 1.000 186.45919 57 VAL D CA 1
ATOM 5491 C C . VAL D 1 57 ? 7.60703 -3.81527 32.32120 1.000 185.42801 57 VAL D C 1
ATOM 5492 O O . VAL D 1 57 ? 7.60240 -3.96915 33.55051 1.000 179.09529 57 VAL D O 1
ATOM 5496 N N . VAL D 1 58 ? 8.71581 -3.92427 31.58904 1.000 187.68421 58 VAL D N 1
ATOM 5497 C CA . VAL D 1 58 ? 9.93385 -4.50210 32.14716 1.000 191.75943 58 VAL D CA 1
ATOM 5498 C C . VAL D 1 58 ? 10.89807 -3.42592 32.63539 1.000 189.20333 58 VAL D C 1
ATOM 5499 O O . VAL D 1 58 ? 11.18096 -3.33712 33.83557 1.000 185.31683 58 VAL D O 1
ATOM 5503 N N . GLU D 1 59 ? 11.41338 -2.59659 31.71632 1.000 192.02148 59 GLU D N 1
ATOM 5504 C CA . GLU D 1 59 ? 12.44032 -1.62892 32.08957 1.000 194.29791 59 GLU D CA 1
ATOM 5505 C C . GLU D 1 59 ? 12.22156 -0.24304 31.49170 1.000 191.17283 59 GLU D C 1
ATOM 5506 O O . GLU D 1 59 ? 13.11251 0.60804 31.60991 1.000 187.57749 59 GLU D O 1
ATOM 5512 N N . ASP D 1 60 ? 11.08187 0.01868 30.86444 1.000 182.94442 60 ASP D N 1
ATOM 5513 C CA . ASP D 1 60 ? 10.83526 1.30018 30.21094 1.000 171.31117 60 ASP D CA 1
ATOM 5514 C C . ASP D 1 60 ? 9.39266 1.69907 30.49843 1.000 166.16401 60 ASP D C 1
ATOM 5515 O O . ASP D 1 60 ? 8.75083 1.17600 31.41549 1.000 167.89355 60 ASP D O 1
ATOM 5520 N N . ILE D 1 61 ? 8.87847 2.65992 29.73634 1.000 158.03615 61 ILE D N 1
ATOM 5521 C CA . ILE D 1 61 ? 7.49972 3.10301 29.88296 1.000 157.96610 61 ILE D CA 1
ATOM 5522 C C . ILE D 1 61 ? 6.75984 2.87238 28.57313 1.000 156.88717 61 ILE D C 1
ATOM 5523 O O . ILE D 1 61 ? 7.33434 2.95729 27.48274 1.000 153.02221 61 ILE D O 1
ATOM 5528 N N . LYS D 1 62 ? 5.47395 2.55536 28.69162 1.000 152.95214 62 LYS D N 1
ATOM 5529 C CA . LYS D 1 62 ? 4.57074 2.46655 27.55365 1.000 156.38684 62 LYS D CA 1
ATOM 5530 C C . LYS D 1 62 ? 3.44096 3.46303 27.75815 1.000 162.34778 62 LYS D C 1
ATOM 5531 O O . LYS D 1 62 ? 2.78627 3.45779 28.80603 1.000 163.99670 62 LYS D O 1
ATOM 5537 N N . VAL D 1 63 ? 3.21615 4.31372 26.76155 1.000 159.47109 63 VAL D N 1
ATOM 5538 C CA . VAL D 1 63 ? 2.26204 5.41180 26.85940 1.000 155.35604 63 VAL D CA 1
ATOM 5539 C C . VAL D 1 63 ? 1.02776 5.05028 26.04606 1.000 162.84218 63 VAL D C 1
ATOM 5540 O O . VAL D 1 63 ? 1.12309 4.78070 24.84185 1.000 159.45680 63 VAL D O 1
ATOM 5544 N N . GLU D 1 64 ? -0.12773 5.04835 26.70343 1.000 167.29316 64 GLU D N 1
ATOM 5545 C CA . GLU D 1 64 ? -1.40868 4.81219 26.05255 1.000 171.59608 64 GLU D CA 1
ATOM 5546 C C . GLU D 1 64 ? -2.08955 6.15611 25.82514 1.000 169.35633 64 GLU D C 1
ATOM 5547 O O . GLU D 1 64 ? -2.27586 6.92889 26.77165 1.000 169.88842 64 GLU D O 1
ATOM 5553 N N . PHE D 1 65 ? -2.45920 6.43255 24.57833 1.000 162.32480 65 PHE D N 1
ATOM 5554 C CA . PHE D 1 65 ? -3.07669 7.69996 24.20956 1.000 160.92670 65 PHE D CA 1
ATOM 5555 C C . PHE D 1 65 ? -4.58762 7.52139 24.13120 1.000 168.96010 65 PHE D C 1
ATOM 5556 O O . PHE D 1 65 ? -5.08616 6.76448 23.29093 1.000 162.11851 65 PHE D O 1
ATOM 5564 N N . VAL D 1 66 ? -5.30954 8.22047 25.00877 1.000 179.22925 66 VAL D N 1
ATOM 5565 C CA . VAL D 1 66 ? -6.76328 8.17422 25.06391 1.000 183.42594 66 VAL D CA 1
ATOM 5566 C C . VAL D 1 66 ? -7.28470 9.60557 25.04009 1.000 191.75211 66 VAL D C 1
ATOM 5567 O O . VAL D 1 66 ? -6.58488 10.55390 25.40180 1.000 196.29961 66 VAL D O 1
ATOM 5571 N N . ARG D 1 67 ? -8.52995 9.75427 24.60008 1.000 189.08662 67 ARG D N 1
ATOM 5572 C CA . ARG D 1 67 ? -9.16827 11.06475 24.55375 1.000 195.09731 67 ARG D CA 1
ATOM 5573 C C . ARG D 1 67 ? -9.65643 11.48709 25.93594 1.000 191.46728 67 ARG D C 1
ATOM 5574 O O . ARG D 1 67 ? -9.24242 12.52051 26.46228 1.000 183.73117 67 ARG D O 1
ATOM 5582 N N . ASN D 1 82 ? -3.80295 3.92748 19.81502 1.000 179.44329 82 ASN D N 1
ATOM 5583 C CA . ASN D 1 82 ? -2.66335 3.01964 19.86737 1.000 189.14915 82 ASN D CA 1
ATOM 5584 C C . ASN D 1 82 ? -1.71930 3.41967 20.99923 1.000 181.92881 82 ASN D C 1
ATOM 5585 O O . ASN D 1 82 ? -1.98422 4.37689 21.72688 1.000 175.52019 82 ASN D O 1
ATOM 5590 N N . SER D 1 83 ? -0.61767 2.68644 21.14406 1.000 175.28502 83 SER D N 1
ATOM 5591 C CA . SER D 1 83 ? 0.34593 2.92126 22.20922 1.000 170.84181 83 SER D CA 1
ATOM 5592 C C . SER D 1 83 ? 1.75353 2.96952 21.62934 1.000 168.32209 83 SER D C 1
ATOM 5593 O O . SER D 1 83 ? 1.99163 2.60207 20.47569 1.000 166.50438 83 SER D O 1
ATOM 5596 N N . VAL D 1 84 ? 2.69404 3.43752 22.45142 1.000 165.12122 84 VAL D N 1
ATOM 5597 C CA . VAL D 1 84 ? 4.09007 3.57142 22.06163 1.000 162.53640 84 VAL D CA 1
ATOM 5598 C C . VAL D 1 84 ? 4.97274 2.99469 23.15967 1.000 162.29816 84 VAL D C 1
ATOM 5599 O O . VAL D 1 84 ? 4.56063 2.84925 24.31226 1.000 159.22148 84 VAL D O 1
ATOM 5603 N N . THR D 1 85 ? 6.20564 2.66415 22.78199 1.000 161.06866 85 THR D N 1
ATOM 5604 C CA . THR D 1 85 ? 7.22894 2.20313 23.71455 1.000 158.15667 85 THR D CA 1
ATOM 5605 C C . THR D 1 85 ? 8.27489 3.30435 23.83755 1.000 155.98660 85 THR D C 1
ATOM 5606 O O . THR D 1 85 ? 9.01877 3.57070 22.88730 1.000 150.33306 85 THR D O 1
ATOM 5610 N N . SER D 1 86 ? 8.32952 3.94234 25.00529 1.000 153.17320 86 SER D N 1
ATOM 5611 C CA . SER D 1 86 ? 9.25055 5.05046 25.22217 1.000 143.25286 86 SER D CA 1
ATOM 5612 C C . SER D 1 86 ? 10.01573 4.87343 26.52685 1.000 147.89458 86 SER D C 1
ATOM 5613 O O . SER D 1 86 ? 9.96188 3.80622 27.14582 1.000 150.94285 86 SER D O 1
ATOM 5616 N N . SER D 1 87 ? 10.73617 5.91018 26.94707 1.000 143.11822 87 SER D N 1
ATOM 5617 C CA . SER D 1 87 ? 11.48847 5.88809 28.19123 1.000 140.80162 87 SER D CA 1
ATOM 5618 C C . SER D 1 87 ? 11.25481 7.18674 28.94955 1.000 139.44423 87 SER D C 1
ATOM 5619 O O . SER D 1 87 ? 10.79400 8.18463 28.38969 1.000 135.09815 87 SER D O 1
ATOM 5622 N N . ASP D 1 88 ? 11.57693 7.15617 30.24469 1.000 151.23189 88 ASP D N 1
ATOM 5623 C CA . ASP D 1 88 ? 11.43550 8.34894 31.07383 1.000 142.97541 88 ASP D CA 1
ATOM 5624 C C . ASP D 1 88 ? 12.33934 9.47273 30.58394 1.000 137.19677 88 ASP D C 1
ATOM 5625 O O . ASP D 1 88 ? 11.93301 10.64051 30.55292 1.000 131.67165 88 ASP D O 1
ATOM 5630 N N . LYS D 1 89 ? 13.56949 9.13692 30.19273 1.000 138.88776 89 LYS D N 1
ATOM 5631 C CA . LYS D 1 89 ? 14.52970 10.14477 29.76131 1.000 135.37333 89 LYS D CA 1
ATOM 5632 C C . LYS D 1 89 ? 14.17849 10.75826 28.41080 1.000 137.80268 89 LYS D C 1
ATOM 5633 O O . LYS D 1 89 ? 14.68748 11.83641 28.08637 1.000 133.57079 89 LYS D O 1
ATOM 5639 N N . ILE D 1 90 ? 13.32663 10.10883 27.62228 1.000 134.16058 90 ILE D N 1
ATOM 5640 C CA . ILE D 1 90 ? 12.97395 10.57024 26.28486 1.000 129.57658 90 ILE D CA 1
ATOM 5641 C C . ILE D 1 90 ? 11.57258 11.17295 26.25058 1.000 130.22830 90 ILE D C 1
ATOM 5642 O O . ILE D 1 90 ? 11.37486 12.27389 25.73449 1.000 126.01971 90 ILE D O 1
ATOM 5647 N N . PHE D 1 91 ? 10.58474 10.46347 26.80414 1.000 129.50909 91 PHE D N 1
ATOM 5648 C CA . PHE D 1 91 ? 9.20027 10.91743 26.71726 1.000 123.25479 91 PHE D CA 1
ATOM 5649 C C . PHE D 1 91 ? 8.95232 12.20166 27.49895 1.000 125.68975 91 PHE D C 1
ATOM 5650 O O . PHE D 1 91 ? 7.94033 12.86969 27.26051 1.000 128.05866 91 PHE D O 1
ATOM 5658 N N . ALA D 1 92 ? 9.84739 12.56353 28.42175 1.000 130.01825 92 ALA D N 1
ATOM 5659 C CA . ALA D 1 92 ? 9.69624 13.82645 29.13640 1.000 128.99643 92 ALA D CA 1
ATOM 5660 C C . ALA D 1 92 ? 9.78110 15.01586 28.18976 1.000 126.83809 92 ALA D C 1
ATOM 5661 O O . ALA D 1 92 ? 9.17797 16.06323 28.45277 1.000 126.83533 92 ALA D O 1
ATOM 5663 N N . ILE D 1 93 ? 10.52467 14.87493 27.08924 1.000 126.96775 93 ILE D N 1
ATOM 5664 C CA . ILE D 1 93 ? 10.56221 15.92246 26.07310 1.000 125.81764 93 ILE D CA 1
ATOM 5665 C C . ILE D 1 93 ? 9.17650 16.13119 25.47921 1.000 128.56943 93 ILE D C 1
ATOM 5666 O O . ILE D 1 93 ? 8.71878 17.26853 25.31063 1.000 128.87912 93 ILE D O 1
ATOM 5671 N N . ASN D 1 94 ? 8.48512 15.03532 25.15825 1.000 138.04662 94 ASN D N 1
ATOM 5672 C CA . ASN D 1 94 ? 7.15077 15.14110 24.57804 1.000 135.77459 94 ASN D CA 1
ATOM 5673 C C . ASN D 1 94 ? 6.16825 15.76436 25.56179 1.000 134.94505 94 ASN D C 1
ATOM 5674 O O . ASN D 1 94 ? 5.29676 16.54829 25.16709 1.000 131.05644 94 ASN D O 1
ATOM 5679 N N . LEU D 1 95 ? 6.28782 15.42145 26.84753 1.000 132.34456 95 LEU D N 1
ATOM 5680 C CA . LEU D 1 95 ? 5.41229 16.01256 27.85526 1.000 129.94825 95 LEU D CA 1
ATOM 5681 C C . LEU D 1 95 ? 5.63934 17.51387 27.97625 1.000 125.82240 95 LEU D C 1
ATOM 5682 O O . LEU D 1 95 ? 4.68207 18.28262 28.12477 1.000 125.26353 95 LEU D O 1
ATOM 5687 N N . ASP D 1 96 ? 6.90046 17.95138 27.92049 1.000 124.69330 96 ASP D N 1
ATOM 5688 C CA . ASP D 1 96 ? 7.18396 19.38132 27.98641 1.000 119.08278 96 ASP D CA 1
ATOM 5689 C C . ASP D 1 96 ? 6.57230 20.12536 26.80703 1.000 127.23612 96 ASP D C 1
ATOM 5690 O O . ASP D 1 96 ? 6.15372 21.27964 26.95091 1.000 122.74747 96 ASP D O 1
ATOM 5695 N N . PHE D 1 97 ? 6.51989 19.48917 25.63516 1.000 121.45364 97 PHE D N 1
ATOM 5696 C CA . PHE D 1 97 ? 5.83216 20.08997 24.49733 1.000 123.18649 97 PHE D CA 1
ATOM 5697 C C . PHE D 1 97 ? 4.34009 20.22514 24.77447 1.000 121.14708 97 PHE D C 1
ATOM 5698 O O . PHE D 1 97 ? 3.73807 21.27260 24.51121 1.000 119.38604 97 PHE D O 1
ATOM 5706 N N . LEU D 1 98 ? 3.72716 19.16913 25.31380 1.000 120.72044 98 LEU D N 1
ATOM 5707 C CA . LEU D 1 98 ? 2.29471 19.19829 25.59168 1.000 125.89466 98 LEU D CA 1
ATOM 5708 C C . LEU D 1 98 ? 1.97393 20.11936 26.76276 1.000 128.94051 98 LEU D C 1
ATOM 5709 O O . LEU D 1 98 ? 1.06049 20.94891 26.68190 1.000 123.45851 98 LEU D O 1
ATOM 5714 N N . LEU D 1 99 ? 2.71772 19.98912 27.86239 1.000 127.77783 99 LEU D N 1
ATOM 5715 C CA . LEU D 1 99 ? 2.39612 20.72392 29.07898 1.000 125.48237 99 LEU D CA 1
ATOM 5716 C C . LEU D 1 99 ? 2.94582 22.14436 29.08395 1.000 127.48717 99 LEU D C 1
ATOM 5717 O O . LEU D 1 99 ? 2.50259 22.95676 29.90348 1.000 123.13225 99 LEU D O 1
ATOM 5722 N N . LYS D 1 100 ? 3.88340 22.46040 28.19184 1.000 126.76263 100 LYS D N 1
ATOM 5723 C CA . LYS D 1 100 ? 4.47561 23.79414 28.08653 1.000 124.62543 100 LYS D CA 1
ATOM 5724 C C . LYS D 1 100 ? 5.02995 24.25715 29.43542 1.000 127.01951 100 LYS D C 1
ATOM 5725 O O . LYS D 1 100 ? 4.66585 25.30671 29.96884 1.000 129.11665 100 LYS D O 1
ATOM 5731 N N . THR D 1 101 ? 5.93075 23.44384 29.98194 1.000 124.46313 101 THR D N 1
ATOM 5732 C CA . THR D 1 101 ? 6.51567 23.69167 31.29315 1.000 119.54557 101 THR D CA 1
ATOM 5733 C C . THR D 1 101 ? 7.79967 24.51060 31.23440 1.000 113.19178 101 THR D C 1
ATOM 5734 O O . THR D 1 101 ? 8.42899 24.71651 32.27754 1.000 107.10836 101 THR D O 1
ATOM 5738 N N . ASN D 1 102 ? 8.20160 24.97264 30.04796 1.000 116.92441 102 ASN D N 1
ATOM 5739 C CA . ASN D 1 102 ? 9.37838 25.82804 29.87515 1.000 113.94770 102 ASN D CA 1
ATOM 5740 C C . ASN D 1 102 ? 10.66039 25.13736 30.33864 1.000 118.86558 102 ASN D C 1
ATOM 5741 O O . ASN D 1 102 ? 11.59528 25.78712 30.81338 1.000 122.40347 102 ASN D O 1
ATOM 5746 N N . LEU D 1 103 ? 10.71878 23.81367 30.20578 1.000 118.39858 103 LEU D N 1
ATOM 5747 C CA . LEU D 1 103 ? 11.91637 23.05225 30.54071 1.000 117.75990 103 LEU D CA 1
ATOM 5748 C C . LEU D 1 103 ? 12.70687 22.62601 29.31237 1.000 124.38391 103 LEU D C 1
ATOM 5749 O O . LEU D 1 103 ? 13.94088 22.66071 29.33305 1.000 128.87681 103 LEU D O 1
ATOM 5754 N N . TYR D 1 104 ? 12.02339 22.22637 28.24306 1.000 119.61943 104 TYR D N 1
ATOM 5755 C CA . TYR D 1 104 ? 12.66462 21.84553 26.99335 1.000 116.56864 104 TYR D CA 1
ATOM 5756 C C . TYR D 1 104 ? 12.29679 22.75072 25.82878 1.000 121.48057 104 TYR D C 1
ATOM 5757 O O . TYR D 1 104 ? 13.14318 22.99485 24.96601 1.000 126.43072 104 TYR D O 1
ATOM 5766 N N . TYR D 1 105 ? 11.06487 23.25125 25.78070 1.000 118.02975 105 TYR D N 1
ATOM 5767 C CA . TYR D 1 105 ? 10.63447 24.22535 24.78628 1.000 117.05457 105 TYR D CA 1
ATOM 5768 C C . TYR D 1 105 ? 10.34910 25.53795 25.50270 1.000 117.97665 105 TYR D C 1
ATOM 5769 O O . TYR D 1 105 ? 9.55205 25.57254 26.44685 1.000 117.93108 105 TYR D O 1
ATOM 5778 N N . PHE D 1 106 ? 10.99379 26.61101 25.05368 1.000 124.82491 106 PHE D N 1
ATOM 5779 C CA . PHE D 1 106 ? 10.95834 27.88616 25.75914 1.000 129.49908 106 PHE D CA 1
ATOM 5780 C C . PHE D 1 106 ? 9.76377 28.70861 25.29189 1.000 142.98071 106 PHE D C 1
ATOM 5781 O O . PHE D 1 106 ? 9.61947 28.98321 24.09554 1.000 147.66303 106 PHE D O 1
ATOM 5789 N N . THR D 1 107 ? 8.91112 29.09842 26.23935 1.000 156.50827 107 THR D N 1
ATOM 5790 C CA . THR D 1 107 ? 7.79654 29.99925 25.97451 1.000 176.22452 107 THR D CA 1
ATOM 5791 C C . THR D 1 107 ? 7.93845 31.32154 26.71803 1.000 190.16017 107 THR D C 1
ATOM 5792 O O . THR D 1 107 ? 6.98040 32.10272 26.76312 1.000 195.95888 107 THR D O 1
ATOM 5796 N N . SER D 1 108 ? 9.10663 31.59383 27.29779 1.000 191.99665 108 SER D N 1
ATOM 5797 C CA . SER D 1 108 ? 9.32310 32.80270 28.09320 1.000 205.37880 108 SER D CA 1
ATOM 5798 C C . SER D 1 108 ? 9.76077 33.96895 27.20334 1.000 219.28143 108 SER D C 1
ATOM 5799 O O . SER D 1 108 ? 10.85405 34.52047 27.33306 1.000 227.25154 108 SER D O 1
ATOM 5802 N N . TYR D 1 109 ? 8.87216 34.32812 26.28265 1.000 217.25070 109 TYR D N 1
ATOM 5803 C CA . TYR D 1 109 ? 9.01215 35.50939 25.41887 1.000 222.62283 109 TYR D CA 1
ATOM 5804 C C . TYR D 1 109 ? 10.26452 35.34176 24.55171 1.000 224.10436 109 TYR D C 1
ATOM 5805 O O . TYR D 1 109 ? 10.69457 34.21606 24.26787 1.000 223.23689 109 TYR D O 1
ATOM 5814 N N . ARG D 1 110 ? 10.85271 36.45737 24.12480 1.000 222.21301 110 ARG D N 1
ATOM 5815 C CA . ARG D 1 110 ? 12.08598 36.45005 23.35169 1.000 222.19893 110 ARG D CA 1
ATOM 5816 C C . ARG D 1 110 ? 12.86646 37.71396 23.69858 1.000 224.21823 110 ARG D C 1
ATOM 5817 O O . ARG D 1 110 ? 12.43714 38.52198 24.52747 1.000 232.23873 110 ARG D O 1
ATOM 5825 N N . GLU D 1 111 ? 14.02888 37.87369 23.06218 1.000 218.24641 111 GLU D N 1
ATOM 5826 C CA . GLU D 1 111 ? 14.95773 38.97558 23.31430 1.000 212.96297 111 GLU D CA 1
ATOM 5827 C C . GLU D 1 111 ? 15.46136 38.99063 24.75406 1.000 208.27542 111 GLU D C 1
ATOM 5828 O O . GLU D 1 111 ? 15.92207 40.02752 25.24313 1.000 203.62159 111 GLU D O 1
ATOM 5834 N N . ASN D 1 112 ? 15.38833 37.85564 25.44274 1.000 203.27103 112 ASN D N 1
ATOM 5835 C CA . ASN D 1 112 ? 15.87666 37.75339 26.81276 1.000 194.97243 112 ASN D CA 1
ATOM 5836 C C . ASN D 1 112 ? 17.36885 37.44057 26.83249 1.000 178.76182 112 ASN D C 1
ATOM 5837 O O . ASN D 1 112 ? 18.05631 37.58233 25.82117 1.000 179.17387 112 ASN D O 1
ATOM 5842 N N . ASN D 1 116 ? 16.03181 33.05646 22.43994 1.000 184.99032 116 ASN D N 1
ATOM 5843 C CA . ASN D 1 116 ? 15.50583 32.99856 21.08123 1.000 172.97780 116 ASN D CA 1
ATOM 5844 C C . ASN D 1 116 ? 15.43723 31.56098 20.57070 1.000 158.13626 116 ASN D C 1
ATOM 5845 O O . ASN D 1 116 ? 15.87835 30.62981 21.24479 1.000 155.79399 116 ASN D O 1
ATOM 5850 N N . ILE D 1 117 ? 14.87753 31.39471 19.37004 1.000 153.83527 117 ILE D N 1
ATOM 5851 C CA . ILE D 1 117 ? 14.67406 30.06058 18.81185 1.000 134.58564 117 ILE D CA 1
ATOM 5852 C C . ILE D 1 117 ? 16.00822 29.38236 18.52465 1.000 138.23700 117 ILE D C 1
ATOM 5853 O O . ILE D 1 117 ? 16.17282 28.18088 18.76929 1.000 139.37405 117 ILE D O 1
ATOM 5858 N N . ILE D 1 118 ? 16.97610 30.13297 17.99251 1.000 138.85388 118 ILE D N 1
ATOM 5859 C CA . ILE D 1 118 ? 18.28256 29.55610 17.68269 1.000 136.47271 118 ILE D CA 1
ATOM 5860 C C . ILE D 1 118 ? 18.95201 29.04092 18.95065 1.000 145.88146 118 ILE D C 1
ATOM 5861 O O . ILE D 1 118 ? 19.53859 27.95129 18.96414 1.000 140.98864 118 ILE D O 1
ATOM 5866 N N . THR D 1 119 ? 18.87451 29.81486 20.03536 1.000 152.24081 119 THR D N 1
ATOM 5867 C CA . THR D 1 119 ? 19.41889 29.36365 21.31214 1.000 148.29342 119 THR D CA 1
ATOM 5868 C C . THR D 1 119 ? 18.67105 28.13938 21.82947 1.000 139.04707 119 THR D C 1
ATOM 5869 O O . THR D 1 119 ? 19.28081 27.22228 22.39292 1.000 138.12064 119 THR D O 1
ATOM 5873 N N . ASN D 1 120 ? 17.34907 28.10302 21.63781 1.000 133.14922 120 ASN D N 1
ATOM 5874 C CA . ASN D 1 120 ? 16.55727 26.97371 22.11775 1.000 131.21916 120 ASN D CA 1
ATOM 5875 C C . ASN D 1 120 ? 17.00779 25.66908 21.47089 1.000 131.26686 120 ASN D C 1
ATOM 5876 O O . ASN D 1 120 ? 17.10905 24.63728 22.14477 1.000 124.98912 120 ASN D O 1
ATOM 5881 N N . VAL D 1 121 ? 17.27832 25.69493 20.16349 1.000 140.03213 121 VAL D N 1
ATOM 5882 C CA . VAL D 1 121 ? 17.76719 24.50156 19.47650 1.000 138.33865 121 VAL D CA 1
ATOM 5883 C C . VAL D 1 121 ? 19.10443 24.06160 20.06003 1.000 135.41816 121 VAL D C 1
ATOM 5884 O O . VAL D 1 121 ? 19.37471 22.86175 20.20024 1.000 136.68236 121 VAL D O 1
ATOM 5888 N N . PHE D 1 122 ? 19.95541 25.02509 20.42215 1.000 132.59982 122 PHE D N 1
ATOM 5889 C CA . PHE D 1 122 ? 21.25061 24.69358 21.00796 1.000 134.08128 122 PHE D CA 1
ATOM 5890 C C . PHE D 1 122 ? 21.08805 23.91818 22.30972 1.000 131.76550 122 PHE D C 1
ATOM 5891 O O . PHE D 1 122 ? 21.80393 22.93876 22.55017 1.000 134.11281 122 PHE D O 1
ATOM 5899 N N . PHE D 1 123 ? 20.15365 24.34219 23.16455 1.000 129.16287 123 PHE D N 1
ATOM 5900 C CA . PHE D 1 123 ? 19.90879 23.61493 24.40620 1.000 128.61279 123 PHE D CA 1
ATOM 5901 C C . PHE D 1 123 ? 19.34823 22.22395 24.13921 1.000 131.39707 123 PHE D C 1
ATOM 5902 O O . PHE D 1 123 ? 19.70881 21.26223 24.82829 1.000 127.34458 123 PHE D O 1
ATOM 5910 N N . GLN D 1 124 ? 18.45443 22.10093 23.15433 1.000 132.90979 124 GLN D N 1
ATOM 5911 C CA . GLN D 1 124 ? 17.81654 20.81531 22.88907 1.000 133.23150 124 GLN D CA 1
ATOM 5912 C C . GLN D 1 124 ? 18.84550 19.75551 22.51856 1.000 133.02886 124 GLN D C 1
ATOM 5913 O O . GLN D 1 124 ? 18.74979 18.60429 22.96042 1.000 128.96292 124 GLN D O 1
ATOM 5919 N N . ALA D 1 125 ? 19.84012 20.12558 21.71021 1.000 132.67215 125 ALA D N 1
ATOM 5920 C CA . ALA D 1 125 ? 20.91808 19.19462 21.40093 1.000 142.09447 125 ALA D CA 1
ATOM 5921 C C . ALA D 1 125 ? 21.79543 18.92817 22.61808 1.000 140.78202 125 ALA D C 1
ATOM 5922 O O . ALA D 1 125 ? 22.34032 17.82695 22.75667 1.000 142.66104 125 ALA D O 1
ATOM 5924 N N . GLN D 1 126 ? 21.94810 19.91756 23.50366 1.000 137.93308 126 GLN D N 1
ATOM 5925 C CA . GLN D 1 126 ? 22.71430 19.70279 24.72833 1.000 132.37465 126 GLN D CA 1
ATOM 5926 C C . GLN D 1 126 ? 22.03409 18.68796 25.63778 1.000 130.11488 126 GLN D C 1
ATOM 5927 O O . GLN D 1 126 ? 22.70940 17.90054 26.31049 1.000 137.64595 126 GLN D O 1
ATOM 5933 N N . TYR D 1 127 ? 20.69976 18.70126 25.68607 1.000 138.74989 127 TYR D N 1
ATOM 5934 C CA . TYR D 1 127 ? 19.98598 17.69757 26.46810 1.000 130.56545 127 TYR D CA 1
ATOM 5935 C C . TYR D 1 127 ? 20.24656 16.29866 25.92623 1.000 133.38370 127 TYR D C 1
ATOM 5936 O O . TYR D 1 127 ? 20.41300 15.34677 26.69758 1.000 137.88961 127 TYR D O 1
ATOM 5945 N N . ASN D 1 128 ? 20.27929 16.15357 24.59894 1.000 137.70300 128 ASN D N 1
ATOM 5946 C CA . ASN D 1 128 ? 20.60936 14.86282 24.00520 1.000 148.02509 128 ASN D CA 1
ATOM 5947 C C . ASN D 1 128 ? 22.04584 14.45437 24.30839 1.000 153.31755 128 ASN D C 1
ATOM 5948 O O . ASN D 1 128 ? 22.34565 13.25647 24.37188 1.000 161.71168 128 ASN D O 1
ATOM 5953 N N . GLU D 1 129 ? 22.94505 15.42589 24.49095 1.000 142.49168 129 GLU D N 1
ATOM 5954 C CA . GLU D 1 129 ? 24.30971 15.09811 24.89216 1.000 135.84886 129 GLU D CA 1
ATOM 5955 C C . GLU D 1 129 ? 24.33410 14.43663 26.26379 1.000 138.70451 129 GLU D C 1
ATOM 5956 O O . GLU D 1 129 ? 25.07749 13.47323 26.48362 1.000 146.24802 129 GLU D O 1
ATOM 5962 N N . TRP D 1 130 ? 23.52922 14.94181 27.20203 1.000 133.56070 130 TRP D N 1
ATOM 5963 C CA . TRP D 1 130 ? 23.43373 14.30124 28.50888 1.000 137.89135 130 TRP D CA 1
ATOM 5964 C C . TRP D 1 130 ? 22.74965 12.94401 28.41821 1.000 139.62641 130 TRP D C 1
ATOM 5965 O O . TRP D 1 130 ? 23.06713 12.03915 29.19827 1.000 143.83484 130 TRP D O 1
ATOM 5976 N N . ILE D 1 131 ? 21.80778 12.78506 27.48694 1.000 145.30666 131 ILE D N 1
ATOM 5977 C CA . ILE D 1 131 ? 21.19247 11.47934 27.27048 1.000 147.28314 131 ILE D CA 1
ATOM 5978 C C . ILE D 1 131 ? 22.21413 10.50023 26.70529 1.000 155.40404 131 ILE D C 1
ATOM 5979 O O . ILE D 1 131 ? 22.34324 9.36748 27.18347 1.000 157.76614 131 ILE D O 1
ATOM 5984 N N . ASP D 1 132 ? 22.96372 10.92783 25.68447 1.000 158.94028 132 ASP D N 1
ATOM 5985 C CA . ASP D 1 132 ? 23.96540 10.05621 25.07763 1.000 165.31035 132 ASP D CA 1
ATOM 5986 C C . ASP D 1 132 ? 25.11421 9.76053 26.03288 1.000 166.66518 132 ASP D C 1
ATOM 5987 O O . ASP D 1 132 ? 25.73292 8.69393 25.94262 1.000 175.90741 132 ASP D O 1
ATOM 5992 N N . PHE D 1 133 ? 25.41997 10.68896 26.94197 1.000 159.90393 133 PHE D N 1
ATOM 5993 C CA . PHE D 1 133 ? 26.50901 10.46797 27.88792 1.000 151.48146 133 PHE D CA 1
ATOM 5994 C C . PHE D 1 133 ? 26.20115 9.30968 28.82974 1.000 152.77480 133 PHE D C 1
ATOM 5995 O O . PHE D 1 133 ? 27.09093 8.51598 29.15670 1.000 160.60964 133 PHE D O 1
ATOM 6003 N N . LEU D 1 134 ? 24.95244 9.19712 29.27823 1.000 157.31342 134 LEU D N 1
ATOM 6004 C CA . LEU D 1 134 ? 24.53925 8.13197 30.18180 1.000 153.15600 134 LEU D CA 1
ATOM 6005 C C . LEU D 1 134 ? 23.89769 6.95070 29.46427 1.000 163.61297 134 LEU D C 1
ATOM 6006 O O . LEU D 1 134 ? 23.56054 5.95830 30.11734 1.000 163.66999 134 LEU D O 1
ATOM 6011 N N . ARG D 1 135 ? 23.72175 7.02867 28.14708 1.000 159.49992 135 ARG D N 1
ATOM 6012 C CA . ARG D 1 135 ? 23.06816 5.95324 27.41190 1.000 160.64622 135 ARG D CA 1
ATOM 6013 C C . ARG D 1 135 ? 23.99728 4.75186 27.28448 1.000 166.51101 135 ARG D C 1
ATOM 6014 O O . ARG D 1 135 ? 25.16749 4.89453 26.91540 1.000 163.04424 135 ARG D O 1
ATOM 6022 N N . ASN D 1 136 ? 23.46884 3.56638 27.59990 1.000 168.51962 136 ASN D N 1
ATOM 6023 C CA . ASN D 1 136 ? 24.21296 2.30755 27.52055 1.000 165.11924 136 ASN D CA 1
ATOM 6024 C C . ASN D 1 136 ? 25.46859 2.33352 28.38808 1.000 171.87981 136 ASN D C 1
ATOM 6025 O O . ASN D 1 136 ? 26.47298 1.69438 28.06530 1.000 174.12773 136 ASN D O 1
ATOM 6030 N N . LYS D 1 137 ? 25.42163 3.07020 29.49583 1.000 173.61576 137 LYS D N 1
ATOM 6031 C CA . LYS D 1 137 ? 26.55251 3.19986 30.40430 1.000 169.56641 137 LYS D CA 1
ATOM 6032 C C . LYS D 1 137 ? 26.11011 2.82535 31.80975 1.000 181.43367 137 LYS D C 1
ATOM 6033 O O . LYS D 1 137 ? 25.07377 3.30106 32.28471 1.000 172.37434 137 LYS D O 1
ATOM 6039 N N . ASP D 1 138 ? 26.89330 1.97428 32.46905 1.000 211.60771 138 ASP D N 1
ATOM 6040 C CA . ASP D 1 138 ? 26.59070 1.55978 33.83501 1.000 209.56326 138 ASP D CA 1
ATOM 6041 C C . ASP D 1 138 ? 26.84657 2.72908 34.77796 1.000 199.09698 138 ASP D C 1
ATOM 6042 O O . ASP D 1 138 ? 27.98962 3.16800 34.93992 1.000 198.12177 138 ASP D O 1
ATOM 6047 N N . ILE D 1 139 ? 25.77887 3.24035 35.39481 1.000 192.97916 139 ILE D N 1
ATOM 6048 C CA . ILE D 1 139 ? 25.90534 4.40679 36.26443 1.000 183.18596 139 ILE D CA 1
ATOM 6049 C C . ILE D 1 139 ? 26.75495 4.07907 37.48536 1.000 179.26659 139 ILE D C 1
ATOM 6050 O O . ILE D 1 139 ? 27.63285 4.85794 37.87493 1.000 177.76266 139 ILE D O 1
ATOM 6055 N N . GLU D 1 140 ? 26.51007 2.92418 38.10895 1.000 186.40320 140 GLU D N 1
ATOM 6056 C CA . GLU D 1 140 ? 27.23872 2.57498 39.32488 1.000 185.39756 140 GLU D CA 1
ATOM 6057 C C . GLU D 1 140 ? 28.69446 2.23328 39.02852 1.000 174.61044 140 GLU D C 1
ATOM 6058 O O . GLU D 1 140 ? 29.59521 2.64313 39.76940 1.000 163.82281 140 GLU D O 1
ATOM 6064 N N . LYS D 1 141 ? 28.94635 1.47593 37.95828 1.000 180.51444 141 LYS D N 1
ATOM 6065 C CA . LYS D 1 141 ? 30.31762 1.08755 37.64117 1.000 179.59059 141 LYS D CA 1
ATOM 6066 C C . LYS D 1 141 ? 31.14282 2.28262 37.18003 1.000 170.73839 141 LYS D C 1
ATOM 6067 O O . LYS D 1 141 ? 32.31881 2.40811 37.54098 1.000 155.70533 141 LYS D O 1
ATOM 6073 N N . ASN D 1 142 ? 30.54633 3.17171 36.38534 1.000 176.62644 142 ASN D N 1
ATOM 6074 C CA . ASN D 1 142 ? 31.23727 4.33860 35.85144 1.000 166.65193 142 ASN D CA 1
ATOM 6075 C C . ASN D 1 142 ? 30.88055 5.61719 36.60082 1.000 148.30844 142 ASN D C 1
ATOM 6076 O O . ASN D 1 142 ? 30.89202 6.70197 36.01114 1.000 156.27328 142 ASN D O 1
ATOM 6081 N N . ILE D 1 143 ? 30.56770 5.51326 37.89390 1.000 141.25420 143 ILE D N 1
ATOM 6082 C CA . ILE D 1 143 ? 30.15634 6.69320 38.64837 1.000 149.05036 143 ILE D CA 1
ATOM 6083 C C . ILE D 1 143 ? 31.30368 7.69125 38.76104 1.000 148.79921 143 ILE D C 1
ATOM 6084 O O . ILE D 1 143 ? 31.09911 8.90521 38.63945 1.000 146.31148 143 ILE D O 1
ATOM 6089 N N . ILE D 1 144 ? 32.52441 7.20455 38.99845 1.000 144.89987 144 ILE D N 1
ATOM 6090 C CA . ILE D 1 144 ? 33.67282 8.10639 39.10054 1.000 143.54116 144 ILE D CA 1
ATOM 6091 C C . ILE D 1 144 ? 33.93605 8.84357 37.78980 1.000 149.56724 144 ILE D C 1
ATOM 6092 O O . ILE D 1 144 ? 34.10074 10.07329 37.82414 1.000 150.05247 144 ILE D O 1
ATOM 6097 N N . PRO D 1 145 ? 33.99470 8.18274 36.62460 1.000 145.89611 145 PRO D N 1
ATOM 6098 C CA . PRO D 1 145 ? 34.11818 8.95117 35.37269 1.000 145.07506 145 PRO D CA 1
ATOM 6099 C C . PRO D 1 145 ? 32.95223 9.89131 35.11787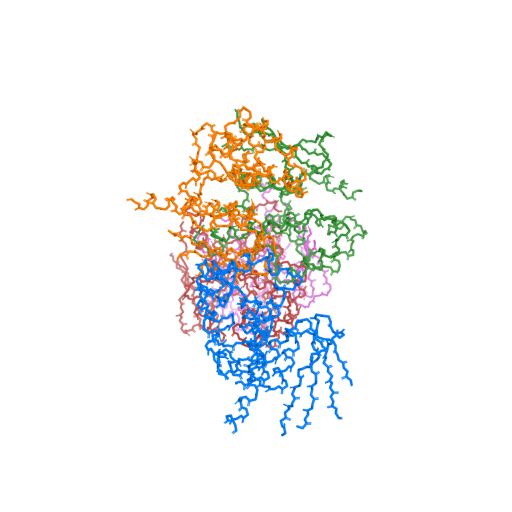 1.000 157.36331 145 PRO D C 1
ATOM 6100 O O . PRO D 1 145 ? 33.14563 10.95554 34.51662 1.000 154.65187 145 PRO D O 1
ATOM 6104 N N . ILE D 1 146 ? 31.74124 9.52460 35.54108 1.000 163.20283 146 ILE D N 1
ATOM 6105 C CA . ILE D 1 146 ? 30.59054 10.39965 35.34012 1.000 150.34610 146 ILE D CA 1
ATOM 6106 C C . ILE D 1 146 ? 30.68567 11.62785 36.23699 1.000 144.00457 146 ILE D C 1
ATOM 6107 O O . ILE D 1 146 ? 30.44893 12.75749 35.79192 1.000 141.50073 146 ILE D O 1
ATOM 6112 N N . CYS D 1 147 ? 31.04123 11.43019 37.50931 1.000 141.50953 147 CYS D N 1
ATOM 6113 C CA . CYS D 1 147 ? 31.05071 12.53815 38.46029 1.000 134.12943 147 CYS D CA 1
ATOM 6114 C C . CYS D 1 147 ? 32.09322 13.58858 38.09621 1.000 132.64702 147 CYS D C 1
ATOM 6115 O O . CYS D 1 147 ? 31.83074 14.79102 38.20988 1.000 135.84260 147 CYS D O 1
ATOM 6118 N N . GLU D 1 148 ? 33.28347 13.16244 37.66686 1.000 145.45006 148 GLU D N 1
ATOM 6119 C CA . GLU D 1 148 ? 34.31685 14.13405 37.32113 1.000 154.27702 148 GLU D CA 1
ATOM 6120 C C . GLU D 1 148 ? 33.88930 14.99656 36.13988 1.000 151.98302 148 GLU D C 1
ATOM 6121 O O . GLU D 1 148 ? 34.12868 16.20920 36.13152 1.000 147.11335 148 GLU D O 1
ATOM 6127 N N . HIS D 1 149 ? 33.24836 14.39174 35.13591 1.000 151.59740 149 HIS D N 1
ATOM 6128 C CA . HIS D 1 149 ? 32.76280 15.16694 33.99787 1.000 144.65374 149 HIS D CA 1
ATOM 6129 C C . HIS D 1 149 ? 31.70133 16.17385 34.42596 1.000 141.06508 149 HIS D C 1
ATOM 6130 O O . HIS D 1 149 ? 31.72895 17.33487 34.00068 1.000 140.58976 149 HIS D O 1
ATOM 6137 N N . ILE D 1 150 ? 30.75567 15.74727 35.26584 1.000 133.62360 150 ILE D N 1
ATOM 6138 C CA . ILE D 1 150 ? 29.72473 16.66012 35.75015 1.000 126.59813 150 ILE D CA 1
ATOM 6139 C C . ILE D 1 150 ? 30.34065 17.75198 36.61570 1.000 132.79949 150 ILE D C 1
ATOM 6140 O O . ILE D 1 150 ? 29.97836 18.92971 36.50485 1.000 129.81582 150 ILE D O 1
ATOM 6145 N N . ASN D 1 151 ? 31.27972 17.38054 37.49007 1.000 143.69270 151 ASN D N 1
ATOM 6146 C CA . ASN D 1 151 ? 31.89691 18.35959 38.37951 1.000 135.34485 151 ASN D CA 1
ATOM 6147 C C . ASN D 1 151 ? 32.69775 19.39271 37.59587 1.000 133.93874 151 ASN D C 1
ATOM 6148 O O . ASN D 1 151 ? 32.71632 20.57567 37.95550 1.000 135.03343 151 ASN D O 1
ATOM 6153 N N . LYS D 1 152 ? 33.37559 18.96422 36.52700 1.000 136.96640 152 LYS D N 1
ATOM 6154 C CA . LYS D 1 152 ? 34.08701 19.91529 35.67788 1.000 135.21459 152 LYS D CA 1
ATOM 6155 C C . LYS D 1 152 ? 33.12189 20.89019 35.01669 1.000 142.72714 152 LYS D C 1
ATOM 6156 O O . LYS D 1 152 ? 33.42193 22.08288 34.88936 1.000 143.66108 152 LYS D O 1
ATOM 6162 N N . HIS D 1 153 ? 31.96149 20.39740 34.57716 1.000 145.33184 153 HIS D N 1
ATOM 6163 C CA . HIS D 1 153 ? 30.98411 21.26830 33.93265 1.000 142.05103 153 HIS D CA 1
ATOM 6164 C C . HIS D 1 153 ? 30.45599 22.31875 34.90170 1.000 135.79270 153 HIS D C 1
ATOM 6165 O O . HIS D 1 153 ? 30.29821 23.48960 34.53614 1.000 136.14923 153 HIS D O 1
ATOM 6172 N N . LEU D 1 154 ? 30.18496 21.92177 36.14236 1.000 113.33748 154 LEU D N 1
ATOM 6173 C CA . LEU D 1 154 ? 29.67376 22.82648 37.16338 1.000 108.20730 154 LEU D CA 1
ATOM 6174 C C . LEU D 1 154 ? 30.76902 23.65150 37.82975 1.000 130.61327 154 LEU D C 1
ATOM 6175 O O . LEU D 1 154 ? 30.51666 24.25375 38.87933 1.000 132.59678 154 LEU D O 1
ATOM 6180 N N . TYR D 1 155 ? 31.97282 23.68453 37.25175 1.000 134.26687 155 TYR D N 1
ATOM 6181 C CA . TYR D 1 155 ? 33.06548 24.44756 37.84770 1.000 142.56927 155 TYR D CA 1
ATOM 6182 C C . TYR D 1 155 ? 32.74672 25.93681 37.88924 1.000 135.13112 155 TYR D C 1
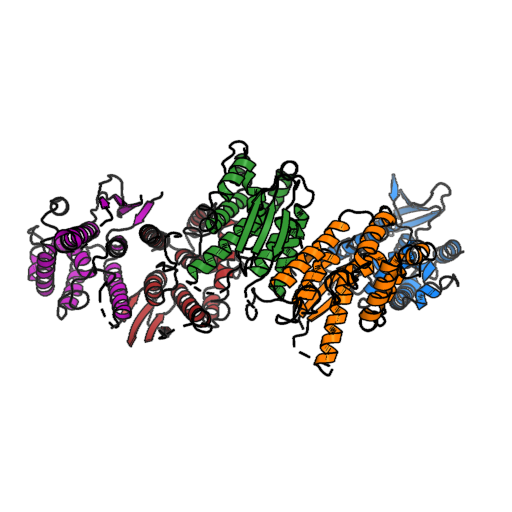ATOM 6183 O O . TYR D 1 155 ? 32.99126 26.60419 38.90153 1.000 129.72612 155 TYR D O 1
ATOM 6192 N N . LEU D 1 156 ? 32.19562 26.47618 36.80052 1.000 131.77747 156 LEU D N 1
ATOM 6193 C CA . LEU D 1 156 ? 31.86919 27.89386 36.72784 1.000 131.32867 156 LEU D CA 1
ATOM 6194 C C . LEU D 1 156 ? 30.43624 28.14005 36.27091 1.000 116.25946 156 LEU D C 1
ATOM 6195 O O . LEU D 1 156 ? 30.08365 29.28679 35.97014 1.000 117.34634 156 LEU D O 1
ATOM 6200 N N . ASN D 1 157 ? 29.60441 27.10322 36.21269 1.000 106.63315 157 ASN D N 1
ATOM 6201 C CA . ASN D 1 157 ? 28.22240 27.21987 35.76942 1.000 112.22594 157 ASN D CA 1
ATOM 6202 C C . ASN D 1 157 ? 27.29086 26.84157 36.91087 1.000 110.46325 157 ASN D C 1
ATOM 6203 O O . ASN D 1 157 ? 27.49366 25.81697 37.57104 1.000 110.83192 157 ASN D O 1
ATOM 6208 N N . THR D 1 158 ? 26.27776 27.67691 37.14496 1.000 107.37063 158 THR D N 1
ATOM 6209 C CA . THR D 1 158 ? 25.29022 27.37762 38.17619 1.000 102.06721 158 THR D CA 1
ATOM 6210 C C . THR D 1 158 ? 24.38927 26.22253 37.75496 1.000 102.01400 158 THR D C 1
ATOM 6211 O O . THR D 1 158 ? 24.12731 25.30473 38.54144 1.000 112.99012 158 THR D O 1
ATOM 6215 N N . PHE D 1 159 ? 23.90859 26.25101 36.51673 1.000 106.13999 159 PHE D N 1
ATOM 6216 C CA . PHE D 1 159 ? 23.07408 25.19804 35.96278 1.000 106.17736 159 PHE D CA 1
ATOM 6217 C C . PHE D 1 159 ? 23.82998 24.46471 34.86273 1.000 115.67524 159 PHE D C 1
ATOM 6218 O O . PHE D 1 159 ? 24.83070 24.95448 34.33113 1.000 118.25194 159 PHE D O 1
ATOM 6226 N N . LEU D 1 160 ? 23.33682 23.26997 34.52875 1.000 113.19699 160 LEU D N 1
ATOM 6227 C CA . LEU D 1 160 ? 23.97353 22.47757 33.48127 1.000 115.68668 160 LEU D CA 1
ATOM 6228 C C . LEU D 1 160 ? 23.90627 23.18668 32.13455 1.000 119.57284 160 LEU D C 1
ATOM 6229 O O . LEU D 1 160 ? 24.85620 23.12840 31.34481 1.000 131.30248 160 LEU D O 1
ATOM 6234 N N . SER D 1 161 ? 22.79380 23.85947 31.85296 1.000 120.23181 161 SER D N 1
ATOM 6235 C CA . SER D 1 161 ? 22.62892 24.60994 30.61664 1.000 124.13559 161 SER D CA 1
ATOM 6236 C C . SER D 1 161 ? 22.22501 26.03767 30.94749 1.000 115.00142 161 SER D C 1
ATOM 6237 O O . SER D 1 161 ? 21.25915 26.25645 31.68601 1.000 115.96888 161 SER D O 1
ATOM 6240 N N . PHE D 1 162 ? 22.97110 26.99548 30.40915 1.000 109.25260 162 PHE D N 1
ATOM 6241 C CA . PHE D 1 162 ? 22.66932 28.43530 30.51132 1.000 114.60322 162 PHE D CA 1
ATOM 6242 C C . PHE D 1 162 ? 22.64643 28.81760 31.99500 1.000 116.25444 162 PHE D C 1
ATOM 6243 O O . PHE D 1 162 ? 23.52881 28.39189 32.75612 1.000 111.70395 162 PHE D O 1
ATOM 6251 N N . HIS D 1 163 ? 21.66379 29.60532 32.43697 1.000 109.34254 163 HIS D N 1
ATOM 6252 C CA . HIS D 1 163 ? 21.63237 30.13095 33.79674 1.000 110.04721 163 HIS D CA 1
ATOM 6253 C C . HIS D 1 163 ? 20.24807 29.99521 34.41975 1.000 104.33474 163 HIS D C 1
ATOM 6254 O O . HIS D 1 163 ? 19.83856 30.83842 35.22218 1.000 104.96387 163 HIS D O 1
ATOM 6261 N N . TYR D 1 164 ? 19.51673 28.94107 34.06609 1.000 96.42046 164 TYR D N 1
ATOM 6262 C CA . TYR D 1 164 ? 18.19613 28.71070 34.63143 1.000 104.21369 164 TYR D CA 1
ATOM 6263 C C . TYR D 1 164 ? 17.88976 27.22132 34.59988 1.000 107.72907 164 TYR D C 1
ATOM 6264 O O . TYR D 1 164 ? 18.52063 26.45146 33.87036 1.000 103.77320 164 TYR D O 1
ATOM 6273 N N . LEU D 1 165 ? 16.91215 26.82547 35.41400 1.000 105.52955 165 LEU D N 1
ATOM 6274 C CA . LEU D 1 165 ? 16.50396 25.42824 35.48023 1.000 99.99424 165 LEU D CA 1
ATOM 6275 C C . LEU D 1 165 ? 15.99381 24.95412 34.12598 1.000 102.91778 165 LEU D C 1
ATOM 6276 O O . LEU D 1 165 ? 15.18979 25.63028 33.47757 1.000 105.83221 165 LEU D O 1
ATOM 6281 N N . THR D 1 166 ? 16.46624 23.78557 33.70123 1.000 108.73127 166 THR D N 1
ATOM 6282 C CA . THR D 1 166 ? 16.08366 23.18539 32.43179 1.000 112.26706 166 THR D CA 1
ATOM 6283 C C . THR D 1 166 ? 15.78073 21.70775 32.65094 1.000 114.12987 166 THR D C 1
ATOM 6284 O O . THR D 1 166 ? 15.93271 21.17540 33.75486 1.000 115.28892 166 THR D O 1
ATOM 6288 N N . LEU D 1 167 ? 15.34117 21.03987 31.58140 1.000 113.51518 167 LEU D N 1
ATOM 6289 C CA . LEU D 1 167 ? 15.06709 19.61006 31.67202 1.000 114.58303 167 LEU D CA 1
ATOM 6290 C C . LEU D 1 167 ? 16.34542 18.80893 31.88130 1.000 118.54234 167 LEU D C 1
ATOM 6291 O O . LEU D 1 167 ? 16.30357 17.71719 32.46022 1.000 124.53941 167 LEU D O 1
ATOM 6296 N N . SER D 1 168 ? 17.48439 19.32975 31.41737 1.000 119.27666 168 SER D N 1
ATOM 6297 C CA . SER D 1 168 ? 18.75502 18.64654 31.63566 1.000 112.34841 168 SER D CA 1
ATOM 6298 C C . SER D 1 168 ? 19.09410 18.57802 33.11877 1.000 117.84385 168 SER D C 1
ATOM 6299 O O . SER D 1 168 ? 19.60964 17.56176 33.59953 1.000 116.77235 168 SER D O 1
ATOM 6302 N N . ASP D 1 169 ? 18.81598 19.65484 33.85848 1.000 110.63137 169 ASP D N 1
ATOM 6303 C CA . ASP D 1 169 ? 19.10250 19.66856 35.28951 1.000 113.39943 169 ASP D CA 1
ATOM 6304 C C . ASP D 1 169 ? 18.29244 18.61121 36.02802 1.000 116.09405 169 ASP D C 1
ATOM 6305 O O . ASP D 1 169 ? 18.81971 17.91300 36.90147 1.000 119.93740 169 ASP D O 1
ATOM 6310 N N . ILE D 1 170 ? 17.00834 18.47764 35.69125 1.000 112.57550 170 ILE D N 1
ATOM 6311 C CA . ILE D 1 170 ? 16.14693 17.54760 36.41436 1.000 121.20151 170 ILE D CA 1
ATOM 6312 C C . ILE D 1 170 ? 16.51989 16.10393 36.09564 1.000 125.59528 170 ILE D C 1
ATOM 6313 O O . ILE D 1 170 ? 16.49771 15.23608 36.97701 1.000 125.89042 170 ILE D O 1
ATOM 6318 N N . TYR D 1 171 ? 16.86058 15.81929 34.83587 1.000 117.62906 171 TYR D N 1
ATOM 6319 C CA . TYR D 1 171 ? 17.20386 14.45185 34.45332 1.000 122.42923 171 TYR D CA 1
ATOM 6320 C C . TYR D 1 171 ? 18.46408 13.97640 35.16603 1.000 121.31565 171 TYR D C 1
ATOM 6321 O O . TYR D 1 171 ? 18.49525 12.87639 35.72975 1.000 126.21919 171 TYR D O 1
ATOM 6330 N N . ILE D 1 172 ? 19.51897 14.79404 35.14679 1.000 123.94180 172 ILE D N 1
ATOM 6331 C CA . ILE D 1 172 ? 20.75693 14.42444 35.82628 1.000 126.44951 172 ILE D CA 1
ATOM 6332 C C . ILE D 1 172 ? 20.55202 14.38829 37.33649 1.000 122.50149 172 ILE D C 1
ATOM 6333 O O . ILE D 1 172 ? 21.22720 13.63076 38.04525 1.000 121.00116 172 ILE D O 1
ATOM 6338 N N . TYR D 1 173 ? 19.61606 15.19036 37.85156 1.000 123.49906 173 TYR D N 1
ATOM 6339 C CA . TYR D 1 173 ? 19.34553 15.20004 39.28623 1.000 127.63907 173 TYR D CA 1
ATOM 6340 C C . TYR D 1 173 ? 18.88089 13.83291 39.77387 1.000 128.68968 173 TYR D C 1
ATOM 6341 O O . TYR D 1 173 ? 19.34447 13.34479 40.81138 1.000 128.97163 173 TYR D O 1
ATOM 6350 N N . TYR D 1 174 ? 17.96959 13.19566 39.03623 1.000 123.26331 174 TYR D N 1
ATOM 6351 C CA . TYR D 1 174 ? 17.46391 11.89184 39.44818 1.000 125.75252 174 TYR D CA 1
ATOM 6352 C C . TYR D 1 174 ? 18.47072 10.77389 39.21218 1.000 130.43961 174 TYR D C 1
ATOM 6353 O O . TYR D 1 174 ? 18.40500 9.74595 39.89469 1.000 130.00239 174 TYR D O 1
ATOM 6362 N N . GLU D 1 175 ? 19.39429 10.94449 38.26384 1.000 123.69796 175 GLU D N 1
ATOM 6363 C CA . GLU D 1 175 ? 20.43446 9.94033 38.06625 1.000 129.10952 175 GLU D CA 1
ATOM 6364 C C . GLU D 1 175 ? 21.44546 9.96422 39.20603 1.000 136.93890 175 GLU D C 1
ATOM 6365 O O . GLU D 1 175 ? 21.93380 8.91166 39.63361 1.000 142.71486 175 GLU D O 1
ATOM 6371 N N . MET D 1 176 ? 21.76834 11.15255 39.71090 1.000 135.43750 176 MET D N 1
ATOM 6372 C CA . MET D 1 176 ? 22.70840 11.31543 40.81062 1.000 130.45549 176 MET D CA 1
ATOM 6373 C C . MET D 1 176 ? 22.02241 11.36067 42.16971 1.000 127.28478 176 MET D C 1
ATOM 6374 O O . MET D 1 176 ? 22.69376 11.60014 43.17860 1.000 134.65624 176 MET D O 1
ATOM 6379 N N . HIS D 1 177 ? 20.70479 11.14585 42.21658 1.000 131.43344 177 HIS D N 1
ATOM 6380 C CA . HIS D 1 177 ? 19.96829 11.29722 43.46839 1.000 134.23830 177 HIS D CA 1
ATOM 6381 C C . HIS D 1 177 ? 20.44006 10.29844 44.51799 1.000 145.64192 177 HIS D C 1
ATOM 6382 O O . HIS D 1 177 ? 20.67603 10.66312 45.67505 1.000 152.86086 177 HIS D O 1
ATOM 6389 N N . LYS D 1 178 ? 20.59438 9.03095 44.13170 1.000 141.01750 178 LYS D N 1
ATOM 6390 C CA . LYS D 1 178 ? 21.01979 8.01633 45.08854 1.000 151.44076 178 LYS D CA 1
ATOM 6391 C C . LYS D 1 178 ? 22.45410 8.21487 45.55971 1.000 149.78777 178 LYS D C 1
ATOM 6392 O O . LYS D 1 178 ? 22.86688 7.55851 46.52166 1.000 163.48618 178 LYS D O 1
ATOM 6398 N N . TYR D 1 179 ? 23.21647 9.09785 44.91419 1.000 144.97576 179 TYR D N 1
ATOM 6399 C CA . TYR D 1 179 ? 24.59899 9.35118 45.29238 1.000 145.45796 179 TYR D CA 1
ATOM 6400 C C . TYR D 1 179 ? 24.78125 10.61394 46.12311 1.000 149.10940 179 TYR D C 1
ATOM 6401 O O . TYR D 1 179 ? 25.76950 10.71137 46.85884 1.000 144.44202 179 TYR D O 1
ATOM 6410 N N . PHE D 1 180 ? 23.86252 11.57763 46.02932 1.000 135.09979 180 PHE D N 1
ATOM 6411 C CA . PHE D 1 180 ? 24.02320 12.85696 46.70389 1.000 142.80917 180 PHE D CA 1
ATOM 6412 C C . PHE D 1 180 ? 22.88597 13.21995 47.64884 1.000 144.06711 180 PHE D C 1
ATOM 6413 O O . PHE D 1 180 ? 23.00032 14.22629 48.35815 1.000 137.48890 180 PHE D O 1
ATOM 6421 N N . SER D 1 181 ? 21.79923 12.44469 47.68553 1.000 146.99170 181 SER D N 1
ATOM 6422 C CA . SER D 1 181 ? 20.71336 12.74394 48.61288 1.000 147.85274 181 SER D CA 1
ATOM 6423 C C . SER D 1 181 ? 21.10338 12.49131 50.06247 1.000 152.08848 181 SER D C 1
ATOM 6424 O O . SER D 1 181 ? 20.46142 13.03510 50.96733 1.000 156.21802 181 SER D O 1
ATOM 6427 N N . GLY D 1 182 ? 22.13253 11.68222 50.30303 1.000 158.74014 182 GLY D N 1
ATOM 6428 C CA . GLY D 1 182 ? 22.55478 11.36077 51.64779 1.000 157.22643 182 GLY D CA 1
ATOM 6429 C C . GLY D 1 182 ? 21.77905 10.24917 52.31670 1.000 160.56716 182 GLY D C 1
ATOM 6430 O O . GLY D 1 182 ? 22.07515 9.92140 53.47288 1.000 174.04253 182 GLY D O 1
ATOM 6431 N N . ASN D 1 183 ? 20.79277 9.66216 51.63483 1.000 166.54736 183 ASN D N 1
ATOM 6432 C CA . ASN D 1 183 ? 20.03311 8.56543 52.22620 1.000 176.51972 183 ASN D CA 1
ATOM 6433 C C . ASN D 1 183 ? 20.90779 7.33677 52.44347 1.000 179.56139 183 ASN D C 1
ATOM 6434 O O . ASN D 1 183 ? 20.78425 6.65324 53.46654 1.000 186.38620 183 ASN D O 1
ATOM 6439 N N . ILE D 1 184 ? 21.79228 7.03938 51.49757 1.000 174.15526 184 ILE D N 1
ATOM 6440 C CA . ILE D 1 184 ? 22.66259 5.87333 51.58639 1.000 176.48354 184 ILE D CA 1
ATOM 6441 C C . ILE D 1 184 ? 23.93934 6.26269 52.31740 1.000 183.17216 184 ILE D C 1
ATOM 6442 O O . ILE D 1 184 ? 24.60786 7.23567 51.94732 1.000 181.30007 184 ILE D O 1
ATOM 6447 N N . THR D 1 185 ? 24.27568 5.50251 53.36275 1.000 191.82032 185 THR D N 1
ATOM 6448 C CA . THR D 1 185 ? 25.49290 5.77593 54.12059 1.000 191.80602 185 THR D CA 1
ATOM 6449 C C . THR D 1 185 ? 26.73845 5.55957 53.26913 1.000 192.59535 185 THR D C 1
ATOM 6450 O O . THR D 1 185 ? 27.70871 6.31879 53.37544 1.000 194.23983 185 THR D O 1
ATOM 6454 N N . THR D 1 186 ? 26.73480 4.52572 52.42386 1.000 187.40624 186 THR D N 1
ATOM 6455 C CA . THR D 1 186 ? 27.88960 4.25489 51.57548 1.000 183.83157 186 THR D CA 1
ATOM 6456 C C . THR D 1 186 ? 28.07631 5.31123 50.49436 1.000 188.43589 186 THR D C 1
ATOM 6457 O O . THR D 1 186 ? 29.17571 5.42647 49.94283 1.000 186.49248 186 THR D O 1
ATOM 6461 N N . ASN D 1 187 ? 27.03596 6.08238 50.18341 1.000 196.88843 187 ASN D N 1
ATOM 6462 C CA . ASN D 1 187 ? 27.08923 7.09548 49.13948 1.000 197.07833 187 ASN D CA 1
ATOM 6463 C C . ASN D 1 187 ? 27.40023 8.48488 49.68200 1.000 189.67499 187 ASN D C 1
ATOM 6464 O O . ASN D 1 187 ? 27.26758 9.46925 48.94859 1.000 183.00301 187 ASN D O 1
ATOM 6469 N N . LEU D 1 188 ? 27.80698 8.58902 50.94772 1.000 175.12400 188 LEU D N 1
ATOM 6470 C CA . LEU D 1 188 ? 28.08925 9.88846 51.54333 1.000 167.10568 188 LEU D CA 1
ATOM 6471 C C . LEU D 1 188 ? 29.42875 10.46752 51.10520 1.000 159.72492 188 LEU D C 1
ATOM 6472 O O . LEU D 1 188 ? 29.66515 11.66284 51.31131 1.000 158.64765 188 LEU D O 1
ATOM 6477 N N . LYS D 1 189 ? 30.31185 9.65669 50.51691 1.000 162.47950 189 LYS D N 1
ATOM 6478 C CA . LYS D 1 189 ? 31.62352 10.16175 50.12412 1.000 158.00419 189 LYS D CA 1
ATOM 6479 C C . LYS D 1 189 ? 31.57145 10.99658 48.84934 1.000 160.08357 189 LYS D C 1
ATOM 6480 O O . LYS D 1 189 ? 32.42477 11.86999 48.65586 1.000 156.44227 189 LYS D O 1
ATOM 6486 N N . TYR D 1 190 ? 30.59927 10.74446 47.97196 1.000 164.00553 190 TYR D N 1
ATOM 6487 C CA . TYR D 1 190 ? 30.50372 11.51728 46.73380 1.000 156.12174 190 TYR D CA 1
ATOM 6488 C C . TYR D 1 190 ? 30.27096 13.00526 46.97397 1.000 151.39740 190 TYR D C 1
ATOM 6489 O O . TYR D 1 190 ? 30.93896 13.82088 46.31429 1.000 151.43495 190 TYR D O 1
ATOM 6498 N N . PRO D 1 191 ? 29.35601 13.43555 47.85771 1.000 150.95612 191 PRO D N 1
ATOM 6499 C CA . PRO D 1 191 ? 29.22372 14.88508 48.09656 1.000 146.24003 191 PRO D CA 1
ATOM 6500 C C . PRO D 1 191 ? 30.50621 15.53967 48.57966 1.000 148.42376 191 PRO D C 1
ATOM 6501 O O . PRO D 1 191 ? 30.79323 16.68264 48.20207 1.000 148.94342 191 PRO D O 1
ATOM 6505 N N . LYS D 1 192 ? 31.28644 14.84757 49.41284 1.000 149.92866 192 LYS D N 1
ATOM 6506 C CA . LYS D 1 192 ? 32.56474 15.39686 49.85286 1.000 150.23253 192 LYS D CA 1
ATOM 6507 C C . LYS D 1 192 ? 33.55020 15.49590 48.69501 1.000 150.41704 192 LYS D C 1
ATOM 6508 O O . LYS D 1 192 ? 34.26486 16.49661 48.56220 1.000 144.66520 192 LYS D O 1
ATOM 6514 N N . GLN D 1 193 ? 33.60096 14.46443 47.84858 1.000 155.85874 193 GLN D N 1
ATOM 6515 C CA . GLN D 1 193 ? 34.58568 14.42620 46.77217 1.000 155.38941 193 GLN D CA 1
ATOM 6516 C C . GLN D 1 193 ? 34.30026 15.48434 45.71293 1.000 147.65085 193 GLN D C 1
ATOM 6517 O O . GLN D 1 193 ? 35.22215 16.15479 45.23381 1.000 145.80951 193 GLN D O 1
ATOM 6523 N N . TYR D 1 194 ? 33.03507 15.64929 45.33535 1.000 162.93983 194 TYR D N 1
ATOM 6524 C CA . TYR D 1 194 ? 32.63398 16.53668 44.24473 1.000 155.51518 194 TYR D CA 1
ATOM 6525 C C . TYR D 1 194 ? 31.73014 17.62555 44.81827 1.000 151.78418 194 TYR D C 1
ATOM 6526 O O . TYR D 1 194 ? 30.50944 17.46393 44.89170 1.000 146.44823 194 TYR D O 1
ATOM 6535 N N . LYS D 1 195 ? 32.34269 18.74101 45.22336 1.000 140.81691 195 LYS D N 1
ATOM 6536 C CA . LYS D 1 195 ? 31.58692 19.82410 45.84514 1.000 138.83458 195 LYS D CA 1
ATOM 6537 C C . LYS D 1 195 ? 30.67977 20.52522 44.84052 1.000 137.68515 195 LYS D C 1
ATOM 6538 O O . LYS D 1 195 ? 29.56414 20.93281 45.18511 1.000 135.38710 195 LYS D O 1
ATOM 6544 N N . ASN D 1 196 ? 31.14227 20.68273 43.59700 1.000 135.43278 196 ASN D N 1
ATOM 6545 C CA . ASN D 1 196 ? 30.34938 21.39272 42.59735 1.000 120.89325 196 ASN D CA 1
ATOM 6546 C C . ASN D 1 196 ? 29.03781 20.67206 42.31321 1.000 123.54862 196 ASN D C 1
ATOM 6547 O O . ASN D 1 196 ? 27.98529 21.31020 42.19153 1.000 130.23535 196 ASN D O 1
ATOM 6552 N N . ILE D 1 197 ? 29.07906 19.34310 42.19922 1.000 124.97199 197 ILE D N 1
ATOM 6553 C CA . ILE D 1 197 ? 27.84668 18.58463 42.01085 1.000 122.78116 197 ILE D CA 1
ATOM 6554 C C . ILE D 1 197 ? 26.95512 18.70812 43.23853 1.000 119.82304 197 ILE D C 1
ATOM 6555 O O . ILE D 1 197 ? 25.73228 18.85016 43.12313 1.000 123.29184 197 ILE D O 1
ATOM 6560 N N . ASN D 1 198 ? 27.55032 18.65115 44.43227 1.000 131.81744 198 ASN D N 1
ATOM 6561 C CA . ASN D 1 198 ? 26.76586 18.76533 45.65742 1.000 130.58849 198 ASN D CA 1
ATOM 6562 C C . ASN D 1 198 ? 26.09296 20.12871 45.75797 1.000 122.85167 198 ASN D C 1
ATOM 6563 O O . ASN D 1 198 ? 24.92894 20.22472 46.16287 1.000 122.27609 198 ASN D O 1
ATOM 6568 N N . ARG D 1 199 ? 26.80949 21.19590 45.39538 1.000 113.79044 199 ARG D N 1
ATOM 6569 C CA . ARG D 1 199 ? 26.20359 22.52386 45.39389 1.000 123.27557 199 ARG D CA 1
ATOM 6570 C C . ARG D 1 199 ? 2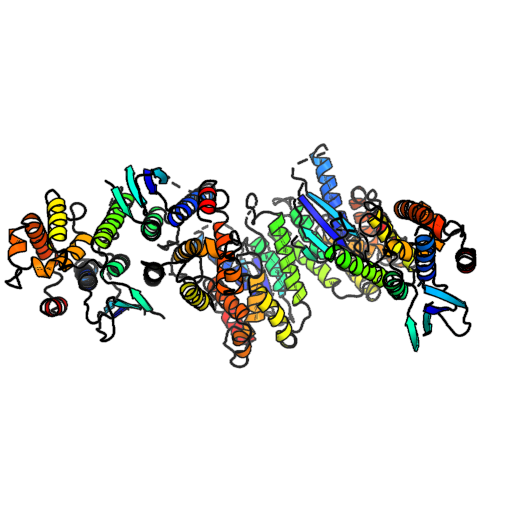5.05519 22.60396 44.39603 1.000 124.66171 199 ARG D C 1
ATOM 6571 O O . ARG D 1 199 ? 23.99198 23.15736 44.70160 1.000 125.63351 199 ARG D O 1
ATOM 6579 N N . TRP D 1 200 ? 25.25262 22.05565 43.19578 1.000 120.85250 200 TRP D N 1
ATOM 6580 C CA . TRP D 1 200 ? 24.18660 22.03871 42.19990 1.000 117.99131 200 TRP D CA 1
ATOM 6581 C C . TRP D 1 200 ? 23.03553 21.14027 42.63544 1.000 114.64341 200 TRP D C 1
ATOM 6582 O O . TRP D 1 200 ? 21.86636 21.45611 42.38602 1.000 113.23964 200 TRP D O 1
ATOM 6593 N N . PHE D 1 201 ? 23.34753 20.01543 43.28456 1.000 125.11863 201 PHE D N 1
ATOM 6594 C CA . PHE D 1 201 ? 22.30255 19.09864 43.73039 1.000 122.23783 201 PHE D CA 1
ATOM 6595 C C . PHE D 1 201 ? 21.38543 19.76088 44.75162 1.000 122.41415 201 PHE D C 1
ATOM 6596 O O . PHE D 1 201 ? 20.16285 19.57915 44.70951 1.000 114.86599 201 PHE D O 1
ATOM 6604 N N . ARG D 1 202 ? 21.95877 20.52986 45.68055 1.000 122.12569 202 ARG D N 1
ATOM 6605 C CA . ARG D 1 202 ? 21.14773 21.20812 46.68703 1.000 127.90812 202 ARG D CA 1
ATOM 6606 C C . ARG D 1 202 ? 20.23502 22.25228 46.05373 1.000 120.36015 202 ARG D C 1
ATOM 6607 O O . ARG D 1 202 ? 19.07950 22.40543 46.46713 1.000 117.50948 202 ARG D O 1
ATOM 6615 N N . LEU D 1 203 ? 20.73538 22.98075 45.05222 1.000 122.45567 203 LEU D N 1
ATOM 6616 C CA . LEU D 1 203 ? 19.91936 23.99480 44.38959 1.000 122.80326 203 LEU D CA 1
ATOM 6617 C C . LEU D 1 203 ? 18.71998 23.36821 43.68883 1.000 112.94859 203 LEU D C 1
ATOM 6618 O O . LEU D 1 203 ? 17.58467 23.83374 43.84094 1.000 113.61103 203 LEU D O 1
ATOM 6623 N N . ILE D 1 204 ? 18.95427 22.30584 42.91457 1.000 114.98019 204 ILE D N 1
ATOM 6624 C CA . ILE D 1 204 ? 17.85980 21.64484 42.20837 1.000 115.94979 204 ILE D CA 1
ATOM 6625 C C . ILE D 1 204 ? 16.88764 21.02448 43.20244 1.000 119.66930 204 ILE D C 1
ATOM 6626 O O . ILE D 1 204 ? 15.67182 20.99787 42.97304 1.000 117.28605 204 ILE D O 1
ATOM 6631 N N . LYS D 1 205 ? 17.40826 20.51688 44.32257 1.000 117.03219 205 LYS D N 1
ATOM 6632 C CA . LYS D 1 205 ? 16.54476 19.97648 45.36671 1.000 113.91086 205 LYS D CA 1
ATOM 6633 C C . LYS D 1 205 ? 15.60850 21.04817 45.91017 1.000 118.25231 205 LYS D C 1
ATOM 6634 O O . LYS D 1 205 ? 14.41052 20.80229 46.09544 1.000 117.53275 205 LYS D O 1
ATOM 6640 N N . ALA D 1 206 ? 16.13708 22.24828 46.16358 1.000 116.94250 206 ALA D N 1
ATOM 6641 C CA . ALA D 1 206 ? 15.30261 23.33967 46.65618 1.000 116.02587 206 ALA D CA 1
ATOM 6642 C C . ALA D 1 206 ? 14.29509 23.78885 45.60531 1.000 114.57663 206 ALA D C 1
ATOM 6643 O O . ALA D 1 206 ? 13.13629 24.07249 45.93067 1.000 121.98990 206 ALA D O 1
ATOM 6645 N N . LEU D 1 207 ? 14.71927 23.86707 44.34143 1.000 113.43985 207 LEU D N 1
ATOM 6646 C CA . LEU D 1 207 ? 13.81406 24.30330 43.28251 1.000 116.93640 207 LEU D CA 1
ATOM 6647 C C . LEU D 1 207 ? 12.68653 23.30082 43.06742 1.000 117.77633 207 LEU D C 1
ATOM 6648 O O . LEU D 1 207 ? 11.54132 23.69184 42.81401 1.000 120.28614 207 LEU D O 1
ATOM 6653 N N . LEU D 1 208 ? 12.98760 22.00872 43.16461 1.000 115.58971 208 LEU D N 1
ATOM 6654 C CA . LEU D 1 208 ? 11.99119 20.96255 42.98203 1.000 110.34555 208 LEU D CA 1
ATOM 6655 C C . LEU D 1 208 ? 11.21799 20.64432 44.25494 1.000 119.67747 208 LEU D C 1
ATOM 6656 O O . LEU D 1 208 ? 10.32900 19.78761 44.21970 1.000 133.79472 208 LEU D O 1
ATOM 6661 N N . HIS D 1 209 ? 11.52993 21.30870 45.37124 1.000 116.75570 209 HIS D N 1
ATOM 6662 C CA . HIS D 1 209 ? 10.88400 20.97443 46.63785 1.000 128.53913 209 HIS D CA 1
ATOM 6663 C C . HIS D 1 209 ? 9.37996 21.21481 46.58369 1.000 133.37955 209 HIS D C 1
ATOM 6664 O O . HIS D 1 209 ? 8.59567 20.39282 47.07105 1.000 139.24243 209 HIS D O 1
ATOM 6671 N N . ASP D 1 210 ? 8.95566 22.33179 45.99175 1.000 125.07434 210 ASP D N 1
ATOM 6672 C CA . ASP D 1 210 ? 7.53390 22.64915 45.93173 1.000 132.70483 210 ASP D CA 1
ATOM 6673 C C . ASP D 1 210 ? 6.75417 21.71998 45.01046 1.000 133.19579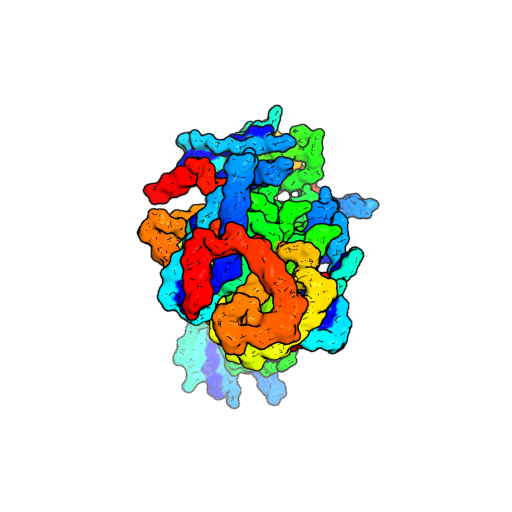 210 ASP D C 1
ATOM 6674 O O . ASP D 1 210 ? 5.51921 21.76303 45.02172 1.000 141.17784 210 ASP D O 1
ATOM 6679 N N . HIS D 1 211 ? 7.43371 20.88769 44.21813 1.000 125.99965 211 HIS D N 1
ATOM 6680 C CA . HIS D 1 211 ? 6.76282 20.01428 43.26733 1.000 129.79786 211 HIS D CA 1
ATOM 6681 C C . HIS D 1 211 ? 6.88155 18.53085 43.58823 1.000 138.69538 211 HIS D C 1
ATOM 6682 O O . HIS D 1 211 ? 6.05473 17.74976 43.10697 1.000 135.69709 211 HIS D O 1
ATOM 6689 N N . VAL D 1 212 ? 7.87441 18.12064 44.37539 1.000 139.45034 212 VAL D N 1
ATOM 6690 C CA . VAL D 1 212 ? 8.09536 16.70514 44.64339 1.000 132.13153 212 VAL D CA 1
ATOM 6691 C C . VAL D 1 212 ? 7.95516 16.33812 46.11490 1.000 130.73614 212 VAL D C 1
ATOM 6692 O O . VAL D 1 212 ? 7.84554 15.14096 46.42560 1.000 140.06368 212 VAL D O 1
ATOM 6696 N N . ALA D 1 213 ? 7.95986 17.30172 47.03925 1.000 128.91306 213 ALA D N 1
ATOM 6697 C CA . ALA D 1 213 ? 7.91255 16.95795 48.45802 1.000 132.64302 213 ALA D CA 1
ATOM 6698 C C . ALA D 1 213 ? 6.54364 16.42451 48.86079 1.000 149.05676 213 ALA D C 1
ATOM 6699 O O . ALA D 1 213 ? 6.44649 15.50684 49.68417 1.000 160.34124 213 ALA D O 1
ATOM 6701 N N . THR D 1 214 ? 5.47685 16.98538 48.29666 1.000 152.23738 214 THR D N 1
ATOM 6702 C CA . THR D 1 214 ? 4.10789 16.61390 48.64766 1.000 149.31398 214 THR D CA 1
ATOM 6703 C C . THR D 1 214 ? 3.47101 15.72262 47.59069 1.000 160.22407 214 THR D C 1
ATOM 6704 O O . THR D 1 214 ? 2.27482 15.83266 47.30881 1.000 159.05506 214 THR D O 1
ATOM 6708 N N . ASP D 1 215 ? 4.24940 14.82321 46.99015 1.000 164.51005 215 ASP D N 1
ATOM 6709 C CA . ASP D 1 215 ? 3.70253 13.94444 45.96287 1.000 173.34930 215 ASP D CA 1
ATOM 6710 C C . ASP D 1 215 ? 2.98693 12.74023 46.57368 1.000 177.86550 215 ASP D C 1
ATOM 6711 O O . ASP D 1 215 ? 1.94943 12.30976 46.05872 1.000 186.67781 215 ASP D O 1
ATOM 6716 N N . ALA D 1 216 ? 3.53563 12.17725 47.65520 1.000 169.58129 216 ALA D N 1
ATOM 6717 C CA . ALA D 1 216 ? 3.08716 10.96972 48.35579 1.000 166.84636 216 ALA D CA 1
ATOM 6718 C C . ALA D 1 216 ? 3.15993 9.71679 47.48545 1.000 165.40128 216 ALA D C 1
ATOM 6719 O O . ALA D 1 216 ? 2.79432 8.62832 47.95573 1.000 170.75905 216 ALA D O 1
ATOM 6721 N N . GLU D 1 217 ? 3.59584 9.82711 46.24026 1.000 165.33843 217 GLU D N 1
ATOM 6722 C CA . GLU D 1 217 ? 3.82655 8.69572 45.34540 1.000 158.97788 217 GLU D CA 1
ATOM 6723 C C . GLU D 1 217 ? 5.22984 8.70357 44.76422 1.000 163.69706 217 GLU D C 1
ATOM 6724 O O . GLU D 1 217 ? 5.83016 7.63841 44.61439 1.000 161.48535 217 GLU D O 1
ATOM 6730 N N . LEU D 1 218 ? 5.76742 9.88153 44.43564 1.000 168.36934 218 LEU D N 1
ATOM 6731 C CA . LEU D 1 218 ? 7.15024 9.96754 43.97830 1.000 162.57258 218 LEU D CA 1
ATOM 6732 C C . LEU D 1 218 ? 8.11582 9.61229 45.10291 1.000 157.84065 218 LEU D C 1
ATOM 6733 O O . LEU D 1 218 ? 9.05622 8.83378 44.90624 1.000 158.85736 218 LEU D O 1
ATOM 6738 N N . ILE D 1 219 ? 7.89347 10.17228 46.29402 1.000 150.59745 219 ILE D N 1
ATOM 6739 C CA . ILE D 1 219 ? 8.77677 9.89659 47.42254 1.000 164.19144 219 ILE D CA 1
ATOM 6740 C C . ILE D 1 219 ? 8.67885 8.43314 47.83057 1.000 173.04075 219 ILE D C 1
ATOM 6741 O O . ILE D 1 219 ? 9.66995 7.82574 48.25376 1.000 173.44496 219 ILE D O 1
ATOM 6746 N N . GLN D 1 220 ? 7.48277 7.84835 47.72481 1.000 171.13465 220 GLN D N 1
ATOM 6747 C CA . GLN D 1 220 ? 7.31689 6.43261 48.03829 1.000 172.81692 220 GLN D CA 1
ATOM 6748 C C . GLN D 1 220 ? 8.19054 5.56839 47.13794 1.000 173.20074 220 GLN D C 1
ATOM 6749 O O . GLN D 1 220 ? 8.88603 4.66231 47.61082 1.000 178.23416 220 GLN D O 1
ATOM 6755 N N . ASN D 1 221 ? 8.17286 5.84037 45.83232 1.000 175.94263 221 ASN D N 1
ATOM 6756 C CA . ASN D 1 221 ? 9.03634 5.12202 44.90493 1.000 174.98044 221 ASN D CA 1
ATOM 6757 C C . ASN D 1 221 ? 10.47844 5.60852 44.95401 1.000 172.67808 221 ASN D C 1
ATOM 6758 O O . ASN D 1 221 ? 11.38449 4.85907 44.57312 1.000 160.92487 221 ASN D O 1
ATOM 6763 N N . LEU D 1 222 ? 10.70907 6.84350 45.40687 1.000 179.92131 222 LEU D N 1
ATOM 6764 C CA . LEU D 1 222 ? 12.07289 7.35139 45.51611 1.000 183.15797 222 LEU D CA 1
ATOM 6765 C C . LEU D 1 222 ? 12.84765 6.61975 46.60573 1.000 188.98401 222 LEU D C 1
ATOM 6766 O O . LEU D 1 222 ? 14.04172 6.34074 46.44566 1.000 189.18119 222 LEU D O 1
ATOM 6771 N N . LYS D 1 223 ? 12.18637 6.30638 47.72380 1.000 177.29005 223 LYS D N 1
ATOM 6772 C CA . LYS D 1 223 ? 12.84328 5.55722 48.79015 1.000 174.07200 223 LYS D CA 1
ATOM 6773 C C . LYS D 1 223 ? 13.15929 4.12865 48.36626 1.000 179.33368 223 LYS D C 1
ATOM 6774 O O . LYS D 1 223 ? 14.14160 3.54706 48.84117 1.000 183.07402 223 LYS D O 1
ATOM 6780 N N . VAL D 1 224 ? 12.33951 3.54827 47.48626 1.000 185.58042 224 VAL D N 1
ATOM 6781 C CA . VAL D 1 224 ? 12.54873 2.16560 47.06234 1.000 192.50467 224 VAL D CA 1
ATOM 6782 C C . VAL D 1 224 ? 13.87748 2.02201 46.33072 1.000 195.84168 224 VAL D C 1
ATOM 6783 O O . VAL D 1 224 ? 14.62014 1.05577 46.54573 1.000 205.51726 224 VAL D O 1
ATOM 6787 N N . LYS D 1 225 ? 14.19952 2.98018 45.45694 1.000 192.87941 225 LYS D N 1
ATOM 6788 C CA . LYS D 1 225 ? 15.42582 2.88830 44.67003 1.000 187.22727 225 LYS D CA 1
ATOM 6789 C C . LYS D 1 225 ? 16.66836 2.90754 45.55268 1.000 188.97035 225 LYS D C 1
ATOM 6790 O O . LYS D 1 225 ? 17.71820 2.38767 45.15726 1.000 188.60452 225 LYS D O 1
ATOM 6796 N N . GLU D 1 226 ? 16.57182 3.49063 46.74296 1.000 188.79080 226 GLU D N 1
ATOM 6797 C CA . GLU D 1 226 ? 17.69153 3.51841 47.67622 1.000 193.66105 226 GLU D CA 1
ATOM 6798 C C . GLU D 1 226 ? 17.92878 2.14345 48.29312 1.000 194.44824 226 GLU D C 1
ATOM 6799 O O . GLU D 1 226 ? 17.53346 1.88521 49.42987 1.000 196.38677 226 GLU D O 1
ATOM 6805 N N . LYS E 1 7 ? 23.36654 31.65563 11.28719 1.000 158.76745 7 LYS E N 1
ATOM 6806 C CA . LYS E 1 7 ? 24.26292 30.70128 10.64399 1.000 167.07553 7 LYS E CA 1
ATOM 6807 C C . LYS E 1 7 ? 24.50795 29.47318 11.51385 1.000 162.51296 7 LYS E C 1
ATOM 6808 O O . LYS E 1 7 ? 24.79263 29.58914 12.70595 1.000 161.77204 7 LYS E O 1
ATOM 6814 N N . ILE E 1 8 ? 24.39338 28.29538 10.90450 1.000 154.76555 8 ILE E N 1
ATOM 6815 C CA . ILE E 1 8 ? 24.65781 27.02501 11.56805 1.000 148.21372 8 ILE E CA 1
ATOM 6816 C C . ILE E 1 8 ? 25.54715 26.18736 10.66111 1.000 157.88222 8 ILE E C 1
ATOM 6817 O O . ILE E 1 8 ? 25.24366 26.01435 9.47552 1.000 163.98064 8 ILE E O 1
ATOM 6822 N N . ASN E 1 9 ? 26.64089 25.67251 11.21507 1.000 162.60533 9 ASN E N 1
ATOM 6823 C CA . ASN E 1 9 ? 27.55956 24.80144 10.49522 1.000 163.77671 9 ASN E CA 1
ATOM 6824 C C . ASN E 1 9 ? 27.45168 23.38944 11.05232 1.000 165.35058 9 ASN E C 1
ATOM 6825 O O . ASN E 1 9 ? 27.53466 23.18974 12.26885 1.000 166.43375 9 ASN E O 1
ATOM 6830 N N . ILE E 1 10 ? 27.26631 22.41669 10.16422 1.000 163.53066 10 ILE E N 1
ATOM 6831 C CA . ILE E 1 10 ? 27.14280 21.01267 10.53909 1.000 162.04666 10 ILE E CA 1
ATOM 6832 C C . ILE E 1 10 ? 28.31433 20.26388 9.91952 1.000 161.12265 10 ILE E C 1
ATOM 6833 O O . ILE E 1 10 ? 28.51511 20.31728 8.69970 1.000 166.67166 10 ILE E O 1
ATOM 6838 N N . TYR E 1 11 ? 29.08333 19.56672 10.75530 1.000 162.74609 11 TYR E N 1
ATOM 6839 C CA . TYR E 1 11 ? 30.31210 18.89729 10.33678 1.000 163.40135 11 TYR E CA 1
ATOM 6840 C C . TYR E 1 11 ? 30.09783 17.38877 10.35577 1.000 163.06428 11 TYR E C 1
ATOM 6841 O O . TYR E 1 11 ? 30.02386 16.78107 11.42900 1.000 159.35416 11 TYR E O 1
ATOM 6850 N N . TYR E 1 12 ? 30.02088 16.78683 9.17438 1.000 165.15047 12 TYR E N 1
ATOM 6851 C CA . TYR E 1 12 ? 29.95721 15.34044 9.03564 1.000 168.54591 12 TYR E CA 1
ATOM 6852 C C . TYR E 1 12 ? 31.31263 14.79589 8.60424 1.000 177.13666 12 TYR E C 1
ATOM 6853 O O . TYR E 1 12 ? 32.18407 15.53160 8.13729 1.000 183.84938 12 TYR E O 1
ATOM 6862 N N . GLY E 1 13 ? 31.48046 13.48766 8.77203 1.000 176.89694 13 GLY E N 1
ATOM 6863 C CA . GLY E 1 13 ? 32.71570 12.82887 8.39762 1.000 179.07390 13 GLY E CA 1
ATOM 6864 C C . GLY E 1 13 ? 32.51268 11.67052 7.44597 1.000 178.00781 13 GLY E C 1
ATOM 6865 O O . GLY E 1 13 ? 32.01754 11.84992 6.32902 1.000 167.29667 13 GLY E O 1
ATOM 6866 N N . LYS E 1 14 ? 32.91234 10.47280 7.88142 1.000 184.05653 14 LYS E N 1
ATOM 6867 C CA . LYS E 1 14 ? 32.70878 9.27782 7.07027 1.000 179.09230 14 LYS E CA 1
ATOM 6868 C C . LYS E 1 14 ? 31.23216 9.05114 6.77432 1.000 180.96289 14 LYS E C 1
ATOM 6869 O O . LYS E 1 14 ? 30.88332 8.55311 5.69788 1.000 186.42528 14 LYS E O 1
ATOM 6875 N N . ASN E 1 15 ? 30.35736 9.40736 7.70851 1.000 181.95095 15 ASN E N 1
ATOM 6876 C CA . ASN E 1 15 ? 28.92058 9.35093 7.49600 1.000 187.55366 15 ASN E CA 1
ATOM 6877 C C . ASN E 1 15 ? 28.42126 10.67100 6.91456 1.000 187.11256 15 ASN E C 1
ATOM 6878 O O . ASN E 1 15 ? 29.07225 11.71298 7.02284 1.000 188.60508 15 ASN E O 1
ATOM 6883 N N . TYR E 1 16 ? 27.24447 10.61496 6.29118 1.000 177.16124 16 TYR E N 1
ATOM 6884 C CA . TYR E 1 16 ? 26.65482 11.79705 5.68933 1.000 175.53000 16 TYR E CA 1
ATOM 6885 C C . TYR E 1 16 ? 25.25476 12.03635 6.24249 1.000 178.45370 16 TYR E C 1
ATOM 6886 O O . TYR E 1 16 ? 24.47929 11.08599 6.39652 1.000 175.87558 16 TYR E O 1
ATOM 6895 N N . PRO E 1 17 ? 24.90027 13.29030 6.54878 1.000 175.56456 17 PRO E N 1
ATOM 6896 C CA . PRO E 1 17 ? 23.56463 13.60085 7.09938 1.000 168.66184 17 PRO E CA 1
ATOM 6897 C C . PRO E 1 17 ? 22.49186 13.71798 6.01901 1.000 172.99121 17 PRO E C 1
ATOM 6898 O O . PRO E 1 17 ? 22.02873 14.79679 5.65126 1.000 172.15197 17 PRO E O 1
ATOM 6902 N N . PHE E 1 18 ? 22.08577 12.56419 5.48481 1.000 194.67694 18 PHE E N 1
ATOM 6903 C CA . PHE E 1 18 ? 21.05263 12.55410 4.45409 1.000 192.42514 18 PHE E CA 1
ATOM 6904 C C . PHE E 1 18 ? 19.73051 13.08900 4.99048 1.000 181.00904 18 PHE E C 1
ATOM 6905 O O . PHE E 1 18 ? 19.03356 13.84583 4.30429 1.000 172.91979 18 PHE E O 1
ATOM 6913 N N . LEU E 1 19 ? 19.36745 12.70563 6.21672 1.000 179.27813 19 LEU E N 1
ATOM 6914 C CA . LEU E 1 19 ? 18.12224 13.19041 6.80368 1.000 170.47852 19 LEU E CA 1
ATOM 6915 C C . LEU E 1 19 ? 18.16721 14.69703 7.03282 1.000 161.59565 19 LEU E C 1
ATOM 6916 O O . LEU E 1 19 ? 17.20109 15.40461 6.72568 1.000 160.37148 19 LEU E O 1
ATOM 6921 N N . CYS E 1 20 ? 19.28127 15.20660 7.56622 1.000 157.27969 20 CYS E N 1
ATOM 6922 C CA . CYS E 1 20 ? 19.41532 16.64754 7.76233 1.000 155.13799 20 CYS E CA 1
ATOM 6923 C C . CYS E 1 20 ? 19.46867 17.38851 6.43142 1.000 162.35700 20 CYS E C 1
ATOM 6924 O O . CYS E 1 20 ? 18.88411 18.46969 6.29422 1.000 158.47567 20 CYS E O 1
ATOM 6927 N N . ARG E 1 21 ? 20.17300 16.82944 5.44357 1.000 161.24383 21 ARG E N 1
ATOM 6928 C CA . ARG E 1 21 ? 20.25224 17.47218 4.13508 1.000 162.85765 21 ARG E CA 1
ATOM 6929 C C . ARG E 1 21 ? 18.87922 17.56191 3.48101 1.000 168.04929 21 ARG E C 1
ATOM 6930 O O . ARG E 1 21 ? 18.52998 18.59092 2.89036 1.000 164.90068 21 ARG E O 1
ATOM 6938 N N . THR E 1 22 ? 18.08832 16.48981 3.57194 1.000 166.37026 22 THR E N 1
ATOM 6939 C CA . THR E 1 22 ? 16.75375 16.49962 2.98116 1.000 157.02102 22 THR E CA 1
ATOM 6940 C C . THR E 1 22 ? 15.84906 17.51603 3.66766 1.000 156.17257 22 THR E C 1
ATOM 6941 O O . THR E 1 22 ? 15.11160 18.25053 3.00024 1.000 162.69471 22 THR E O 1
ATOM 6945 N N . VAL E 1 23 ? 15.89544 17.57700 5.00089 1.000 151.24218 23 VAL E N 1
ATOM 6946 C CA . VAL E 1 23 ? 15.04358 18.50979 5.73520 1.000 151.24693 23 VAL E CA 1
ATOM 6947 C C . VAL E 1 23 ? 15.39693 19.94908 5.38269 1.000 157.64866 23 VAL E C 1
ATOM 6948 O O . VAL E 1 23 ? 14.51184 20.78922 5.17725 1.000 163.57810 23 VAL E O 1
ATOM 6952 N N . PHE E 1 24 ? 16.69354 20.25725 5.30557 1.000 159.08879 24 PHE E N 1
ATOM 6953 C CA . PHE E 1 24 ? 17.10917 21.61034 4.95065 1.000 161.20080 24 PHE E CA 1
ATOM 6954 C C . PHE E 1 24 ? 16.69438 21.96202 3.52691 1.000 163.81727 24 PHE E C 1
ATOM 6955 O O . PHE E 1 24 ? 16.30999 23.10430 3.24975 1.000 164.66439 24 PHE E O 1
ATOM 6963 N N . ASN E 1 25 ? 16.77117 20.99478 2.60838 1.000 164.84263 25 ASN E N 1
ATOM 6964 C CA . ASN E 1 25 ? 16.36160 21.24884 1.22983 1.000 165.70419 25 ASN E CA 1
ATOM 6965 C C . ASN E 1 25 ? 14.86940 21.54691 1.13883 1.000 159.27406 25 ASN E C 1
ATOM 6966 O O . ASN E 1 25 ? 14.44933 22.41081 0.35984 1.000 161.92309 25 ASN E O 1
ATOM 6971 N N . ILE E 1 26 ? 14.05139 20.83679 1.92055 1.000 157.18841 26 ILE E N 1
ATOM 6972 C CA . ILE E 1 26 ? 12.61588 21.10963 1.93418 1.000 153.09889 26 ILE E CA 1
ATOM 6973 C C . ILE E 1 26 ? 12.35147 22.52437 2.43332 1.000 152.95515 26 ILE E C 1
ATOM 6974 O O . ILE E 1 26 ? 11.45887 23.22044 1.93320 1.000 156.92451 26 ILE E O 1
ATOM 6979 N N . TYR E 1 27 ? 13.12652 22.97341 3.42354 1.000 150.34139 27 TYR E N 1
ATOM 6980 C CA . TYR E 1 27 ? 13.00864 24.35027 3.89267 1.000 152.05865 27 TYR E CA 1
ATOM 6981 C C . TYR E 1 27 ? 13.37874 25.34149 2.79629 1.000 155.34293 27 TYR E C 1
ATOM 6982 O O . TYR E 1 27 ? 12.73993 26.39127 2.65777 1.000 154.42749 27 TYR E O 1
ATOM 6991 N N . GLN E 1 28 ? 14.41307 25.02766 2.01068 1.000 160.31304 28 GLN E N 1
ATOM 6992 C CA . GLN E 1 28 ? 14.84699 25.93698 0.95390 1.000 160.40727 28 GLN E CA 1
ATOM 6993 C C . GLN E 1 28 ? 13.75504 26.14071 -0.08908 1.000 163.33546 28 GLN E C 1
ATOM 6994 O O . GLN E 1 28 ? 13.50700 27.27079 -0.52564 1.000 165.71663 28 GLN E O 1
ATOM 7000 N N . ASN E 1 29 ? 13.08876 25.05870 -0.49940 1.000 163.40630 29 ASN E N 1
ATOM 7001 C CA . ASN E 1 29 ? 12.04680 25.17616 -1.51412 1.000 161.27526 29 ASN E CA 1
ATOM 7002 C C . ASN E 1 29 ? 10.81535 25.89767 -0.98128 1.000 164.45857 29 ASN E C 1
ATOM 7003 O O . ASN E 1 29 ? 10.12282 26.58113 -1.74419 1.000 166.59646 29 ASN E O 1
ATOM 7008 N N . ASN E 1 30 ? 10.52275 25.75726 0.31389 1.000 157.48174 30 ASN E N 1
ATOM 7009 C CA . ASN E 1 30 ? 9.38786 26.46971 0.89255 1.000 159.86277 30 ASN E CA 1
ATOM 7010 C C . ASN E 1 30 ? 9.63775 27.97293 0.92595 1.000 167.23713 30 ASN E C 1
ATOM 7011 O O . ASN E 1 30 ? 8.70737 28.76634 0.74138 1.000 175.56493 30 ASN E O 1
ATOM 7016 N N . ILE E 1 31 ? 10.88545 28.38262 1.16587 1.000 161.45143 31 ILE E N 1
ATOM 7017 C CA . ILE E 1 31 ? 11.21816 29.80409 1.15644 1.000 162.36105 31 ILE E CA 1
ATOM 7018 C C . ILE E 1 31 ? 11.07655 30.37661 -0.24857 1.000 179.32310 31 ILE E C 1
ATOM 7019 O O . ILE E 1 31 ? 10.65026 31.52431 -0.42739 1.000 190.70679 31 ILE E O 1
ATOM 7024 N N . LYS E 1 32 ? 11.41213 29.58368 -1.26737 1.000 182.90427 32 LYS E N 1
ATOM 7025 C CA . LYS E 1 32 ? 11.33276 30.02909 -2.65418 1.000 184.38109 32 LYS E CA 1
ATOM 7026 C C . LYS E 1 32 ? 9.90141 30.21908 -3.14101 1.000 189.84107 32 LYS E C 1
ATOM 7027 O O . LYS E 1 32 ? 9.71139 30.64564 -4.28523 1.000 196.67318 32 LYS E O 1
ATOM 7033 N N . LYS E 1 33 ? 8.89835 29.90626 -2.32092 1.000 191.13433 33 LYS E N 1
ATOM 7034 C CA . LYS E 1 33 ? 7.51056 30.20860 -2.64758 1.000 190.83774 33 LYS E CA 1
ATOM 7035 C C . LYS E 1 33 ? 6.77485 30.98594 -1.56630 1.000 199.08269 33 LYS E C 1
ATOM 7036 O O . LYS E 1 33 ? 5.74439 31.59699 -1.87395 1.000 200.24907 33 LYS E O 1
ATOM 7042 N N . LYS E 1 34 ? 7.25552 30.98493 -0.32027 1.000 209.20379 34 LYS E N 1
ATOM 7043 C CA . LYS E 1 34 ? 6.61268 31.77826 0.72290 1.000 210.12214 34 LYS E CA 1
ATOM 7044 C C . LYS E 1 34 ? 6.85372 33.26839 0.51380 1.000 217.40329 34 LYS E C 1
ATOM 7045 O O . LYS E 1 34 ? 5.93887 34.08206 0.68884 1.000 214.29733 34 LYS E O 1
ATOM 7051 N N . THR E 1 35 ? 8.07795 33.64553 0.13760 1.000 231.14964 35 THR E N 1
ATOM 7052 C CA . THR E 1 35 ? 8.43148 35.04415 -0.05424 1.000 235.56463 35 THR E CA 1
ATOM 7053 C C . THR E 1 35 ? 8.67182 35.42454 -1.50750 1.000 230.06173 35 THR E C 1
ATOM 7054 O O . THR E 1 35 ? 8.69150 36.61972 -1.81715 1.000 237.62244 35 THR E O 1
ATOM 7058 N N . ALA E 1 36 ? 8.85340 34.45112 -2.40072 1.000 207.22562 36 ALA E N 1
ATOM 7059 C CA . ALA E 1 36 ? 9.05649 34.72622 -3.81961 1.000 198.12287 36 ALA E CA 1
ATOM 7060 C C . ALA E 1 36 ? 7.76753 34.55441 -4.61684 1.000 204.33857 36 ALA E C 1
ATOM 7061 O O . ALA E 1 36 ? 7.31946 35.48802 -5.28887 1.000 201.12426 36 ALA E O 1
ATOM 7063 N N . ASN E 1 37 ? 7.16014 33.36698 -4.55426 1.000 206.45728 37 ASN E N 1
ATOM 7064 C CA . ASN E 1 37 ? 5.87406 33.16187 -5.21333 1.000 205.05810 37 ASN E CA 1
ATOM 7065 C C . ASN E 1 37 ? 4.75565 33.88710 -4.47622 1.000 206.15016 37 ASN E C 1
ATOM 7066 O O . ASN E 1 37 ? 3.83701 34.42657 -5.10423 1.000 203.75472 37 ASN E O 1
ATOM 7071 N N . ASN E 1 38 ? 4.81711 33.91299 -3.14936 1.000 210.70468 38 ASN E N 1
ATOM 7072 C CA . ASN E 1 38 ? 3.80019 34.57873 -2.34671 1.000 206.48340 38 ASN E CA 1
ATOM 7073 C C . ASN E 1 38 ? 4.32732 35.88312 -1.75857 1.000 203.51041 38 ASN E C 1
ATOM 7074 O O . ASN E 1 38 ? 3.72056 36.94071 -1.92804 1.000 192.37677 38 ASN E O 1
ATOM 7079 N N . GLU E 1 46 ? 15.13982 34.56056 7.44403 1.000 156.42446 46 GLU E N 1
ATOM 7080 C CA . GLU E 1 46 ? 15.80857 33.47471 6.73718 1.000 165.23975 46 GLU E CA 1
ATOM 7081 C C . GLU E 1 46 ? 17.06627 33.04736 7.48760 1.000 167.29344 46 GLU E C 1
ATOM 7082 O O . GLU E 1 46 ? 17.94680 33.86432 7.75712 1.000 165.89572 46 GLU E O 1
ATOM 7088 N N . ILE E 1 47 ? 17.14444 31.76242 7.82243 1.000 165.50579 47 ILE E N 1
ATOM 7089 C CA . ILE E 1 47 ? 18.27914 31.19375 8.54167 1.000 163.17684 47 ILE E CA 1
ATOM 7090 C C . ILE E 1 47 ? 19.07098 30.33133 7.56757 1.000 158.58007 47 ILE E C 1
ATOM 7091 O O . ILE E 1 47 ? 18.52130 29.41059 6.94980 1.000 155.56218 47 ILE E O 1
ATOM 7096 N N . CYS E 1 48 ? 20.35888 30.63136 7.42798 1.000 162.14832 48 CYS E N 1
ATOM 7097 C CA . CYS E 1 48 ? 21.23655 29.92605 6.50408 1.000 163.15459 48 CYS E CA 1
ATOM 7098 C C . CYS E 1 48 ? 21.98544 28.82650 7.24545 1.000 162.40203 48 CYS E C 1
ATOM 7099 O O . CYS E 1 48 ? 22.55984 29.06920 8.31214 1.000 155.67425 48 CYS E O 1
ATOM 7102 N N . VAL E 1 49 ? 21.97669 27.62292 6.67755 1.000 160.26527 49 VAL E N 1
ATOM 7103 C CA . VAL E 1 49 ? 22.60469 26.45082 7.27595 1.000 153.82237 49 VAL E CA 1
ATOM 7104 C C . VAL E 1 49 ? 23.58751 25.86714 6.27055 1.000 165.53349 49 VAL E C 1
ATOM 7105 O O . VAL E 1 49 ? 23.26208 25.72973 5.08552 1.000 164.99262 49 VAL E O 1
ATOM 7109 N N . ASN E 1 50 ? 24.78411 25.52849 6.74225 1.000 169.53949 50 ASN E N 1
ATOM 7110 C CA . ASN E 1 50 ? 25.83681 24.96945 5.90883 1.000 159.08411 50 ASN E CA 1
ATOM 7111 C C . ASN E 1 50 ? 26.06647 23.50255 6.25207 1.000 157.50163 50 ASN E C 1
ATOM 7112 O O . ASN E 1 50 ? 25.76541 23.04207 7.35657 1.000 160.07588 50 ASN E O 1
ATOM 7117 N N . PHE E 1 51 ? 26.61068 22.77125 5.28227 1.000 155.63367 51 PHE E N 1
ATOM 7118 C CA . PHE E 1 51 ? 26.88972 21.34204 5.40068 1.000 157.33238 51 PHE E CA 1
ATOM 7119 C C . PHE E 1 51 ? 28.32974 21.04605 4.99821 1.000 170.07207 51 PHE E C 1
ATOM 7120 O O . PHE E 1 51 ? 28.60857 20.15465 4.19396 1.000 170.16438 51 PHE E O 1
ATOM 7128 N N . ILE E 1 52 ? 29.27169 21.81338 5.55035 1.000 179.18881 52 ILE E N 1
ATOM 7129 C CA . ILE E 1 52 ? 30.67981 21.61356 5.22930 1.000 182.93823 52 ILE E CA 1
ATOM 7130 C C . ILE E 1 52 ? 31.18559 20.32082 5.86349 1.000 184.16073 52 ILE E C 1
ATOM 7131 O O . ILE E 1 52 ? 30.71623 19.89079 6.92611 1.000 177.29575 52 ILE E O 1
ATOM 7136 N N . ASN E 1 53 ? 32.15893 19.69666 5.20423 1.000 194.23525 53 ASN E N 1
ATOM 7137 C CA . ASN E 1 53 ? 32.65851 18.37946 5.57618 1.000 195.41162 53 ASN E CA 1
ATOM 7138 C C . ASN E 1 53 ? 33.89839 18.49258 6.45534 1.000 196.18531 53 ASN E C 1
ATOM 7139 O O . ASN E 1 53 ? 34.72850 19.38711 6.26844 1.000 197.73016 53 ASN E O 1
ATOM 7144 N N . ASP E 1 54 ? 34.01624 17.57341 7.41361 1.000 200.43440 54 ASP E N 1
ATOM 7145 C CA . ASP E 1 54 ? 35.18378 17.45729 8.27640 1.000 207.57949 54 ASP E CA 1
ATOM 7146 C C . ASP E 1 54 ? 35.67619 16.01773 8.25909 1.000 204.68888 54 ASP E C 1
ATOM 7147 O O . ASP E 1 54 ? 34.87585 15.08013 8.29941 1.000 204.05797 54 ASP E O 1
ATOM 7152 N N . LYS E 1 55 ? 36.99827 15.84437 8.20290 1.000 202.59311 55 LYS E N 1
ATOM 7153 C CA . LYS E 1 55 ? 37.55327 14.50141 8.06581 1.000 201.53849 55 LYS E CA 1
ATOM 7154 C C . LYS E 1 55 ? 37.41358 13.68117 9.34324 1.000 192.00419 55 LYS E C 1
ATOM 7155 O O . LYS E 1 55 ? 37.32001 12.45034 9.27452 1.000 190.57418 55 LYS E O 1
ATOM 7161 N N . THR E 1 56 ? 37.39387 14.32616 10.50720 1.000 184.85404 56 THR E N 1
ATOM 7162 C CA . THR E 1 56 ? 37.54286 13.62963 11.78417 1.000 189.01973 56 THR E CA 1
ATOM 7163 C C . THR E 1 56 ? 36.22490 13.64948 12.55710 1.000 188.23364 56 THR E C 1
ATOM 7164 O O . THR E 1 56 ? 35.99121 14.50154 13.41513 1.000 182.31682 56 THR E O 1
ATOM 7168 N N . VAL E 1 57 ? 35.35853 12.68303 12.24651 1.000 185.61075 57 VAL E N 1
ATOM 7169 C CA . VAL E 1 57 ? 34.24269 12.30474 13.10300 1.000 187.31136 57 VAL E CA 1
ATOM 7170 C C . VAL E 1 57 ? 34.23913 10.78389 13.17723 1.000 190.75083 57 VAL E C 1
ATOM 7171 O O . VAL E 1 57 ? 34.77184 10.09687 12.30242 1.000 189.40226 57 VAL E O 1
ATOM 7175 N N . VAL E 1 58 ? 33.63639 10.25431 14.24046 1.000 194.52614 58 VAL E N 1
ATOM 7176 C CA . VAL E 1 58 ? 33.68233 8.81206 14.45384 1.000 203.85977 58 VAL E CA 1
ATOM 7177 C C . VAL E 1 58 ? 32.45470 8.14103 13.84372 1.000 202.65406 58 VAL E C 1
ATOM 7178 O O . VAL E 1 58 ? 32.57562 7.35701 12.89537 1.000 198.74093 58 VAL E O 1
ATOM 7182 N N . GLU E 1 59 ? 31.27405 8.43942 14.36927 1.000 201.93052 59 GLU E N 1
ATOM 7183 C CA . GLU E 1 59 ? 30.02483 7.90810 13.83215 1.000 207.76229 59 GLU E CA 1
ATOM 7184 C C . GLU E 1 59 ? 28.95703 8.97343 13.64642 1.000 204.54348 59 GLU E C 1
ATOM 7185 O O . GLU E 1 59 ? 28.23746 8.95059 12.64366 1.000 194.11584 59 GLU E O 1
ATOM 7191 N N . ASP E 1 60 ? 28.84969 9.91174 14.57731 1.000 206.20739 60 ASP E N 1
ATOM 7192 C CA . ASP E 1 60 ? 27.79404 10.90568 14.60275 1.000 195.90442 60 ASP E CA 1
ATOM 7193 C C . ASP E 1 60 ? 28.28669 12.21472 13.98765 1.000 186.63163 60 ASP E C 1
ATOM 7194 O O . ASP E 1 60 ? 29.35635 12.27931 13.37386 1.000 184.75903 60 ASP E O 1
ATOM 7199 N N . ILE E 1 61 ? 27.49443 13.27189 14.14559 1.000 176.49726 61 ILE E N 1
ATOM 7200 C CA . ILE E 1 61 ? 27.74878 14.55321 13.50260 1.000 164.05737 61 ILE E CA 1
ATOM 7201 C C . ILE E 1 61 ? 27.97079 15.61888 14.56954 1.000 161.30043 61 ILE E C 1
ATOM 7202 O O . ILE E 1 61 ? 27.45098 15.52948 15.68645 1.000 161.53215 61 ILE E O 1
ATOM 7207 N N . LYS E 1 62 ? 28.76948 16.62629 14.22401 1.000 153.62088 62 LYS E N 1
ATOM 7208 C CA . LYS E 1 62 ? 29.05369 17.75054 15.10659 1.000 154.67618 62 LYS E CA 1
ATOM 7209 C C . LYS E 1 62 ? 28.50159 19.02366 14.48252 1.000 158.54908 62 LYS E C 1
ATOM 7210 O O . LYS E 1 62 ? 28.74666 19.29743 13.30291 1.000 159.24529 62 LYS E O 1
ATOM 7216 N N . VAL E 1 63 ? 27.76375 19.79942 15.27405 1.000 156.27280 63 VAL E N 1
ATOM 7217 C CA . VAL E 1 63 ? 27.05488 20.97772 14.79098 1.000 156.72363 63 VAL E CA 1
ATOM 7218 C C . VAL E 1 63 ? 27.61178 22.21380 15.48312 1.000 155.07458 63 VAL E C 1
ATOM 7219 O O . VAL E 1 63 ? 27.86958 22.19877 16.69164 1.000 153.42203 63 VAL E O 1
ATOM 7223 N N . GLU E 1 64 ? 27.79017 23.28376 14.71283 1.000 173.49490 64 GLU E N 1
ATOM 7224 C CA . GLU E 1 64 ? 28.30680 24.55093 15.20968 1.000 174.28256 64 GLU E CA 1
ATOM 7225 C C . GLU E 1 64 ? 27.22995 25.62396 15.11391 1.000 175.85872 64 GLU E C 1
ATOM 7226 O O . GLU E 1 64 ? 26.50791 25.70515 14.11510 1.000 182.82813 64 GLU E O 1
ATOM 7232 N N . PHE E 1 65 ? 27.12623 26.44515 16.15521 1.000 163.88212 65 PHE E N 1
ATOM 7233 C CA . PHE E 1 65 ? 26.13708 27.51196 16.22887 1.000 158.48846 65 PHE E CA 1
ATOM 7234 C C . PHE E 1 65 ? 26.83836 28.86270 16.20230 1.000 161.16075 65 PHE E C 1
ATOM 7235 O O . PHE E 1 65 ? 27.75827 29.10451 16.99117 1.000 171.74574 65 PHE E O 1
ATOM 7243 N N . VAL E 1 66 ? 26.39845 29.73710 15.30239 1.000 159.09493 66 VAL E N 1
ATOM 7244 C CA . VAL E 1 66 ? 26.95583 31.08015 15.19498 1.000 158.07250 66 VAL E CA 1
ATOM 7245 C C . VAL E 1 66 ? 26.00364 31.98336 14.41978 1.000 161.09306 66 VAL E C 1
ATOM 7246 O O . VAL E 1 66 ? 25.34361 32.84743 14.99702 1.000 157.73737 66 VAL E O 1
ATOM 7250 N N . ASN E 1 81 ? 29.49603 31.64017 21.97505 1.000 193.96629 81 ASN E N 1
ATOM 7251 C CA . ASN E 1 81 ? 29.76244 30.69595 20.89584 1.000 196.02969 81 ASN E CA 1
ATOM 7252 C C . ASN E 1 81 ? 30.24351 29.35122 21.42985 1.000 192.59575 81 ASN E C 1
ATOM 7253 O O . ASN E 1 81 ? 31.17610 29.28771 22.23138 1.000 192.66085 81 ASN E O 1
ATOM 7258 N N . ASN E 1 82 ? 29.60083 28.27992 20.97726 1.000 175.75845 82 ASN E N 1
ATOM 7259 C CA . ASN E 1 82 ? 29.96778 26.92344 21.36590 1.000 170.32778 82 ASN E CA 1
ATOM 7260 C C . ASN E 1 82 ? 29.45501 25.96622 20.29516 1.000 155.92879 82 ASN E C 1
ATOM 7261 O O . ASN E 1 82 ? 28.95270 26.38965 19.24860 1.000 155.01121 82 ASN E O 1
ATOM 7266 N N . SER E 1 83 ? 29.58275 24.66775 20.55962 1.000 155.47876 83 SER E N 1
ATOM 7267 C CA . SER E 1 83 ? 29.14692 23.64415 19.62230 1.000 151.56029 83 SER E CA 1
ATOM 7268 C C . SER E 1 83 ? 28.73234 22.40487 20.40111 1.000 147.23528 83 SER E C 1
ATOM 7269 O O . SER E 1 83 ? 29.11165 22.21922 21.56041 1.000 146.67172 83 SER E O 1
ATOM 7272 N N . VAL E 1 84 ? 27.94228 21.55357 19.74536 1.000 147.16461 84 VAL E N 1
ATOM 7273 C CA . VAL E 1 84 ? 27.41647 20.34045 20.35426 1.000 138.46271 84 VAL E CA 1
ATOM 7274 C C . VAL E 1 84 ? 27.63687 19.16971 19.40743 1.000 136.47079 84 VAL E C 1
ATOM 7275 O O . VAL E 1 84 ? 27.89486 19.33939 18.21380 1.000 134.68273 84 VAL E O 1
ATOM 7279 N N . THR E 1 85 ? 27.52945 17.96766 19.96341 1.000 138.24476 85 THR E N 1
ATOM 7280 C CA . THR E 1 85 ? 27.63026 16.72949 19.20527 1.000 140.92794 85 THR E CA 1
ATOM 7281 C C . THR E 1 85 ? 26.27692 16.03266 19.21663 1.000 141.95579 85 THR E C 1
ATOM 7282 O O . THR E 1 85 ? 25.71165 15.78335 20.28684 1.000 140.69698 85 THR E O 1
ATOM 7286 N N . SER E 1 86 ? 25.76150 15.72414 18.02962 1.000 147.95031 86 SER E N 1
ATOM 7287 C CA . SER E 1 86 ? 24.45139 15.10251 17.88461 1.000 153.66424 86 SER E CA 1
ATOM 7288 C C . SER E 1 86 ? 24.54236 14.05368 16.78216 1.000 157.61739 86 SER E C 1
ATOM 7289 O O . SER E 1 86 ? 25.63251 13.67376 16.34752 1.000 160.70397 86 SER E O 1
ATOM 7292 N N . SER E 1 87 ? 23.38799 13.57472 16.32837 1.000 157.76367 87 SER E N 1
ATOM 7293 C CA . SER E 1 87 ? 23.32264 12.59067 15.25984 1.000 157.35352 87 SER E CA 1
ATOM 7294 C C . SER E 1 87 ? 22.27441 13.01317 14.24226 1.000 160.80932 87 SER E C 1
ATOM 7295 O O . SER E 1 87 ? 21.31976 13.72281 14.56952 1.000 165.10100 87 SER E O 1
ATOM 7298 N N . ASP E 1 88 ? 22.46412 12.56380 12.99905 1.000 162.72043 88 ASP E N 1
ATOM 7299 C CA . ASP E 1 88 ? 21.52298 12.90183 11.93561 1.000 148.53000 88 ASP E CA 1
ATOM 7300 C C . ASP E 1 88 ? 20.12634 12.38343 12.25268 1.000 144.28430 88 ASP E C 1
ATOM 7301 O O . ASP E 1 88 ? 19.12771 13.06680 11.99753 1.000 145.88291 88 ASP E O 1
ATOM 7306 N N . LYS E 1 89 ? 20.03792 11.17672 12.81479 1.000 156.80847 89 LYS E N 1
ATOM 7307 C CA . LYS E 1 89 ? 18.74509 10.60462 13.16961 1.000 156.78863 89 LYS E CA 1
ATOM 7308 C C . LYS E 1 89 ? 18.03503 11.40762 14.25178 1.000 158.63394 89 LYS E C 1
ATOM 7309 O O . LYS E 1 89 ? 16.80664 11.32654 14.36218 1.000 153.45606 89 LYS E O 1
ATOM 7315 N N . ILE E 1 90 ? 18.77301 12.17963 15.04505 1.000 156.78503 90 ILE E N 1
ATOM 7316 C CA . ILE E 1 90 ? 18.21718 12.94208 16.15569 1.000 139.29317 90 ILE E CA 1
ATOM 7317 C C . ILE E 1 90 ? 18.17821 14.43546 15.84583 1.000 137.52006 90 ILE E C 1
ATOM 7318 O O . ILE E 1 90 ? 17.17042 15.10085 16.08821 1.000 142.10934 90 ILE E O 1
ATOM 7323 N N . PHE E 1 91 ? 19.27093 14.97959 15.30151 1.000 135.23670 91 PHE E N 1
ATOM 7324 C CA . PHE E 1 91 ? 19.34590 16.41867 15.06893 1.000 137.84914 91 PHE E CA 1
ATOM 7325 C C . PHE E 1 91 ? 18.36585 16.89202 14.00248 1.000 140.70618 91 PHE E C 1
ATOM 7326 O O . PHE E 1 91 ? 18.10144 18.09600 13.91462 1.000 141.10555 91 PHE E O 1
ATOM 7334 N N . ALA E 1 92 ? 17.82299 15.98008 13.19200 1.000 145.86028 92 ALA E N 1
ATOM 7335 C CA . ALA E 1 92 ? 16.79745 16.37212 12.23150 1.000 147.31761 92 ALA E CA 1
ATOM 7336 C C . ALA E 1 92 ? 15.55275 16.89948 12.93117 1.000 144.45768 92 ALA E C 1
ATOM 7337 O O . ALA E 1 92 ? 14.82518 17.72460 12.36648 1.000 148.88247 92 ALA E O 1
ATOM 7339 N N . ILE E 1 93 ? 15.28985 16.43234 14.15380 1.000 139.44696 93 ILE E N 1
ATOM 7340 C CA . ILE E 1 93 ? 14.17753 16.96509 14.93461 1.000 140.65561 93 ILE E CA 1
ATOM 7341 C C . ILE E 1 93 ? 14.39526 18.44393 15.22564 1.000 140.81898 93 ILE E C 1
ATOM 7342 O O . ILE E 1 93 ? 13.47116 19.25882 15.11081 1.000 142.35846 93 ILE E O 1
ATOM 7347 N N . ASN E 1 94 ? 15.62130 18.81365 15.60446 1.000 139.36826 94 ASN E N 1
ATOM 7348 C CA . ASN E 1 94 ? 15.92124 20.21288 15.89085 1.000 140.59468 94 ASN E CA 1
ATOM 7349 C C . ASN E 1 94 ? 15.79518 21.07580 14.64054 1.000 140.33220 94 ASN E C 1
ATOM 7350 O O . ASN E 1 94 ? 15.31197 22.21233 14.70893 1.000 136.80983 94 ASN E O 1
ATOM 7355 N N . LEU E 1 95 ? 16.23262 20.55711 13.48931 1.000 140.35863 95 LEU E N 1
ATOM 7356 C CA . LEU E 1 95 ? 16.15484 21.33110 12.25359 1.000 139.46912 95 LEU E CA 1
ATOM 7357 C C . LEU E 1 95 ? 14.70952 21.61748 11.86556 1.000 141.97740 95 LEU E C 1
ATOM 7358 O O . LEU E 1 95 ? 14.38743 22.72728 11.42587 1.000 137.51652 95 LEU E O 1
ATOM 7363 N N . ASP E 1 96 ? 13.82342 20.62976 12.01709 1.000 142.44624 96 ASP E N 1
ATOM 7364 C CA . ASP E 1 96 ? 12.41225 20.86191 11.72467 1.000 143.08758 96 ASP E CA 1
ATOM 7365 C C . ASP E 1 96 ? 11.82505 21.90822 12.66212 1.000 143.42523 96 ASP E C 1
ATOM 7366 O O . ASP E 1 96 ? 10.98712 22.72016 12.25264 1.000 143.50695 96 ASP E O 1
ATOM 7371 N N . PHE E 1 97 ? 12.24515 21.89641 13.92868 1.000 143.00347 97 PHE E N 1
ATOM 7372 C CA . PHE E 1 97 ? 11.80249 22.92372 14.86455 1.000 135.28936 97 PHE E CA 1
ATOM 7373 C C . PHE E 1 97 ? 12.27243 24.30461 14.42466 1.000 132.65490 97 PHE E C 1
ATOM 7374 O O . PHE E 1 97 ? 11.50757 25.27546 14.47245 1.000 133.82169 97 PHE E O 1
ATOM 7382 N N . LEU E 1 98 ? 13.52952 24.40978 13.98807 1.000 129.49200 98 LEU E N 1
ATOM 7383 C CA . LEU E 1 98 ? 14.06748 25.70175 13.57504 1.000 132.47821 98 LEU E CA 1
ATOM 7384 C C . LEU E 1 98 ? 13.50007 26.14454 12.23070 1.000 136.29693 98 LEU E C 1
ATOM 7385 O O . LEU E 1 98 ? 13.11406 27.30791 12.06720 1.000 128.82778 98 LEU E O 1
ATOM 7390 N N . LEU E 1 99 ? 13.44074 25.23561 11.25817 1.000 137.37675 99 LEU E N 1
ATOM 7391 C CA . LEU E 1 99 ? 13.07093 25.58904 9.89421 1.000 133.24215 99 LEU E CA 1
ATOM 7392 C C . LEU E 1 99 ? 11.57135 25.52612 9.63099 1.000 135.55380 99 LEU E C 1
ATOM 7393 O O . LEU E 1 99 ? 11.12205 26.04934 8.60553 1.000 135.11273 99 LEU E O 1
ATOM 7398 N N . LYS E 1 100 ? 10.79339 24.91163 10.52386 1.000 141.18052 100 LYS E N 1
ATOM 7399 C CA . LYS E 1 100 ? 9.34592 24.75985 10.35962 1.000 135.62673 100 LYS E CA 1
ATOM 7400 C C . LYS E 1 100 ? 9.00869 24.07521 9.03241 1.000 146.40921 100 LYS E C 1
ATOM 7401 O O . LYS E 1 100 ? 8.32618 24.62769 8.16781 1.000 134.99107 100 LYS E O 1
ATOM 7407 N N . THR E 1 101 ? 9.50100 22.84750 8.88881 1.000 150.13095 101 THR E N 1
ATOM 7408 C CA . THR E 1 101 ? 9.26387 22.05107 7.69206 1.000 136.47350 101 THR E CA 1
ATOM 7409 C C . THR E 1 101 ? 8.03639 21.15693 7.80649 1.000 140.25418 101 THR E C 1
ATOM 7410 O O . THR E 1 101 ? 7.76131 20.38996 6.87750 1.000 155.04817 101 THR E O 1
ATOM 7414 N N . ASN E 1 102 ? 7.30568 21.23048 8.92125 1.000 143.77971 102 ASN E N 1
ATOM 7415 C CA . ASN E 1 102 ? 6.06315 20.48127 9.11836 1.000 144.55251 102 ASN E CA 1
ATOM 7416 C C . ASN E 1 102 ? 6.27957 18.97446 8.99011 1.000 143.01371 102 ASN E C 1
ATOM 7417 O O . ASN E 1 102 ? 5.39061 18.24171 8.55007 1.000 142.65345 102 ASN E O 1
ATOM 7422 N N . LEU E 1 103 ? 7.46370 18.49898 9.37106 1.000 154.46045 103 LEU E N 1
ATOM 7423 C CA . LEU E 1 103 ? 7.78117 17.07606 9.34422 1.000 158.69466 103 LEU E CA 1
ATOM 7424 C C . LEU E 1 103 ? 7.70833 16.42794 10.71936 1.000 158.65630 103 LEU E C 1
ATOM 7425 O O . LEU E 1 103 ? 7.21748 15.30175 10.84189 1.000 160.02393 103 LEU E O 1
ATOM 7430 N N . TYR E 1 104 ? 8.18534 17.11349 11.75716 1.000 154.62383 104 TYR E N 1
ATOM 7431 C CA . TYR E 1 104 ? 8.14436 16.61301 13.12521 1.000 146.33681 104 TYR E CA 1
ATOM 7432 C C . TYR E 1 104 ? 7.24086 17.44533 14.02178 1.000 140.57327 104 TYR E C 1
ATOM 7433 O O . TYR E 1 104 ? 6.40806 16.89280 14.74719 1.000 141.86970 104 TYR E O 1
ATOM 7442 N N . TYR E 1 105 ? 7.38523 18.76845 13.99199 1.000 131.97910 105 TYR E N 1
ATOM 7443 C CA . TYR E 1 105 ? 6.51589 19.67577 14.73245 1.000 129.80843 105 TYR E CA 1
ATOM 7444 C C . TYR E 1 105 ? 5.49866 20.25302 13.75503 1.000 141.26925 105 TYR E C 1
ATOM 7445 O O . TYR E 1 105 ? 5.86414 20.98337 12.82794 1.000 144.31812 105 TYR E O 1
ATOM 7454 N N . PHE E 1 106 ? 4.22646 19.92261 13.96210 1.000 148.33354 106 PHE E N 1
ATOM 7455 C CA . PHE E 1 106 ? 3.18304 20.34084 13.03618 1.000 136.98233 106 PHE E CA 1
ATOM 7456 C C . PHE E 1 106 ? 2.95578 21.84495 13.11478 1.000 145.26420 106 PHE E C 1
ATOM 7457 O O . PHE E 1 106 ? 2.92885 22.43232 14.19984 1.000 155.27551 106 PHE E O 1
ATOM 7465 N N . THR E 1 107 ? 2.79240 22.46840 11.94749 1.000 153.29716 107 THR E N 1
ATOM 7466 C CA . THR E 1 107 ? 2.50955 23.89413 11.84515 1.000 159.67267 107 THR E CA 1
ATOM 7467 C C . THR E 1 107 ? 1.08408 24.16572 11.37451 1.000 175.11836 107 THR E C 1
ATOM 7468 O O . THR E 1 107 ? 0.78537 25.27348 10.91711 1.000 180.74800 107 THR E O 1
ATOM 7472 N N . SER E 1 108 ? 0.20064 23.17725 11.47665 1.000 183.21575 108 SER E N 1
ATOM 7473 C CA . SER E 1 108 ? -1.18323 23.33191 11.04119 1.000 188.63998 108 SER E CA 1
ATOM 7474 C C . SER E 1 108 ? -2.00802 24.08607 12.07925 1.000 194.37471 108 SER E C 1
ATOM 7475 O O . SER E 1 108 ? -3.21000 23.85685 12.21681 1.000 189.52326 108 SER E O 1
ATOM 7478 N N . ARG E 1 115 ? -7.49680 16.95518 17.93294 1.000 206.56537 115 ARG E N 1
ATOM 7479 C CA . ARG E 1 115 ? -6.39231 17.18663 18.85699 1.000 200.24366 115 ARG E CA 1
ATOM 7480 C C . ARG E 1 115 ? -5.04794 17.19255 18.14009 1.000 190.83675 115 ARG E C 1
ATOM 7481 O O . ARG E 1 115 ? -4.30229 16.21849 18.20554 1.000 182.17785 115 ARG E O 1
ATOM 7489 N N . ASN E 1 116 ? -4.73886 18.30170 17.46321 1.000 196.81629 116 ASN E N 1
ATOM 7490 C CA . ASN E 1 116 ? -3.47472 18.39578 16.73965 1.000 187.41640 116 ASN E CA 1
ATOM 7491 C C . ASN E 1 116 ? -2.27696 18.36294 17.67994 1.000 176.83710 116 ASN E C 1
ATOM 7492 O O . ASN E 1 116 ? -1.18318 17.95624 17.27309 1.000 186.49403 116 ASN E O 1
ATOM 7497 N N . ILE E 1 117 ? -2.45564 18.78415 18.93156 1.000 165.99751 117 ILE E N 1
ATOM 7498 C CA . ILE E 1 117 ? -1.33887 18.80930 19.87088 1.000 160.40025 117 ILE E CA 1
ATOM 7499 C C . ILE E 1 117 ? -1.05348 17.41303 20.41062 1.000 156.83522 117 ILE E C 1
ATOM 7500 O O . ILE E 1 117 ? 0.09154 16.94695 20.39110 1.000 144.30029 117 ILE E O 1
ATOM 7505 N N . ILE E 1 118 ? -2.08703 16.72655 20.90356 1.000 158.87870 118 ILE E N 1
ATOM 7506 C CA . ILE E 1 118 ? -1.90008 15.37865 21.43326 1.000 144.51641 118 ILE E CA 1
ATOM 7507 C C . ILE E 1 118 ? -1.48363 14.41815 20.32556 1.000 150.86717 118 ILE E C 1
ATOM 7508 O O . ILE E 1 118 ? -0.59454 13.57895 20.51532 1.000 143.47634 118 ILE E O 1
ATOM 7513 N N . THR E 1 119 ? -2.11605 14.52400 19.15354 1.000 161.37716 119 THR E N 1
ATOM 7514 C CA . THR E 1 119 ? -1.77421 13.63995 18.04263 1.000 160.59001 119 THR E CA 1
ATOM 7515 C C . THR E 1 119 ? -0.33441 13.85389 17.58941 1.000 161.48832 119 THR E C 1
ATOM 7516 O O . THR E 1 119 ? 0.34633 12.90134 17.18987 1.000 157.88797 119 THR E O 1
ATOM 7520 N N . ASN E 1 120 ? 0.14592 15.09996 17.64112 1.000 160.03994 120 ASN E N 1
ATOM 7521 C CA . ASN E 1 120 ? 1.54108 15.36966 17.30605 1.000 155.01779 120 ASN E CA 1
ATOM 7522 C C . ASN E 1 120 ? 2.48082 14.63647 18.25445 1.000 153.29549 120 ASN E C 1
ATOM 7523 O O . ASN E 1 120 ? 3.47502 14.04366 17.81992 1.000 156.77413 120 ASN E O 1
ATOM 7528 N N . VAL E 1 121 ? 2.17581 14.66100 19.55419 1.000 150.43171 121 VAL E N 1
ATOM 7529 C CA . VAL E 1 121 ? 3.00695 13.96938 20.53626 1.000 146.03276 121 VAL E CA 1
ATOM 7530 C C . VAL E 1 121 ? 3.01141 12.46991 20.26779 1.000 153.22267 121 VAL E C 1
ATOM 7531 O O . VAL E 1 121 ? 4.03550 11.79528 20.43566 1.000 150.22617 121 VAL E O 1
ATOM 7535 N N . PHE E 1 122 ? 1.86901 11.92668 19.84006 1.000 158.57428 122 PHE E N 1
ATOM 7536 C CA . PHE E 1 122 ? 1.79560 10.50457 19.52119 1.000 157.97365 122 PHE E CA 1
ATOM 7537 C C . PHE E 1 122 ? 2.75074 10.14200 18.39055 1.000 159.54996 122 PHE E C 1
ATOM 7538 O O . PHE E 1 122 ? 3.42029 9.10353 18.44333 1.000 158.74160 122 PHE E O 1
ATOM 7546 N N . PHE E 1 123 ? 2.82451 10.98290 17.35579 1.000 171.54743 123 PHE E N 1
ATOM 7547 C CA . PHE E 1 123 ? 3.79302 10.75121 16.28877 1.000 167.87875 123 PHE E CA 1
ATOM 7548 C C . PHE E 1 123 ? 5.22360 10.88294 16.79606 1.000 168.46767 123 PHE E C 1
ATOM 7549 O O . PHE E 1 123 ? 6.10022 10.10415 16.40238 1.000 170.63768 123 PHE E O 1
ATOM 7557 N N . GLN E 1 124 ? 5.48029 11.86957 17.65967 1.000 152.23730 124 GLN E N 1
ATOM 7558 C CA . GLN E 1 124 ? 6.83746 12.09561 18.14756 1.000 146.52267 124 GLN E CA 1
ATOM 7559 C C . GLN E 1 124 ? 7.37323 10.86819 18.87211 1.000 144.71670 124 GLN E C 1
ATOM 7560 O O . GLN E 1 124 ? 8.54209 10.49962 18.70617 1.000 138.07858 124 GLN E O 1
ATOM 7566 N N . ALA E 1 125 ? 6.53237 10.22239 19.68130 1.000 133.30629 125 ALA E N 1
ATOM 7567 C CA . ALA E 1 125 ? 6.93002 8.96558 20.30388 1.000 144.33578 125 ALA E CA 1
ATOM 7568 C C . ALA E 1 125 ? 7.09429 7.86409 19.26360 1.000 147.85219 125 ALA E C 1
ATOM 7569 O O . ALA E 1 125 ? 7.98392 7.01391 19.38709 1.000 149.75851 125 ALA E O 1
ATOM 7571 N N . GLN E 1 126 ? 6.24145 7.85901 18.23478 1.000 148.36882 126 GLN E N 1
ATOM 7572 C CA . GLN E 1 126 ? 6.36235 6.86019 17.17668 1.000 143.92611 126 GLN E CA 1
ATOM 7573 C C . GLN E 1 126 ? 7.66065 7.02925 16.39730 1.000 148.37478 126 GLN E C 1
ATOM 7574 O O . GLN E 1 126 ? 8.27604 6.03802 15.98727 1.000 147.19693 126 GLN E O 1
ATOM 7580 N N . TYR E 1 127 ? 8.08691 8.27465 16.16957 1.000 148.07078 127 TYR E N 1
ATOM 7581 C CA . TYR E 1 127 ? 9.37718 8.49848 15.52515 1.000 146.33324 127 TYR E CA 1
ATOM 7582 C C . TYR E 1 127 ? 10.51300 7.94911 16.37683 1.000 147.48956 127 TYR E C 1
ATOM 7583 O O . TYR E 1 127 ? 11.45771 7.34743 15.85296 1.000 150.54549 127 TYR E O 1
ATOM 7592 N N . ASN E 1 128 ? 10.43956 8.14995 17.69498 1.000 151.48577 128 ASN E N 1
ATOM 7593 C CA . ASN E 1 128 ? 11.43266 7.56384 18.58725 1.000 149.26811 128 ASN E CA 1
ATOM 7594 C C . ASN E 1 128 ? 11.35871 6.04263 18.58328 1.000 158.78343 128 ASN E C 1
ATOM 7595 O O . ASN E 1 128 ? 12.37975 5.37543 18.78435 1.000 169.41181 128 ASN E O 1
ATOM 7600 N N . GLU E 1 129 ? 10.16690 5.47859 18.36432 1.000 155.71762 129 GLU E N 1
ATOM 7601 C CA . GLU E 1 129 ? 10.04605 4.02800 18.25344 1.000 150.09014 129 GLU E CA 1
ATOM 7602 C C . GLU E 1 129 ? 10.82618 3.49999 17.05699 1.000 153.85927 129 GLU E C 1
ATOM 7603 O O . GLU E 1 129 ? 11.50440 2.47036 17.15452 1.000 154.35792 129 GLU E O 1
ATOM 7609 N N . TRP E 1 130 ? 10.73677 4.18690 15.91524 1.000 154.85905 130 TRP E N 1
ATOM 7610 C CA . TRP E 1 130 ? 11.54280 3.79918 14.76252 1.000 159.00066 130 TRP E CA 1
ATOM 7611 C C . TRP E 1 130 ? 13.02729 3.98768 15.04702 1.000 160.91074 130 TRP E C 1
ATOM 7612 O O . TRP E 1 130 ? 13.85654 3.17161 14.62803 1.000 168.34096 130 TRP E O 1
ATOM 7623 N N . ILE E 1 131 ? 13.38239 5.06338 15.75309 1.000 153.81764 131 ILE E N 1
ATOM 7624 C CA . ILE E 1 131 ? 14.76810 5.25021 16.17265 1.000 156.15831 131 ILE E CA 1
ATOM 7625 C C . ILE E 1 131 ? 15.18805 4.13830 17.12593 1.000 166.79575 131 ILE E C 1
ATOM 7626 O O . ILE E 1 131 ? 16.28370 3.57876 17.00396 1.000 170.39694 131 ILE E O 1
ATOM 7631 N N . ASP E 1 132 ? 14.32421 3.79853 18.08809 1.000 171.96501 132 ASP E N 1
ATOM 7632 C CA . ASP E 1 132 ? 14.64557 2.73048 19.03180 1.000 172.25732 132 ASP E CA 1
ATOM 7633 C C . ASP E 1 132 ? 14.79382 1.38832 18.32536 1.000 173.82876 132 ASP E C 1
ATOM 7634 O O . ASP E 1 132 ? 15.70873 0.61499 18.63262 1.000 180.78628 132 ASP E O 1
ATOM 7639 N N . PHE E 1 133 ? 13.89976 1.08981 17.37936 1.000 169.73104 133 PHE E N 1
ATOM 7640 C CA . PHE E 1 133 ? 14.00258 -0.16432 16.64097 1.000 171.10594 133 PHE E CA 1
ATOM 7641 C C . PHE E 1 133 ? 15.23884 -0.19116 15.75065 1.000 173.66977 133 PHE E C 1
ATOM 7642 O O . PHE E 1 133 ? 15.75078 -1.27122 15.43482 1.000 176.59021 133 PHE E O 1
ATOM 7650 N N . LEU E 1 134 ? 15.73164 0.97861 15.34145 1.000 175.83233 134 LEU E N 1
ATOM 7651 C CA . LEU E 1 134 ? 16.94776 1.09389 14.54630 1.000 176.68209 134 LEU E CA 1
ATOM 7652 C C . LEU E 1 134 ? 18.11351 1.65544 15.35435 1.000 182.49564 134 LEU E C 1
ATOM 7653 O O . LEU E 1 134 ? 19.07123 2.17564 14.77313 1.000 186.39574 134 LEU E O 1
ATOM 7658 N N . ARG E 1 135 ? 18.05564 1.55757 16.68309 1.000 181.63661 135 ARG E N 1
ATOM 7659 C CA . ARG E 1 135 ? 19.06099 2.18459 17.53403 1.000 182.88410 135 ARG E CA 1
ATOM 7660 C C . ARG E 1 135 ? 20.37896 1.42239 17.49751 1.000 190.55819 135 ARG E C 1
ATOM 7661 O O . ARG E 1 135 ? 20.59374 0.49624 18.28748 1.000 188.01307 135 ARG E O 1
ATOM 7669 N N . ASN E 1 136 ? 21.26088 1.81012 16.57364 1.000 199.26345 136 ASN E N 1
ATOM 7670 C CA . ASN E 1 136 ? 22.59957 1.23228 16.44495 1.000 203.72858 136 ASN E CA 1
ATOM 7671 C C . ASN E 1 136 ? 22.55791 -0.28568 16.29131 1.000 205.08030 136 ASN E C 1
ATOM 7672 O O . ASN E 1 136 ? 23.49175 -0.98705 16.68728 1.000 197.65073 136 ASN E O 1
ATOM 7677 N N . LYS E 1 137 ? 21.47516 -0.80205 15.71746 1.000 205.56382 137 LYS E N 1
ATOM 7678 C CA . LYS E 1 137 ? 21.37810 -2.21361 15.38009 1.000 198.51645 137 LYS E CA 1
ATOM 7679 C C . LYS E 1 137 ? 21.95057 -2.43932 13.98808 1.000 193.13074 137 LYS E C 1
ATOM 7680 O O . LYS E 1 137 ? 21.74500 -1.62693 13.08137 1.000 195.31759 137 LYS E O 1
ATOM 7686 N N . ASP E 1 138 ? 22.67835 -3.54239 13.82875 1.000 196.35831 138 ASP E N 1
ATOM 7687 C CA . ASP E 1 138 ? 23.33606 -3.83363 12.56115 1.000 205.53549 138 ASP E CA 1
ATOM 7688 C C . ASP E 1 138 ? 22.30266 -3.96880 11.44962 1.000 209.98503 138 ASP E C 1
ATOM 7689 O O . ASP E 1 138 ? 21.42494 -4.83588 11.50561 1.000 209.85875 138 ASP E O 1
ATOM 7694 N N . ILE E 1 139 ? 22.40860 -3.10122 10.44117 1.000 209.49834 139 ILE E N 1
ATOM 7695 C CA . ILE E 1 139 ? 21.43227 -3.09353 9.35563 1.000 208.33076 139 ILE E CA 1
ATOM 7696 C C . ILE E 1 139 ? 21.53207 -4.37435 8.53529 1.000 207.87128 139 ILE E C 1
ATOM 7697 O O . ILE E 1 139 ? 20.51947 -5.01283 8.22692 1.000 204.57830 139 ILE E O 1
ATOM 7702 N N . GLU E 1 140 ? 22.75422 -4.77255 8.17462 1.000 209.95626 140 GLU E N 1
ATOM 7703 C CA . GLU E 1 140 ? 22.93448 -5.94061 7.31756 1.000 211.13528 140 GLU E CA 1
ATOM 7704 C C . GLU E 1 140 ? 22.69650 -7.24566 8.06854 1.000 208.46048 140 GLU E C 1
ATOM 7705 O O . GLU E 1 140 ? 22.14688 -8.19613 7.50061 1.000 201.34043 140 GLU E O 1
ATOM 7711 N N . LYS E 1 141 ? 23.10844 -7.31527 9.33692 1.000 207.77619 141 LYS E N 1
ATOM 7712 C CA . LYS E 1 141 ? 22.96282 -8.55649 10.09267 1.000 207.89507 141 LYS E CA 1
ATOM 7713 C C . LYS E 1 141 ? 21.49668 -8.92922 10.27373 1.000 208.69476 141 LYS E C 1
ATOM 7714 O O . LYS E 1 141 ? 21.12587 -10.10216 10.14581 1.000 205.26977 141 LYS E O 1
ATOM 7720 N N . ASN E 1 142 ? 20.64876 -7.94755 10.56835 1.000 209.00330 142 ASN E N 1
ATOM 7721 C CA . ASN E 1 142 ? 19.22264 -8.16513 10.78309 1.000 205.56768 142 ASN E CA 1
ATOM 7722 C C . ASN E 1 142 ? 18.38953 -7.54723 9.66398 1.000 200.06592 142 ASN E C 1
ATOM 7723 O O . ASN E 1 142 ? 17.31136 -7.00146 9.90181 1.000 199.77309 142 ASN E O 1
ATOM 7728 N N . ILE E 1 143 ? 18.88265 -7.62814 8.42568 1.000 197.33524 143 ILE E N 1
ATOM 7729 C CA . ILE E 1 143 ? 18.16866 -7.01361 7.31072 1.000 192.90594 143 ILE E CA 1
ATOM 7730 C C . ILE E 1 143 ? 16.86781 -7.75345 7.01883 1.000 189.32319 143 ILE E C 1
ATOM 7731 O O . ILE E 1 143 ? 15.89202 -7.14650 6.56011 1.000 187.11839 143 ILE E O 1
ATOM 7736 N N . ILE E 1 144 ? 16.81946 -9.05640 7.27999 1.000 191.26497 144 ILE E N 1
ATOM 7737 C CA . ILE E 1 144 ? 15.61650 -9.84497 7.01847 1.000 195.06371 144 ILE E CA 1
ATOM 7738 C C . ILE E 1 144 ? 14.52244 -9.48602 8.02350 1.000 192.64362 144 ILE E C 1
ATOM 7739 O O . ILE E 1 144 ? 13.40834 -9.14499 7.59974 1.000 192.76920 144 ILE E O 1
ATOM 7744 N N . PRO E 1 145 ? 14.75977 -9.54374 9.34313 1.000 190.00518 145 PRO E N 1
ATOM 7745 C CA . PRO E 1 145 ? 13.68843 -9.14384 10.27254 1.000 179.99268 145 PRO E CA 1
ATOM 7746 C C . PRO E 1 145 ? 13.30992 -7.67625 10.17349 1.000 190.22290 145 PRO E C 1
ATOM 7747 O O . PRO E 1 145 ? 12.16020 -7.32613 10.46791 1.000 187.25161 145 PRO E O 1
ATOM 7751 N N . ILE E 1 146 ? 14.24245 -6.80413 9.78151 1.000 215.58745 146 ILE E N 1
ATOM 7752 C CA . ILE E 1 146 ? 13.92439 -5.38331 9.64927 1.000 209.63087 146 ILE E CA 1
ATOM 7753 C C . ILE E 1 146 ? 12.88791 -5.17136 8.55268 1.000 202.19280 146 ILE E C 1
ATOM 7754 O O . ILE E 1 146 ? 11.89364 -4.46049 8.74128 1.000 195.38731 146 ILE E O 1
ATOM 7759 N N . CYS E 1 147 ? 13.09939 -5.79556 7.39190 1.000 187.14590 147 CYS E N 1
ATOM 7760 C CA . CYS E 1 147 ? 12.15983 -5.63291 6.28756 1.000 184.34159 147 CYS E CA 1
ATOM 7761 C C . CYS E 1 147 ? 10.82142 -6.29271 6.59599 1.000 185.21437 147 CYS E C 1
ATOM 7762 O O . CYS E 1 147 ? 9.76568 -5.76862 6.22350 1.000 183.77459 147 CYS E O 1
ATOM 7765 N N . GLU E 1 148 ? 10.84366 -7.44285 7.27371 1.000 181.85469 148 GLU E N 1
ATOM 7766 C CA . GLU E 1 148 ? 9.59724 -8.11989 7.61822 1.000 174.08356 148 GLU E CA 1
ATOM 7767 C C . GLU E 1 148 ? 8.74757 -7.27421 8.55940 1.000 172.92787 148 GLU E C 1
ATOM 7768 O O . GLU E 1 148 ? 7.52345 -7.19952 8.40239 1.000 167.25604 148 GLU E O 1
ATOM 7774 N N . HIS E 1 149 ? 9.37711 -6.63278 9.54726 1.000 181.87994 149 HIS E N 1
ATOM 7775 C CA . HIS E 1 149 ? 8.63230 -5.76328 10.45343 1.000 181.97813 149 HIS E CA 1
ATOM 7776 C C . HIS E 1 149 ? 8.07525 -4.54722 9.72243 1.000 182.44233 149 HIS E C 1
ATOM 7777 O O . HIS E 1 149 ? 6.92584 -4.15175 9.95028 1.000 179.43689 149 HIS E O 1
ATOM 7784 N N . ILE E 1 150 ? 8.87655 -3.93951 8.84460 1.000 184.06605 150 ILE E N 1
ATOM 7785 C CA . ILE E 1 150 ? 8.41963 -2.76891 8.10135 1.000 182.55130 150 ILE E CA 1
ATOM 7786 C C . ILE E 1 150 ? 7.30948 -3.14952 7.12809 1.000 185.89723 150 ILE E C 1
ATOM 7787 O O . ILE E 1 150 ? 6.32550 -2.41617 6.97013 1.000 181.90995 150 ILE E O 1
ATOM 7792 N N . ASN E 1 151 ? 7.44712 -4.30000 6.46285 1.000 188.49043 151 ASN E N 1
ATOM 7793 C CA . ASN E 1 151 ? 6.44283 -4.72546 5.49175 1.000 192.76781 151 ASN E CA 1
ATOM 7794 C C . ASN E 1 151 ? 5.08911 -4.95341 6.15409 1.000 196.40765 151 ASN E C 1
ATOM 7795 O O . ASN E 1 151 ? 4.05005 -4.55935 5.61090 1.000 198.38977 151 ASN E O 1
ATOM 7800 N N . LYS E 1 152 ? 5.08006 -5.59117 7.32693 1.000 178.17405 152 LYS E N 1
ATOM 7801 C CA . LYS E 1 152 ? 3.82119 -5.84724 8.02022 1.000 172.97018 152 LYS E CA 1
ATOM 7802 C C . LYS E 1 152 ? 3.15734 -4.54913 8.46553 1.000 171.13492 152 LYS E C 1
ATOM 7803 O O . LYS E 1 152 ? 1.92896 -4.42095 8.40114 1.000 169.55586 152 LYS E O 1
ATOM 7809 N N . HIS E 1 153 ? 3.95073 -3.57871 8.92665 1.000 175.10197 153 HIS E N 1
ATOM 7810 C CA . HIS E 1 153 ? 3.39249 -2.28474 9.30895 1.000 176.95875 153 HIS E CA 1
ATOM 7811 C C . HIS E 1 153 ? 2.81088 -1.55184 8.10547 1.000 176.62398 153 HIS E C 1
ATOM 7812 O O . HIS E 1 153 ? 1.74214 -0.93730 8.20240 1.000 170.03409 153 HIS E O 1
ATOM 7819 N N . LEU E 1 154 ? 3.49536 -1.60814 6.96451 1.000 177.72338 154 LEU E N 1
ATOM 7820 C CA . LEU E 1 154 ? 3.05817 -0.91520 5.75906 1.000 176.01862 154 LEU E CA 1
ATOM 7821 C C . LEU E 1 154 ? 1.96500 -1.65982 5.00576 1.000 178.57502 154 LEU E C 1
ATOM 7822 O O . LEU E 1 154 ? 1.49177 -1.15611 3.98104 1.000 173.25496 154 LEU E O 1
ATOM 7827 N N . TYR E 1 155 ? 1.56493 -2.84308 5.47777 1.000 183.86033 155 TYR E N 1
ATOM 7828 C CA . TYR E 1 155 ? 0.50807 -3.59336 4.80692 1.000 184.35026 155 TYR E CA 1
ATOM 7829 C C . TYR E 1 155 ? -0.79904 -2.80885 4.78902 1.000 184.99279 155 TYR E C 1
ATOM 7830 O O . TYR E 1 155 ? -1.47601 -2.73835 3.75655 1.000 188.49284 155 TYR E O 1
ATOM 7839 N N . LEU E 1 156 ? -1.16550 -2.20380 5.91763 1.000 179.96600 156 LEU E N 1
ATOM 7840 C CA . LEU E 1 156 ? -2.39803 -1.43470 6.02772 1.000 181.60033 156 LEU E CA 1
ATOM 7841 C C . LEU E 1 156 ? -2.14184 0.04856 6.26418 1.000 175.21067 156 LEU E C 1
ATOM 7842 O O . LEU E 1 156 ? -3.06429 0.77374 6.65006 1.000 168.26006 156 LEU E O 1
ATOM 7847 N N . ASN E 1 157 ? -0.91610 0.51731 6.04167 1.000 172.40873 157 ASN E N 1
ATOM 7848 C CA . ASN E 1 157 ? -0.55923 1.91224 6.25992 1.000 170.14540 157 ASN E CA 1
ATOM 7849 C C . ASN E 1 157 ? 0.16204 2.45077 5.03466 1.000 172.32551 157 ASN E C 1
ATOM 7850 O O . ASN E 1 157 ? 1.15482 1.86679 4.58839 1.000 170.56657 157 ASN E O 1
ATOM 7855 N N . THR E 1 158 ? -0.34060 3.56307 4.49396 1.000 170.41588 158 THR E N 1
ATOM 7856 C CA . THR E 1 158 ? 0.32606 4.20709 3.36657 1.000 166.49176 158 THR E CA 1
ATOM 7857 C C . THR E 1 158 ? 1.67830 4.77286 3.78278 1.000 166.89401 158 THR E C 1
ATOM 7858 O O . THR E 1 158 ? 2.69863 4.51708 3.13254 1.000 167.64527 158 THR E O 1
ATOM 7862 N N . PHE E 1 159 ? 1.70390 5.54014 4.86635 1.000 171.02857 159 PHE E N 1
ATOM 7863 C CA . PHE E 1 159 ? 2.92883 6.06190 5.45045 1.000 169.14721 159 PHE E CA 1
ATOM 7864 C C . PHE E 1 159 ? 3.23399 5.32053 6.74519 1.000 178.12374 159 PHE E C 1
ATOM 7865 O O . PHE E 1 159 ? 2.39576 4.59736 7.29012 1.000 186.47467 159 PHE E O 1
ATOM 7873 N N . LEU E 1 160 ? 4.46234 5.50429 7.23314 1.000 162.27318 160 LEU E N 1
ATOM 7874 C CA . LEU E 1 160 ? 4.85127 4.88128 8.49395 1.000 164.07801 160 LEU E CA 1
ATOM 7875 C C . LEU E 1 160 ? 4.01076 5.40856 9.64898 1.000 162.20772 160 LEU E C 1
ATOM 7876 O O . LEU E 1 160 ? 3.57122 4.63826 10.51092 1.000 159.72914 160 LEU E O 1
ATOM 7881 N N . SER E 1 161 ? 3.77613 6.71765 9.68290 1.000 162.26374 161 SER E N 1
ATOM 7882 C CA . SER E 1 161 ? 2.92588 7.33748 10.68836 1.000 168.00294 161 SER E CA 1
ATOM 7883 C C . SER E 1 161 ? 1.87316 8.18322 9.98988 1.000 170.27649 161 SER E C 1
ATOM 7884 O O . SER E 1 161 ? 2.20845 9.03429 9.15921 1.000 159.20861 161 SER E O 1
ATOM 7887 N N . PHE E 1 162 ? 0.60509 7.93381 10.32163 1.000 183.90014 162 PHE E N 1
ATOM 7888 C CA . PHE E 1 162 ? -0.52637 8.70379 9.81328 1.000 189.81993 162 PHE E CA 1
ATOM 7889 C C . PHE E 1 162 ? -0.62687 8.63742 8.29320 1.000 187.60340 162 PHE E C 1
ATOM 7890 O O . PHE E 1 162 ? -0.00092 7.78309 7.65711 1.000 189.36465 162 PHE E O 1
ATOM 7898 N N . HIS E 1 163 ? -1.41862 9.53289 7.70501 1.000 175.29316 163 HIS E N 1
ATOM 7899 C CA . HIS E 1 163 ? -1.70872 9.51156 6.27829 1.000 163.32171 163 HIS E CA 1
ATOM 7900 C C . HIS E 1 163 ? -0.90866 10.54088 5.48839 1.000 167.76211 163 HIS E C 1
ATOM 7901 O O . HIS E 1 163 ? -1.18711 10.74602 4.30260 1.000 165.08495 163 HIS E O 1
ATOM 7908 N N . TYR E 1 164 ? 0.07246 11.19137 6.10886 1.000 164.27921 164 TYR E N 1
ATOM 7909 C CA . TYR E 1 164 ? 0.87456 12.20252 5.43741 1.000 159.22985 164 TYR E CA 1
ATOM 7910 C C . TYR E 1 164 ? 2.35404 11.94819 5.68877 1.000 152.92199 164 TYR E C 1
ATOM 7911 O O . TYR E 1 164 ? 2.73604 11.22862 6.61536 1.000 159.20888 164 TYR E O 1
ATOM 7920 N N . LEU E 1 165 ? 3.18297 12.54420 4.83248 1.000 150.95283 165 LEU E N 1
ATOM 7921 C CA . LEU E 1 165 ? 4.62776 12.40337 4.95496 1.000 150.48179 165 LEU E CA 1
ATOM 7922 C C . LEU E 1 165 ? 5.10402 12.95158 6.29300 1.000 152.26557 165 LEU E C 1
ATOM 7923 O O . LEU E 1 165 ? 4.71291 14.04722 6.70581 1.000 158.87784 165 LEU E O 1
ATOM 7928 N N . THR E 1 166 ? 5.95322 12.18388 6.96939 1.000 155.37979 166 THR E N 1
ATOM 7929 C CA . THR E 1 166 ? 6.47380 12.54691 8.27733 1.000 155.68724 166 THR E CA 1
ATOM 7930 C C . THR E 1 166 ? 7.99168 12.43381 8.26718 1.000 155.86606 166 THR E C 1
ATOM 7931 O O . THR E 1 166 ? 8.59936 11.98296 7.29241 1.000 160.22011 166 THR E O 1
ATOM 7935 N N . LEU E 1 167 ? 8.60620 12.85557 9.37482 1.000 155.64195 167 LEU E N 1
ATOM 7936 C CA . LEU E 1 167 ? 10.04892 12.69699 9.51710 1.000 152.03802 167 LEU E CA 1
ATOM 7937 C C . LEU E 1 167 ? 10.43865 11.22717 9.60893 1.000 154.49718 167 LEU E C 1
ATOM 7938 O O . LEU E 1 167 ? 11.54940 10.85464 9.21299 1.000 158.54026 167 LEU E O 1
ATOM 7943 N N . SER E 1 168 ? 9.54075 10.38242 10.12310 1.000 150.27678 168 SER E N 1
ATOM 7944 C CA . SER E 1 168 ? 9.81261 8.94985 10.17885 1.000 147.61190 168 SER E CA 1
ATOM 7945 C C . SER E 1 168 ? 9.95896 8.36262 8.78147 1.000 152.43730 168 SER E C 1
ATOM 7946 O O . SER E 1 168 ? 10.79140 7.47621 8.55593 1.000 159.44203 168 SER E O 1
ATOM 7949 N N . ASP E 1 169 ? 9.15058 8.84012 7.83176 1.000 150.88952 169 ASP E N 1
ATOM 7950 C CA . ASP E 1 169 ? 9.20774 8.31362 6.47178 1.000 161.16496 169 ASP E CA 1
ATOM 7951 C C . ASP E 1 169 ? 10.56503 8.57227 5.83003 1.000 154.58092 169 ASP E C 1
ATOM 7952 O O . ASP E 1 169 ? 11.12943 7.68634 5.17860 1.000 153.89077 169 ASP E O 1
ATOM 7957 N N . ILE E 1 170 ? 11.10592 9.77968 6.00353 1.000 155.10596 170 ILE E N 1
ATOM 7958 C CA . ILE E 1 170 ? 12.36363 10.12766 5.34977 1.000 156.59564 170 ILE E CA 1
ATOM 7959 C C . ILE E 1 170 ? 13.52886 9.37244 5.97899 1.000 159.04660 170 ILE E C 1
ATOM 7960 O O . ILE E 1 170 ? 14.44357 8.92368 5.27752 1.000 166.85658 170 ILE E O 1
ATOM 7965 N N . TYR E 1 171 ? 13.52277 9.22564 7.30665 1.000 155.51966 171 TYR E N 1
ATOM 7966 C CA . TYR E 1 171 ? 14.62682 8.54742 7.98158 1.000 160.00308 171 TYR E CA 1
ATOM 7967 C C . TYR E 1 171 ? 14.70408 7.07833 7.58324 1.000 162.21619 171 TYR E C 1
ATOM 7968 O O . TYR E 1 171 ? 15.77410 6.57782 7.21800 1.000 164.20281 171 TYR E O 1
ATOM 7977 N N . ILE E 1 172 ? 13.57623 6.36748 7.65639 1.000 162.66118 172 ILE E N 1
ATOM 7978 C CA . ILE E 1 172 ? 13.56430 4.95449 7.29011 1.000 167.22253 172 ILE E CA 1
ATOM 7979 C C . ILE E 1 172 ? 13.84774 4.78143 5.80289 1.000 161.72217 172 ILE E C 1
ATOM 7980 O O . ILE E 1 172 ? 14.44248 3.77799 5.38876 1.000 163.43827 172 ILE E O 1
ATOM 7985 N N . TYR E 1 173 ? 13.44187 5.75209 4.97977 1.000 163.31481 173 TYR E N 1
ATOM 7986 C CA . TYR E 1 173 ? 13.69484 5.66735 3.54456 1.000 164.93475 173 TYR E CA 1
ATOM 7987 C C . TYR E 1 173 ? 15.18794 5.60954 3.24613 1.000 164.89279 173 TYR E C 1
ATOM 7988 O O . TYR E 1 173 ? 15.63170 4.80516 2.41837 1.000 170.22944 173 TYR E O 1
ATOM 7997 N N . TYR E 1 174 ? 15.98088 6.45350 3.91070 1.000 164.65518 174 TYR E N 1
ATOM 7998 C CA . TYR E 1 174 ? 17.41829 6.45502 3.66091 1.000 163.21934 174 TYR E CA 1
ATOM 7999 C C . TYR E 1 174 ? 18.10062 5.23307 4.26184 1.000 164.50421 174 TYR E C 1
ATOM 8000 O O . TYR E 1 174 ? 19.13169 4.78698 3.74572 1.000 162.09908 174 TYR E O 1
ATOM 8009 N N . GLU E 1 175 ? 17.55168 4.68099 5.34625 1.000 158.55274 175 GLU E N 1
ATOM 8010 C CA . GLU E 1 175 ? 18.11566 3.45697 5.90450 1.000 162.58003 175 GLU E CA 1
ATOM 8011 C C . GLU E 1 175 ? 17.85580 2.25898 5.00004 1.000 166.13823 175 GLU E C 1
ATOM 8012 O O . GLU E 1 175 ? 18.61561 1.28417 5.03059 1.000 167.40046 175 GLU E O 1
ATOM 8018 N N . MET E 1 176 ? 16.79593 2.31184 4.19478 1.000 169.35299 176 MET E N 1
ATOM 8019 C CA . MET E 1 176 ? 16.45955 1.25144 3.25545 1.000 168.78728 176 MET E CA 1
ATOM 8020 C C . MET E 1 176 ? 16.87586 1.58023 1.82699 1.000 174.91760 176 MET E C 1
ATOM 8021 O O . MET E 1 176 ? 16.49576 0.85716 0.90053 1.000 184.98005 176 MET E O 1
ATOM 8026 N N . HIS E 1 177 ? 17.64139 2.65680 1.62832 1.000 178.15950 177 HIS E N 1
ATOM 8027 C CA . HIS E 1 177 ? 18.00289 3.07516 0.27675 1.000 184.62638 177 HIS E CA 1
ATOM 8028 C C . HIS E 1 177 ? 18.88796 2.04344 -0.41300 1.000 188.40814 177 HIS E C 1
ATOM 8029 O O . HIS E 1 177 ? 18.72799 1.78397 -1.61074 1.000 194.89132 177 HIS E O 1
ATOM 8036 N N . LYS E 1 178 ? 19.82862 1.44696 0.32217 1.000 187.55638 178 LYS E N 1
ATOM 8037 C CA . LYS E 1 178 ? 20.74014 0.47788 -0.27584 1.000 188.30458 178 LYS E CA 1
ATOM 8038 C C . LYS E 1 178 ? 20.02526 -0.78167 -0.75227 1.000 191.41255 178 LYS E C 1
ATOM 8039 O O . LYS E 1 178 ? 20.53107 -1.46473 -1.64944 1.000 192.73298 178 LYS E O 1
ATOM 8045 N N . TYR E 1 179 ? 18.85535 -1.09496 -0.19140 1.000 193.42331 179 TYR E N 1
ATOM 8046 C CA . TYR E 1 179 ? 18.18856 -2.35995 -0.46246 1.000 201.72527 179 TYR E CA 1
ATOM 8047 C C . TYR E 1 179 ? 16.97974 -2.25026 -1.38059 1.000 200.66059 179 TYR E C 1
ATOM 8048 O O . TYR E 1 179 ? 16.56854 -3.26720 -1.94743 1.000 209.43981 179 TYR E O 1
ATOM 8057 N N . PHE E 1 180 ? 16.40143 -1.05918 -1.54520 1.000 192.11568 180 PHE E N 1
ATOM 8058 C CA . PHE E 1 180 ? 15.18825 -0.90387 -2.33436 1.000 191.54799 180 PHE E CA 1
ATOM 8059 C C . PHE E 1 180 ? 15.30150 0.09599 -3.47666 1.000 192.98170 180 PHE E C 1
ATOM 8060 O O . PHE E 1 180 ? 14.35323 0.21274 -4.26158 1.000 184.82579 180 PHE E O 1
ATOM 8068 N N . SER E 1 181 ? 16.41743 0.81499 -3.60107 1.000 209.28917 181 SER E N 1
ATOM 8069 C CA . SER E 1 181 ? 16.58379 1.74912 -4.70762 1.000 208.42815 181 SER E CA 1
ATOM 8070 C C . SER E 1 181 ? 16.92107 1.05729 -6.02092 1.000 206.06387 181 SER E C 1
ATOM 8071 O O . SER E 1 181 ? 16.86346 1.70250 -7.07339 1.000 209.93590 181 SER E O 1
ATOM 8074 N N . GLY E 1 182 ? 17.26502 -0.22548 -5.98689 1.000 184.85323 182 GLY E N 1
ATOM 8075 C CA . GLY E 1 182 ? 17.60696 -0.94899 -7.19846 1.000 176.91188 182 GLY E CA 1
ATOM 8076 C C . GLY E 1 182 ? 18.87791 -0.47671 -7.87015 1.000 182.31585 182 GLY E C 1
ATOM 8077 O O . GLY E 1 182 ? 18.95841 -0.47877 -9.10526 1.000 177.05951 182 GLY E O 1
ATOM 8078 N N . ASN E 1 183 ? 19.87683 -0.06966 -7.08714 1.000 194.08887 183 ASN E N 1
ATOM 8079 C CA . ASN E 1 183 ? 21.16135 0.35143 -7.63846 1.000 197.34322 183 ASN E CA 1
ATOM 8080 C C . ASN E 1 183 ? 22.15491 -0.80725 -7.67228 1.000 200.77400 183 ASN E C 1
ATOM 8081 O O . ASN E 1 183 ? 22.67338 -1.15960 -8.73631 1.000 208.08009 183 ASN E O 1
ATOM 8086 N N . ILE E 1 184 ? 22.42660 -1.40510 -6.51709 1.000 196.61788 184 ILE E N 1
ATOM 8087 C CA . ILE E 1 184 ? 23.31667 -2.55771 -6.44388 1.000 204.29821 184 ILE E CA 1
ATOM 8088 C C . ILE E 1 184 ? 22.53166 -3.80870 -6.81835 1.000 212.40340 184 ILE E C 1
ATOM 8089 O O . ILE E 1 184 ? 21.44890 -4.06559 -6.27776 1.000 208.75170 184 ILE E O 1
ATOM 8094 N N . THR E 1 185 ? 23.07197 -4.58416 -7.76253 1.000 222.19474 185 THR E N 1
ATOM 8095 C CA . THR E 1 185 ? 22.32048 -5.69791 -8.33432 1.000 229.29459 185 THR E CA 1
ATOM 8096 C C . THR E 1 185 ? 22.08272 -6.81582 -7.32576 1.000 233.64976 185 THR E C 1
ATOM 8097 O O . THR E 1 185 ? 21.09336 -7.54796 -7.44160 1.000 231.45529 185 THR E O 1
ATOM 8101 N N . THR E 1 186 ? 22.96591 -6.96904 -6.33758 1.000 236.51305 186 THR E N 1
ATOM 8102 C CA . THR E 1 186 ? 22.81135 -8.05016 -5.37096 1.000 238.70560 186 THR E CA 1
ATOM 8103 C C . THR E 1 186 ? 21.70094 -7.79056 -4.36072 1.000 236.80817 186 THR E C 1
ATOM 8104 O O . THR E 1 186 ? 21.35285 -8.70397 -3.60463 1.000 236.33291 186 THR E O 1
ATOM 8108 N N . ASN E 1 187 ? 21.13932 -6.58113 -4.32681 1.000 232.58041 187 ASN E N 1
ATOM 8109 C CA . ASN E 1 187 ? 20.05736 -6.24347 -3.41028 1.000 231.51108 187 ASN E CA 1
ATOM 8110 C C . ASN E 1 187 ? 18.71959 -6.07967 -4.12518 1.000 226.46753 187 ASN E C 1
ATOM 8111 O O . ASN E 1 187 ? 17.82808 -5.39392 -3.61495 1.000 226.32642 187 ASN E O 1
ATOM 8116 N N . LEU E 1 188 ? 18.56108 -6.69407 -5.29817 1.000 218.16443 188 LEU E N 1
ATOM 8117 C CA . LEU E 1 188 ? 17.30539 -6.61465 -6.03356 1.000 216.75940 188 LEU E CA 1
ATOM 8118 C C . LEU E 1 188 ? 16.23928 -7.56290 -5.50059 1.000 217.61250 188 LEU E C 1
ATOM 8119 O O . LEU E 1 188 ? 15.08468 -7.47154 -5.93184 1.000 209.26817 188 LEU E O 1
ATOM 8124 N N . LYS E 1 189 ? 16.59340 -8.47087 -4.58792 1.000 223.95191 189 LYS E N 1
ATOM 8125 C CA . LYS E 1 189 ? 15.59733 -9.37576 -4.02239 1.000 224.83177 189 LYS E CA 1
ATOM 8126 C C . LYS E 1 189 ? 14.60780 -8.62905 -3.13494 1.000 225.23886 189 LYS E C 1
ATOM 8127 O O . LYS E 1 189 ? 13.40965 -8.93471 -3.13817 1.000 220.05429 189 LYS E O 1
ATOM 8133 N N . TYR E 1 190 ? 15.09130 -7.65147 -2.36928 1.000 240.73263 190 TYR E N 1
ATOM 8134 C CA . TYR E 1 190 ? 14.22846 -6.94867 -1.42302 1.000 232.29016 190 TYR E CA 1
ATOM 8135 C C . TYR E 1 190 ? 13.07491 -6.19124 -2.07673 1.000 228.11005 190 TYR E C 1
ATOM 8136 O O . TYR E 1 190 ? 11.95142 -6.27529 -1.54992 1.000 226.35206 190 TYR E O 1
ATOM 8145 N N . PRO E 1 191 ? 13.25805 -5.44070 -3.17252 1.000 215.00989 191 PRO E N 1
ATOM 8146 C CA . PRO E 1 191 ? 12.10171 -4.74611 -3.76729 1.000 205.83061 191 PRO E CA 1
ATOM 8147 C C . PRO E 1 191 ? 10.97253 -5.67430 -4.18252 1.000 204.40172 191 PRO E C 1
ATOM 8148 O O . PRO E 1 191 ? 9.80512 -5.26553 -4.14295 1.000 198.31739 191 PRO E O 1
ATOM 8152 N N . LYS E 1 192 ? 11.27842 -6.90823 -4.58356 1.000 205.43681 192 LYS E N 1
ATOM 8153 C CA . LYS E 1 192 ? 10.24042 -7.85285 -4.97978 1.000 198.65669 192 LYS E CA 1
ATOM 8154 C C . LYS E 1 192 ? 9.68082 -8.63996 -3.79993 1.000 200.51227 192 LYS E C 1
ATOM 8155 O O . LYS E 1 192 ? 8.48286 -8.94260 -3.77320 1.000 193.46583 192 LYS E O 1
ATOM 8161 N N . GLN E 1 193 ? 10.52248 -8.97851 -2.81991 1.000 207.21640 193 GLN E N 1
ATOM 8162 C CA . GLN E 1 193 ? 10.06527 -9.78075 -1.69056 1.000 205.09707 193 GLN E CA 1
ATOM 8163 C C . GLN E 1 193 ? 9.20689 -8.98566 -0.71539 1.000 206.04421 193 GLN E C 1
ATOM 8164 O O . GLN E 1 193 ? 8.46997 -9.58789 0.07269 1.000 202.43725 193 GLN E O 1
ATOM 8170 N N . TYR E 1 194 ? 9.28187 -7.65527 -0.74796 1.000 217.01796 194 TYR E N 1
ATOM 8171 C CA . TYR E 1 194 ? 8.49157 -6.78781 0.12707 1.000 214.20362 194 TYR E CA 1
ATOM 8172 C C . TYR E 1 194 ? 7.87714 -5.70360 -0.75351 1.000 212.15039 194 TYR E C 1
ATOM 8173 O O . TYR E 1 194 ? 8.45447 -4.62647 -0.92450 1.000 214.83925 194 TYR E O 1
ATOM 8182 N N . LYS E 1 195 ? 6.69968 -5.99415 -1.31048 1.000 206.31671 195 LYS E N 1
ATOM 8183 C CA . LYS E 1 195 ? 6.07584 -5.07652 -2.25633 1.000 201.81462 195 LYS E CA 1
ATOM 8184 C C . LYS E 1 195 ? 5.41226 -3.88982 -1.56870 1.000 197.22354 195 LYS E C 1
ATOM 8185 O O . LYS E 1 195 ? 5.29410 -2.82081 -2.17691 1.000 190.99805 195 LYS E O 1
ATOM 8191 N N . ASN E 1 196 ? 4.96498 -4.05033 -0.32080 1.000 198.17677 196 ASN E N 1
ATOM 8192 C CA . ASN E 1 196 ? 4.41701 -2.90904 0.40658 1.000 193.10749 196 ASN E CA 1
ATOM 8193 C C . ASN E 1 196 ? 5.50372 -1.89267 0.73281 1.000 186.11266 196 ASN E C 1
ATOM 8194 O O . ASN E 1 196 ? 5.26787 -0.68091 0.66509 1.000 186.73175 196 ASN E O 1
ATOM 8199 N N . ILE E 1 197 ? 6.69708 -2.36546 1.09980 1.000 183.33385 197 ILE E N 1
ATOM 8200 C CA . ILE E 1 197 ? 7.82241 -1.45621 1.29647 1.000 179.02865 197 ILE E CA 1
ATOM 8201 C C . ILE E 1 197 ? 8.20327 -0.79632 -0.02087 1.000 179.25156 197 ILE E C 1
ATOM 8202 O O . ILE E 1 197 ? 8.43919 0.41641 -0.07980 1.000 179.21432 197 ILE E O 1
ATOM 8207 N N . ASN E 1 198 ? 8.26610 -1.58355 -1.09858 1.000 182.89648 198 ASN E N 1
ATOM 8208 C CA . ASN E 1 198 ? 8.58350 -1.02564 -2.40913 1.000 182.26468 198 ASN E CA 1
ATOM 8209 C C . ASN E 1 198 ? 7.52092 -0.02821 -2.85222 1.000 181.12368 198 ASN E C 1
ATOM 8210 O O . ASN E 1 198 ? 7.84070 1.01030 -3.44256 1.000 179.77322 198 ASN E O 1
ATOM 8215 N N . ARG E 1 199 ? 6.24883 -0.32993 -2.58030 1.000 181.42439 199 ARG E N 1
ATOM 8216 C CA . ARG E 1 199 ? 5.18719 0.63720 -2.83860 1.000 179.32779 199 ARG E CA 1
ATOM 8217 C C . ARG E 1 199 ? 5.39413 1.90533 -2.02118 1.000 171.87360 199 ARG E C 1
ATOM 8218 O O . ARG E 1 199 ? 5.23270 3.01952 -2.53314 1.000 173.14742 199 ARG E O 1
ATOM 8226 N N . TRP E 1 200 ? 5.75472 1.75345 -0.74586 1.000 176.51760 200 TRP E N 1
ATOM 8227 C CA . TRP E 1 200 ? 6.04424 2.91344 0.08948 1.000 171.18940 200 TRP E CA 1
ATOM 8228 C C . TRP E 1 200 ? 7.34808 3.58470 -0.32590 1.000 168.83242 200 TRP E C 1
ATOM 8229 O O . TRP E 1 200 ? 7.45468 4.81587 -0.29237 1.000 167.37625 200 TRP E O 1
ATOM 8240 N N . PHE E 1 201 ? 8.34947 2.79329 -0.72225 1.000 173.22534 201 PHE E N 1
ATOM 8241 C CA . PHE E 1 201 ? 9.63107 3.36431 -1.12830 1.000 170.14989 201 PHE E CA 1
ATOM 8242 C C . PHE E 1 201 ? 9.47767 4.24618 -2.36088 1.000 165.63134 201 PHE E C 1
ATOM 8243 O O . PHE E 1 201 ? 10.06191 5.33394 -2.43182 1.000 165.43138 201 PHE E O 1
ATOM 8251 N N . ARG E 1 202 ? 8.69887 3.79168 -3.34592 1.000 166.03647 202 ARG E N 1
ATOM 8252 C CA . ARG E 1 202 ? 8.47525 4.59856 -4.54066 1.000 174.71415 202 ARG E CA 1
ATOM 8253 C C . ARG E 1 202 ? 7.66948 5.85253 -4.22870 1.000 172.53243 202 ARG E C 1
ATOM 8254 O O . ARG E 1 202 ? 7.88038 6.89507 -4.85915 1.000 167.55193 202 ARG E O 1
ATOM 8262 N N . LEU E 1 203 ? 6.74231 5.77110 -3.27203 1.000 172.59579 203 LEU E N 1
ATOM 8263 C CA . LEU E 1 203 ? 5.97023 6.94749 -2.88584 1.000 165.51083 203 LEU E CA 1
ATOM 8264 C C . LEU E 1 203 ? 6.86796 8.01686 -2.27618 1.000 164.48441 203 LEU E C 1
ATOM 8265 O O . LEU E 1 203 ? 6.77728 9.19738 -2.63156 1.000 164.26251 203 LEU E O 1
ATOM 8270 N N . ILE E 1 204 ? 7.74981 7.61780 -1.35725 1.000 169.53124 204 ILE E N 1
ATOM 8271 C CA . ILE E 1 204 ? 8.62403 8.58327 -0.69827 1.000 171.29330 204 ILE E CA 1
ATOM 8272 C C . ILE E 1 204 ? 9.62466 9.16416 -1.68954 1.000 170.48470 204 ILE E C 1
ATOM 8273 O O . ILE E 1 204 ? 9.95108 10.35620 -1.63580 1.000 170.52377 204 ILE E O 1
ATOM 8278 N N . LYS E 1 205 ? 10.12520 8.33589 -2.61000 1.000 167.04521 205 LYS E N 1
ATOM 8279 C CA . LYS E 1 205 ? 11.08195 8.82049 -3.59991 1.000 168.80285 205 LYS E CA 1
ATOM 8280 C C . LYS E 1 205 ? 10.46855 9.90682 -4.47437 1.000 172.04158 205 LYS E C 1
ATOM 8281 O O . LYS E 1 205 ? 11.11411 10.92204 -4.76111 1.000 175.90924 205 LYS E O 1
ATOM 8287 N N . ALA E 1 206 ? 9.22126 9.71055 -4.90853 1.000 172.43405 206 ALA E N 1
ATOM 8288 C CA . ALA E 1 206 ? 8.54724 10.72716 -5.70967 1.000 171.20616 206 ALA E CA 1
ATOM 8289 C C . ALA E 1 206 ? 8.28455 11.99037 -4.89864 1.000 169.18443 206 ALA E C 1
ATOM 8290 O O . ALA E 1 206 ? 8.45173 13.10586 -5.40560 1.000 171.98296 206 ALA E O 1
ATOM 8292 N N . LEU E 1 207 ? 7.87091 11.83668 -3.63801 1.000 160.36372 207 LEU E N 1
ATOM 8293 C CA . LEU E 1 207 ? 7.59151 13.00184 -2.80529 1.000 163.79112 207 LEU E CA 1
ATOM 8294 C C . LEU E 1 207 ? 8.85709 13.79078 -2.49444 1.000 167.30922 207 LEU E C 1
ATOM 8295 O O . LEU E 1 207 ? 8.79297 15.01012 -2.30068 1.000 168.09810 207 LEU E O 1
ATOM 8300 N N . LEU E 1 208 ? 10.00639 13.12162 -2.43765 1.000 167.41630 208 LEU E N 1
ATOM 8301 C CA . LEU E 1 208 ? 11.28371 13.77772 -2.19654 1.000 170.74335 208 LEU E CA 1
ATOM 8302 C C . LEU E 1 208 ? 12.05354 14.06652 -3.47789 1.000 168.46697 208 LEU E C 1
ATOM 8303 O O . LEU E 1 208 ? 13.18949 14.54470 -3.40513 1.000 171.73112 208 LEU E O 1
ATOM 8308 N N . HIS E 1 209 ? 11.46514 13.78887 -4.64433 1.000 162.86488 209 HIS E N 1
ATOM 8309 C CA . HIS E 1 209 ? 12.18865 13.95099 -5.90241 1.000 176.58462 209 HIS E CA 1
ATOM 8310 C C . HIS E 1 209 ? 12.58008 15.40386 -6.14322 1.000 179.23886 209 HIS E C 1
ATOM 8311 O O . HIS E 1 209 ? 13.70070 15.68812 -6.58266 1.000 177.06073 209 HIS E O 1
ATOM 8318 N N . ASP E 1 210 ? 11.67144 16.33808 -5.86067 1.000 180.50544 210 ASP E N 1
ATOM 8319 C CA . ASP E 1 210 ? 11.92134 17.74665 -6.13907 1.000 182.96975 210 ASP E CA 1
ATOM 8320 C C . ASP E 1 210 ? 12.95234 18.36619 -5.20502 1.000 182.44750 210 ASP E C 1
ATOM 8321 O O . ASP E 1 210 ? 13.37334 19.50278 -5.44618 1.000 186.90727 210 ASP E O 1
ATOM 8326 N N . HIS E 1 211 ? 13.36810 17.65855 -4.15545 1.000 173.60232 211 HIS E N 1
ATOM 8327 C CA . HIS E 1 211 ? 14.23126 18.23054 -3.13146 1.000 165.26074 211 HIS E CA 1
ATOM 8328 C C . HIS E 1 211 ? 15.63288 17.64160 -3.09625 1.000 176.40825 211 HIS E C 1
ATOM 8329 O O . HIS E 1 211 ? 16.55598 18.31816 -2.63907 1.000 182.00948 211 HIS E O 1
ATOM 8336 N N . VAL E 1 212 ? 15.82145 16.40827 -3.56458 1.000 176.00366 212 VAL E N 1
ATOM 8337 C CA . VAL E 1 212 ? 17.09922 15.72960 -3.42847 1.000 177.98575 212 VAL E CA 1
ATOM 8338 C C . VAL E 1 212 ? 17.85920 15.62249 -4.74771 1.000 172.76715 212 VAL E C 1
ATOM 8339 O O . VAL E 1 212 ? 19.09040 15.50849 -4.72795 1.000 177.03488 212 VAL E O 1
ATOM 8343 N N . ALA E 1 213 ? 17.17400 15.65841 -5.88914 1.000 170.01813 213 ALA E N 1
ATOM 8344 C CA . ALA E 1 213 ? 17.81310 15.46283 -7.18215 1.000 166.47209 213 ALA E CA 1
ATOM 8345 C C . ALA E 1 213 ? 18.33911 16.76042 -7.78736 1.000 169.17202 213 ALA E C 1
ATOM 8346 O O . ALA E 1 213 ? 18.55667 16.82061 -9.00298 1.000 158.80769 213 ALA E O 1
ATOM 8348 N N . THR E 1 214 ? 18.55217 17.79720 -6.97231 1.000 189.24698 214 THR E N 1
ATOM 8349 C CA . THR E 1 214 ? 19.00069 19.08718 -7.47657 1.000 199.17368 214 THR E CA 1
ATOM 8350 C C . THR E 1 214 ? 20.28158 19.60761 -6.83812 1.000 202.12750 214 THR E C 1
ATOM 8351 O O . THR E 1 214 ? 20.90960 20.50282 -7.41541 1.000 208.77064 214 THR E O 1
ATOM 8355 N N . ASP E 1 215 ? 20.68839 19.08533 -5.67794 1.000 196.93046 215 ASP E N 1
ATOM 8356 C CA . ASP E 1 215 ? 21.89889 19.55923 -5.01441 1.000 208.83049 215 ASP E CA 1
ATOM 8357 C C . ASP E 1 215 ? 23.16208 18.86306 -5.49638 1.000 198.82278 215 ASP E C 1
ATOM 8358 O O . ASP E 1 215 ? 24.24877 19.44022 -5.37848 1.000 192.69356 215 ASP E O 1
ATOM 8363 N N . ALA E 1 216 ? 23.04571 17.63888 -6.01265 1.000 187.05469 216 ALA E N 1
ATOM 8364 C CA . ALA E 1 216 ? 24.16265 16.90972 -6.60363 1.000 178.15829 216 ALA E CA 1
ATOM 8365 C C . ALA E 1 216 ? 25.21993 16.54300 -5.57009 1.000 171.58968 216 ALA E C 1
ATOM 8366 O O . ALA E 1 216 ? 26.21261 15.89388 -5.90688 1.000 165.30171 216 ALA E O 1
ATOM 8368 N N . GLU E 1 217 ? 25.00411 16.91601 -4.31013 1.000 163.51925 217 GLU E N 1
ATOM 8369 C CA . GLU E 1 217 ? 25.86420 16.49764 -3.21076 1.000 165.10346 217 GLU E CA 1
ATOM 8370 C C . GLU E 1 217 ? 25.29773 15.30459 -2.45613 1.000 171.56976 217 GLU E C 1
ATOM 8371 O O . GLU E 1 217 ? 26.03239 14.35829 -2.15077 1.000 168.40177 217 GLU E O 1
ATOM 8377 N N . LEU E 1 218 ? 23.99884 15.33383 -2.15421 1.000 175.08107 218 LEU E N 1
ATOM 8378 C CA . LEU E 1 218 ? 23.34043 14.16418 -1.58710 1.000 173.98332 218 LEU E CA 1
ATOM 8379 C C . LEU E 1 218 ? 23.37121 12.99918 -2.56643 1.000 174.26416 218 LEU E C 1
ATOM 8380 O O . LEU E 1 218 ? 23.58237 11.84821 -2.16773 1.000 176.96910 218 LEU E O 1
ATOM 8385 N N . ILE E 1 219 ? 23.15763 13.28036 -3.85429 1.000 169.66506 219 ILE E N 1
ATOM 8386 C CA . ILE E 1 219 ? 23.21039 12.23266 -4.87028 1.000 169.88642 219 ILE E CA 1
ATOM 8387 C C . ILE E 1 219 ? 24.61634 11.65396 -4.96828 1.000 171.29204 219 ILE E C 1
ATOM 8388 O O . ILE E 1 219 ? 24.79557 10.43469 -5.07940 1.000 169.78558 219 ILE E O 1
ATOM 8393 N N . GLN E 1 220 ? 25.63507 12.51819 -4.93581 1.000 171.22745 220 GLN E N 1
ATOM 8394 C CA . GLN E 1 220 ? 27.01294 12.04410 -5.03014 1.000 177.40894 220 GLN E CA 1
ATOM 8395 C C . GLN E 1 220 ? 27.37703 11.15691 -3.84612 1.000 175.34262 220 GLN E C 1
ATOM 8396 O O . GLN E 1 220 ? 28.02549 10.11753 -4.01585 1.000 171.37572 220 GLN E O 1
ATOM 8402 N N . ASN E 1 221 ? 26.97102 11.55042 -2.63672 1.000 172.61365 221 ASN E N 1
ATOM 8403 C CA . ASN E 1 221 ? 27.24062 10.72870 -1.46312 1.000 176.13838 221 ASN E CA 1
ATOM 8404 C C . ASN E 1 221 ? 26.42086 9.44513 -1.45438 1.000 176.56275 221 ASN E C 1
ATOM 8405 O O . ASN E 1 221 ? 26.80145 8.48806 -0.77195 1.000 177.46951 221 ASN E O 1
ATOM 8410 N N . LEU E 1 222 ? 25.30532 9.40332 -2.18719 1.000 179.11248 222 LEU E N 1
ATOM 8411 C CA . LEU E 1 222 ? 24.56191 8.15469 -2.32168 1.000 180.73481 222 LEU E CA 1
ATOM 8412 C C . LEU E 1 222 ? 25.33019 7.14543 -3.16534 1.000 177.72661 222 LEU E C 1
ATOM 8413 O O . LEU E 1 222 ? 25.33422 5.94704 -2.85968 1.000 174.83254 222 LEU E O 1
ATOM 8418 N N . LYS E 1 223 ? 25.98254 7.61122 -4.23356 1.000 178.38559 223 LYS E N 1
ATOM 8419 C CA . LYS E 1 223 ? 26.75058 6.70976 -5.08660 1.000 180.13264 223 LYS E CA 1
ATOM 8420 C C . LYS E 1 223 ? 27.93882 6.11597 -4.33984 1.000 181.81808 223 LYS E C 1
ATOM 8421 O O . LYS E 1 223 ? 28.25912 4.93393 -4.51232 1.000 186.80035 223 LYS E O 1
ATOM 8427 N N . VAL E 1 224 ? 28.60338 6.91705 -3.51245 1.000 173.45562 224 VAL E N 1
ATOM 8428 C CA . VAL E 1 224 ? 29.75627 6.45352 -2.74965 1.000 176.28660 224 VAL E CA 1
ATOM 8429 C C . VAL E 1 224 ? 29.33294 5.40556 -1.72591 1.000 172.59348 224 VAL E C 1
ATOM 8430 O O . VAL E 1 224 ? 29.92786 4.33087 -1.64199 1.000 175.47105 224 VAL E O 1
#

Sequence (985 aa):
DSKINIYYGKNYPFLCRTVFNIYQNNIKKKKEICVNFINDKTVVEDIKVEFVRNSVTSSDKIFAINLDFLLKTNLYYFTSENINRNIITNVFFQAQYNEWIDFLRNKDIEKNIIPICEHINKHLYLNTFLSFHYLTLSDIYIYYEMHKYFSGNITTNLKYPKQYKNINRWFRLIKALLHDHVATDAELIQNLKVKEKDSKINIYYGKNYPFLCRTVFNIYQNNIKKKTAKEICVNFINDKTVVEDIKVEFVRNNNSVTSSDKIFAINLDFLLKTNLYYFTSYRENINRNIITNVFFQAQYNEWIDFLRNKDIEKNIIPICEHINKHLYLNTFLSFHYLTLSDIYIYYEMHKYFSGNITTNLKYPKQYKNINRWFRLIKALLHDHVATDAELIQNLKVKEKSKINIYYGKNYPFLCRTVFNIYQNNIKKKTKEICVNFINDKTVVEDIKVEFVRNNSVTSSDKIFAINLDFLLKTNLYYFTRENINRNIITNVFFQAQYNEWIDFLRNKDIEKNIIPICEHINKHLYLNTFLSFHYLTLSDIYIYYEMHKYFSGNITTNLKYPKQYKNINRWFRLIKALLHDHVATDAELIQNLKVKEKKINIYYGKNYPFLCRTVFNIYQNNIKKKTANKEICVNFINDKTVVEDIKVEFVRNSVTSSDKIFAINLDFLLKTNLYYFTSYRENNIITNVFFQAQYNEWIDFLRNKDIEKNIIPICEHINKHLYLNTFLSFHYLTLSDIYIYYEMHKYFSGNITTNLKYPKQYKNINRWFRLIKALLHDHVATDAELIQNLKVKEKINIYYGKNYPFLCRTVFNIYQNNIKKKTANNEICVNFINDKTVVEDIKVEFVNNSVTSSDKIFAINLDFLLKTNLYYFTSRNIITNVFFQAQYNEWIDFLRNKDIEKNIIPICEHINKHLYLNTFLSFHYLTLSDIYIYYEMHKYFSGNITTNLKYPKQYKNINRWFRLIKALLHDHVATDAELIQNLKV

Organism: Plasmodium berghei (strain Anka) (NCBI:txid5823)

B-factor: mean 121.4, std 43.19, range [49.08, 279.99]

InterPro domains:
  IPR000924 Glutamyl/glutaminyl-tRNA synthetase [PR00987] (278-290)
  IPR000924 Glutamyl/glutaminyl-tRNA synthetase [PR00987] (292-303)
  IPR000924 Glutamyl/glutaminyl-tRNA synthetase [PR00987] (307-320)
  IPR000924 Glutamyl/glutaminyl-tRNA synthetase [PR00987] (453-463)
  IPR000924 Glutamyl/glutaminyl-tRNA synthetase [PR00987] (469-477)
  IPR001412 Aminoacyl-tRNA synthetase, class I, conserved site [PS00178] (281-292)
  IPR004526 Glutamyl-tRNA synthetase, archaeal/eukaryotic cytosolic [MF_02076] (64-777)
  IPR004526 Glutamyl-tRNA synthetase, archaeal/eukaryotic cytosolic [TIGR00463] (261-770)
  IPR011035 Large ribosomal subunit protein bL25/Gln-tRNA synthetase, anti-codon-binding domain superfamily [SSF50715] (583-783)
  IPR014729 Rossmann-like alpha/beta/alpha sandwich fold [G3DSA:3.40.50.620] (240-585)
  IPR020056 Large ribosomal subunit protein bL25/Gln-tRNA synthetase, N-terminal [G3DSA:2.40.240.10] (696-778)
  IPR020058 Glutamyl/glutaminyl-tRNA synthetase, class Ib, catalytic domain [PF00749] (274-579)
  IPR020059 Glutamyl/glutaminyl-tRNA synthetase, class Ib, anti-codon binding domain [PF03950] (583-670)
  IPR036282 Glutathione S-transferase, C-terminal domain superfamily [SSF47616] (109-207)
  IPR049437 tRNA synthetases class I (E and Q), anti-codon binding domain [PF20974] (689-765)
  IPR050132 Glutamine/Glutamate--tRNA Ligase [PTHR43097] (72-783)

Solvent-accessible surface area: 49926 Å² total; per-residue (Å²): 137,50,100,8,13,0,46,13,15,155,61,16,0,11,4,0,43,0,0,11,16,14,18,73,30,30,61,152,151,178,226,106,27,62,6,42,22,66,109,39,194,108,23,112,110,65,3,72,0,57,62,62,232,140,63,70,86,22,29,31,55,59,8,0,26,76,1,0,134,73,5,141,8,44,8,23,70,26,79,82,212,90,139,38,42,78,131,137,28,13,87,107,0,38,60,45,1,73,60,4,1,76,28,12,108,157,67,86,30,89,159,34,8,72,61,1,0,15,8,0,26,59,46,0,165,171,58,71,22,7,2,52,84,30,38,0,0,0,0,0,12,0,9,15,43,0,14,54,2,9,35,33,88,44,102,105,15,88,104,17,22,130,96,10,137,25,0,39,97,0,4,156,56,0,105,66,70,1,95,113,33,15,38,121,27,70,68,0,50,96,36,16,117,88,95,13,197,127,23,76,0,7,0,47,4,4,160,66,15,0,13,2,0,41,0,0,12,17,16,19,74,32,24,45,121,148,154,110,120,229,90,19,57,5,50,22,67,27,37,42,73,13,105,103,46,3,69,0,35,12,60,98,139,129,100,62,5,48,4,25,35,48,22,0,0,22,8,0,0,44,9,9,114,8,40,8,11,17,17,46,50,157,126,173,85,136,38,27,31,48,19,1,2,0,4,0,1,1,37,0,23,54,16,3,88,46,13,54,130,74,78,28,89,166,57,8,101,69,1,0,68,90,0,23,138,53,0,170,171,59,72,22,5,2,48,98,30,38,0,0,0,0,0,10,0,14,14,51,0,17,52,1,9,30,41,94,38,112,98,13,82,113,16,21,165,117,20,145,29,0,39,96,0,6,163,53,0,115,67,71,3,101,109,39,15,44,118,26,76,46,0,52,43,22,15,126,38,93,12,202,55,96,0,13,0,55,20,15,171,80,9,0,12,4,0,38,0,0,15,12,12,21,68,33,55,59,122,95,164,149,252,124,21,60,6,50,24,68,77,41,184,115,10,98,93,58,3,91,0,56,2,75,60,171,128,72,3,60,8,16,32,55,42,0,0,26,5,0,0,40,17,6,127,7,57,8,19,17,32,120,127,148,66,125,48,62,16,49,1,9,6,0,16,0,2,2,40,1,19,55,19,6,58,58,10,63,129,64,73,33,117,169,49,7,80,76,0,0,69,89,0,18,134,53,0,99,70,46,7,12,7,1,52,37,38,38,0,0,0,0,0,10,0,10,16,52,0,13,40,6,8,28,35,98,42,105,101,24,88,94,18,20,132,107,15,94,13,0,25,2,0,4,129,6,0,104,30,48,2,95,44,34,17,40,125,28,75,57,0,47,112,32,11,135,79,105,27,187,137,0,25,0,53,16,18,178,80,10,0,11,1,0,30,0,0,12,16,13,19,68,50,34,53,154,152,132,90,87,161,229,98,42,45,6,46,17,94,72,47,202,112,15,85,104,70,4,100,0,62,19,64,180,136,47,1,64,6,18,23,67,27,0,0,20,2,0,0,40,6,8,125,10,58,7,8,15,47,83,57,154,120,147,90,79,69,58,48,6,0,23,0,0,0,34,0,18,56,19,3,76,42,11,59,148,74,80,28,114,170,46,12,115,68,0,0,68,76,0,31,133,55,0,99,43,52,6,12,4,2,68,67,75,41,0,0,0,0,0,7,0,9,15,32,0,12,32,8,10,27,35,87,44,109,88,12,74,105,36,25,148,133,29,99,27,0,17,1,0,4,107,6,0,106,30,47,0,61,76,37,22,46,128,25,92,60,0,49,115,44,25,143,104,103,59,140,0,24,0,57,20,15,182,69,16,2,37,3,0,34,0,0,12,16,14,13,60,42,48,50,136,119,128,101,80,126,129,152,28,56,7,49,14,80,95,42,186,105,16,127,84,44,6,97,0,46,16,115,162,100,71,4,49,4,23,15,41,32,0,0,20,3,0,0,46,21,9,141,9,66,8,6,15,42,77,118,158,93,65,12,39,3,0,26,0,0,0,30,0,14,43,20,6,53,72,11,53,131,98,83,41,104,161,57,8,93,61,5,0,75,81,0,33,155,50,0,166,169,57,72,16,4,2,57,148,77,39,0,0,0,0,0,9,0,12,30,44,1,26,101,10,7,21,42,110,73,104,102,17,85,114,25,20,163,109,19,152,34,0,23,95,0,4,163,56,0,110,64,72,2,110,100,32,21,61,104,33,74,46,0,56,114,46,52,174,158

Secondary structure (DSSP, 8-state):
-EEEEEEESSS--HHHHHHHHHHHHHHHH---EEEEEEE-TT--SSEEEEEE--EEEE-HHHHHHHHHHHHT-SSSS-----TT--HHHHHHHHHHHHHHHHHHTT--TTTTHHHHHHHHHHHTTS-SSSSTTS--HHHHHHHHHHHHHHSS-SGGGTHHHHH-HHHHHHHHHHHHHTHHHHTTTSSHHHHHHHHH-/-EEEEEEESSS--HHHHHHHHHHHHHHHHHH---EEEEEEE-TT--SSEEEEE-----EEEE-HHHHHHHHHHHHT-SSSS--S-SSSTT-SHHHHHHHHHHHHHHHHHHTT--TTTTHHHHHHHHHHHTSS-SSSSTTS--HHHHHHHHHHHHHHSS-SGGGTHHHHH-HHHHHHHHHHHHHHHHHHTTTSSHHHHHHHHH-/-EEEEEESSS--HHHHHHHHHHHHHHHHH----EEEEEE-TT--SSEEEEEE---EEEE-HHHHHHHHHHHHT-SSSS----STTSSHHHHHHHHHHHHHHHHHHTT--TTTTHHHHHHHHHHHTSS-SSSSTTS--HHHHHHHHHTHHHHSSSSGGGTHHHHH-HHHHHHHHHHHHHTHHHHTTTSSHHHHHHHHH-/-EEEEESSS--HHHHHHHHHHHHHHHHHTT-----EEEEE-TT--SSEEEEE---EEEE-HHHHHHHHHHHHT-SSSS--S-S---HHHHHHHHHHHHHHHHHHTT--TTTTHHHHHHHHHHHTTS-SSSSTTS--HHHHHHHHHSHHHHSS-SSTTSHHHHH-HHHHHHHHHHHHHTHHHHTT-SSHHHHHHHH-/-EEEEB-SS--HHHHHHHHHHHHHHHHHTTT----EE--B-S--SSSEEEEE--EEEEE-HHHHHHHHHHHHT-SSSS----HHHHHHHHHHHHHHHHHHTSS--TTTTHHHHHHHHHHHHTS-SSSSTTS--HHHHHHHHHTHHHHSS-SGGG-HHHHH-HHHHHHHHHHHHHTHHHHTTSSSHHHHHH-

Radius of gyration: 38.67 Å; Cα contacts (8 Å, |Δi|>4): 1320; chains: 5; bounding box: 71×83×119 Å